Protein 5CH6 (pdb70)

Radius of gyration: 30.31 Å; Cα contacts (8 Å, |Δi|>4): 1042; chains: 3; bounding box: 80×75×81 Å

Secondary structure (DSSP, 8-state):
-GGGGS-HHHHHHHTT-HHHHHHHHHHTTT-HHHHHHHHHHHHHTSS-HHHHHHHHH-HHHHTT---SS--SS--HHHHHHHHHHHHHHTTT-----HHHHHHHHHHHHHHHHHHHHTT-SSS--HHHHHHHHHHHHHH---SS--HHHHHHHHHHT-HHHHHHHHTT-SSHHHHHHHHHHHHHTTT-HHHHHHHHHHTTGGGGS-HHHHHHHHHHHHHHHHHTTSSSS-HHHHHHHHHHHHHHHHHHHHHHHHTT--HHHHHTTS-HHHHHHHHHHHHHHHHHT-/-HHHHHHHHHTT-HHHHHHHHHHGGGSHHHHHHHHHHHGGGSSSHHHHHHHHHHHHHHH----SS------TTHHHHHHHHHHHHHTT-----HHHHHHHHHHHHHHHHHHHHTT-TTS--HHHHHHHHHHHHHH---TT--HHHHHHHHHHT-GGGGHHHHTT-SSHHHHHHHHHHHHHHTT-HHHHHHHHHHTT-TTTTTHHHHHHHHHHHHHHHHHHS-SSS-HHHHHHHHHHHHHHHHHHHHHHHHTT--HHHHT-SS-HHHHHHHHHHHHHHHHHHT---/--HHHHHHHHT-HHHHHHHHHHHTT-HHHHHHHHHHHHHTSSSHHHHHHHTS-STTTSSS--SS-TTT--HHHHHHHHHHHHHHTT------HHHHHHHHHHHHHHHHHHHHTT-SSS--HHHHHHHHHHHHHH---TT--HHHHHHHHHHS-TTTTHHHHTT-SSHHHHHHHHHHHHHHTT-HHHHHHHHHHHT-GGGS-HHHHHHHHHHHHHHHHHHSS---SHHHHHHHHHHHHHHHHHHHHHHHHTT--TTTSSTTS-HHHHHHHHHHHHHHHHHTTS--

Solvent-accessible surface area: 40524 Å² total; per-residue (Å²): 143,89,135,115,99,94,67,113,8,24,81,14,0,32,100,42,113,14,156,22,0,26,141,25,0,52,81,74,24,117,74,34,83,118,1,88,144,69,0,11,53,21,0,120,54,11,89,92,23,6,90,2,0,18,83,1,2,13,156,46,1,16,52,32,66,78,38,22,10,112,23,65,124,54,43,47,26,12,62,0,1,11,9,1,1,7,0,13,12,29,1,92,31,96,172,44,89,76,73,8,47,1,80,1,5,2,6,1,2,12,2,23,88,37,3,67,114,82,62,17,8,59,101,22,36,33,16,3,0,21,0,1,0,0,3,0,1,10,2,4,27,2,21,30,3,115,58,77,2,3,52,9,1,2,100,36,0,25,16,96,95,6,15,109,2,1,90,112,5,128,32,1,59,78,57,3,19,98,4,1,85,37,4,34,161,90,148,48,16,19,72,0,2,31,17,1,21,12,3,32,22,52,170,151,24,60,20,121,141,8,0,4,57,36,0,113,101,64,55,115,102,31,120,184,40,64,138,104,142,31,63,82,125,31,20,83,12,0,1,70,4,1,13,4,0,50,44,1,5,50,11,0,92,66,35,227,34,66,11,28,174,42,2,59,75,45,98,3,76,101,40,15,110,105,2,34,164,43,0,19,96,24,49,186,172,125,96,101,81,102,2,36,94,10,0,20,121,52,130,23,180,23,1,35,99,17,0,44,77,72,34,118,70,42,62,114,9,82,118,46,0,10,51,9,1,126,57,7,84,94,16,3,67,2,0,15,101,2,2,30,162,80,2,18,74,16,30,104,80,23,38,42,20,51,89,48,73,58,40,21,36,0,0,3,9,0,0,5,0,10,11,26,2,83,30,68,154,36,69,71,74,3,41,3,100,1,4,14,10,0,1,23,0,21,71,41,3,72,114,93,60,13,6,57,98,21,22,46,0,8,0,12,0,0,0,0,1,0,0,8,2,5,27,0,17,22,3,106,60,87,2,0,64,10,0,0,104,42,0,46,15,85,108,2,22,79,0,0,93,106,6,98,33,0,55,77,60,0,30,79,5,0,72,30,8,36,139,113,141,48,12,10,70,0,0,29,16,0,30,7,2,28,17,66,161,162,15,71,12,133,136,10,0,5,35,24,0,122,88,50,69,83,82,21,112,166,37,32,142,95,153,34,46,75,139,26,17,60,11,0,0,65,3,0,2,4,0,40,22,0,8,47,8,0,98,84,33,226,26,68,8,63,156,59,2,63,42,49,101,7,78,108,42,8,94,111,2,25,129,36,0,21,86,16,43,154,158,70,112,76,224,197,100,91,13,29,109,11,2,31,109,68,118,29,188,29,2,40,155,42,0,54,84,78,32,122,78,58,67,119,5,101,131,77,0,8,58,20,0,120,65,13,52,121,4,2,79,5,0,15,124,0,10,19,160,51,0,15,58,58,51,10,37,40,55,19,46,62,74,31,59,63,26,7,44,0,0,4,10,0,0,6,0,12,12,32,0,83,31,104,104,39,72,58,64,3,33,5,95,1,0,11,10,0,0,21,2,18,65,14,2,60,116,66,51,18,8,58,101,32,13,22,4,2,0,10,0,2,0,0,4,0,0,9,2,1,28,2,21,21,4,114,64,79,4,0,57,9,1,0,101,32,0,20,15,88,118,5,19,96,3,1,87,105,7,128,30,0,60,78,60,0,22,89,4,0,71,30,6,35,160,93,119,54,13,15,73,1,1,29,17,1,37,8,3,34,9,63,168,127,12,71,15,134,134,10,0,8,51,20,0,122,91,58,46,98,92,25,129,176,45,70,143,65,106,53,50,67,146,31,10,80,18,0,2,61,3,0,5,6,0,35,41,0,12,61,10,0,76,92,38,231,25,69,19,68,155,50,1,68,54,34,101,9,88,113,32,16,94,99,2,34,144,51,0,15,70,12,26,119,153,95,129,84,216

Nearest PDB structures (foldseek):
  5ch6-assembly1_C  TM=1.004E+00  e=2.061E-36  Vitis vinifera
  8rtc-assembly1_A  TM=1.850E-01  e=1.538E+00  Bacillus phage phi3T
  8rtc-assembly2_B  TM=1.924E-01  e=2.571E+00  Bacillus phage phi3T
  8c7d-assembly1_A  TM=2.271E-01  e=5.560E+00  Homo sapiens
  5ch6-assembly1_C  TM=9.792E-01  e=3.132E-30  Vitis vinifera

Foldseek 3Di:
DCVPVDDPLLCCQAVLDLVSNLVVCLVVVVDLVVCLVPNLASLVSYPANLVSLVVNLDPCNLVVNDDDPDDPPPPVSLVSNLSSLLSPLVNLDDDHDPVSLVVLQVSLVSSQVVCVVVPHLLDDQLSSLQNSLSSCLASHHHPPDDLVSVLSSCVSNPLLVSLVSSLSRCSCVVCLVVSLVVCQVVLVQLVSCLSCLSNVNNVVDPNAVRLPVQLVVLVVVLVVQPDPDDLVSNVVSLVSSLVSLVSSVVSCVVSPHHSCVSHNVPCSVVVNVVSVVVVVVSVVVD/DLVQLLCCQLVLPQVSLLVVQLVVPVDVPVVLVRNLVSLLNHPQSLVSLCSNLPDCLLVHQPDPPHDSDDDSSLVSNLSSLLSVLVNLDDDGDVVSLVVLLVSLVSSQVVCVVVPHLLDDALSSLSNSLSSCQASHYHPPQDLVNNVSSCVSNPCQVSQVSSLRRVRCVVVVVVSLVVCVVVPNQLVSVLSCLSNVNVVVDPNLCRLVVQLVVLVVCLVVQDDDPCLPSNLVSLVSNLVSLVSNCVSCVSSPHHCCVSVPVPRRVVVNVVSVVVNVVSVVVVPPD/DDCLLVCQQVLPQVVQLVVQLVVVVDCPVVLVCVLVSLVSHDQSLVSLLVSADACLLDQHDDDVPAPDDDSNLVSNLSSLLSVLVSQDPRDDPVSLVSLQVSLVSSQVNCVVVPHLLDGGLSNLSNSLSSCLARNYHPPDDLVNVVSSCVSVVCQVVAVSSLSRVRCVVCVLVSLVVCLVVLVLLVSLLSCLRNVNPVPDPNLVSLVVQLVVLVVVLVVPPPPPPLVVNLVSLVVSLVSLVSNVVSQVVSPHHCCPSVVVVPSVVVNVVSVVVNVVSVVVPPDD

Sequence (855 aa):
PAQTSVSELGFLCGMMRSRGLRKYIISHLSDVAKLREEVPAALKGAPKPAKLVLECIGRFFLQGSKAFGKATHMVPSRQASLLILEFFLLSDCTEMEPSVKEEADLAAVTWRKRLINEGGVSNASDIDARGLLLLVASFGIPALFRNEDLRNLIRLSCPKEISDALRRSRFLLARVPDVIQGMIKNQMNVEAVDFAYTFGLEEKFPIWKILTSFLREHKEEWKRTREEDSPIRLKKANENYLSAMKSVTRCLEDHRVDPSKLLSGWHIDEKIIQLEKEMADLDKKMSVSELGFLCGMMRSRGLRKYIISHLSDVAKLREEVPAALKGAPKPAKLVLECIGRFFLQGSKAFGKATHMVPSRQASLLILEFFLLSDCTEMEPSVKEEADLAAVTWRKRLINEGGVSNASDIDARGLLLLVASFGIPALFRNEDLRNLIRLSCPKEISDALRRSRFLLARVPDVIQGMIKNQMNVEAVDFAYTFGLEEKFPIWKILTSFLREHKEEWKRTREEDSPIRLKKANENYLSAMKSVTRCLEDHRVDPSKLLSGWHIDEKIIQLEKEMADLDKKMEGKVSELGFLCGMMRSRGLRKYIISHLSDVAKLREEVPAALKGAPKPAKLVLECIGRFFLQGSKAFGKATHMVPSRQASLLILEFFLLSDCTEMEPSVKEEADLAAVTWRKRLINEGGVSNASDIDARGLLLLVASFGIPALFRNEDLRNLIRLSCPKEISDALRRSRFLLARVPDVIQGMIKNQMNVEAVDFAYTFGLEEKFPIWKILTSFLREHKEEWKRTREEDSPIRLKKANENYLSAMKSVTRCLEDHRVDPSKLLSGWHIDEKIIQLEKEMADLDKKMEGK

Structure (mmCIF, N/CA/C/O backbone):
data_5CH6
#
_entry.id   5CH6
#
_cell.length_a   148.884
_cell.length_b   148.884
_cell.length_c   262.326
_cell.angle_alpha   90.00
_cell.angle_beta   90.00
_cell.angle_gamma   90.00
#
_symmetry.space_group_name_H-M   'P 43 21 2'
#
loop_
_atom_site.group_PDB
_atom_site.id
_atom_site.type_symbol
_atom_site.label_atom_id
_atom_site.label_alt_id
_atom_site.label_comp_id
_atom_site.label_asym_id
_atom_site.label_entity_id
_atom_site.label_seq_id
_atom_site.pdbx_PDB_ins_code
_atom_site.Cartn_x
_atom_site.Cartn_y
_atom_site.Cartn_z
_atom_site.occupancy
_atom_site.B_iso_or_equiv
_atom_site.auth_seq_id
_atom_site.auth_comp_id
_atom_site.auth_asym_id
_atom_site.auth_atom_id
_atom_site.pdbx_PDB_model_num
ATOM 1 N N . PRO A 1 1 ? -15.294 -8.540 -6.128 1.00 157.71 106 PRO A N 1
ATOM 2 C CA . PRO A 1 1 ? -16.129 -9.514 -5.397 1.00 148.00 106 PRO A CA 1
ATOM 3 C C . PRO A 1 1 ? -16.575 -9.022 -4.015 1.00 151.26 106 PRO A C 1
ATOM 4 O O . PRO A 1 1 ? -15.757 -8.963 -3.095 1.00 153.20 106 PRO A O 1
ATOM 8 N N . ALA A 1 2 ? -17.841 -8.649 -3.865 1.00 223.11 107 ALA A N 1
ATOM 9 C CA . ALA A 1 2 ? -18.355 -8.228 -2.549 1.00 224.02 107 ALA A CA 1
ATOM 10 C C . ALA A 1 2 ? -18.934 -9.418 -1.780 1.00 235.02 107 ALA A C 1
ATOM 11 O O . ALA A 1 2 ? -19.641 -9.239 -0.791 1.00 233.96 107 ALA A O 1
ATOM 13 N N . GLN A 1 3 ? -18.662 -10.620 -2.303 1.00 177.85 108 GLN A N 1
ATOM 14 C CA . GLN A 1 3 ? -18.887 -11.920 -1.637 1.00 167.81 108 GLN A CA 1
ATOM 15 C C . GLN A 1 3 ? -18.172 -12.066 -0.285 1.00 168.74 108 GLN A C 1
ATOM 16 O O . GLN A 1 3 ? -18.423 -13.015 0.467 1.00 170.24 108 GLN A O 1
ATOM 22 N N . THR A 1 4 ? -17.257 -11.143 0.000 1.00 177.02 109 THR A N 1
ATOM 23 C CA . THR A 1 4 ? -16.541 -11.100 1.281 1.00 175.41 109 THR A CA 1
ATOM 24 C C . THR A 1 4 ? -17.377 -10.332 2.321 1.00 172.62 109 THR A C 1
ATOM 25 O O . THR A 1 4 ? -16.941 -10.022 3.443 1.00 171.93 109 THR A O 1
ATOM 29 N N . SER A 1 5 ? -18.588 -10.015 1.880 1.00 192.13 110 SER A N 1
ATOM 30 C CA . SER A 1 5 ? -19.629 -9.432 2.701 1.00 196.27 110 SER A CA 1
ATOM 31 C C . SER A 1 5 ? -20.209 -10.431 3.705 1.00 196.94 110 SER A C 1
ATOM 32 O O . SER A 1 5 ? -20.981 -10.035 4.574 1.00 193.94 110 SER A O 1
ATOM 35 N N . VAL A 1 6 ? -19.860 -11.715 3.583 1.00 151.05 111 VAL A N 1
ATOM 36 C CA . VAL A 1 6 ? -20.305 -12.722 4.556 1.00 143.92 111 VAL A CA 1
ATOM 37 C C . VAL A 1 6 ? -19.180 -13.088 5.531 1.00 140.17 111 VAL A C 1
ATOM 38 O O . VAL A 1 6 ? -18.033 -12.663 5.349 1.00 134.53 111 VAL A O 1
ATOM 42 N N . SER A 1 7 ? -19.491 -13.901 6.541 1.00 141.72 112 SER A N 1
ATOM 43 C CA . SER A 1 7 ? -18.523 -14.183 7.589 1.00 132.18 112 SER A CA 1
ATOM 44 C C . SER A 1 7 ? -17.786 -15.443 7.203 1.00 130.91 112 SER A C 1
ATOM 45 O O . SER A 1 7 ? -18.210 -16.145 6.294 1.00 133.57 112 SER A O 1
ATOM 48 N N . GLU A 1 8 ? -16.729 -15.780 7.925 1.00 125.25 113 GLU A N 1
ATOM 49 C CA . GLU A 1 8 ? -15.955 -16.948 7.550 1.00 121.83 113 GLU A CA 1
ATOM 50 C C . GLU A 1 8 ? -16.685 -18.182 8.051 1.00 117.52 113 GLU A C 1
ATOM 51 O O . GLU A 1 8 ? -16.613 -19.265 7.458 1.00 113.02 113 GLU A O 1
ATOM 57 N N . LEU A 1 9 ? -17.388 -17.996 9.164 1.00 116.92 114 LEU A N 1
ATOM 58 C CA . LEU A 1 9 ? -18.174 -19.057 9.766 1.00 113.43 114 LEU A CA 1
ATOM 59 C C . LEU A 1 9 ? -19.339 -19.321 8.832 1.00 116.16 114 LEU A C 1
ATOM 60 O O . LEU A 1 9 ? -19.635 -20.472 8.496 1.00 106.80 114 LEU A O 1
ATOM 65 N N . GLY A 1 10 ? -19.982 -18.231 8.409 1.00 133.75 115 GLY A N 1
ATOM 66 C CA . GLY A 1 10 ? -21.115 -18.287 7.507 1.00 126.83 115 GLY A CA 1
ATOM 67 C C . GLY A 1 10 ? -20.750 -18.956 6.201 1.00 123.10 115 GLY A C 1
ATOM 68 O O . GLY A 1 10 ? -21.498 -19.792 5.704 1.00 121.52 115 GLY A O 1
ATOM 69 N N . PHE A 1 11 ? -19.600 -18.585 5.646 1.00 100.77 116 PHE A N 1
ATOM 70 C CA . PHE A 1 11 ? -19.119 -19.198 4.414 1.00 96.78 116 PHE A CA 1
ATOM 71 C C . PHE A 1 11 ? -18.914 -20.669 4.664 1.00 102.69 116 PHE A C 1
ATOM 72 O O . PHE A 1 11 ? -19.375 -21.515 3.903 1.00 103.13 116 PHE A O 1
ATOM 80 N N . LEU A 1 12 ? -18.214 -20.973 5.744 1.00 105.81 117 LEU A N 1
ATOM 81 C CA . LEU A 1 12 ? -17.885 -22.352 6.030 1.00 105.25 117 LEU A CA 1
ATOM 82 C C . LEU A 1 12 ? -19.133 -23.232 6.145 1.00 99.14 117 LEU A C 1
ATOM 83 O O . LEU A 1 12 ? -19.146 -24.354 5.630 1.00 92.48 117 LEU A O 1
ATOM 88 N N . CYS A 1 13 ? -20.178 -22.717 6.789 1.00 95.60 118 CYS A N 1
ATOM 89 C CA . CYS A 1 13 ? -21.417 -23.463 6.952 1.00 101.26 118 CYS A CA 1
ATOM 90 C C . CYS A 1 13 ? -22.181 -23.579 5.643 1.00 109.78 118 CYS A C 1
ATOM 91 O O . CYS A 1 13 ? -22.623 -24.665 5.267 1.00 109.49 118 CYS A O 1
ATOM 94 N N . GLY A 1 14 ? -22.351 -22.452 4.959 1.00 108.63 119 GLY A N 1
ATOM 95 C CA . GLY A 1 14 ? -23.095 -22.422 3.713 1.00 109.18 119 GLY A CA 1
ATOM 96 C C . GLY A 1 14 ? -22.453 -23.285 2.644 1.00 107.92 119 GLY A C 1
ATOM 97 O O . GLY A 1 14 ? -23.141 -24.003 1.923 1.00 111.85 119 GLY A O 1
ATOM 98 N N . MET A 1 15 ? -21.128 -23.215 2.545 1.00 107.42 120 MET A N 1
ATOM 99 C CA . MET A 1 15 ? -20.386 -23.943 1.520 1.00 113.09 120 MET A CA 1
ATOM 100 C C . MET A 1 15 ? -20.288 -25.414 1.859 1.00 114.86 120 MET A C 1
ATOM 101 O O . MET A 1 15 ? -19.907 -26.230 1.010 1.00 122.63 120 MET A O 1
ATOM 106 N N . MET A 1 16 ? -20.631 -25.724 3.111 1.00 115.99 121 MET A N 1
ATOM 107 C CA . MET A 1 16 ? -20.567 -27.067 3.702 1.00 113.92 121 MET A CA 1
ATOM 108 C C . MET A 1 16 ? -19.237 -27.770 3.619 1.00 114.74 121 MET A C 1
ATOM 109 O O . MET A 1 16 ? -19.155 -28.869 3.052 1.00 111.30 121 MET A O 1
ATOM 114 N N . ARG A 1 17 ? -18.212 -27.179 4.228 1.00 109.55 122 ARG A N 1
ATOM 115 C CA . ARG A 1 17 ? -16.951 -27.876 4.337 1.00 120.49 122 ARG A CA 1
ATOM 116 C C . ARG A 1 17 ? -16.868 -28.406 5.758 1.00 127.61 122 ARG A C 1
ATOM 117 O O . ARG A 1 17 ? -16.602 -27.658 6.687 1.00 129.66 122 ARG A O 1
ATOM 125 N N . SER A 1 18 ? -17.082 -29.706 5.928 1.00 128.78 123 SER A N 1
ATOM 126 C CA . SER A 1 18 ? -16.966 -30.306 7.244 1.00 119.61 123 SER A CA 1
ATOM 127 C C . SER A 1 18 ? -15.571 -29.975 7.727 1.00 124.03 123 SER A C 1
ATOM 128 O O . SER A 1 18 ? -15.399 -29.255 8.710 1.00 118.97 123 SER A O 1
ATOM 131 N N . ARG A 1 19 ? -14.578 -30.470 6.995 1.00 133.33 124 ARG A N 1
ATOM 132 C CA . ARG A 1 19 ? -13.180 -30.269 7.350 1.00 135.06 124 ARG A CA 1
ATOM 133 C C . ARG A 1 19 ? -12.865 -28.818 7.707 1.00 131.78 124 ARG A C 1
ATOM 134 O O . ARG A 1 19 ? -12.161 -28.549 8.682 1.00 132.05 124 ARG A O 1
ATOM 142 N N . GLY A 1 20 ? -13.388 -27.884 6.924 1.00 123.99 125 GLY A N 1
ATOM 143 C CA . GLY A 1 20 ? -13.117 -26.476 7.159 1.00 120.02 125 GLY A CA 1
ATOM 144 C C . GLY A 1 20 ? -13.715 -25.958 8.452 1.00 116.61 125 GLY A C 1
ATOM 145 O O . GLY A 1 20 ? -13.093 -25.152 9.144 1.00 117.06 125 GLY A O 1
ATOM 146 N N . LEU A 1 21 ? -14.927 -26.414 8.767 1.00 97.76 126 LEU A N 1
ATOM 147 C CA . LEU A 1 21 ? -15.592 -26.024 10.002 1.00 98.55 126 LEU A CA 1
ATOM 148 C C . LEU A 1 21 ? -14.824 -26.593 11.187 1.00 104.30 126 LEU A C 1
ATOM 149 O O . LEU A 1 21 ? -14.588 -25.886 12.176 1.00 102.71 126 LEU A O 1
ATOM 154 N N . ARG A 1 22 ? -14.427 -27.864 11.097 1.00 110.98 127 ARG A N 1
ATOM 155 C CA . ARG A 1 22 ? -13.588 -28.442 12.144 1.00 104.89 127 ARG A CA 1
ATOM 156 C C . ARG A 1 22 ? -12.321 -27.602 12.331 1.00 105.96 127 ARG A C 1
ATOM 157 O O . ARG A 1 22 ? -12.109 -27.039 13.400 1.00 105.84 127 ARG A O 1
ATOM 165 N N . LYS A 1 23 ? -11.489 -27.491 11.299 1.00 114.78 128 LYS A N 1
ATOM 166 C CA . LYS A 1 23 ? -10.287 -26.674 11.425 1.00 117.99 128 LYS A CA 1
ATOM 167 C C . LYS A 1 23 ? -10.569 -25.294 12.045 1.00 120.21 128 LYS A C 1
ATOM 168 O O . LYS A 1 23 ? -9.838 -24.846 12.935 1.00 120.59 128 LYS A O 1
ATOM 174 N N . TYR A 1 24 ? -11.631 -24.630 11.594 1.00 114.36 129 TYR A N 1
ATOM 175 C CA . TYR A 1 24 ? -11.993 -23.318 12.138 1.00 114.37 129 TYR A CA 1
ATOM 176 C C . TYR A 1 24 ? -12.231 -23.363 13.645 1.00 109.29 129 TYR A C 1
ATOM 177 O O . TYR A 1 24 ? -11.609 -22.599 14.374 1.00 112.16 129 TYR A O 1
ATOM 186 N N . ILE A 1 25 ? -13.117 -24.255 14.102 1.00 105.90 130 ILE A N 1
ATOM 187 C CA . ILE A 1 25 ? -13.432 -24.418 15.534 1.00 109.05 130 ILE A CA 1
ATOM 188 C C . ILE A 1 25 ? -12.214 -24.791 16.387 1.00 107.79 130 ILE A C 1
ATOM 189 O O . ILE A 1 25 ? -11.937 -24.147 17.408 1.00 107.67 130 ILE A O 1
ATOM 194 N N . ILE A 1 26 ? -11.492 -25.827 15.956 1.00 103.64 131 ILE A N 1
ATOM 195 C CA . ILE A 1 26 ? -10.205 -26.197 16.544 1.00 105.08 131 ILE A CA 1
ATOM 196 C C . ILE A 1 26 ? -9.301 -24.976 16.736 1.00 108.57 131 ILE A C 1
ATOM 197 O O . ILE A 1 26 ? -8.712 -24.805 17.797 1.00 111.62 131 ILE A O 1
ATOM 202 N N . SER A 1 27 ? -9.217 -24.120 15.719 1.00 119.97 132 SER A N 1
ATOM 203 C CA . SER A 1 27 ? -8.383 -22.916 15.778 1.00 122.41 132 SER A CA 1
ATOM 204 C C . SER A 1 27 ? -8.855 -21.807 16.734 1.00 122.35 132 SER A C 1
ATOM 205 O O . SER A 1 27 ? -8.038 -21.064 17.276 1.00 130.32 132 SER A O 1
ATOM 208 N N . HIS A 1 28 ? -10.161 -21.674 16.919 1.00 130.63 133 HIS A N 1
ATOM 209 C CA . HIS A 1 28 ? -10.695 -20.643 17.804 1.00 134.11 133 HIS A CA 1
ATOM 210 C C . HIS A 1 28 ? -10.951 -21.164 19.189 1.00 135.66 133 HIS A C 1
ATOM 211 O O . HIS A 1 28 ? -11.577 -20.486 20.005 1.00 139.42 133 HIS A O 1
ATOM 218 N N . LEU A 1 29 ? -10.494 -22.387 19.429 1.00 111.70 134 LEU A N 1
ATOM 219 C CA . LEU A 1 29 ? -10.662 -23.050 20.727 1.00 107.61 134 LEU A CA 1
ATOM 220 C C . LEU A 1 29 ? -10.226 -22.242 21.953 1.00 115.82 134 LEU A C 1
ATOM 221 O O . LEU A 1 29 ? -10.742 -22.466 23.056 1.00 114.40 134 LEU A O 1
ATOM 226 N N . SER A 1 30 ? -9.285 -21.313 21.760 1.00 144.91 135 SER A N 1
ATOM 227 C CA . SER A 1 30 ? -8.840 -20.427 22.833 1.00 142.71 135 SER A CA 1
ATOM 228 C C . SER A 1 30 ? -10.064 -19.808 23.504 1.00 146.03 135 SER A C 1
ATOM 229 O O . SER A 1 30 ? -10.274 -19.982 24.704 1.00 145.15 135 SER A O 1
ATOM 232 N N . ASP A 1 31 ? -10.894 -19.121 22.723 1.00 155.79 136 ASP A N 1
ATOM 233 C CA . ASP A 1 31 ? -12.155 -18.604 23.247 1.00 155.86 136 ASP A CA 1
ATOM 234 C C . ASP A 1 31 ? -13.348 -19.429 22.747 1.00 151.95 136 ASP A C 1
ATOM 235 O O . ASP A 1 31 ? -13.781 -19.286 21.601 1.00 145.29 136 ASP A O 1
ATOM 240 N N . VAL A 1 32 ? -13.887 -20.270 23.631 1.00 123.23 137 VAL A N 1
ATOM 241 C CA . VAL A 1 32 ? -15.062 -21.095 23.337 1.00 117.29 137 VAL A CA 1
ATOM 242 C C . VAL A 1 32 ? -16.383 -20.350 23.599 1.00 119.18 137 VAL A C 1
ATOM 243 O O . VAL A 1 32 ? -17.425 -20.671 23.020 1.00 118.87 137 VAL A O 1
ATOM 247 N N . ALA A 1 33 ? -16.332 -19.331 24.448 1.00 136.10 138 ALA A N 1
ATOM 248 C CA . ALA A 1 33 ? -17.537 -18.594 24.813 1.00 141.03 138 ALA A CA 1
ATOM 249 C C . ALA A 1 33 ? -18.128 -17.863 23.601 1.00 138.81 138 ALA A C 1
ATOM 250 O O . ALA A 1 33 ? -19.345 -17.676 23.506 1.00 133.06 138 ALA A O 1
ATOM 252 N N . LYS A 1 34 ? -17.251 -17.457 22.681 1.00 135.60 139 LYS A N 1
ATOM 253 C CA . LYS A 1 34 ? -17.654 -16.773 21.451 1.00 132.19 139 LYS A CA 1
ATOM 254 C C . LYS A 1 34 ? -18.273 -17.771 20.490 1.00 129.15 139 LYS A C 1
ATOM 255 O O . LYS A 1 34 ? -19.397 -17.576 20.020 1.00 126.12 139 LYS A O 1
ATOM 261 N N . LEU A 1 35 ? -17.540 -18.853 20.223 1.00 124.11 140 LEU A N 1
ATOM 262 C CA . LEU A 1 35 ? -18.050 -19.925 19.376 1.00 120.29 140 LEU A CA 1
ATOM 263 C C . LEU A 1 35 ? -19.457 -20.327 19.826 1.00 120.50 140 LEU A C 1
ATOM 264 O O . LEU A 1 35 ? -20.308 -20.615 18.990 1.00 121.49 140 LEU A O 1
ATOM 269 N N . ARG A 1 36 ? -19.718 -20.345 21.133 1.00 125.77 141 ARG A N 1
ATOM 270 C CA . ARG A 1 36 ? -21.052 -20.740 21.589 1.00 125.07 141 ARG A CA 1
ATOM 271 C C . ARG A 1 36 ? -22.154 -19.780 21.138 1.00 130.97 141 ARG A C 1
ATOM 272 O O . ARG A 1 36 ? -23.266 -20.216 20.870 1.00 129.32 141 ARG A O 1
ATOM 280 N N . GLU A 1 37 ? -21.872 -18.483 21.069 1.00 151.52 142 GLU A N 1
ATOM 281 C CA . GLU A 1 37 ? -22.891 -17.546 20.582 1.00 158.67 142 GLU A CA 1
ATOM 282 C C . GLU A 1 37 ? -22.958 -17.479 19.036 1.00 157.00 142 GLU A C 1
ATOM 283 O O . GLU A 1 37 ? -24.038 -17.323 18.457 1.00 147.33 142 GLU A O 1
ATOM 289 N N . GLU A 1 38 ? -21.803 -17.602 18.381 1.00 130.85 143 GLU A N 1
ATOM 290 C CA . GLU A 1 38 ? -21.706 -17.501 16.916 1.00 128.77 143 GLU A CA 1
ATOM 291 C C . GLU A 1 38 ? -22.083 -18.755 16.081 1.00 125.27 143 GLU A C 1
ATOM 292 O O . GLU A 1 38 ? -22.838 -18.657 15.113 1.00 127.08 143 GLU A O 1
ATOM 298 N N . VAL A 1 39 ? -21.557 -19.921 16.446 1.00 106.04 144 VAL A N 1
ATOM 299 C CA . VAL A 1 39 ? -21.747 -21.135 15.646 1.00 96.22 144 VAL A CA 1
ATOM 300 C C . VAL A 1 39 ? -23.182 -21.668 15.599 1.00 98.51 144 VAL A C 1
ATOM 301 O O . VAL A 1 39 ? -23.629 -22.106 14.549 1.00 99.16 144 VAL A O 1
ATOM 305 N N . PRO A 1 40 ? -23.906 -21.686 16.731 1.00 108.58 145 PRO A N 1
ATOM 306 C CA . PRO A 1 40 ? -25.240 -22.269 16.552 1.00 109.54 145 PRO A CA 1
ATOM 307 C C . PRO A 1 40 ? -26.018 -21.465 15.525 1.00 114.54 145 PRO A C 1
ATOM 308 O O . PRO A 1 40 ? -26.779 -22.041 14.752 1.00 112.28 145 PRO A O 1
ATOM 312 N N . ALA A 1 41 ? -25.812 -20.151 15.514 1.00 127.66 146 ALA A N 1
ATOM 313 C CA . ALA A 1 41 ? -26.410 -19.289 14.502 1.00 122.72 146 ALA A CA 1
ATOM 314 C C . ALA A 1 41 ? -26.015 -19.720 13.092 1.00 121.48 146 ALA A C 1
ATOM 315 O O . ALA A 1 41 ? -26.824 -20.286 12.358 1.00 121.50 146 ALA A O 1
ATOM 317 N N . ALA A 1 42 ? -24.751 -19.508 12.739 1.00 116.11 147 ALA A N 1
ATOM 318 C CA . ALA A 1 42 ? -24.281 -19.774 11.381 1.00 119.83 147 ALA A CA 1
ATOM 319 C C . ALA A 1 42 ? -24.653 -21.180 10.905 1.00 118.39 147 ALA A C 1
ATOM 320 O O . ALA A 1 42 ? -24.679 -21.455 9.709 1.00 119.10 147 ALA A O 1
ATOM 322 N N . LEU A 1 43 ? -24.931 -22.061 11.856 1.00 107.29 148 LEU A N 1
ATOM 323 C CA . LEU A 1 43 ? -25.254 -23.458 11.578 1.00 104.46 148 LEU A CA 1
ATOM 324 C C . LEU A 1 43 ? -26.556 -23.618 10.791 1.00 108.70 148 LEU A C 1
ATOM 325 O O . LEU A 1 43 ? -26.664 -24.492 9.920 1.00 108.04 148 LEU A O 1
ATOM 330 N N . LYS A 1 44 ? -27.553 -22.795 11.106 1.00 124.88 149 LYS A N 1
ATOM 331 C CA . LYS A 1 44 ? -28.834 -22.913 10.422 1.00 131.33 149 LYS A CA 1
ATOM 332 C C . LYS A 1 44 ? -28.739 -22.314 9.017 1.00 129.43 149 LYS A C 1
ATOM 333 O O . LYS A 1 44 ? -29.635 -22.500 8.191 1.00 133.79 149 LYS A O 1
ATOM 339 N N . GLY A 1 45 ? -27.626 -21.634 8.746 1.00 122.74 150 GLY A N 1
ATOM 340 C CA . GLY A 1 45 ? -27.386 -20.996 7.459 1.00 129.45 150 GLY A CA 1
ATOM 341 C C . GLY A 1 45 ? -26.710 -21.913 6.459 1.00 126.36 150 GLY A C 1
ATOM 342 O O . GLY A 1 45 ? -26.046 -21.473 5.515 1.00 126.21 150 GLY A O 1
ATOM 343 N N . ALA A 1 46 ? -26.873 -23.207 6.680 1.00 105.41 151 ALA A N 1
ATOM 344 C CA . ALA A 1 46 ? -26.248 -24.197 5.834 1.00 107.23 151 ALA A CA 1
ATOM 345 C C . ALA A 1 46 ? -27.331 -24.948 5.101 1.00 106.38 151 ALA A C 1
ATOM 346 O O . ALA A 1 46 ? -28.461 -25.026 5.567 1.00 106.76 151 ALA A O 1
ATOM 348 N N . PRO A 1 47 ? -26.996 -25.502 3.943 1.00 101.92 152 PRO A N 1
ATOM 349 C CA . PRO A 1 47 ? -27.985 -26.288 3.213 1.00 107.06 152 PRO A CA 1
ATOM 350 C C . PRO A 1 47 ? -28.573 -27.444 4.024 1.00 110.90 152 PRO A C 1
ATOM 351 O O . PRO A 1 47 ? -29.794 -27.564 4.097 1.00 117.31 152 PRO A O 1
ATOM 355 N N . LYS A 1 48 ? -27.736 -28.265 4.644 1.00 127.97 153 LYS A N 1
ATOM 356 C CA . LYS A 1 48 ? -28.228 -29.420 5.395 1.00 127.28 153 LYS A CA 1
ATOM 357 C C . LYS A 1 48 ? -27.499 -29.570 6.731 1.00 128.46 153 LYS A C 1
ATOM 358 O O . LYS A 1 48 ? -26.506 -30.294 6.809 1.00 128.02 153 LYS A O 1
ATOM 364 N N . PRO A 1 49 ? -27.986 -28.895 7.788 1.00 110.30 154 PRO A N 1
ATOM 365 C CA . PRO A 1 49 ? -27.182 -28.807 9.010 1.00 105.46 154 PRO A CA 1
ATOM 366 C C . PRO A 1 49 ? -26.833 -30.181 9.637 1.00 98.68 154 PRO A C 1
ATOM 367 O O . PRO A 1 49 ? -25.692 -30.387 10.052 1.00 94.29 154 PRO A O 1
ATOM 371 N N . ALA A 1 50 ? -27.776 -31.114 9.688 1.00 106.75 155 ALA A N 1
ATOM 372 C CA . ALA A 1 50 ? -27.484 -32.427 10.257 1.00 104.72 155 ALA A CA 1
ATOM 373 C C . ALA A 1 50 ? -26.416 -33.227 9.487 1.00 106.91 155 ALA A C 1
ATOM 374 O O . ALA A 1 50 ? -25.556 -33.866 10.092 1.00 108.35 155 ALA A O 1
ATOM 376 N N . LYS A 1 51 ? -26.463 -33.203 8.161 1.00 105.82 156 LYS A N 1
ATOM 377 C CA . LYS A 1 51 ? -25.439 -33.894 7.385 1.00 103.62 156 LYS A CA 1
ATOM 378 C C . LYS A 1 51 ? -24.088 -33.236 7.581 1.00 102.71 156 LYS A C 1
ATOM 379 O O . LYS A 1 51 ? -23.056 -33.905 7.519 1.00 108.84 156 LYS A O 1
ATOM 385 N N . LEU A 1 52 ? -24.087 -31.921 7.793 1.00 90.12 157 LEU A N 1
ATOM 386 C CA . LEU A 1 52 ? -22.830 -31.204 8.020 1.00 89.81 157 LEU A CA 1
ATOM 387 C C . LEU A 1 52 ? -22.211 -31.561 9.375 1.00 95.56 157 LEU A C 1
ATOM 388 O O . LEU A 1 52 ? -21.032 -31.924 9.423 1.00 95.77 157 LEU A O 1
ATOM 393 N N . VAL A 1 53 ? -22.978 -31.476 10.470 1.00 87.28 158 VAL A N 1
ATOM 394 C CA . VAL A 1 53 ? -22.402 -31.852 11.764 1.00 83.89 158 VAL A CA 1
ATOM 395 C C . VAL A 1 53 ? -22.032 -33.327 11.764 1.00 84.07 158 VAL A C 1
ATOM 396 O O . VAL A 1 53 ? -21.007 -33.694 12.323 1.00 91.99 158 VAL A O 1
ATOM 400 N N . LEU A 1 54 ? -22.828 -34.179 11.122 1.00 81.44 159 LEU A N 1
ATOM 401 C CA .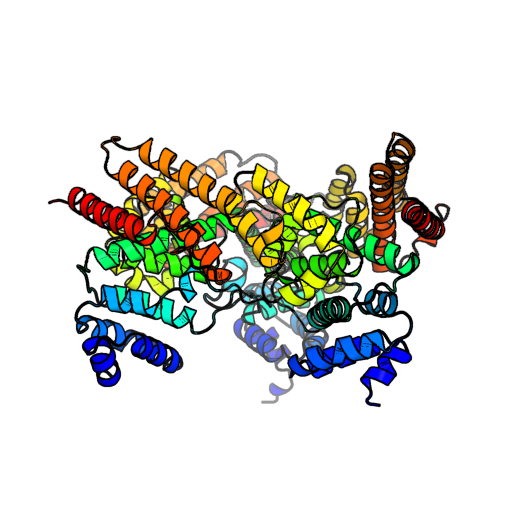 LEU A 1 54 ? -22.417 -35.580 11.014 1.00 80.20 159 LEU A CA 1
ATOM 402 C C . LEU A 1 54 ? -21.096 -35.704 10.240 1.00 90.55 159 LEU A C 1
ATOM 403 O O . LEU A 1 54 ? -20.246 -36.510 10.598 1.00 95.89 159 LEU A O 1
ATOM 408 N N . GLU A 1 55 ? -20.914 -34.906 9.190 1.00 116.28 160 GLU A N 1
ATOM 409 C CA . GLU A 1 55 ? -19.667 -34.942 8.423 1.00 119.74 160 GLU A CA 1
ATOM 410 C C . GLU A 1 55 ? -18.496 -34.433 9.267 1.00 118.85 160 GLU A C 1
ATOM 411 O O . GLU A 1 55 ? -17.341 -34.807 9.073 1.00 120.56 160 GLU A O 1
ATOM 417 N N . CYS A 1 56 ? -18.824 -33.568 10.209 1.00 99.23 161 CYS A N 1
ATOM 418 C CA . CYS A 1 56 ? -17.847 -32.867 11.005 1.00 98.95 161 CYS A CA 1
ATOM 419 C C . CYS A 1 56 ? -17.324 -33.701 12.186 1.00 105.19 161 CYS A C 1
ATOM 420 O O . CYS A 1 56 ? -16.140 -33.657 12.524 1.00 107.39 161 CYS A O 1
ATOM 423 N N . ILE A 1 57 ? -18.230 -34.442 12.821 1.00 104.35 162 ILE A N 1
ATOM 424 C CA . ILE A 1 57 ? -17.890 -35.402 13.862 1.00 100.42 162 ILE A CA 1
ATOM 425 C C . ILE A 1 57 ? -16.747 -36.235 13.360 1.00 115.36 162 ILE A C 1
ATOM 426 O O . ILE A 1 57 ? -15.733 -36.398 14.030 1.00 124.80 162 ILE A O 1
ATOM 431 N N . GLY A 1 58 ? -16.930 -36.770 12.160 1.00 103.20 163 GLY A N 1
ATOM 432 C CA . GLY A 1 58 ? -15.896 -37.529 11.500 1.00 114.05 163 GLY A CA 1
ATOM 433 C C . GLY A 1 58 ? -15.916 -38.995 11.850 1.00 123.41 163 GLY A C 1
ATOM 434 O O . GLY A 1 58 ? -16.514 -39.421 12.843 1.00 116.98 163 GLY A O 1
ATOM 435 N N . ARG A 1 59 ? -15.258 -39.770 10.998 1.00 192.84 164 ARG A N 1
ATOM 436 C CA . ARG A 1 59 ? -15.014 -41.169 11.277 1.00 194.50 164 ARG A CA 1
ATOM 437 C C . ARG A 1 59 ? -14.277 -41.254 12.620 1.00 188.24 164 ARG A C 1
ATOM 438 O O . ARG A 1 59 ? -14.635 -42.057 13.487 1.00 179.52 164 ARG A O 1
ATOM 446 N N . PHE A 1 60 ? -13.280 -40.390 12.808 1.00 194.77 165 PHE A N 1
ATOM 447 C CA . PHE A 1 60 ? -12.367 -40.509 13.950 1.00 197.17 165 PHE A CA 1
ATOM 448 C C . PHE A 1 60 ? -13.038 -40.477 15.324 1.00 187.09 165 PHE A C 1
ATOM 449 O O . PHE A 1 60 ? -12.452 -40.932 16.312 1.00 185.89 165 PHE A O 1
ATOM 457 N N . PHE A 1 61 ? -14.261 -39.961 15.392 1.00 157.74 166 PHE A N 1
ATOM 458 C CA . PHE A 1 61 ? -14.943 -39.889 16.677 1.00 151.70 166 PHE A CA 1
ATOM 459 C C . PHE A 1 61 ? -15.508 -41.244 17.134 1.00 152.35 166 PHE A C 1
ATOM 460 O O . PHE A 1 61 ? -14.976 -41.859 18.061 1.00 154.42 166 PHE A O 1
ATOM 468 N N . LEU A 1 62 ? -16.564 -41.715 16.472 1.00 122.31 167 LEU A N 1
ATOM 469 C CA . LEU A 1 62 ? -17.210 -42.987 16.831 1.00 115.15 167 LEU A CA 1
ATOM 470 C C . LEU A 1 62 ? -16.274 -44.203 16.697 1.00 119.68 167 LEU A C 1
ATOM 471 O O . LEU A 1 62 ? -16.204 -45.043 17.593 1.00 117.61 167 LEU A O 1
ATOM 476 N N . GLN A 1 63 ? -15.537 -44.268 15.594 1.00 263.91 168 GLN A N 1
ATOM 477 C CA . GLN A 1 63 ? -14.777 -45.463 15.244 1.00 269.61 168 GLN A CA 1
ATOM 478 C C . GLN A 1 63 ? -13.820 -45.939 16.312 1.00 277.02 168 GLN A C 1
ATOM 479 O O . GLN A 1 63 ? -13.398 -47.092 16.303 1.00 284.77 168 GLN A O 1
ATOM 485 N N . GLY A 1 64 ? -13.470 -45.057 17.232 1.00 136.67 169 GLY A N 1
ATOM 486 C CA . GLY A 1 64 ? -12.459 -45.401 18.208 1.00 144.70 169 GLY A CA 1
ATOM 487 C C . GLY A 1 64 ? -11.079 -45.290 17.593 1.00 152.12 169 GLY A C 1
ATOM 488 O O . GLY A 1 64 ? -10.229 -46.172 17.765 1.00 148.05 169 GLY A O 1
ATOM 489 N N . SER A 1 65 ? -10.877 -44.201 16.850 1.00 183.30 170 SER A N 1
ATOM 490 C CA . SER A 1 65 ? -9.556 -43.823 16.360 1.00 185.71 170 SER A CA 1
ATOM 491 C C . SER A 1 65 ? -9.021 -42.735 17.270 1.00 189.79 170 SER A C 1
ATOM 492 O O . SER A 1 65 ? -9.479 -41.589 17.228 1.00 186.39 170 SER A O 1
ATOM 495 N N . LYS A 1 66 ? -8.038 -43.106 18.083 1.00 187.79 171 LYS A N 1
ATOM 496 C CA . LYS A 1 66 ? -7.474 -42.223 19.096 1.00 177.98 171 LYS A CA 1
ATOM 497 C C . LYS A 1 66 ? -5.968 -42.113 18.861 1.00 164.93 171 LYS A C 1
ATOM 498 O O . LYS A 1 66 ? -5.305 -43.108 18.566 1.00 160.23 171 LYS A O 1
ATOM 504 N N . ALA A 1 67 ? -5.435 -40.900 18.963 1.00 163.11 172 ALA A N 1
ATOM 505 C CA . ALA A 1 67 ? -4.019 -40.686 18.709 1.00 161.89 172 ALA A CA 1
ATOM 506 C C . ALA A 1 67 ? -3.251 -41.644 19.597 1.00 158.96 172 ALA A C 1
ATOM 507 O O . ALA A 1 67 ? -3.636 -41.847 20.749 1.00 162.58 172 ALA A O 1
ATOM 509 N N . PHE A 1 68 ? -2.186 -42.252 19.073 1.00 124.25 173 PHE A N 1
ATOM 510 C CA . PHE A 1 68 ? -1.516 -43.308 19.825 1.00 114.67 173 PHE A CA 1
ATOM 511 C C . PHE A 1 68 ? -0.971 -42.824 21.140 1.00 111.41 173 PHE A C 1
ATOM 512 O O . PHE A 1 68 ? -1.306 -43.365 22.190 1.00 113.11 173 PHE A O 1
ATOM 520 N N . GLY A 1 69 ? -0.106 -41.819 21.080 1.00 106.11 174 GLY A N 1
ATOM 521 C CA . GLY A 1 69 ? 0.594 -41.355 22.267 1.00 113.36 174 GLY A CA 1
ATOM 522 C C . GLY A 1 69 ? -0.251 -40.491 23.175 1.00 114.87 174 GLY A C 1
ATOM 523 O O . GLY A 1 69 ? -0.207 -40.616 24.391 1.00 108.99 174 GLY A O 1
ATOM 524 N N . LYS A 1 70 ? -1.036 -39.623 22.556 1.00 130.60 175 LYS A N 1
ATOM 525 C CA . LYS A 1 70 ? -1.767 -38.576 23.249 1.00 130.77 175 LYS A CA 1
ATOM 526 C C . LYS A 1 70 ? -2.841 -39.115 24.205 1.00 133.88 175 LYS A C 1
ATOM 527 O O . LYS A 1 70 ? -3.389 -40.201 23.988 1.00 132.65 175 LYS A O 1
ATOM 533 N N . ALA A 1 71 ? -3.126 -38.359 25.268 1.00 144.39 176 ALA A N 1
ATOM 534 C CA . ALA A 1 71 ? -4.227 -38.691 26.170 1.00 146.00 176 ALA A CA 1
ATOM 535 C C . ALA A 1 71 ? -5.463 -37.949 25.699 1.00 154.44 176 ALA A C 1
ATOM 536 O O . ALA A 1 71 ? -5.352 -37.096 24.833 1.00 154.09 176 ALA A O 1
ATOM 538 N N . THR A 1 72 ? -6.611 -38.163 26.335 1.00 173.74 177 THR A N 1
ATOM 539 C CA . THR A 1 72 ? -7.873 -37.643 25.800 1.00 172.00 177 THR A CA 1
ATOM 540 C C . THR A 1 72 ? -7.879 -36.139 26.063 1.00 174.48 177 THR A C 1
ATOM 541 O O . THR A 1 72 ? -8.880 -35.441 25.910 1.00 179.63 177 THR A O 1
ATOM 545 N N . HIS A 1 73 ? -6.686 -35.677 26.429 1.00 189.43 178 HIS A N 1
ATOM 546 C CA . HIS A 1 73 ? -6.351 -34.280 26.652 1.00 191.14 178 HIS A CA 1
ATOM 547 C C . HIS A 1 73 ? -6.743 -33.507 25.431 1.00 196.18 178 HIS A C 1
ATOM 548 O O . HIS A 1 73 ? -6.350 -32.358 25.252 1.00 204.48 178 HIS A O 1
ATOM 555 N N . MET A 1 74 ? -7.468 -34.177 24.554 1.00 194.68 179 MET A N 1
ATOM 556 C CA . MET A 1 74 ? -7.914 -33.507 23.368 1.00 197.05 179 MET A CA 1
ATOM 557 C C . MET A 1 74 ? -6.813 -33.301 22.366 1.00 191.52 179 MET A C 1
ATOM 558 O O . MET A 1 74 ? -6.155 -32.265 22.328 1.00 188.35 179 MET A O 1
ATOM 563 N N . VAL A 1 75 ? -6.535 -34.352 21.613 1.00 172.84 180 VAL A N 1
ATOM 564 C CA . VAL A 1 75 ? -6.162 -34.050 20.259 1.00 171.58 180 VAL A CA 1
ATOM 565 C C . VAL A 1 75 ? -7.372 -33.139 20.037 1.00 171.81 180 VAL A C 1
ATOM 566 O O . VAL A 1 75 ? -8.506 -33.571 20.268 1.00 166.15 180 VAL A O 1
ATOM 570 N N . PRO A 1 76 ? -7.148 -31.863 19.661 1.00 140.34 181 PRO A N 1
ATOM 571 C CA . PRO A 1 76 ? -8.245 -30.885 19.704 1.00 128.34 181 PRO A CA 1
ATOM 572 C C . PRO A 1 76 ? -9.426 -31.286 18.826 1.00 120.15 181 PRO A C 1
ATOM 573 O O . PRO A 1 76 ? -10.509 -30.747 18.979 1.00 117.68 181 PRO A O 1
ATOM 577 N N . SER A 1 77 ? -9.197 -32.232 17.925 1.00 113.26 182 SER A N 1
ATOM 578 C CA . SER A 1 77 ? -10.248 -32.834 17.117 1.00 118.37 182 SER A CA 1
ATOM 579 C C . SER A 1 77 ? -11.456 -33.212 17.969 1.00 118.54 182 SER A C 1
ATOM 580 O O . SER A 1 77 ? -12.558 -32.748 17.706 1.00 117.36 182 SER A O 1
ATOM 583 N N . ARG A 1 78 ? -11.257 -34.075 18.963 1.00 120.83 183 ARG A N 1
ATOM 584 C CA . ARG A 1 78 ? -12.320 -34.448 19.908 1.00 118.10 183 ARG A CA 1
ATOM 585 C C . ARG A 1 78 ? -12.989 -33.275 20.636 1.00 104.96 183 ARG A C 1
ATOM 586 O O . ARG A 1 78 ? -14.216 -33.223 20.759 1.00 103.94 183 ARG A O 1
ATOM 594 N N . GLN A 1 79 ? -12.207 -32.329 21.122 1.00 111.54 184 GLN A N 1
ATOM 595 C CA . GLN A 1 79 ? -12.823 -31.173 21.736 1.00 117.21 184 GLN A CA 1
ATOM 596 C C . GLN A 1 79 ? -13.792 -30.576 20.720 1.00 116.27 184 GLN A C 1
ATOM 597 O O . GLN A 1 79 ? -14.967 -30.338 21.009 1.00 112.40 184 GLN A O 1
ATOM 603 N N . ALA A 1 80 ? -13.295 -30.372 19.507 1.00 111.62 185 ALA A N 1
ATOM 604 C CA . ALA A 1 80 ? -14.089 -29.781 18.439 1.00 102.06 185 ALA A CA 1
ATOM 605 C C . ALA A 1 80 ? -15.380 -30.562 18.194 1.00 94.81 185 ALA A C 1
ATOM 606 O O . ALA A 1 80 ? -16.447 -29.990 18.273 1.00 95.78 185 ALA A O 1
ATOM 608 N N . SER A 1 81 ? -15.293 -31.862 17.925 1.00 79.30 186 SER A N 1
ATOM 609 C CA . SER A 1 81 ? -16.498 -32.671 17.702 1.00 84.02 186 SER A CA 1
ATOM 610 C C . SER A 1 81 ? -17.546 -32.544 18.810 1.00 87.04 186 SER A C 1
ATOM 611 O O . SER A 1 81 ? -18.744 -32.404 18.527 1.00 85.88 186 SER A O 1
ATOM 614 N N . LEU A 1 82 ? -17.112 -32.602 20.069 1.00 95.01 187 LEU A N 1
ATOM 615 C CA . LEU A 1 82 ? -18.054 -32.416 21.179 1.00 87.64 187 LEU A CA 1
ATOM 616 C C . LEU A 1 82 ? -18.710 -31.040 21.112 1.00 94.28 187 LEU A C 1
ATOM 617 O O . LEU A 1 82 ? -19.925 -30.899 21.317 1.00 101.43 187 LEU A O 1
ATOM 622 N N . LEU A 1 83 ? -17.897 -30.031 20.812 1.00 90.75 188 LEU A N 1
ATOM 623 C CA . LEU A 1 83 ? -18.390 -28.666 20.675 1.00 92.68 188 LEU A CA 1
ATOM 624 C C . LEU A 1 83 ? -19.382 -28.472 19.499 1.00 96.85 188 LEU A C 1
ATOM 625 O O . LEU A 1 83 ? -20.348 -27.713 19.606 1.00 94.31 188 LEU A O 1
ATOM 630 N N . ILE A 1 84 ? -19.129 -29.139 18.374 1.00 96.73 189 ILE A N 1
ATOM 631 C CA . ILE A 1 84 ? -20.012 -29.056 17.226 1.00 91.26 189 ILE A CA 1
ATOM 632 C C . ILE A 1 84 ? -21.337 -29.682 17.604 1.00 91.95 189 ILE A C 1
ATOM 633 O O . ILE A 1 84 ? -22.352 -29.009 17.513 1.00 95.45 189 ILE A O 1
ATOM 638 N N . LEU A 1 85 ? -21.332 -30.937 18.072 1.00 86.54 190 LEU A N 1
ATOM 639 C CA . LEU A 1 85 ? -22.576 -31.579 18.547 1.00 83.69 190 LEU A CA 1
ATOM 640 C C . LEU A 1 85 ? -23.354 -30.659 19.497 1.00 92.20 190 LEU A C 1
ATOM 641 O O . LEU A 1 85 ? -24.594 -30.501 19.411 1.00 92.38 190 LEU A O 1
ATOM 646 N N . GLU A 1 86 ? -22.612 -30.034 20.399 1.00 105.20 191 GLU A N 1
ATOM 647 C CA . GLU A 1 86 ? -23.225 -29.177 21.389 1.00 105.95 191 GLU A CA 1
ATOM 648 C C . GLU A 1 86 ? -23.874 -27.958 20.738 1.00 102.96 191 GLU A C 1
ATOM 649 O O . GLU A 1 86 ? -25.041 -27.683 20.975 1.00 103.05 191 GLU A O 1
ATOM 655 N N . PHE A 1 87 ? -23.113 -27.239 19.921 1.00 98.31 192 PHE A N 1
ATOM 656 C CA . PHE A 1 87 ? -23.597 -26.061 19.195 1.00 102.78 192 PHE A CA 1
ATOM 657 C C . PHE A 1 87 ? -24.779 -26.332 18.253 1.00 101.35 192 PHE A C 1
ATOM 658 O O . PHE A 1 87 ? -25.571 -25.432 17.967 1.00 107.21 192 PHE A O 1
ATOM 666 N N . PHE A 1 88 ? -24.860 -27.552 17.727 1.00 89.57 193 PHE A N 1
ATOM 667 C CA . PHE A 1 88 ? -25.931 -27.938 16.811 1.00 95.30 193 PHE A CA 1
ATOM 668 C C . PHE A 1 88 ? -27.210 -28.271 17.569 1.00 98.60 193 PHE A C 1
ATOM 669 O O . PHE A 1 88 ? -28.302 -27.990 17.064 1.00 103.08 193 PHE A O 1
ATOM 677 N N . LEU A 1 89 ? -27.094 -28.864 18.768 1.00 91.29 194 LEU A N 1
ATOM 678 C CA . LEU A 1 89 ? -28.281 -28.960 19.641 1.00 90.70 194 LEU A CA 1
ATOM 679 C C . LEU A 1 89 ? -28.797 -27.552 19.982 1.00 91.80 194 LEU A C 1
ATOM 680 O O . LEU A 1 89 ? -29.999 -27.332 20.162 1.00 93.51 194 LEU A O 1
ATOM 685 N N . LEU A 1 90 ? -27.862 -26.608 20.037 1.00 98.82 195 LEU A N 1
ATOM 686 C CA . LEU A 1 90 ? -28.111 -25.227 20.439 1.00 104.09 195 LEU A CA 1
ATOM 687 C C . LEU A 1 90 ? -28.659 -24.385 19.314 1.00 111.80 195 LEU A C 1
ATOM 688 O O . LEU A 1 90 ? -29.009 -23.225 19.520 1.00 114.97 195 LEU A O 1
ATOM 693 N N . SER A 1 91 ? -28.670 -24.949 18.115 1.00 119.38 196 SER A N 1
ATOM 694 C CA . SER A 1 91 ? -28.992 -24.173 16.932 1.00 120.54 196 SER A CA 1
ATOM 695 C C . SER A 1 91 ? -30.440 -24.341 16.550 1.00 123.98 196 SER A C 1
ATOM 696 O O . SER A 1 91 ? -30.887 -23.761 15.572 1.00 125.14 196 SER A O 1
ATOM 699 N N . ASP A 1 92 ? -31.170 -25.154 17.302 1.00 153.14 197 ASP A N 1
ATOM 700 C CA . ASP A 1 92 ? -32.605 -25.279 17.082 1.00 153.14 197 ASP A CA 1
ATOM 701 C C . ASP A 1 92 ? -32.929 -25.675 15.633 1.00 157.01 197 ASP A C 1
ATOM 702 O O . ASP A 1 92 ? -33.961 -25.287 15.078 1.00 158.45 197 ASP A O 1
ATOM 707 N N . CYS A 1 93 ? -32.036 -26.449 15.027 1.00 130.25 198 CYS A N 1
ATOM 708 C CA . CYS A 1 93 ? -32.283 -26.997 13.702 1.00 127.43 198 CYS A CA 1
ATOM 709 C C . CYS A 1 93 ? -33.002 -28.322 13.797 1.00 135.52 198 CYS A C 1
ATOM 710 O O . CYS A 1 93 ? -32.481 -29.293 14.329 1.00 146.49 198 CYS A O 1
ATOM 713 N N . THR A 1 94 ? -34.200 -28.359 13.246 1.00 161.67 199 THR A N 1
ATOM 714 C CA . THR A 1 94 ? -34.972 -29.583 13.188 1.00 176.91 199 THR A CA 1
ATOM 715 C C . THR A 1 94 ? -35.074 -30.004 11.725 1.00 181.00 199 THR A C 1
ATOM 716 O O . THR A 1 94 ? -34.424 -29.414 10.855 1.00 171.69 199 THR A O 1
ATOM 720 N N . GLU A 1 95 ? -35.865 -31.034 11.448 1.00 183.04 200 GLU A N 1
ATOM 721 C CA . GLU A 1 95 ? -36.057 -31.436 10.065 1.00 175.24 200 GLU A CA 1
ATOM 722 C C . GLU A 1 95 ? -34.738 -31.850 9.420 1.00 166.98 200 GLU A C 1
ATOM 723 O O . GLU A 1 95 ? -34.075 -31.045 8.769 1.00 157.17 200 GLU A O 1
ATOM 729 N N . MET A 1 96 ? -34.309 -33.074 9.705 1.00 124.86 201 MET A N 1
ATOM 730 C CA . MET A 1 96 ? -33.146 -33.645 9.039 1.00 120.33 201 MET A CA 1
ATOM 731 C C . MET A 1 96 ? -33.519 -34.783 8.074 1.00 115.05 201 MET A C 1
ATOM 732 O O . MET A 1 96 ? -34.514 -35.497 8.261 1.00 107.93 201 MET A O 1
ATOM 737 N N . GLU A 1 97 ? -32.696 -34.940 7.045 1.00 135.36 202 GLU A N 1
ATOM 738 C CA . GLU A 1 97 ? -32.872 -35.988 6.053 1.00 135.80 202 GLU A CA 1
ATOM 739 C C . GLU A 1 97 ? -32.651 -37.378 6.636 1.00 128.99 202 GLU A C 1
ATOM 740 O O . GLU A 1 97 ? -31.577 -37.659 7.151 1.00 133.71 202 GLU A O 1
ATOM 746 N N . PRO A 1 98 ? -33.660 -38.260 6.529 1.00 115.38 203 PRO A N 1
ATOM 747 C CA . PRO A 1 98 ? -33.665 -39.658 6.995 1.00 117.30 203 PRO A CA 1
ATOM 748 C C . PRO A 1 98 ? -32.455 -40.524 6.602 1.00 116.55 203 PRO A C 1
ATOM 749 O O . PRO A 1 98 ? -32.124 -41.483 7.310 1.00 120.89 203 PRO A O 1
ATOM 753 N N . SER A 1 99 ? -31.806 -40.197 5.494 1.00 122.46 204 SER A N 1
ATOM 754 C CA . SER A 1 99 ? -30.508 -40.782 5.185 1.00 121.49 204 SER A CA 1
ATOM 755 C C . SER A 1 99 ? -29.541 -40.526 6.347 1.00 124.01 204 SER A C 1
ATOM 756 O O . SER A 1 99 ? -28.967 -41.460 6.922 1.00 128.89 204 SER A O 1
ATOM 759 N N . VAL A 1 100 ? -29.397 -39.246 6.692 1.00 96.83 205 VAL A N 1
ATOM 760 C CA . VAL A 1 100 ? -28.499 -38.783 7.746 1.00 93.76 205 VAL A CA 1
ATOM 761 C C . VAL A 1 100 ? -28.898 -39.312 9.111 1.00 98.72 205 VAL A C 1
ATOM 762 O O . VAL A 1 100 ? -28.047 -39.710 9.913 1.00 101.57 205 VAL A O 1
ATOM 766 N N . LYS A 1 101 ? -30.196 -39.306 9.383 1.00 103.55 206 LYS A N 1
ATOM 767 C CA . LYS A 1 101 ? -30.691 -39.882 10.620 1.00 100.41 206 LYS A CA 1
ATOM 768 C C . LYS A 1 101 ? -30.270 -41.337 10.738 1.00 101.22 206 LYS A C 1
ATOM 769 O O . LYS A 1 101 ? -29.660 -41.694 11.720 1.00 104.92 206 LYS A O 1
ATOM 775 N N . GLU A 1 102 ? -30.561 -42.191 9.763 1.00 107.58 207 GLU A N 1
ATOM 776 C CA . GLU A 1 102 ? -30.189 -43.594 9.969 1.00 112.55 207 GLU A CA 1
ATOM 777 C C . GLU A 1 102 ? -28.676 -43.843 9.921 1.00 110.31 207 GLU A C 1
ATOM 778 O O . GLU A 1 102 ? -28.196 -44.823 10.492 1.00 115.45 207 GLU A O 1
ATOM 784 N N . GLU A 1 103 ? -27.922 -42.956 9.273 1.00 106.44 208 GLU A N 1
ATOM 785 C CA . GLU A 1 103 ? -26.457 -43.076 9.291 1.00 111.33 208 GLU A CA 1
ATOM 786 C C . GLU A 1 103 ? -25.898 -42.799 10.678 1.00 109.32 208 GLU A C 1
ATOM 787 O O . GLU A 1 103 ? -25.126 -43.599 11.234 1.00 101.71 208 GLU A O 1
ATOM 793 N N . ALA A 1 104 ? -26.296 -41.650 11.221 1.00 97.32 209 ALA A N 1
ATOM 794 C CA . ALA A 1 104 ? -25.944 -41.261 12.579 1.00 89.66 209 ALA A CA 1
ATOM 795 C C . ALA A 1 104 ? -26.433 -42.284 13.615 1.00 92.31 209 ALA A C 1
ATOM 796 O O . ALA A 1 104 ? -25.702 -42.668 14.519 1.00 94.09 209 ALA A O 1
ATOM 798 N N . ASP A 1 105 ? -27.676 -42.715 13.482 1.00 106.05 210 ASP A N 1
ATOM 799 C CA . ASP A 1 105 ? -28.207 -43.796 14.285 1.00 103.13 210 ASP A CA 1
ATOM 800 C C . ASP A 1 105 ? -27.222 -44.970 14.256 1.00 99.18 210 ASP A C 1
ATOM 801 O O . ASP A 1 105 ? -26.792 -45.450 15.305 1.00 97.47 210 ASP A O 1
ATOM 806 N N . LEU A 1 106 ? -26.815 -45.417 13.070 1.00 102.64 211 LEU A N 1
ATOM 807 C CA . LEU A 1 106 ? -25.857 -46.532 13.015 1.00 100.78 211 LEU A CA 1
ATOM 808 C C . LEU A 1 106 ? -24.542 -46.214 13.760 1.00 98.47 211 LEU A C 1
ATOM 809 O O . LEU A 1 106 ? -23.976 -47.089 14.430 1.00 95.78 211 LEU A O 1
ATOM 814 N N . ALA A 1 107 ? -24.075 -44.964 13.656 1.00 87.39 212 ALA A N 1
ATOM 815 C CA . ALA A 1 107 ? -22.878 -44.528 14.387 1.00 81.58 212 ALA A CA 1
ATOM 816 C C . ALA A 1 107 ? -23.046 -44.686 15.894 1.00 87.77 212 ALA A C 1
ATOM 817 O O . ALA A 1 107 ? -22.221 -45.320 16.547 1.00 85.28 212 ALA A O 1
ATOM 819 N N . ALA A 1 108 ? -24.104 -44.103 16.451 1.00 96.56 213 ALA A N 1
ATOM 820 C CA . ALA A 1 108 ? -24.406 -44.305 17.859 1.00 94.54 213 ALA A CA 1
ATOM 821 C C . ALA A 1 108 ? -24.453 -45.805 18.216 1.00 98.14 213 ALA A C 1
ATOM 822 O O . ALA A 1 108 ? -23.926 -46.218 19.264 1.00 98.52 213 ALA A O 1
ATOM 824 N N . VAL A 1 109 ? -25.053 -46.630 17.352 1.00 88.88 214 VAL A N 1
ATOM 825 C CA . VAL A 1 109 ? -25.081 -48.076 17.620 1.00 90.28 214 VAL A CA 1
ATOM 826 C C . VAL A 1 109 ? -23.674 -48.692 17.741 1.00 90.65 214 VAL A C 1
ATOM 827 O O . VAL A 1 109 ? -23.388 -49.376 18.738 1.00 91.51 214 VAL A O 1
ATOM 831 N N . THR A 1 110 ? -22.798 -48.454 16.755 1.00 89.36 215 THR A N 1
ATOM 832 C CA . THR A 1 110 ? -21.456 -49.064 16.794 1.00 94.59 215 THR A CA 1
ATOM 833 C C . THR A 1 110 ? -20.584 -48.468 17.920 1.00 94.07 215 THR A C 1
ATOM 834 O O . THR A 1 110 ? -19.721 -49.162 18.491 1.00 93.05 215 THR A O 1
ATOM 838 N N . TRP A 1 111 ? -20.833 -47.198 18.254 1.00 91.63 216 TRP A N 1
ATOM 839 C CA . TRP A 1 111 ? -20.184 -46.550 19.404 1.00 87.50 216 TRP A CA 1
ATOM 840 C C . TRP A 1 111 ? -20.488 -47.355 20.640 1.00 85.16 216 TRP A C 1
ATOM 841 O O . TRP A 1 111 ? -19.584 -47.835 21.296 1.00 89.67 216 TRP A O 1
ATOM 852 N N . ARG A 1 112 ? -21.774 -47.512 20.947 1.00 91.69 217 ARG A N 1
ATOM 853 C CA . ARG A 1 112 ? -22.156 -48.331 22.090 1.00 91.38 217 ARG A CA 1
ATOM 854 C C . ARG A 1 112 ? -21.516 -49.708 22.012 1.00 93.56 217 ARG A C 1
ATOM 855 O O . ARG A 1 112 ? -20.825 -50.105 22.942 1.00 100.04 217 ARG A O 1
ATOM 863 N N . LYS A 1 113 ? -21.724 -50.426 20.906 1.00 107.76 218 LYS A N 1
ATOM 864 C CA . LYS A 1 113 ? -21.216 -51.801 20.773 1.00 111.27 218 LYS A CA 1
ATOM 865 C C . LYS A 1 113 ? -19.747 -51.871 21.206 1.00 112.58 218 LYS A C 1
ATOM 866 O O . LYS A 1 113 ? -19.300 -52.819 21.887 1.00 112.20 218 LYS A O 1
ATOM 872 N N . ARG A 1 114 ? -19.011 -50.837 20.814 1.00 96.38 219 ARG A N 1
ATOM 873 C CA . ARG A 1 114 ? -17.609 -50.690 21.172 1.00 91.29 219 ARG A CA 1
ATOM 874 C C . ARG A 1 114 ? -17.429 -50.422 22.673 1.00 95.09 219 ARG A C 1
ATOM 875 O O . ARG A 1 114 ? -16.650 -51.104 23.331 1.00 99.65 219 ARG A O 1
ATOM 883 N N . LEU A 1 115 ? -18.174 -49.464 23.224 1.00 89.06 220 LEU A N 1
ATOM 884 C CA . LEU A 1 115 ? -18.096 -49.156 24.657 1.00 92.09 220 LEU A CA 1
ATOM 885 C C . LEU A 1 115 ? -18.286 -50.401 25.497 1.00 95.06 220 LEU A C 1
ATOM 886 O O . LEU A 1 115 ? -17.606 -50.590 26.508 1.00 102.56 220 LEU A O 1
ATOM 891 N N . ILE A 1 116 ? -19.223 -51.239 25.067 1.00 87.13 221 ILE A N 1
ATOM 892 C CA . ILE A 1 116 ? -19.511 -52.514 25.713 1.00 87.98 221 ILE A CA 1
ATOM 893 C C . ILE A 1 116 ? -18.351 -53.486 25.569 1.00 95.33 221 ILE A C 1
ATOM 894 O O . ILE A 1 116 ? -18.001 -54.171 26.530 1.00 105.16 221 ILE A O 1
ATOM 899 N N . ASN A 1 117 ? -17.756 -53.580 24.381 1.00 114.54 222 ASN A N 1
ATOM 900 C CA . ASN A 1 117 ? -16.622 -54.498 24.248 1.00 121.18 222 ASN A CA 1
ATOM 901 C C . ASN A 1 117 ? -15.399 -54.052 25.063 1.00 122.96 222 ASN A C 1
ATOM 902 O O . ASN A 1 117 ? -14.464 -54.818 25.265 1.00 123.56 222 ASN A O 1
ATOM 907 N N . GLU A 1 118 ? -15.436 -52.814 25.545 1.00 125.06 223 GLU A N 1
ATOM 908 C CA . GLU A 1 118 ? -14.342 -52.217 26.318 1.00 123.93 223 GLU A CA 1
ATOM 909 C C . GLU A 1 118 ? -14.490 -52.346 27.841 1.00 126.71 223 GLU A C 1
ATOM 910 O O . GLU A 1 118 ? -13.731 -51.742 28.601 1.00 134.41 223 GLU A O 1
ATOM 916 N N . GLY A 1 119 ? -15.459 -53.144 28.276 1.00 124.92 224 GLY A N 1
ATOM 917 C CA . GLY A 1 119 ? -15.761 -53.302 29.689 1.00 126.21 224 GLY A CA 1
ATOM 918 C C . GLY A 1 119 ? -17.104 -52.775 30.157 1.00 132.63 224 GLY A C 1
ATOM 919 O O . GLY A 1 119 ? -17.410 -52.821 31.349 1.00 139.01 224 GLY A O 1
ATOM 920 N N . GLY A 1 120 ? -17.914 -52.300 29.215 1.00 112.94 225 GLY A N 1
ATOM 921 C CA . GLY A 1 120 ? -19.270 -51.858 29.501 1.00 111.80 225 GLY A CA 1
ATOM 922 C C . GLY A 1 120 ? -19.424 -50.355 29.386 1.00 110.34 225 GLY A C 1
ATOM 923 O O . GLY A 1 120 ? -18.429 -49.640 29.310 1.00 117.63 225 GLY A O 1
ATOM 924 N N . VAL A 1 121 ? -20.667 -49.874 29.359 1.00 91.15 226 VAL A N 1
ATOM 925 C CA . VAL A 1 121 ? -20.914 -48.443 29.175 1.00 94.99 226 VAL A CA 1
ATOM 926 C C . VAL A 1 121 ? -20.586 -47.747 30.460 1.00 92.64 226 VAL A C 1
ATOM 927 O O . VAL A 1 121 ? -20.138 -46.601 30.460 1.00 92.98 226 VAL A O 1
ATOM 931 N N . SER A 1 122 ? -20.820 -48.487 31.545 1.00 112.25 227 SER A N 1
ATOM 932 C CA . SER A 1 122 ? -20.617 -48.046 32.922 1.00 109.07 227 SER A CA 1
ATOM 933 C C . SER A 1 122 ? -19.258 -47.402 33.091 1.00 107.98 227 SER A C 1
ATOM 934 O O . SER A 1 122 ? -19.141 -46.365 33.714 1.00 97.71 227 SER A O 1
ATOM 937 N N . ASN A 1 123 ? -18.229 -48.023 32.538 1.00 131.92 228 ASN A N 1
ATOM 938 C CA . ASN A 1 123 ? -16.926 -47.391 32.481 1.00 134.35 228 ASN A CA 1
ATOM 939 C C . ASN A 1 123 ? -16.819 -46.709 31.143 1.00 127.09 228 ASN A C 1
ATOM 940 O O . ASN A 1 123 ? -16.899 -47.364 30.122 1.00 141.47 228 ASN A O 1
ATOM 945 N N . ALA A 1 124 ? -16.687 -45.392 31.137 1.00 97.45 229 ALA A N 1
ATOM 946 C CA . ALA A 1 124 ? -16.607 -44.653 29.882 1.00 90.51 229 ALA A CA 1
ATOM 947 C C . ALA A 1 124 ? -15.791 -43.390 30.092 1.00 89.66 229 ALA A C 1
ATOM 948 O O . ALA A 1 124 ? -15.887 -42.785 31.157 1.00 102.64 229 ALA A O 1
ATOM 950 N N . SER A 1 125 ? -15.006 -42.969 29.102 1.00 88.47 230 SER A N 1
ATOM 951 C CA . SER A 1 125 ? -14.316 -41.677 29.210 1.00 100.50 230 SER A CA 1
ATOM 952 C C . SER A 1 125 ? -15.390 -40.656 29.555 1.00 101.30 230 SER A C 1
ATOM 953 O O . SER A 1 125 ? -16.524 -40.784 29.097 1.00 103.85 230 SER A O 1
ATOM 956 N N . ASP A 1 126 ? -15.095 -39.646 30.360 1.00 110.35 231 ASP A N 1
ATOM 957 C CA . ASP A 1 126 ? -16.087 -38.587 30.421 1.00 114.68 231 ASP A CA 1
ATOM 958 C C . ASP A 1 126 ? -16.314 -38.092 28.988 1.00 115.30 231 ASP A C 1
ATOM 959 O O . ASP A 1 126 ? -17.439 -37.771 28.598 1.00 114.83 231 ASP A O 1
ATOM 964 N N . ILE A 1 127 ? -15.244 -38.088 28.194 1.00 103.49 232 ILE A N 1
ATOM 965 C CA . ILE A 1 127 ? -15.332 -37.729 26.785 1.00 99.57 232 ILE A CA 1
ATOM 966 C C . ILE A 1 127 ? -16.245 -38.648 26.010 1.00 96.23 232 ILE A C 1
ATOM 967 O O . ILE A 1 127 ? -17.169 -38.175 25.384 1.00 96.64 232 ILE A O 1
ATOM 972 N N . ASP A 1 128 ? -15.997 -39.953 26.030 1.00 97.98 233 ASP A N 1
ATOM 973 C CA . ASP A 1 128 ? -16.896 -40.872 25.333 1.00 98.32 233 ASP A CA 1
ATOM 974 C C . ASP A 1 128 ? -18.345 -40.687 25.757 1.00 100.49 233 ASP A C 1
ATOM 975 O O . ASP A 1 128 ? -19.199 -40.483 24.920 1.00 103.06 233 ASP A O 1
ATOM 980 N N . ALA A 1 129 ? -18.637 -40.756 27.048 1.00 97.78 234 ALA A N 1
ATOM 981 C CA . ALA A 1 129 ? -20.019 -40.602 27.491 1.00 93.75 234 ALA A CA 1
ATOM 982 C C . ALA A 1 129 ? -20.662 -39.296 26.994 1.00 92.88 234 ALA A C 1
ATOM 983 O O . ALA A 1 129 ? -21.780 -39.303 26.494 1.00 96.95 234 ALA A O 1
ATOM 985 N N . ARG A 1 130 ? -19.958 -38.179 27.116 1.00 78.91 235 ARG A N 1
ATOM 986 C CA . ARG A 1 130 ? -20.517 -36.923 26.651 1.00 79.26 235 ARG A CA 1
ATOM 987 C C . ARG A 1 130 ? -20.740 -36.966 25.152 1.00 87.23 235 ARG A C 1
ATOM 988 O O . ARG A 1 130 ? -21.764 -36.522 24.661 1.00 87.84 235 ARG A O 1
ATOM 996 N N . GLY A 1 131 ? -19.763 -37.493 24.425 1.00 97.82 236 GLY A N 1
ATOM 997 C CA . GLY A 1 131 ? -19.819 -37.581 22.976 1.00 87.76 236 GLY A CA 1
ATOM 998 C C . GLY A 1 131 ? -21.012 -38.377 22.504 1.00 85.14 236 GLY A C 1
ATOM 999 O O . GLY A 1 131 ? -21.795 -37.885 21.722 1.00 89.69 236 GLY A O 1
ATOM 1000 N N . LEU A 1 132 ? -21.159 -39.606 22.981 1.00 83.21 237 LEU A N 1
ATOM 1001 C CA . LEU A 1 132 ? -22.275 -40.449 22.583 1.00 81.23 237 LEU A CA 1
ATOM 1002 C C . LEU A 1 132 ? -23.592 -39.809 23.010 1.00 84.94 237 LEU A C 1
ATOM 1003 O O . LEU A 1 132 ? -24.549 -39.809 22.234 1.00 88.55 237 LEU A O 1
ATOM 1008 N N . LEU A 1 133 ? -23.654 -39.256 24.227 1.00 88.64 238 LEU A N 1
ATOM 1009 C CA . LEU A 1 133 ? -24.910 -38.656 24.715 1.00 88.10 238 LEU A CA 1
ATOM 1010 C C . LEU A 1 133 ? -25.307 -37.516 23.801 1.00 82.18 238 LEU A C 1
ATOM 1011 O O . LEU A 1 133 ? -26.397 -37.520 23.287 1.00 80.23 238 LEU A O 1
ATOM 1016 N N . LEU A 1 134 ? -24.409 -36.567 23.575 1.00 83.06 239 LEU A N 1
ATOM 1017 C CA . LEU A 1 134 ? -24.617 -35.538 22.567 1.00 83.24 239 LEU A CA 1
ATOM 1018 C C . LEU A 1 134 ? -25.027 -36.098 21.190 1.00 88.97 239 LEU A C 1
ATOM 1019 O O . LEU A 1 134 ? -25.950 -35.571 20.566 1.00 94.62 239 LEU A O 1
ATOM 1024 N N . LEU A 1 135 ? -24.352 -37.143 20.706 1.00 83.18 240 LEU A N 1
ATOM 1025 C CA . LEU A 1 135 ? -24.719 -37.756 19.420 1.00 81.81 240 LEU A CA 1
ATOM 1026 C C . LEU A 1 135 ? -26.190 -38.123 19.422 1.00 80.20 240 LEU A C 1
ATOM 1027 O O . LEU A 1 135 ? -27.007 -37.503 18.743 1.00 85.28 240 LEU A O 1
ATOM 1032 N N . VAL A 1 136 ? -26.528 -39.122 20.216 1.00 82.60 241 VAL A N 1
ATOM 1033 C CA . VAL A 1 136 ? -27.909 -39.520 20.386 1.00 86.93 241 VAL A CA 1
ATOM 1034 C C . VAL A 1 136 ? -28.880 -38.338 20.629 1.00 85.09 241 VAL A C 1
ATOM 1035 O O . VAL A 1 136 ? -29.991 -38.317 20.120 1.00 85.38 241 VAL A O 1
ATOM 1039 N N . ALA A 1 137 ? -28.463 -37.349 21.398 1.00 87.24 242 ALA A N 1
ATOM 1040 C CA . ALA A 1 137 ? -29.341 -36.242 21.746 1.00 92.00 242 ALA A CA 1
ATOM 1041 C C . ALA A 1 137 ? -29.668 -35.394 20.542 1.00 96.19 242 ALA A C 1
ATOM 1042 O O . ALA A 1 137 ? -30.741 -34.793 20.497 1.00 99.50 242 ALA A O 1
ATOM 1044 N N . SER A 1 138 ? -28.711 -35.285 19.614 1.00 94.70 243 SER A N 1
ATOM 1045 C CA . SER A 1 138 ? -28.932 -34.609 18.325 1.00 92.79 243 SER A CA 1
ATOM 1046 C C . SER A 1 138 ? -29.667 -35.424 17.246 1.00 95.19 243 SER A C 1
ATOM 1047 O O . SER A 1 138 ? -30.650 -34.959 16.680 1.00 103.06 243 SER A O 1
ATOM 1050 N N . PHE A 1 139 ? -29.187 -36.633 16.967 1.00 91.71 244 PHE A N 1
ATOM 1051 C CA . PHE A 1 139 ? -29.746 -37.479 15.902 1.00 86.41 244 PHE A CA 1
ATOM 1052 C C . PHE A 1 139 ? -30.692 -38.600 16.339 1.00 85.27 244 PHE A C 1
ATOM 1053 O O . PHE A 1 139 ? -31.105 -39.409 15.523 1.00 89.30 244 PHE A O 1
ATOM 1061 N N . GLY A 1 140 ? -30.980 -38.699 17.627 1.00 102.17 245 GLY A N 1
ATOM 1062 C CA . GLY A 1 140 ? -31.900 -39.716 18.117 1.00 106.06 245 GLY A CA 1
ATOM 1063 C C . GLY A 1 140 ? -31.297 -40.962 18.743 1.00 102.20 245 GLY A C 1
ATOM 1064 O O . GLY A 1 140 ? -30.232 -41.433 18.347 1.00 102.76 245 GLY A O 1
ATOM 1065 N N . ILE A 1 141 ? -32.005 -41.502 19.727 1.00 83.68 246 ILE A N 1
ATOM 1066 C CA . ILE A 1 141 ? -31.575 -42.700 20.426 1.00 85.27 246 ILE A CA 1
ATOM 1067 C C . ILE A 1 141 ? -31.924 -43.899 19.579 1.00 86.58 246 ILE A C 1
ATOM 1068 O O . ILE A 1 141 ? -33.064 -43.997 19.145 1.00 92.28 246 ILE A O 1
ATOM 1073 N N . PRO A 1 142 ? -30.961 -44.821 19.346 1.00 89.71 247 PRO A N 1
ATOM 1074 C CA . PRO A 1 142 ? -31.238 -46.051 18.587 1.00 98.04 247 PRO A CA 1
ATOM 1075 C C . PRO A 1 142 ? -32.108 -47.040 19.347 1.00 106.26 247 PRO A C 1
ATOM 1076 O O . PRO A 1 142 ? -32.374 -46.868 20.538 1.00 109.31 247 PRO A O 1
ATOM 1080 N N . ALA A 1 143 ? -32.505 -48.104 18.663 1.00 97.88 248 ALA A N 1
ATOM 1081 C CA . ALA A 1 143 ? -33.400 -49.077 19.257 1.00 94.88 248 ALA A CA 1
ATOM 1082 C C . ALA A 1 143 ? -32.640 -49.752 20.354 1.00 102.03 248 ALA A C 1
ATOM 1083 O O . ALA A 1 143 ? -33.039 -49.725 21.516 1.00 106.79 248 ALA A O 1
ATOM 1085 N N . LEU A 1 144 ? -31.504 -50.312 19.972 1.00 110.62 249 LEU A N 1
ATOM 1086 C CA . LEU A 1 144 ? -30.717 -51.147 20.855 1.00 108.91 249 LEU A CA 1
ATOM 1087 C C . LEU A 1 144 ? -30.402 -50.515 22.208 1.00 111.39 249 LEU A C 1
ATOM 1088 O O . LEU A 1 144 ? -30.252 -51.235 23.196 1.00 121.03 249 LEU A O 1
ATOM 1093 N N . PHE A 1 145 ? -30.299 -49.186 22.267 1.00 100.69 250 PHE A N 1
ATOM 1094 C CA . PHE A 1 145 ? -29.982 -48.543 23.536 1.00 96.86 250 PHE A CA 1
ATOM 1095 C C . PHE A 1 145 ? -31.032 -48.917 24.566 1.00 105.64 250 PHE A C 1
ATOM 1096 O O . PHE A 1 145 ? -32.233 -48.681 24.362 1.00 111.16 250 PHE A O 1
ATOM 1104 N N . ARG A 1 146 ? -30.555 -49.515 25.660 1.00 124.62 251 ARG A N 1
ATOM 1105 C CA . ARG A 1 146 ? -31.331 -49.774 26.867 1.00 121.78 251 ARG A CA 1
ATOM 1106 C C . ARG A 1 146 ? -31.379 -48.513 27.722 1.00 123.09 251 ARG A C 1
ATOM 1107 O O . ARG A 1 146 ? -30.534 -47.623 27.582 1.00 119.58 251 ARG A O 1
ATOM 1115 N N . ASN A 1 147 ? -32.370 -48.414 28.597 1.00 121.28 252 ASN A N 1
ATOM 1116 C CA . ASN A 1 147 ? -32.388 -47.308 29.545 1.00 120.16 252 ASN A CA 1
ATOM 1117 C C . ASN A 1 147 ? -31.141 -47.236 30.408 1.00 110.97 252 ASN A C 1
ATOM 1118 O O . ASN A 1 147 ? -30.629 -46.157 30.630 1.00 108.90 252 ASN A O 1
ATOM 1123 N N . GLU A 1 148 ? -30.651 -48.374 30.892 1.00 110.22 253 GLU A N 1
ATOM 1124 C CA . GLU A 1 148 ? -29.420 -48.395 31.684 1.00 115.32 253 GLU A CA 1
ATOM 1125 C C . GLU A 1 148 ? -28.257 -47.649 31.010 1.00 115.57 253 GLU A C 1
ATOM 1126 O O . GLU A 1 148 ? -27.627 -46.770 31.608 1.00 107.62 253 GLU A O 1
ATOM 1132 N N . ASP A 1 149 ? -27.987 -48.020 29.759 1.00 106.43 254 ASP A N 1
ATOM 1133 C CA . ASP A 1 149 ? -27.011 -47.362 28.904 1.00 95.88 254 ASP A CA 1
ATOM 1134 C C . ASP A 1 149 ? -27.227 -45.863 28.938 1.00 95.80 254 ASP A C 1
ATOM 1135 O O . ASP A 1 149 ? -26.302 -45.067 29.155 1.00 95.46 254 ASP A O 1
ATOM 1140 N N . LEU A 1 150 ? -28.465 -45.464 28.714 1.00 89.40 255 LEU A N 1
ATOM 1141 C CA . LEU A 1 150 ? -28.783 -44.046 28.760 1.00 92.13 255 LEU A CA 1
ATOM 1142 C C . LEU A 1 150 ? -28.437 -43.399 30.110 1.00 88.63 255 LEU A C 1
ATOM 1143 O O . LEU A 1 150 ? -27.805 -42.341 30.143 1.00 79.99 255 LEU A O 1
ATOM 1148 N N . ARG A 1 151 ? -28.849 -44.040 31.208 1.00 94.91 256 ARG A N 1
ATOM 1149 C CA . ARG A 1 151 ? -28.592 -43.517 32.537 1.00 93.81 256 ARG A CA 1
ATOM 1150 C C . ARG A 1 151 ? -27.104 -43.258 32.661 1.00 100.98 256 ARG A C 1
ATOM 1151 O O . ARG A 1 151 ? -26.690 -42.139 32.975 1.00 96.95 256 ARG A O 1
ATOM 1159 N N . ASN A 1 152 ? -26.302 -44.290 32.393 1.00 103.27 257 ASN A N 1
ATOM 1160 C CA . ASN A 1 152 ? -24.852 -44.187 32.550 1.00 97.52 257 ASN A CA 1
ATOM 1161 C C . ASN A 1 152 ? -24.239 -43.094 31.686 1.00 97.67 257 ASN A C 1
ATOM 1162 O O . ASN A 1 152 ? -23.273 -42.453 32.089 1.00 99.91 257 ASN A O 1
ATOM 1167 N N . LEU A 1 153 ? -24.779 -42.900 30.486 1.00 94.99 258 LEU A N 1
ATOM 1168 C CA . LEU A 1 153 ? -24.323 -41.797 29.650 1.00 95.79 258 LEU A CA 1
ATOM 1169 C C . LEU A 1 153 ? -24.633 -40.436 30.295 1.00 95.67 258 LEU A C 1
ATOM 1170 O O . LEU A 1 153 ? -23.797 -39.519 30.300 1.00 94.50 258 LEU A O 1
ATOM 1175 N N . ILE A 1 154 ? -25.842 -40.321 30.845 1.00 94.07 259 ILE A N 1
ATOM 1176 C CA . ILE A 1 154 ? -26.300 -39.072 31.433 1.00 93.29 259 ILE A CA 1
ATOM 1177 C C . ILE A 1 154 ? -25.469 -38.760 32.657 1.00 98.91 259 ILE A C 1
ATOM 1178 O O . ILE A 1 154 ? -25.084 -37.621 32.861 1.00 99.55 259 ILE A O 1
ATOM 1183 N N . ARG A 1 155 ? -25.175 -39.795 33.443 1.00 108.42 260 ARG A N 1
ATOM 1184 C CA . ARG A 1 155 ? -24.444 -39.688 34.709 1.00 113.61 260 ARG A CA 1
ATOM 1185 C C . ARG A 1 155 ? -22.972 -39.400 34.505 1.00 112.33 260 ARG A C 1
ATOM 1186 O O . ARG A 1 155 ? -22.377 -38.573 35.195 1.00 116.12 260 ARG A O 1
ATOM 1194 N N . LEU A 1 156 ? -22.399 -40.116 33.547 1.00 92.17 261 LEU A N 1
ATOM 1195 C CA . LEU A 1 156 ? -20.974 -40.089 33.253 1.00 84.18 261 LEU A CA 1
ATOM 1196 C C . LEU A 1 156 ? -20.596 -38.897 32.406 1.00 90.95 261 LEU A C 1
ATOM 1197 O O . LEU A 1 156 ? -19.418 -38.659 32.138 1.00 95.12 261 LEU A O 1
ATOM 1202 N N . SER A 1 157 ? -21.619 -38.156 31.993 1.00 104.82 262 SER A N 1
ATOM 1203 C CA . SER A 1 157 ? -21.489 -37.122 30.988 1.00 105.46 262 SER A CA 1
ATOM 1204 C C . SER A 1 157 ? -21.165 -35.715 31.494 1.00 104.60 262 SER A C 1
ATOM 1205 O O . SER A 1 157 ? -20.822 -34.843 30.699 1.00 98.95 262 SER A O 1
ATOM 1208 N N . CYS A 1 158 ? -21.245 -35.521 32.811 1.00 123.89 263 CYS A N 1
ATOM 1209 C CA . CYS A 1 158 ? -21.184 -34.205 33.467 1.00 132.95 263 CYS A CA 1
ATOM 1210 C C . CYS A 1 158 ? -22.241 -33.238 32.947 1.00 128.82 263 CYS A C 1
ATOM 1211 O O . CYS A 1 158 ? -21.931 -32.084 32.668 1.00 128.32 263 CYS A O 1
ATOM 1214 N N . PRO A 1 159 ? -23.498 -33.700 32.851 1.00 96.39 264 PRO A N 1
ATOM 1215 C CA . PRO A 1 159 ? -24.598 -32.987 32.195 1.00 90.92 264 PRO A CA 1
ATOM 1216 C C . PRO A 1 159 ? -24.792 -31.557 32.643 1.00 96.25 264 PRO A C 1
ATOM 1217 O O . PRO A 1 159 ? -25.023 -30.722 31.801 1.00 94.77 264 PRO A O 1
ATOM 1221 N N . LYS A 1 160 ? -24.695 -31.263 33.925 1.00 107.48 265 LYS A N 1
ATOM 1222 C CA . LYS A 1 160 ? -25.073 -29.933 34.379 1.00 114.90 265 LYS A CA 1
ATOM 1223 C C . LYS A 1 160 ? -24.431 -28.779 33.582 1.00 109.23 265 LYS A C 1
ATOM 1224 O O . LYS A 1 160 ? -25.012 -27.693 33.499 1.00 116.54 265 LYS A O 1
ATOM 1230 N N . GLU A 1 161 ? -23.259 -29.011 32.990 1.00 110.86 266 GLU A N 1
ATOM 1231 C CA . GLU A 1 161 ? -22.569 -27.984 32.192 1.00 118.81 266 GLU A CA 1
ATOM 1232 C C . GLU A 1 161 ? -23.180 -27.881 30.796 1.00 128.98 266 GLU A C 1
ATOM 1233 O O . GLU A 1 161 ? -23.233 -26.820 30.165 1.00 134.84 266 GLU A O 1
ATOM 1239 N N . ILE A 1 162 ? -23.604 -29.039 30.323 1.00 99.05 267 ILE A N 1
ATOM 1240 C CA . ILE A 1 162 ? -24.098 -29.253 28.985 1.00 83.26 267 ILE A CA 1
ATOM 1241 C C . ILE A 1 162 ? -25.629 -29.219 28.928 1.00 93.47 267 ILE A C 1
ATOM 1242 O O . ILE A 1 162 ? -26.210 -29.517 27.908 1.00 95.66 267 ILE A O 1
ATOM 1247 N N . SER A 1 163 ? -26.283 -28.862 30.030 1.00 113.10 268 SER A N 1
ATOM 1248 C CA . SER A 1 163 ? -27.736 -29.033 30.161 1.00 109.31 268 SER A CA 1
ATOM 1249 C C . SER A 1 163 ? -28.572 -28.095 29.299 1.00 117.62 268 SER A C 1
ATOM 1250 O O . SER A 1 163 ? -29.618 -28.501 28.793 1.00 114.30 268 SER A O 1
ATOM 1253 N N . ASP A 1 164 ? -28.139 -26.845 29.140 1.00 133.72 269 ASP A N 1
ATOM 1254 C CA . ASP A 1 164 ? -28.896 -25.901 28.312 1.00 131.84 269 ASP A CA 1
ATOM 1255 C C . ASP A 1 164 ? -29.066 -26.480 26.917 1.00 128.23 269 ASP A C 1
ATOM 1256 O O . ASP A 1 164 ? -30.175 -26.563 26.384 1.00 124.52 269 ASP A O 1
ATOM 1261 N N . ALA A 1 165 ? -27.940 -26.902 26.354 1.00 101.27 270 ALA A N 1
ATOM 1262 C CA . ALA A 1 165 ? -27.883 -27.520 25.038 1.00 89.46 270 ALA A CA 1
ATOM 1263 C C . ALA A 1 165 ? -28.502 -28.908 25.043 1.00 88.04 270 ALA A C 1
ATOM 1264 O O . ALA A 1 165 ? -28.930 -29.415 24.023 1.00 90.34 270 ALA A O 1
ATOM 1266 N N . LEU A 1 166 ? -28.524 -29.536 26.201 1.00 98.76 271 LEU A N 1
ATOM 1267 C CA . LEU A 1 166 ? -29.003 -30.901 26.308 1.00 99.73 271 LEU A CA 1
ATOM 1268 C C . LEU A 1 166 ? -30.510 -30.883 26.365 1.00 94.69 271 LEU A C 1
ATOM 1269 O O . LEU A 1 166 ? -31.150 -31.896 26.133 1.00 88.53 271 LEU A O 1
ATOM 1274 N N . ARG A 1 167 ? -31.077 -29.734 26.706 1.00 110.24 272 ARG A N 1
ATOM 1275 C CA . ARG A 1 167 ? -32.492 -29.690 27.017 1.00 114.41 272 ARG A CA 1
ATOM 1276 C C . ARG A 1 167 ? -33.319 -29.521 25.766 1.00 118.13 272 ARG A C 1
ATOM 1277 O O . ARG A 1 167 ? -34.536 -29.711 25.796 1.00 114.92 272 ARG A O 1
ATOM 1285 N N . ARG A 1 168 ? -32.651 -29.184 24.665 1.00 111.38 273 ARG A N 1
ATOM 1286 C CA . ARG A 1 168 ? -33.325 -28.952 23.392 1.00 102.39 273 ARG A CA 1
ATOM 1287 C C . ARG A 1 168 ? -33.602 -30.246 22.619 1.00 103.89 273 ARG A C 1
ATOM 1288 O O . ARG A 1 168 ? -34.188 -30.211 21.534 1.00 116.77 273 ARG A O 1
ATOM 1296 N N . SER A 1 169 ? -33.181 -31.376 23.180 1.00 100.57 274 SER A N 1
ATOM 1297 C CA . SER A 1 169 ? -33.213 -32.641 22.462 1.00 104.83 274 SER A CA 1
ATOM 1298 C C . SER A 1 169 ? -34.583 -33.089 21.971 1.00 104.76 274 SER A C 1
ATOM 1299 O O . SER A 1 169 ? -34.871 -33.004 20.781 1.00 102.56 274 SER A O 1
ATOM 1302 N N . ARG A 1 170 ? -35.445 -33.542 22.869 1.00 123.88 275 ARG A N 1
ATOM 1303 C CA . ARG A 1 170 ? -36.725 -34.125 22.442 1.00 122.39 275 ARG A CA 1
ATOM 1304 C C . ARG A 1 170 ? -36.578 -35.556 21.934 1.00 125.09 275 ARG A C 1
ATOM 1305 O O . ARG A 1 170 ? -37.564 -36.290 21.866 1.00 123.06 275 ARG A O 1
ATOM 1313 N N . PHE A 1 171 ? -35.363 -35.969 21.591 1.00 116.02 276 PHE A N 1
ATOM 1314 C CA . PHE A 1 171 ? -35.095 -37.391 21.505 1.00 108.64 276 PHE A CA 1
ATOM 1315 C C . PHE A 1 171 ? -34.837 -37.787 22.935 1.00 114.41 276 PHE A C 1
ATOM 1316 O O . PHE A 1 171 ? -35.247 -38.864 23.385 1.00 113.22 276 PHE A O 1
ATOM 1324 N N . LEU A 1 172 ? -34.119 -36.898 23.632 1.00 103.36 277 LEU A N 1
ATOM 1325 C CA . LEU A 1 172 ? -33.822 -37.041 25.050 1.00 99.27 277 LEU A CA 1
ATOM 1326 C C . LEU A 1 172 ? -35.070 -36.779 25.874 1.00 99.47 277 LEU A C 1
ATOM 1327 O O . LEU A 1 172 ? -35.517 -37.653 26.614 1.00 97.31 277 LEU A O 1
ATOM 1332 N N . LEU A 1 173 ? -35.674 -35.605 25.702 1.00 92.71 278 LEU A N 1
ATOM 1333 C CA . LEU A 1 173 ? -36.863 -35.278 26.478 1.00 90.32 278 LEU A CA 1
ATOM 1334 C C . LEU A 1 173 ? -37.966 -36.338 26.359 1.00 88.65 278 LEU A C 1
ATOM 1335 O O . LEU A 1 173 ? -38.817 -36.434 27.225 1.00 90.73 278 LEU A O 1
ATOM 1340 N N . ALA A 1 174 ? -37.959 -37.124 25.287 1.00 91.71 279 ALA A N 1
ATOM 1341 C CA . ALA A 1 174 ? -38.968 -38.163 25.100 1.00 89.37 279 ALA A CA 1
ATOM 1342 C C . ALA A 1 174 ? -38.665 -39.438 25.881 1.00 97.69 279 ALA A C 1
ATOM 1343 O O . ALA A 1 174 ? -39.574 -40.103 26.374 1.00 101.02 279 ALA A O 1
ATOM 1345 N N . ARG A 1 175 ? -37.388 -39.808 25.916 1.00 112.73 280 ARG A N 1
ATOM 1346 C CA . ARG A 1 175 ? -36.907 -40.998 26.620 1.00 110.10 280 ARG A CA 1
ATOM 1347 C C . ARG A 1 175 ? -36.585 -40.827 28.125 1.00 111.36 280 ARG A C 1
ATOM 1348 O O . ARG A 1 175 ? -36.833 -41.735 28.915 1.00 114.12 280 ARG A O 1
ATOM 1356 N N . VAL A 1 176 ? -36.038 -39.673 28.513 1.00 96.57 281 VAL A N 1
ATOM 1357 C CA . VAL A 1 176 ? -35.589 -39.423 29.896 1.00 101.97 281 VAL A CA 1
ATOM 1358 C C . VAL A 1 176 ? -36.587 -39.892 30.958 1.00 108.33 281 VAL A C 1
ATOM 1359 O O . VAL A 1 176 ? -36.198 -40.593 31.896 1.00 103.60 281 VAL A O 1
ATOM 1363 N N . PRO A 1 177 ? -37.870 -39.489 30.827 1.00 117.16 282 PRO A N 1
ATOM 1364 C CA . PRO A 1 177 ? -38.903 -39.947 31.754 1.00 113.59 282 PRO A CA 1
ATOM 1365 C C . PRO A 1 177 ? -38.959 -41.454 31.896 1.00 119.69 282 PRO A C 1
ATOM 1366 O O . PRO A 1 177 ? -38.952 -41.954 33.015 1.00 122.85 282 PRO A O 1
ATOM 1370 N N . ASP A 1 178 ? -38.979 -42.175 30.789 1.00 124.01 283 ASP A N 1
ATOM 1371 C CA . ASP A 1 178 ? -39.009 -43.625 30.874 1.00 130.85 283 ASP A CA 1
ATOM 1372 C C . ASP A 1 178 ? -37.825 -44.149 31.696 1.00 127.62 283 ASP A C 1
ATOM 1373 O O . ASP A 1 178 ? -37.938 -45.162 32.393 1.00 122.03 283 ASP A O 1
ATOM 1378 N N . VAL A 1 179 ? -36.695 -43.444 31.603 1.00 114.07 284 VAL A N 1
ATOM 1379 C CA . VAL A 1 179 ? -35.465 -43.818 32.303 1.00 111.57 284 VAL A CA 1
ATOM 1380 C C . VAL A 1 179 ? -35.556 -43.502 33.796 1.00 110.46 284 VAL A C 1
ATOM 1381 O O . VAL A 1 179 ? -35.163 -44.330 34.630 1.00 110.10 284 VAL A O 1
ATOM 1385 N N . ILE A 1 180 ? -36.076 -42.310 34.121 1.00 91.63 285 ILE A N 1
ATOM 1386 C CA . ILE A 1 180 ? -36.282 -41.876 35.513 1.00 84.34 285 ILE A CA 1
ATOM 1387 C C . ILE A 1 180 ? -37.312 -42.780 36.233 1.00 89.17 285 ILE A C 1
ATOM 1388 O O . ILE A 1 180 ? -37.061 -43.266 37.338 1.00 86.42 285 ILE A O 1
ATOM 1393 N N . GLN A 1 181 ? -38.455 -43.037 35.599 1.00 126.14 286 GLN A N 1
ATOM 1394 C CA . GLN A 1 181 ? -39.428 -43.954 36.190 1.00 131.48 286 GLN A CA 1
ATOM 1395 C C . GLN A 1 181 ? -38.724 -45.274 36.461 1.00 134.86 286 GLN A C 1
ATOM 1396 O O . GLN A 1 181 ? -38.996 -45.947 37.452 1.00 141.62 286 GLN A O 1
ATOM 1402 N N . GLY A 1 182 ? -37.802 -45.632 35.575 1.00 114.76 287 GLY A N 1
ATOM 1403 C CA . GLY A 1 182 ? -36.977 -46.800 35.784 1.00 111.22 287 GLY A CA 1
ATOM 1404 C C . GLY A 1 182 ? -36.161 -46.667 37.057 1.00 115.05 287 GLY A C 1
ATOM 1405 O O . GLY A 1 182 ? -36.199 -47.551 37.912 1.00 115.57 287 GLY A O 1
ATOM 1406 N N . MET A 1 183 ? -35.429 -45.562 37.184 1.00 118.76 288 MET A N 1
ATOM 1407 C CA . MET A 1 183 ? -34.556 -45.331 38.337 1.00 115.56 288 MET A CA 1
ATOM 1408 C C . MET A 1 183 ? -35.288 -45.202 39.670 1.00 127.47 288 MET A C 1
ATOM 1409 O O . MET A 1 183 ? -34.746 -45.584 40.709 1.00 130.87 288 MET A O 1
ATOM 1414 N N . ILE A 1 184 ? -36.499 -44.650 39.663 1.00 112.00 289 ILE A N 1
ATOM 1415 C CA . ILE A 1 184 ? -37.261 -44.585 40.902 1.00 106.30 289 ILE A CA 1
ATOM 1416 C C . ILE A 1 184 ? -37.610 -45.998 41.361 1.00 107.63 289 ILE A C 1
ATOM 1417 O O . ILE A 1 184 ? -37.449 -46.328 42.532 1.00 113.04 289 ILE A O 1
ATOM 1422 N N . LYS A 1 185 ? -38.061 -46.842 40.439 1.00 114.02 290 LYS A N 1
ATOM 1423 C CA . LYS A 1 185 ? -38.381 -48.220 40.796 1.00 122.77 290 LYS A CA 1
ATOM 1424 C C . LYS A 1 185 ? -37.132 -48.989 41.215 1.00 124.58 290 LYS A C 1
ATOM 1425 O O . LYS A 1 185 ? -37.213 -50.101 41.728 1.00 123.78 290 LYS A O 1
ATOM 1431 N N . ASN A 1 186 ? -35.975 -48.380 40.997 1.00 133.97 291 ASN A N 1
ATOM 1432 C CA . ASN A 1 186 ? -34.699 -49.010 41.306 1.00 131.07 291 ASN A CA 1
ATOM 1433 C C . ASN A 1 186 ? -34.070 -48.568 42.631 1.00 132.26 291 ASN A C 1
ATOM 1434 O O . ASN A 1 186 ? -32.972 -49.000 42.970 1.00 130.86 291 ASN A O 1
ATOM 1439 N N . GLN A 1 187 ? -34.763 -47.709 43.373 1.00 138.82 292 GLN A N 1
ATOM 1440 C CA . GLN A 1 187 ? -34.256 -47.181 44.647 1.00 141.14 292 GLN A CA 1
ATOM 1441 C C . GLN A 1 187 ? -33.043 -46.263 44.455 1.00 138.74 292 GLN A C 1
ATOM 1442 O O . GLN A 1 187 ? -32.150 -46.194 45.310 1.00 134.36 292 GLN A O 1
ATOM 1448 N N . MET A 1 188 ? -33.064 -45.560 43.320 1.00 124.87 293 MET A N 1
ATOM 1449 C CA . MET A 1 188 ? -32.046 -44.605 42.849 1.00 124.23 293 MET A CA 1
ATOM 1450 C C . MET A 1 188 ? -32.307 -43.156 43.278 1.00 120.82 293 MET A C 1
ATOM 1451 O O . MET A 1 188 ? -31.785 -42.219 42.681 1.00 118.65 293 MET A O 1
ATOM 1456 N N . ASN A 1 189 ? -33.170 -42.991 44.271 1.00 113.73 294 ASN A N 1
ATOM 1457 C CA . ASN A 1 189 ? -33.880 -41.744 44.522 1.00 108.59 294 ASN A CA 1
ATOM 1458 C C . ASN A 1 189 ? -33.117 -40.420 44.377 1.00 104.55 294 ASN A C 1
ATOM 1459 O O . ASN A 1 189 ? -33.410 -39.671 43.452 1.00 103.93 294 ASN A O 1
ATOM 1464 N N . VAL A 1 190 ? -32.158 -40.101 45.242 1.00 96.93 295 VAL A N 1
ATOM 1465 C CA . VAL A 1 190 ? -31.561 -38.764 45.149 1.00 94.41 295 VAL A CA 1
ATOM 1466 C C . VAL A 1 190 ? -31.065 -38.456 43.741 1.00 99.95 295 VAL A C 1
ATOM 1467 O O . VAL A 1 190 ? -31.122 -37.298 43.303 1.00 99.18 295 VAL A O 1
ATOM 1471 N N . GLU A 1 191 ? -30.579 -39.486 43.039 1.00 144.57 296 GLU A N 1
ATOM 1472 C CA . GLU A 1 191 ? -29.993 -39.324 41.699 1.00 147.55 296 GLU A CA 1
ATOM 1473 C C . GLU A 1 191 ? -31.043 -39.203 40.599 1.00 144.48 296 GLU A C 1
ATOM 1474 O O . GLU A 1 191 ? -30.854 -38.459 39.645 1.00 141.44 296 GLU A O 1
ATOM 1480 N N . ALA A 1 192 ? -32.142 -39.942 40.725 1.00 111.37 297 ALA A N 1
ATOM 1481 C CA . ALA A 1 192 ? -33.260 -39.786 39.796 1.00 107.90 297 ALA A CA 1
ATOM 1482 C C . ALA A 1 192 ? -33.877 -38.378 39.922 1.00 105.96 297 ALA A C 1
ATOM 1483 O O . ALA A 1 192 ? -34.274 -37.751 38.927 1.00 104.68 297 ALA A O 1
ATOM 1485 N N . VAL A 1 193 ? -33.938 -37.872 41.150 1.00 101.54 298 VAL A N 1
ATOM 1486 C CA . VAL A 1 193 ? -34.315 -36.480 41.349 1.00 96.53 298 VAL A CA 1
ATOM 1487 C C . VAL A 1 193 ? -33.281 -35.598 40.685 1.00 95.62 298 VAL A C 1
ATOM 1488 O O . VAL A 1 193 ? -33.629 -34.615 40.053 1.00 98.06 298 VAL A O 1
ATOM 1492 N N . ASP A 1 194 ? -32.008 -35.948 40.805 1.00 120.86 299 ASP A N 1
ATOM 1493 C CA . ASP A 1 194 ? -30.987 -35.127 40.171 1.00 122.26 299 ASP A CA 1
ATOM 1494 C C . ASP A 1 194 ? -31.165 -35.059 38.643 1.00 125.11 299 ASP A C 1
ATOM 1495 O O . ASP A 1 194 ? -31.001 -33.986 38.035 1.00 128.83 299 ASP A O 1
ATOM 1500 N N . PHE A 1 195 ? -31.509 -36.192 38.024 1.00 106.88 300 PHE A N 1
ATOM 1501 C CA . PHE A 1 195 ? -31.756 -36.233 36.580 1.00 100.40 300 PHE A CA 1
ATOM 1502 C C . P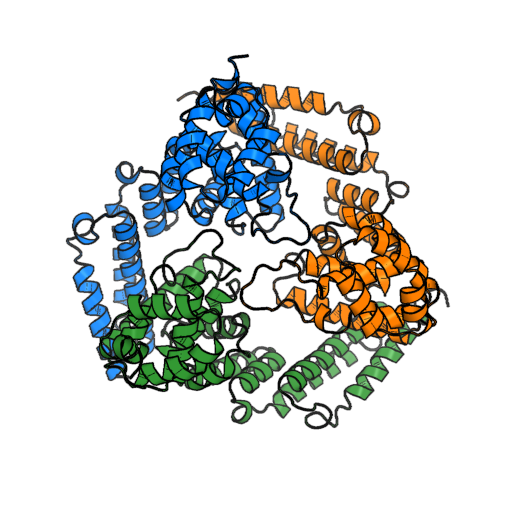HE A 1 195 ? -32.924 -35.348 36.244 1.00 107.27 300 PHE A C 1
ATOM 1503 O O . PHE A 1 195 ? -32.781 -34.388 35.481 1.00 109.79 300 PHE A O 1
ATOM 1511 N N . ALA A 1 196 ? -34.081 -35.657 36.833 1.00 104.52 301 ALA A N 1
ATOM 1512 C CA . ALA A 1 196 ? -35.295 -34.891 36.544 1.00 97.87 301 ALA A CA 1
ATOM 1513 C C . ALA A 1 196 ? -35.088 -33.384 36.721 1.00 93.51 301 ALA A C 1
ATOM 1514 O O . ALA A 1 196 ? -35.638 -32.594 35.983 1.00 101.47 301 ALA A O 1
ATOM 1516 N N . TYR A 1 197 ? -34.275 -32.970 37.675 1.00 99.59 302 TYR A N 1
ATOM 1517 C CA . TYR A 1 197 ? -33.994 -31.550 37.764 1.00 102.25 302 TYR A CA 1
ATOM 1518 C C . TYR A 1 197 ? -33.118 -31.084 36.624 1.00 102.19 302 TYR A C 1
ATOM 1519 O O . TYR A 1 197 ? -33.313 -29.982 36.135 1.00 106.51 302 TYR A O 1
ATOM 1528 N N . THR A 1 198 ? -32.151 -31.897 36.195 1.00 114.33 303 THR A N 1
ATOM 1529 C CA . THR A 1 198 ? -31.227 -31.402 35.163 1.00 120.30 303 THR A CA 1
ATOM 1530 C C . THR A 1 198 ? -31.883 -31.307 33.787 1.00 113.65 303 THR A C 1
ATOM 1531 O O . THR A 1 198 ? -31.520 -30.448 32.987 1.00 107.71 303 THR A O 1
ATOM 1535 N N . PHE A 1 199 ? -32.858 -32.174 33.527 1.00 109.97 304 PHE A N 1
ATOM 1536 C CA . PHE A 1 199 ? -33.582 -32.175 32.253 1.00 111.42 304 PHE A CA 1
ATOM 1537 C C . PHE A 1 199 ? -34.827 -31.279 32.212 1.00 121.28 304 PHE A C 1
ATOM 1538 O O . PHE A 1 199 ? -35.573 -31.300 31.242 1.00 126.63 304 PHE A O 1
ATOM 1546 N N . GLY A 1 200 ? -35.060 -30.506 33.265 1.00 132.64 305 GLY A N 1
ATOM 1547 C CA . GLY A 1 200 ? -36.180 -29.581 33.289 1.00 133.10 305 GLY A CA 1
ATOM 1548 C C . GLY A 1 200 ? -37.491 -30.242 33.663 1.00 122.52 305 GLY A C 1
ATOM 1549 O O . GLY A 1 200 ? -38.509 -29.572 33.804 1.00 130.17 305 GLY A O 1
ATOM 1550 N N . LEU A 1 201 ? -37.447 -31.551 33.877 1.00 91.33 306 LEU A N 1
ATOM 1551 C CA . LEU A 1 201 ? -38.642 -32.369 34.116 1.00 93.38 306 LEU A CA 1
ATOM 1552 C C . LEU A 1 201 ? -39.103 -32.432 35.590 1.00 99.05 306 LEU A C 1
ATOM 1553 O O . LEU A 1 201 ? -39.876 -33.342 35.954 1.00 104.07 306 LEU A O 1
ATOM 1558 N N . GLU A 1 202 ? -38.568 -31.558 36.450 1.00 90.88 307 GLU A N 1
ATOM 1559 C CA . GLU A 1 202 ? -38.923 -31.609 37.873 1.00 90.35 307 GLU A CA 1
ATOM 1560 C C . GLU A 1 202 ? -40.435 -31.731 38.060 1.00 100.47 307 GLU A C 1
ATOM 1561 O O . GLU A 1 202 ? -40.925 -32.555 38.850 1.00 91.52 307 GLU A O 1
ATOM 1567 N N . GLU A 1 203 ? -41.170 -30.929 37.297 1.00 122.32 308 GLU A N 1
ATOM 1568 C CA . GLU A 1 203 ? -42.616 -30.837 37.450 1.00 120.34 308 GLU A CA 1
ATOM 1569 C C . GLU A 1 203 ? -43.351 -32.149 37.143 1.00 115.00 308 GLU A C 1
ATOM 1570 O O . GLU A 1 203 ? -44.466 -32.366 37.615 1.00 113.75 308 GLU A O 1
ATOM 1576 N N . LYS A 1 204 ? -42.723 -33.025 36.366 1.00 122.16 309 LYS A N 1
ATOM 1577 C CA . LYS A 1 204 ? -43.413 -34.210 35.858 1.00 126.99 309 LYS A CA 1
ATOM 1578 C C . LYS A 1 204 ? -43.219 -35.405 36.781 1.00 126.26 309 LYS A C 1
ATOM 1579 O O . LYS A 1 204 ? -43.765 -36.490 36.547 1.00 125.03 309 LYS A O 1
ATOM 1585 N N . PHE A 1 205 ? -42.463 -35.186 37.850 1.00 126.66 310 PHE A N 1
ATOM 1586 C CA . PHE A 1 205 ? -42.226 -36.238 38.836 1.00 129.04 310 PHE A CA 1
ATOM 1587 C C . PHE A 1 205 ? -42.521 -35.841 40.295 1.00 125.60 310 PHE A C 1
ATOM 1588 O O . PHE A 1 205 ? -42.345 -34.670 40.683 1.00 118.72 310 PHE A O 1
ATOM 1596 N N . PRO A 1 206 ? -42.964 -36.830 41.106 1.00 112.67 311 PRO A N 1
ATOM 1597 C CA . PRO A 1 206 ? -43.192 -36.669 42.552 1.00 109.61 311 PRO A CA 1
ATOM 1598 C C . PRO A 1 206 ? -41.893 -36.463 43.335 1.00 105.84 311 PRO A C 1
ATOM 1599 O O . PRO A 1 206 ? -41.485 -37.336 44.096 1.00 106.58 311 PRO A O 1
ATOM 1603 N N . ILE A 1 207 ? -41.255 -35.313 43.133 1.00 101.58 312 ILE A N 1
ATOM 1604 C CA . ILE A 1 207 ? -40.017 -34.976 43.818 1.00 103.29 312 ILE A CA 1
ATOM 1605 C C . ILE A 1 207 ? -40.103 -35.194 45.330 1.00 111.01 312 ILE A C 1
ATOM 1606 O O . ILE A 1 207 ? -39.165 -35.709 45.963 1.00 108.57 312 ILE A O 1
ATOM 1611 N N . TRP A 1 208 ? -41.234 -34.813 45.908 1.00 117.70 313 TRP A N 1
ATOM 1612 C CA . TRP A 1 208 ? -41.405 -34.938 47.344 1.00 108.25 313 TRP A CA 1
ATOM 1613 C C . TRP A 1 208 ? -41.591 -36.390 47.781 1.00 105.21 313 TRP A C 1
ATOM 1614 O O . TRP A 1 208 ? -40.871 -36.859 48.655 1.00 107.65 313 TRP A O 1
ATOM 1625 N N . LYS A 1 209 ? -42.512 -37.126 47.173 1.00 115.66 314 LYS A N 1
ATOM 1626 C CA . LYS A 1 209 ? -42.664 -38.524 47.578 1.00 121.38 314 LYS A CA 1
ATOM 1627 C C . LYS A 1 209 ? -41.326 -39.289 47.492 1.00 127.29 314 LYS A C 1
ATOM 1628 O O . LYS A 1 209 ? -41.076 -40.200 48.287 1.00 129.13 314 LYS A O 1
ATOM 1634 N N . ILE A 1 210 ? -40.502 -38.944 46.495 1.00 119.20 315 ILE A N 1
ATOM 1635 C CA . ILE A 1 210 ? -39.119 -39.445 46.333 1.00 115.18 315 ILE A CA 1
ATOM 1636 C C . ILE A 1 210 ? -38.091 -39.082 47.419 1.00 107.94 315 ILE A C 1
ATOM 1637 O O . ILE A 1 210 ? -37.667 -39.959 48.189 1.00 113.19 315 ILE A O 1
ATOM 1642 N N . LEU A 1 211 ? -37.696 -37.805 47.486 1.00 89.25 316 LEU A N 1
ATOM 1643 C CA . LEU A 1 211 ? -36.736 -37.360 48.512 1.00 94.45 316 LEU A CA 1
ATOM 1644 C C . LEU A 1 211 ? -37.197 -37.797 49.929 1.00 105.36 316 LEU A C 1
ATOM 1645 O O . LEU A 1 211 ? -36.398 -37.995 50.879 1.00 98.80 316 LEU A O 1
ATOM 1650 N N . THR A 1 212 ? -38.507 -37.951 50.057 1.00 121.52 317 THR A N 1
ATOM 1651 C CA . THR A 1 212 ? -39.102 -38.394 51.299 1.00 116.02 317 THR A CA 1
ATOM 1652 C C . THR A 1 212 ? -38.950 -39.888 51.532 1.00 119.43 317 THR A C 1
ATOM 1653 O O . THR A 1 212 ? -38.319 -40.272 52.493 1.00 122.76 317 THR A O 1
ATOM 1657 N N . SER A 1 213 ? -39.498 -40.732 50.662 1.00 131.95 318 SER A N 1
ATOM 1658 C CA . SER A 1 213 ? -39.355 -42.181 50.839 1.00 137.43 318 SER A CA 1
ATOM 1659 C C . SER A 1 213 ? -37.896 -42.496 51.201 1.00 138.33 318 SER A C 1
ATOM 1660 O O . SER A 1 213 ? -37.610 -43.346 52.065 1.00 141.95 318 SER A O 1
ATOM 1663 N N . PHE A 1 214 ? -36.980 -41.791 50.540 1.00 121.47 319 PHE A N 1
ATOM 1664 C CA . PHE A 1 214 ? -35.549 -41.860 50.864 1.00 114.29 319 PHE A CA 1
ATOM 1665 C C . PHE A 1 214 ? -35.203 -41.424 52.306 1.00 113.23 319 PHE A C 1
ATOM 1666 O O . PHE A 1 214 ? -34.852 -42.278 53.127 1.00 118.32 319 PHE A O 1
ATOM 1674 N N . LEU A 1 215 ? -35.325 -40.131 52.633 1.00 94.24 320 LEU A N 1
ATOM 1675 C CA . LEU A 1 215 ? -34.997 -39.668 53.992 1.00 83.20 320 LEU A CA 1
ATOM 1676 C C . LEU A 1 215 ? -35.705 -40.455 55.115 1.00 97.42 320 LEU A C 1
ATOM 1677 O O . LEU A 1 215 ? -35.158 -40.613 56.201 1.00 106.53 320 LEU A O 1
ATOM 1682 N N . ARG A 1 216 ? -36.906 -40.964 54.871 1.00 137.26 321 ARG A N 1
ATOM 1683 C CA . ARG A 1 216 ? -37.587 -41.756 55.893 1.00 145.06 321 ARG A CA 1
ATOM 1684 C C . ARG A 1 216 ? -37.081 -43.193 56.022 1.00 146.81 321 ARG A C 1
ATOM 1685 O O . ARG A 1 216 ? -36.900 -43.668 57.130 1.00 153.90 321 ARG A O 1
ATOM 1693 N N . GLU A 1 217 ? -36.842 -43.891 54.917 1.00 128.39 322 GLU A N 1
ATOM 1694 C CA . GLU A 1 217 ? -36.239 -45.224 55.026 1.00 131.62 322 GLU A CA 1
ATOM 1695 C C . GLU A 1 217 ? -34.856 -45.121 55.673 1.00 131.00 322 GLU A C 1
ATOM 1696 O O . GLU A 1 217 ? -34.367 -46.071 56.302 1.00 130.18 322 GLU A O 1
ATOM 1702 N N . HIS A 1 218 ? -34.236 -43.952 55.512 1.00 133.01 323 HIS A N 1
ATOM 1703 C CA . HIS A 1 218 ? -32.945 -43.656 56.143 1.00 129.52 323 HIS A CA 1
ATOM 1704 C C . HIS A 1 218 ? -33.021 -43.176 57.592 1.00 135.03 323 HIS A C 1
ATOM 1705 O O . HIS A 1 218 ? -32.018 -43.205 58.293 1.00 141.60 323 HIS A O 1
ATOM 1712 N N . LYS A 1 219 ? -34.176 -42.694 58.038 1.00 134.15 324 LYS A N 1
ATOM 1713 C CA . LYS A 1 219 ? -34.364 -42.513 59.481 1.00 131.54 324 LYS A CA 1
ATOM 1714 C C . LYS A 1 219 ? -34.734 -43.849 60.144 1.00 132.60 324 LYS A C 1
ATOM 1715 O O . LYS A 1 219 ? -34.265 -44.156 61.233 1.00 133.33 324 LYS A O 1
ATOM 1721 N N . GLU A 1 220 ? -35.562 -44.641 59.467 1.00 133.19 325 GLU A N 1
ATOM 1722 C CA . GLU A 1 220 ? -35.952 -45.967 59.940 1.00 139.54 325 GLU A CA 1
ATOM 1723 C C . GLU A 1 220 ? -34.760 -46.908 60.100 1.00 146.75 325 GLU A C 1
ATOM 1724 O O . GLU A 1 220 ? -34.719 -47.691 61.048 1.00 149.11 325 GLU A O 1
ATOM 1730 N N . GLU A 1 221 ? -33.800 -46.863 59.177 1.00 161.51 326 GLU A N 1
ATOM 1731 C CA . GLU A 1 221 ? -32.595 -47.671 59.379 1.00 159.64 326 GLU A CA 1
ATOM 1732 C C . GLU A 1 221 ? -31.800 -47.158 60.583 1.00 156.24 326 GLU A C 1
ATOM 1733 O O . GLU A 1 221 ? -31.266 -47.947 61.352 1.00 164.88 326 GLU A O 1
ATOM 1739 N N . TRP A 1 222 ? -31.759 -45.840 60.760 1.00 123.94 327 TRP A N 1
ATOM 1740 C CA . TRP A 1 222 ? -30.915 -45.204 61.780 1.00 123.15 327 TRP A CA 1
ATOM 1741 C C . TRP A 1 222 ? -31.507 -45.160 63.176 1.00 133.61 327 TRP A C 1
ATOM 1742 O O . TRP A 1 222 ? -30.809 -44.818 64.123 1.00 134.14 327 TRP A O 1
ATOM 1753 N N . LYS A 1 223 ? -32.789 -45.472 63.313 1.00 146.91 328 LYS A N 1
ATOM 1754 C CA . LYS A 1 223 ? -33.362 -45.652 64.645 1.00 147.27 328 LYS A CA 1
ATOM 1755 C C . LYS A 1 223 ? -33.038 -47.055 65.169 1.00 149.46 328 LYS A C 1
ATOM 1756 O O . LYS A 1 223 ? -32.730 -47.222 66.350 1.00 152.12 328 LYS A O 1
ATOM 1762 N N . ARG A 1 224 ? -33.093 -48.047 64.277 1.00 149.64 329 ARG A N 1
ATOM 1763 C CA . ARG A 1 224 ? -32.708 -49.427 64.594 1.00 158.55 329 ARG A CA 1
ATOM 1764 C C . ARG A 1 224 ? -31.281 -49.483 65.151 1.00 163.66 329 ARG A C 1
ATOM 1765 O O . ARG A 1 224 ? -30.891 -50.444 65.819 1.00 165.18 329 ARG A O 1
ATOM 1773 N N . THR A 1 225 ? -30.503 -48.460 64.809 1.00 164.34 330 THR A N 1
ATOM 1774 C CA . THR A 1 225 ? -29.098 -48.330 65.194 1.00 161.08 330 THR A CA 1
ATOM 1775 C C . THR A 1 225 ? -28.780 -47.413 66.392 1.00 157.94 330 THR A C 1
ATOM 1776 O O . THR A 1 225 ? -27.629 -47.040 66.602 1.00 161.18 330 THR A O 1
ATOM 1780 N N . ARG A 1 226 ? -29.800 -46.983 67.123 1.00 162.02 331 ARG A N 1
ATOM 1781 C CA . ARG A 1 226 ? -29.591 -46.107 68.290 1.00 166.72 331 ARG A CA 1
ATOM 1782 C C . ARG A 1 226 ? -29.362 -46.848 69.626 1.00 183.13 331 ARG A C 1
ATOM 1783 O O . ARG A 1 226 ? -29.355 -46.257 70.712 1.00 183.14 331 ARG A O 1
ATOM 1791 N N . GLU A 1 227 ? -29.171 -48.155 69.504 1.00 191.43 332 GLU A N 1
ATOM 1792 C CA . GLU A 1 227 ? -28.994 -49.075 70.613 1.00 196.08 332 GLU A CA 1
ATOM 1793 C C . GLU A 1 227 ? -27.960 -50.084 70.138 1.00 200.49 332 GLU A C 1
ATOM 1794 O O . GLU A 1 227 ? -27.218 -49.816 69.197 1.00 198.43 332 GLU A O 1
ATOM 1800 N N . GLU A 1 228 ? -27.868 -51.218 70.813 1.00 205.45 333 GLU A N 1
ATOM 1801 C CA . GLU A 1 228 ? -26.942 -52.278 70.411 1.00 210.68 333 GLU A CA 1
ATOM 1802 C C . GLU A 1 228 ? -25.440 -51.951 70.490 1.00 212.02 333 GLU A C 1
ATOM 1803 O O . GLU A 1 228 ? -24.760 -51.813 69.471 1.00 208.48 333 GLU A O 1
ATOM 1809 N N . ASP A 1 229 ? -24.963 -51.792 71.723 1.00 259.84 334 ASP A N 1
ATOM 1810 C CA . ASP A 1 229 ? -23.605 -52.191 72.144 1.00 256.79 334 ASP A CA 1
ATOM 1811 C C . ASP A 1 229 ? -22.312 -51.389 71.826 1.00 250.90 334 ASP A C 1
ATOM 1812 O O . ASP A 1 229 ? -21.299 -51.627 72.489 1.00 247.83 334 ASP A O 1
ATOM 1817 N N . SER A 1 230 ? -22.300 -50.463 70.867 1.00 169.46 335 SER A N 1
ATOM 1818 C CA . SER A 1 230 ? -21.018 -49.815 70.508 1.00 165.34 335 SER A CA 1
ATOM 1819 C C . SER A 1 230 ? -21.099 -48.296 70.315 1.00 155.92 335 SER A C 1
ATOM 1820 O O . SER A 1 230 ? -22.073 -47.802 69.767 1.00 157.52 335 SER A O 1
ATOM 1823 N N . PRO A 1 231 ? -20.075 -47.546 70.768 1.00 162.06 336 PRO A N 1
ATOM 1824 C CA . PRO A 1 231 ? -19.923 -46.148 70.323 1.00 163.22 336 PRO A CA 1
ATOM 1825 C C . PRO A 1 231 ? -19.452 -46.055 68.860 1.00 164.93 336 PRO A C 1
ATOM 1826 O O . PRO A 1 231 ? -19.721 -45.063 68.165 1.00 172.10 336 PRO A O 1
ATOM 1830 N N . ILE A 1 232 ? -18.751 -47.094 68.407 1.00 156.69 337 ILE A N 1
ATOM 1831 C CA . ILE A 1 232 ? -18.317 -47.194 67.014 1.00 154.92 337 ILE A CA 1
ATOM 1832 C C . ILE A 1 232 ? -19.475 -47.549 66.061 1.00 152.23 337 ILE A C 1
ATOM 1833 O O . ILE A 1 232 ? -19.634 -46.888 65.042 1.00 160.58 337 ILE A O 1
ATOM 1838 N N . ARG A 1 233 ? -20.296 -48.552 66.387 1.00 131.38 338 ARG A N 1
ATOM 1839 C CA . ARG A 1 233 ? -21.472 -48.859 65.554 1.00 127.84 338 ARG A CA 1
ATOM 1840 C C . ARG A 1 233 ? -22.465 -47.695 65.519 1.00 127.49 338 ARG A C 1
ATOM 1841 O O . ARG A 1 233 ? -23.245 -47.541 64.548 1.00 130.60 338 ARG A O 1
ATOM 1849 N N . LEU A 1 234 ? -22.416 -46.881 66.581 1.00 131.42 339 LEU A N 1
ATOM 1850 C CA . LEU A 1 234 ? -23.170 -45.620 66.685 1.00 136.38 339 LEU A CA 1
ATOM 1851 C C . LEU A 1 234 ? -22.637 -44.530 65.742 1.00 128.04 339 LEU A C 1
ATOM 1852 O O . LEU A 1 234 ? -23.409 -43.938 64.975 1.00 125.75 339 LEU A O 1
ATOM 1857 N N . LYS A 1 235 ? -21.331 -44.253 65.802 1.00 134.54 340 LYS A N 1
ATOM 1858 C CA . LYS A 1 235 ? -20.753 -43.290 64.864 1.00 127.28 340 LYS A CA 1
ATOM 1859 C C . LYS A 1 235 ? -20.936 -43.758 63.405 1.00 130.64 340 LYS A C 1
ATOM 1860 O O . LYS A 1 235 ? -21.111 -42.934 62.513 1.00 132.96 340 LYS A O 1
ATOM 1866 N N . LYS A 1 236 ? -20.898 -45.069 63.162 1.00 135.01 341 LYS A N 1
ATOM 1867 C CA . LYS A 1 236 ? -21.234 -45.615 61.841 1.00 129.10 341 LYS A CA 1
ATOM 1868 C C . LYS A 1 236 ? -22.657 -45.287 61.399 1.00 131.26 341 LYS A C 1
ATOM 1869 O O . LYS A 1 236 ? -22.842 -44.540 60.441 1.00 131.11 341 LYS A O 1
ATOM 1875 N N . ALA A 1 237 ? -23.666 -45.836 62.073 1.00 138.09 342 ALA A N 1
ATOM 1876 C CA . ALA A 1 237 ? -25.044 -45.544 61.658 1.00 135.84 342 ALA A CA 1
ATOM 1877 C C . ALA A 1 237 ? -25.310 -44.036 61.541 1.00 126.92 342 ALA A C 1
ATOM 1878 O O . ALA A 1 237 ? -26.072 -43.575 60.665 1.00 124.74 342 ALA A O 1
ATOM 1880 N N . ASN A 1 238 ? -24.663 -43.280 62.424 1.00 116.37 343 ASN A N 1
ATOM 1881 C CA . ASN A 1 238 ? -24.763 -41.821 62.461 1.00 118.37 343 ASN A CA 1
ATOM 1882 C C . ASN A 1 238 ? -24.169 -41.076 61.255 1.00 114.64 343 ASN A C 1
ATOM 1883 O O . ASN A 1 238 ? -24.788 -40.160 60.714 1.00 117.34 343 ASN A O 1
ATOM 1888 N N . GLU A 1 239 ? -22.960 -41.433 60.842 1.00 127.83 344 GLU A N 1
ATOM 1889 C CA . GLU A 1 239 ? -22.422 -40.860 59.615 1.00 122.31 344 GLU A CA 1
ATOM 1890 C C . GLU A 1 239 ? -23.257 -41.309 58.438 1.00 114.33 344 GLU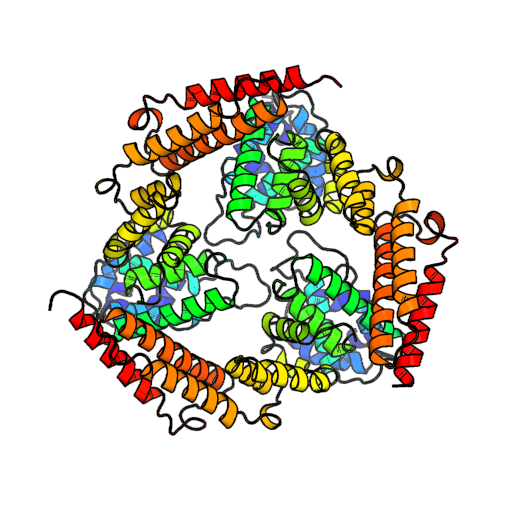 A C 1
ATOM 1891 O O . GLU A 1 239 ? -23.426 -40.558 57.499 1.00 114.32 344 GLU A O 1
ATOM 1897 N N . ASN A 1 240 ? -23.768 -42.535 58.474 1.00 109.64 345 ASN A N 1
ATOM 1898 C CA . ASN A 1 240 ? -24.673 -42.986 57.421 1.00 111.83 345 ASN A CA 1
ATOM 1899 C C . ASN A 1 240 ? -25.825 -42.011 57.208 1.00 116.42 345 ASN A C 1
ATOM 1900 O O . ASN A 1 240 ? -25.923 -41.339 56.156 1.00 114.98 345 ASN A O 1
ATOM 1905 N N . TYR A 1 241 ? -26.690 -41.910 58.211 1.00 123.89 346 TYR A N 1
ATOM 1906 C CA . TYR A 1 241 ? -27.781 -40.946 58.125 1.00 118.37 346 TYR A CA 1
ATOM 1907 C C . TYR A 1 241 ? -27.251 -39.557 57.675 1.00 110.95 346 TYR A C 1
ATOM 1908 O O . TYR A 1 241 ? -27.716 -39.019 56.660 1.00 114.55 346 TYR A O 1
ATOM 1917 N N . LEU A 1 242 ? -26.254 -39.009 58.384 1.00 94.47 347 LEU A N 1
ATOM 1918 C CA . LEU A 1 242 ? -25.728 -37.653 58.101 1.00 96.85 347 LEU A CA 1
ATOM 1919 C C . LEU A 1 242 ? -25.319 -37.417 56.634 1.00 106.94 347 LEU A C 1
ATOM 1920 O O . LEU A 1 242 ? -25.564 -36.336 56.071 1.00 100.54 347 LEU A O 1
ATOM 1925 N N . SER A 1 243 ? -24.663 -38.413 56.035 1.00 134.15 348 SER A N 1
ATOM 1926 C CA . SER A 1 243 ? -24.400 -38.416 54.596 1.00 125.05 348 SER A CA 1
ATOM 1927 C C . SER A 1 243 ? -25.719 -38.345 53.832 1.00 125.24 348 SER A C 1
ATOM 1928 O O . SER A 1 243 ? -25.960 -37.350 53.159 1.00 124.85 348 SER A O 1
ATOM 1931 N N . ALA A 1 244 ? -26.593 -39.352 53.966 1.00 105.00 349 ALA A N 1
ATOM 1932 C CA . ALA A 1 244 ? -27.847 -39.352 53.174 1.00 101.38 349 ALA A CA 1
ATOM 1933 C C . ALA A 1 244 ? -28.531 -37.961 53.158 1.00 104.88 349 ALA A C 1
ATOM 1934 O O . ALA A 1 244 ? -28.874 -37.409 52.086 1.00 104.28 349 ALA A O 1
ATOM 1936 N N . MET A 1 245 ? -28.696 -37.377 54.341 1.00 102.78 350 MET A N 1
ATOM 1937 C CA . MET A 1 245 ? -29.181 -36.003 54.419 1.00 99.64 350 MET A CA 1
ATOM 1938 C C . MET A 1 245 ? -28.305 -35.069 53.588 1.00 102.76 350 MET A C 1
ATOM 1939 O O . MET A 1 245 ? -28.782 -34.462 52.635 1.00 106.72 350 MET A O 1
ATOM 1944 N N . LYS A 1 246 ? -27.030 -34.942 53.931 1.00 110.46 351 LYS A N 1
ATOM 1945 C CA . LYS A 1 246 ? -26.209 -33.960 53.229 1.00 114.35 351 LYS A CA 1
ATOM 1946 C C . LYS A 1 246 ? -26.259 -34.140 51.699 1.00 115.60 351 LYS A C 1
ATOM 1947 O O . LYS A 1 246 ? -25.996 -33.197 50.950 1.00 117.76 351 LYS A O 1
ATOM 1953 N N . SER A 1 247 ? -26.605 -35.341 51.238 1.00 106.34 352 SER A N 1
ATOM 1954 C CA . SER A 1 247 ? -26.714 -35.601 49.805 1.00 102.92 352 SER A CA 1
ATOM 1955 C C . SER A 1 247 ? -28.009 -35.011 49.241 1.00 112.92 352 SER A C 1
ATOM 1956 O O . SER A 1 247 ? -27.988 -34.374 48.181 1.00 109.72 352 SER A O 1
ATOM 1959 N N . VAL A 1 248 ? -29.136 -35.213 49.935 1.00 105.02 353 VAL A N 1
ATOM 1960 C CA . VAL A 1 248 ? -30.356 -34.495 49.530 1.00 94.07 353 VAL A CA 1
ATOM 1961 C C . VAL A 1 248 ? -30.144 -32.971 49.559 1.00 92.33 353 VAL A C 1
ATOM 1962 O O . VAL A 1 248 ? -30.465 -32.271 48.595 1.00 91.70 353 VAL A O 1
ATOM 1966 N N . THR A 1 249 ? -29.570 -32.465 50.648 1.00 89.63 354 THR A N 1
ATOM 1967 C CA . THR A 1 249 ? -29.140 -31.063 50.703 1.00 94.66 354 THR A CA 1
ATOM 1968 C C . THR A 1 249 ? -28.350 -30.600 49.471 1.00 99.69 354 THR A C 1
ATOM 1969 O O . THR A 1 249 ? -28.772 -29.658 48.797 1.00 94.80 354 THR A O 1
ATOM 1973 N N . ARG A 1 250 ? -27.195 -31.212 49.197 1.00 138.38 355 ARG A N 1
ATOM 1974 C CA . ARG A 1 250 ? -26.368 -30.782 48.061 1.00 142.81 355 ARG A CA 1
ATOM 1975 C C . ARG A 1 250 ? -27.089 -30.922 46.726 1.00 143.01 355 ARG A C 1
ATOM 1976 O O . ARG A 1 250 ? -26.926 -30.089 45.830 1.00 136.82 355 ARG A O 1
ATOM 1984 N N . CYS A 1 251 ? -27.899 -31.969 46.597 1.00 116.24 356 CYS A N 1
ATOM 1985 C CA . CYS A 1 251 ? -28.663 -32.178 45.369 1.00 110.75 356 CYS A CA 1
ATOM 1986 C C . CYS A 1 251 ? -29.569 -30.993 45.076 1.00 110.06 356 CYS A C 1
ATOM 1987 O O . CYS A 1 251 ? -29.477 -30.410 43.999 1.00 111.39 356 CYS A O 1
ATOM 1990 N N . LEU A 1 252 ? -30.439 -30.632 46.027 1.00 98.71 357 LEU A N 1
ATOM 1991 C CA . LEU A 1 252 ? -31.302 -29.450 45.834 1.00 89.05 357 LEU A CA 1
ATOM 1992 C C . LEU A 1 252 ? -30.528 -28.114 45.751 1.00 95.06 357 LEU A C 1
ATOM 1993 O O . LEU A 1 252 ? -30.857 -27.286 44.923 1.00 101.11 357 LEU A O 1
ATOM 1998 N N . GLU A 1 253 ? -29.500 -27.883 46.562 1.00 111.10 358 GLU A N 1
ATOM 1999 C CA . GLU A 1 253 ? -28.762 -26.623 46.396 1.00 113.58 358 GLU A CA 1
ATOM 2000 C C . GLU A 1 253 ? -28.051 -26.539 45.045 1.00 116.75 358 GLU A C 1
ATOM 2001 O O . GLU A 1 253 ? -27.684 -25.445 44.602 1.00 110.23 358 GLU A O 1
ATOM 2007 N N . ASP A 1 254 ? -27.841 -27.691 44.406 1.00 130.21 359 ASP A N 1
ATOM 2008 C CA . ASP A 1 254 ? -27.240 -27.733 43.071 1.00 135.53 359 ASP A CA 1
ATOM 2009 C C . ASP A 1 254 ? -28.169 -27.030 42.082 1.00 130.96 359 ASP A C 1
ATOM 2010 O O . ASP A 1 254 ? -27.744 -26.174 41.300 1.00 129.20 359 ASP A O 1
ATOM 2015 N N . HIS A 1 255 ? -29.447 -27.399 42.170 1.00 123.88 360 HIS A N 1
ATOM 2016 C CA . HIS A 1 255 ? -30.537 -26.925 41.306 1.00 125.22 360 HIS A CA 1
ATOM 2017 C C . HIS A 1 255 ? -31.255 -25.662 41.822 1.00 126.40 360 HIS A C 1
ATOM 2018 O O . HIS A 1 255 ? -32.338 -25.311 41.356 1.00 126.20 360 HIS A O 1
ATOM 2025 N N . ARG A 1 256 ? -30.676 -25.047 42.847 1.00 130.14 361 ARG A N 1
ATOM 2026 C CA . ARG A 1 256 ? -31.125 -23.764 43.387 1.00 125.18 361 ARG A CA 1
ATOM 2027 C C . ARG A 1 256 ? -32.538 -23.800 43.969 1.00 118.86 361 ARG A C 1
ATOM 2028 O O . ARG A 1 256 ? -33.152 -22.754 44.196 1.00 136.57 361 ARG A O 1
ATOM 2036 N N . VAL A 1 257 ? -33.008 -25.011 44.262 1.00 79.32 362 VAL A N 1
ATOM 2037 C CA . VAL A 1 257 ? -34.122 -25.242 45.183 1.00 94.49 362 VAL A CA 1
ATOM 2038 C C . VAL A 1 257 ? -33.665 -24.958 46.631 1.00 104.40 362 VAL A C 1
ATOM 2039 O O . VAL A 1 257 ? -32.485 -25.127 46.968 1.00 106.49 362 VAL A O 1
ATOM 2043 N N . ASP A 1 258 ?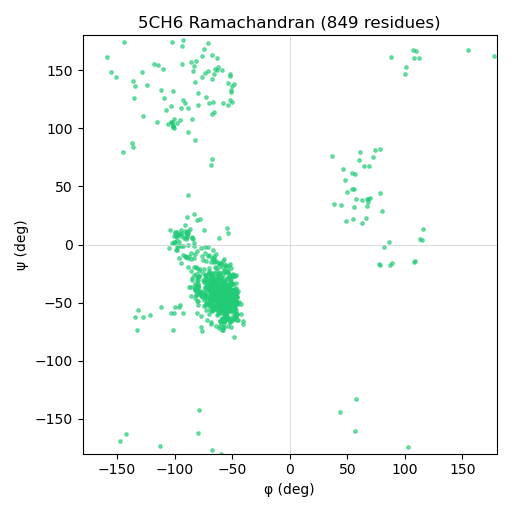 -34.571 -24.507 47.491 1.00 146.04 363 ASP A N 1
ATOM 2044 C CA . ASP A 1 258 ? -34.207 -24.416 48.900 1.00 156.89 363 ASP A CA 1
ATOM 2045 C C . ASP A 1 258 ? -34.595 -25.725 49.560 1.00 154.42 363 ASP A C 1
ATOM 2046 O O . ASP A 1 258 ? -35.762 -26.135 49.512 1.00 146.78 363 ASP A O 1
ATOM 2051 N N . PRO A 1 259 ? -33.602 -26.392 50.159 1.00 135.38 364 PRO A N 1
ATOM 2052 C CA . PRO A 1 259 ? -33.759 -27.685 50.826 1.00 130.88 364 PRO A CA 1
ATOM 2053 C C . PRO A 1 259 ? -34.987 -27.666 51.729 1.00 138.55 364 PRO A C 1
ATOM 2054 O O . PRO A 1 259 ? -35.777 -28.628 51.748 1.00 126.88 364 PRO A O 1
ATOM 2058 N N . SER A 1 260 ? -35.159 -26.546 52.429 1.00 167.02 365 SER A N 1
ATOM 2059 C CA . SER A 1 260 ? -36.233 -26.382 53.396 1.00 162.58 365 SER A CA 1
ATOM 2060 C C . SER A 1 260 ? -37.543 -26.261 52.651 1.00 168.13 365 SER A C 1
ATOM 2061 O O . SER A 1 260 ? -38.382 -27.146 52.743 1.00 167.65 365 SER A O 1
ATOM 2064 N N . LYS A 1 261 ? -37.700 -25.199 51.866 1.00 148.08 366 LYS A N 1
ATOM 2065 C CA . LYS A 1 261 ? -38.964 -24.954 51.169 1.00 144.72 366 LYS A CA 1
ATOM 2066 C C . LYS A 1 261 ? -39.518 -26.253 50.571 1.00 140.87 366 LYS A C 1
ATOM 2067 O O . LYS A 1 261 ? -40.635 -26.649 50.913 1.00 142.65 366 LYS A O 1
ATOM 2073 N N . LEU A 1 262 ? -38.766 -26.902 49.681 1.00 129.87 367 LEU A N 1
ATOM 2074 C CA . LEU A 1 262 ? -39.192 -28.199 49.135 1.00 130.92 367 LEU A CA 1
ATOM 2075 C C . LEU A 1 262 ? -39.480 -29.268 50.203 1.00 132.56 367 LEU A C 1
ATOM 2076 O O . LEU A 1 262 ? -40.554 -29.888 50.202 1.00 117.86 367 LEU A O 1
ATOM 2081 N N . LEU A 1 263 ? -38.511 -29.536 51.078 1.00 139.18 368 LEU A N 1
ATOM 2082 C CA . LEU A 1 263 ? -38.744 -30.547 52.108 1.00 137.53 368 LEU A CA 1
ATOM 2083 C C . LEU A 1 263 ? -39.153 -30.054 53.514 1.00 143.79 368 LEU A C 1
ATOM 2084 O O . LEU A 1 263 ? -39.510 -30.874 54.364 1.00 145.32 368 LEU A O 1
ATOM 2089 N N . SER A 1 264 ? -39.176 -28.739 53.749 1.00 179.43 369 SER A N 1
ATOM 2090 C CA . SER A 1 264 ? -39.385 -28.212 55.113 1.00 186.35 369 SER A CA 1
ATOM 2091 C C . SER A 1 264 ? -40.625 -28.821 55.772 1.00 185.24 369 SER A C 1
ATOM 2092 O O . SER A 1 264 ? -41.617 -29.146 55.111 1.00 177.46 369 SER A O 1
ATOM 2095 N N . GLY A 1 265 ? -40.543 -28.998 57.084 1.00 188.32 370 GLY A N 1
ATOM 2096 C CA . GLY A 1 265 ? -41.462 -29.861 57.798 1.00 190.88 370 GLY A CA 1
ATOM 2097 C C . GLY A 1 265 ? -40.621 -31.050 58.196 1.00 192.31 370 GLY A C 1
ATOM 2098 O O . GLY A 1 265 ? -41.009 -31.879 59.021 1.00 187.91 370 GLY A O 1
ATOM 2099 N N . TRP A 1 266 ? -39.452 -31.111 57.564 1.00 151.17 371 TRP A N 1
ATOM 2100 C CA . TRP A 1 266 ? -38.347 -31.986 57.943 1.00 145.94 371 TRP A CA 1
ATOM 2101 C C . TRP A 1 266 ? -37.377 -31.233 58.813 1.00 150.27 371 TRP A C 1
ATOM 2102 O O . TRP A 1 266 ? -36.983 -31.713 59.869 1.00 149.65 371 TRP A O 1
ATOM 2113 N N . HIS A 1 267 ? -36.946 -30.078 58.324 1.00 176.12 372 HIS A N 1
ATOM 2114 C CA . HIS A 1 267 ? -36.026 -29.246 59.074 1.00 184.31 372 HIS A CA 1
ATOM 2115 C C . HIS A 1 267 ? -34.708 -29.978 59.094 1.00 173.88 372 HIS A C 1
ATOM 2116 O O . HIS A 1 267 ? -34.009 -30.033 60.108 1.00 173.26 372 HIS A O 1
ATOM 2123 N N . ILE A 1 268 ? -34.393 -30.567 57.947 1.00 151.06 373 ILE A N 1
ATOM 2124 C CA . ILE A 1 268 ? -33.126 -31.242 57.765 1.00 146.78 373 ILE A CA 1
ATOM 2125 C C . ILE A 1 268 ? -31.968 -30.295 58.107 1.00 142.40 373 ILE A C 1
ATOM 2126 O O . ILE A 1 268 ? -30.871 -30.742 58.458 1.00 143.24 373 ILE A O 1
ATOM 2131 N N . ASP A 1 269 ? -32.216 -28.990 58.021 1.00 155.53 374 ASP A N 1
ATOM 2132 C CA . ASP A 1 269 ? -31.218 -28.015 58.442 1.00 157.48 374 ASP A CA 1
ATOM 2133 C C . ASP A 1 269 ? -30.902 -28.163 59.935 1.00 163.31 374 ASP A C 1
ATOM 2134 O O . ASP A 1 269 ? -29.737 -28.115 60.341 1.00 159.67 374 ASP A O 1
ATOM 2139 N N . GLU A 1 270 ? -31.937 -28.352 60.748 1.00 164.52 375 GLU A N 1
ATOM 2140 C CA . GLU A 1 270 ? -31.745 -28.595 62.174 1.00 163.57 375 GLU A CA 1
ATOM 2141 C C . GLU A 1 270 ? -31.136 -29.963 62.410 1.00 158.83 375 GLU A C 1
ATOM 2142 O O . GLU A 1 270 ? -30.141 -30.093 63.121 1.00 158.07 375 GLU A O 1
ATOM 2148 N N . LYS A 1 271 ? -31.753 -30.981 61.817 1.00 128.79 376 LYS A N 1
ATOM 2149 C CA . LYS A 1 271 ? -31.293 -32.358 61.959 1.00 123.23 376 LYS A CA 1
ATOM 2150 C C . LYS A 1 271 ? -29.787 -32.523 61.706 1.00 126.47 376 LYS A C 1
ATOM 2151 O O . LYS A 1 271 ? -29.109 -33.247 62.452 1.00 126.77 376 LYS A O 1
ATOM 2157 N N . ILE A 1 272 ? -29.270 -31.857 60.666 1.00 151.88 377 ILE A N 1
ATOM 2158 C CA . ILE A 1 272 ? -27.822 -31.856 60.381 1.00 152.45 377 ILE A CA 1
ATOM 2159 C C . ILE A 1 272 ? -26.987 -31.396 61.592 1.00 155.35 377 ILE A C 1
ATOM 2160 O O . ILE A 1 272 ? -26.178 -32.174 62.123 1.00 156.82 377 ILE A O 1
ATOM 2165 N N . ILE A 1 273 ? -27.172 -30.145 62.024 1.00 157.14 378 ILE A N 1
ATOM 2166 C CA . ILE A 1 273 ? -26.450 -29.624 63.194 1.00 156.86 378 ILE A CA 1
ATOM 2167 C C . ILE A 1 273 ? -26.674 -30.456 64.475 1.00 155.53 378 ILE A C 1
ATOM 2168 O O . ILE A 1 273 ? -25.776 -30.546 65.323 1.00 154.94 378 ILE A O 1
ATOM 2173 N N . GLN A 1 274 ? -27.850 -31.077 64.602 1.00 158.35 379 GLN A N 1
ATOM 2174 C CA . GLN A 1 274 ? -28.138 -31.966 65.735 1.00 158.90 379 GLN A CA 1
ATOM 2175 C C . GLN A 1 274 ? -27.280 -33.234 65.758 1.00 159.17 379 GLN A C 1
ATOM 2176 O O . GLN A 1 274 ? -26.718 -33.577 66.806 1.00 165.31 379 GLN A O 1
ATOM 2182 N N . LEU A 1 275 ? -27.192 -33.935 64.622 1.00 123.88 380 LEU A N 1
ATOM 2183 C CA . LEU A 1 275 ? -26.313 -35.117 64.532 1.00 118.90 380 LEU A CA 1
ATOM 2184 C C . LEU A 1 275 ? -24.798 -34.807 64.487 1.00 121.11 380 LEU A C 1
ATOM 2185 O O . LEU A 1 275 ? -23.985 -35.634 64.916 1.00 120.19 380 LEU A O 1
ATOM 2190 N N . GLU A 1 276 ? -24.415 -33.624 64.004 1.00 153.88 381 GLU A N 1
ATOM 2191 C CA . GLU A 1 276 ? -23.015 -33.191 64.115 1.00 155.44 381 GLU A CA 1
ATOM 2192 C C . GLU A 1 276 ? -22.627 -32.899 65.565 1.00 155.46 381 GLU A C 1
ATOM 2193 O O . GLU A 1 276 ? -21.605 -33.398 66.065 1.00 157.18 381 GLU A O 1
ATOM 2199 N N . LYS A 1 277 ? -23.436 -32.084 66.240 1.00 147.35 382 LYS A N 1
ATOM 2200 C CA . LYS A 1 277 ? -23.232 -31.866 67.668 1.00 149.87 382 LYS A CA 1
ATOM 2201 C C . LYS A 1 277 ? -23.206 -33.208 68.410 1.00 145.53 382 LYS A C 1
ATOM 2202 O O . LYS A 1 277 ? -22.317 -33.447 69.230 1.00 147.35 382 LYS A O 1
ATOM 2208 N N . GLU A 1 278 ? -24.149 -34.093 68.091 1.00 121.83 383 GLU A N 1
ATOM 2209 C CA . GLU A 1 278 ? -24.204 -35.418 68.717 1.00 123.55 383 GLU A CA 1
ATOM 2210 C C . GLU A 1 278 ? -23.004 -36.366 68.489 1.00 125.56 383 GLU A C 1
ATOM 2211 O O . GLU A 1 278 ? -22.674 -37.186 69.365 1.00 124.39 383 GLU A O 1
ATOM 2217 N N . MET A 1 279 ? -22.347 -36.294 67.334 1.00 165.83 384 MET A N 1
ATOM 2218 C CA . MET A 1 279 ? -21.095 -37.053 67.230 1.00 167.41 384 MET A CA 1
ATOM 2219 C C . MET A 1 279 ? -19.856 -36.286 67.727 1.00 170.09 384 MET A C 1
ATOM 2220 O O . MET A 1 279 ? -18.785 -36.881 67.849 1.00 173.16 384 MET A O 1
ATOM 2225 N N . ALA A 1 280 ? -19.983 -34.986 68.009 1.00 153.46 385 ALA A N 1
ATOM 2226 C CA . ALA A 1 280 ? -18.925 -34.294 68.770 1.00 155.61 385 ALA A CA 1
ATOM 2227 C C . ALA A 1 280 ? -18.995 -34.737 70.245 1.00 158.50 385 ALA A C 1
ATOM 2228 O O . ALA A 1 280 ? -17.962 -34.894 70.925 1.00 154.26 385 ALA A O 1
ATOM 2230 N N . ASP A 1 281 ? -20.231 -34.940 70.716 1.00 176.12 386 ASP A N 1
ATOM 2231 C CA . ASP A 1 281 ? -20.500 -35.626 71.988 1.00 171.34 386 ASP A CA 1
ATOM 2232 C C . ASP A 1 281 ? -19.869 -37.011 72.004 1.00 176.28 386 ASP A C 1
ATOM 2233 O O . ASP A 1 281 ? -18.962 -37.265 72.795 1.00 187.30 386 ASP A O 1
ATOM 2238 N N . LEU A 1 282 ? -20.346 -37.911 71.145 1.00 121.87 387 LEU A N 1
ATOM 2239 C CA . LEU A 1 282 ? -19.763 -39.259 71.071 1.00 123.92 387 LEU A CA 1
ATOM 2240 C C . LEU A 1 282 ? -18.263 -39.258 70.741 1.00 132.68 387 LEU A C 1
ATOM 2241 O O . LEU A 1 282 ? -17.603 -40.296 70.862 1.00 134.93 387 LEU A O 1
ATOM 2246 N N . ASP A 1 283 ? -17.738 -38.114 70.286 1.00 200.33 388 ASP A N 1
ATOM 2247 C CA . ASP A 1 283 ? -16.296 -37.965 70.039 1.00 203.52 388 ASP A CA 1
ATOM 2248 C C . ASP A 1 283 ? -15.507 -37.663 71.322 1.00 210.57 388 ASP A C 1
ATOM 2249 O O . ASP A 1 283 ? -14.441 -38.244 71.551 1.00 212.77 388 ASP A O 1
ATOM 2254 N N . LYS A 1 284 ? -16.030 -36.765 72.160 1.00 175.19 389 LYS A N 1
ATOM 2255 C CA . LYS A 1 284 ? -15.414 -36.520 73.471 1.00 173.93 389 LYS A CA 1
ATOM 2256 C C . LYS A 1 284 ? -15.502 -37.749 74.394 1.00 169.82 389 LYS A C 1
ATOM 2257 O O . LYS A 1 284 ? -14.549 -38.074 75.102 1.00 169.72 389 LYS A O 1
ATOM 2263 N N . LYS A 1 285 ? -16.636 -38.444 74.338 1.00 161.84 390 LYS A N 1
ATOM 2264 C CA . LYS A 1 285 ? -16.960 -39.547 75.247 1.00 166.91 390 LYS A CA 1
ATOM 2265 C C . LYS A 1 285 ? -16.378 -40.913 74.824 1.00 169.19 390 LYS A C 1
ATOM 2266 O O . LYS A 1 285 ? -16.686 -41.935 75.436 1.00 166.20 390 LYS A O 1
ATOM 2272 N N . MET A 1 286 ? -15.574 -40.941 73.762 1.00 179.28 391 MET A N 1
ATOM 2273 C CA . MET A 1 286 ? -14.861 -42.163 73.385 1.00 184.57 391 MET A CA 1
ATOM 2274 C C . MET A 1 286 ? -13.386 -42.071 73.754 1.00 197.22 391 MET A C 1
ATOM 2275 O O . MET A 1 286 ? -12.888 -42.872 74.540 1.00 202.09 391 MET A O 1
ATOM 2280 N N . SER B 1 5 ? 25.569 -38.789 10.097 1.00 164.03 110 SER B N 1
ATOM 2281 C CA . SER B 1 5 ? 24.344 -39.466 10.524 1.00 168.17 110 SER B CA 1
ATOM 2282 C C . SER B 1 5 ? 24.562 -40.943 10.791 1.00 168.84 110 SER B C 1
ATOM 2283 O O . SER B 1 5 ? 24.455 -41.382 11.928 1.00 165.84 110 SER B O 1
ATOM 2286 N N . VAL B 1 6 ? 24.869 -41.713 9.752 1.00 189.49 111 VAL B N 1
ATOM 2287 C CA . VAL B 1 6 ? 25.166 -43.135 9.948 1.00 182.36 111 VAL B CA 1
ATOM 2288 C C . VAL B 1 6 ? 26.400 -43.323 10.815 1.00 178.61 111 VAL B C 1
ATOM 2289 O O . VAL B 1 6 ? 26.678 -44.435 11.264 1.00 172.97 111 VAL B O 1
ATOM 2293 N N . SER B 1 7 ? 27.185 -42.261 10.984 1.00 184.07 112 SER B N 1
ATOM 2294 C CA . SER B 1 7 ? 28.371 -42.353 11.835 1.00 174.53 112 SER B CA 1
ATOM 2295 C C . SER B 1 7 ? 28.082 -42.180 13.323 1.00 173.26 112 SER B C 1
ATOM 2296 O O . SER B 1 7 ? 28.534 -43.001 14.108 1.00 175.92 112 SER B O 1
ATOM 2299 N N . GLU B 1 8 ? 27.284 -41.182 13.711 1.00 127.06 113 GLU B N 1
ATOM 2300 C CA . GLU B 1 8 ? 26.940 -41.048 15.124 1.00 120.77 113 GLU B CA 1
ATOM 2301 C C . GLU B 1 8 ? 26.444 -42.420 15.585 1.00 122.67 113 GLU B C 1
ATOM 2302 O O . GLU B 1 8 ? 26.846 -42.947 16.631 1.00 119.60 113 GLU B O 1
ATOM 2308 N N . LEU B 1 9 ? 25.596 -43.009 14.749 1.00 121.45 114 LEU B N 1
ATOM 2309 C CA . LEU B 1 9 ? 24.938 -44.273 15.045 1.00 113.39 114 LEU B CA 1
ATOM 2310 C C . LEU B 1 9 ? 25.791 -45.515 14.835 1.00 107.81 114 LEU B C 1
ATOM 2311 O O . LEU B 1 9 ? 25.558 -46.530 15.482 1.00 116.87 114 LEU B O 1
ATOM 2316 N N . GLY B 1 10 ? 26.773 -45.453 13.943 1.00 107.36 115 GLY B N 1
ATOM 2317 C CA . GLY B 1 10 ? 27.575 -46.628 13.630 1.00 115.16 115 GLY B CA 1
ATOM 2318 C C . GLY B 1 10 ? 28.659 -46.776 14.663 1.00 115.69 115 GLY B C 1
ATOM 2319 O O . GLY B 1 10 ? 29.197 -47.868 14.919 1.00 106.83 115 GLY B O 1
ATOM 2320 N N . PHE B 1 11 ? 28.988 -45.620 15.229 1.00 123.52 116 PHE B N 1
ATOM 2321 C CA . PHE B 1 11 ? 29.815 -45.511 16.423 1.00 124.46 116 PHE B CA 1
ATOM 2322 C C . PHE B 1 11 ? 29.042 -46.014 17.625 1.00 120.44 116 PHE B C 1
ATOM 2323 O O . PHE B 1 11 ? 29.440 -47.002 18.257 1.00 115.49 116 PHE B O 1
ATOM 2331 N N . LEU B 1 12 ? 27.903 -45.363 17.888 1.00 101.37 117 LEU B N 1
ATOM 2332 C CA . LEU B 1 12 ? 27.050 -45.709 19.025 1.00 92.85 117 LEU B CA 1
ATOM 2333 C C . LEU B 1 12 ? 26.795 -47.210 19.103 1.00 96.69 117 LEU B C 1
ATOM 2334 O O . LEU B 1 12 ? 26.985 -47.815 20.150 1.00 94.01 117 LEU B O 1
ATOM 2339 N N . CYS B 1 13 ? 26.384 -47.814 17.998 1.00 117.98 118 CYS B N 1
ATOM 2340 C CA . CYS B 1 13 ? 26.100 -49.235 18.003 1.00 115.13 118 CYS B CA 1
ATOM 2341 C C . CYS B 1 13 ? 27.333 -50.094 17.843 1.00 123.51 118 CYS B C 1
ATOM 2342 O O . CYS B 1 13 ? 27.400 -51.187 18.400 1.00 126.95 118 CYS B O 1
ATOM 2345 N N . GLY B 1 14 ? 28.307 -49.621 17.074 1.00 132.40 119 GLY B N 1
ATOM 2346 C CA . GLY B 1 14 ? 29.528 -50.390 16.910 1.00 138.52 119 GLY B CA 1
ATOM 2347 C C . GLY B 1 14 ? 30.198 -50.491 18.266 1.00 135.97 119 GLY B C 1
ATOM 2348 O O . GLY B 1 14 ? 30.632 -51.570 18.715 1.00 125.99 119 GLY B O 1
ATOM 2349 N N . MET B 1 15 ? 30.226 -49.334 1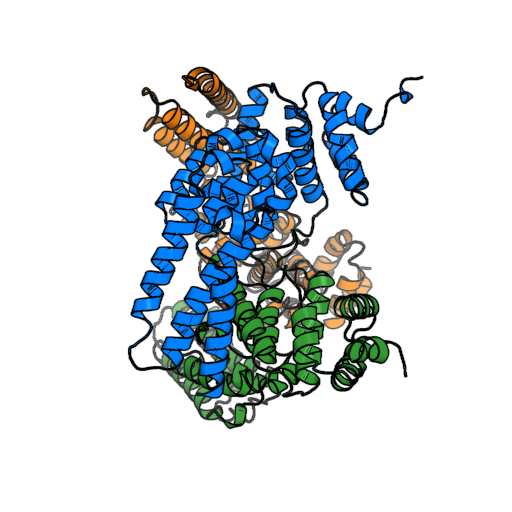8.927 1.00 132.10 120 MET B N 1
ATOM 2350 C CA . MET B 1 15 ? 30.934 -49.130 20.189 1.00 137.60 120 MET B CA 1
ATOM 2351 C C . MET B 1 15 ? 30.050 -49.459 21.400 1.00 135.47 120 MET B C 1
ATOM 2352 O O . MET B 1 15 ? 30.411 -49.186 22.549 1.00 133.99 120 MET B O 1
ATOM 2357 N N . MET B 1 16 ? 28.874 -50.011 21.121 1.00 125.46 121 MET B N 1
ATOM 2358 C CA . MET B 1 16 ? 28.026 -50.595 22.152 1.00 118.00 121 MET B CA 1
ATOM 2359 C C . MET B 1 16 ? 27.663 -49.613 23.232 1.00 114.86 121 MET B C 1
ATOM 2360 O O . MET B 1 16 ? 27.606 -49.984 24.397 1.00 116.66 121 MET B O 1
ATOM 2365 N N . ARG B 1 17 ? 27.395 -48.368 22.863 1.00 103.79 122 ARG B N 1
ATOM 2366 C CA . ARG B 1 17 ? 27.170 -47.374 23.892 1.00 109.82 122 ARG B CA 1
ATOM 2367 C C . ARG B 1 17 ? 25.691 -47.093 24.084 1.00 102.29 122 ARG B C 1
ATOM 2368 O O . ARG B 1 17 ? 25.097 -46.309 23.359 1.00 95.34 122 ARG B O 1
ATOM 2376 N N . SER B 1 18 ? 25.157 -47.689 25.147 1.00 107.62 123 SER B N 1
ATOM 2377 C CA . SER B 1 18 ? 23.740 -47.688 25.502 1.00 98.60 123 SER B CA 1
ATOM 2378 C C . SER B 1 18 ? 23.140 -46.311 25.761 1.00 102.10 123 SER B C 1
ATOM 2379 O O . SER B 1 18 ? 22.238 -45.868 25.034 1.00 104.79 123 SER B O 1
ATOM 2382 N N . ARG B 1 19 ? 23.606 -45.659 26.828 1.00 126.71 124 ARG B N 1
ATOM 2383 C CA . ARG B 1 19 ? 23.103 -44.337 27.215 1.00 129.68 124 ARG B CA 1
ATOM 2384 C C . ARG B 1 19 ? 23.213 -43.358 26.041 1.00 130.09 124 ARG B C 1
ATOM 2385 O O . ARG B 1 19 ? 22.409 -42.428 25.903 1.00 127.34 124 ARG B O 1
ATOM 2393 N N . GLY B 1 20 ? 24.212 -43.589 25.191 1.00 116.85 125 GLY B N 1
ATOM 2394 C CA . GLY B 1 20 ? 24.448 -42.768 24.013 1.00 115.70 125 GLY B CA 1
ATOM 2395 C C . GLY B 1 20 ? 23.393 -42.906 22.937 1.00 117.28 125 GLY B C 1
ATOM 2396 O O . GLY B 1 20 ? 22.795 -41.918 22.535 1.00 113.22 125 GLY B O 1
ATOM 2397 N N . LEU B 1 21 ? 23.182 -44.141 22.478 1.00 101.96 126 LEU B N 1
ATOM 2398 C CA . LEU B 1 21 ? 22.084 -44.484 21.569 1.00 98.31 126 LEU B CA 1
ATOM 2399 C C . LEU B 1 21 ? 20.765 -43.895 22.092 1.00 93.16 126 LEU B C 1
ATOM 2400 O O . LEU B 1 21 ? 20.035 -43.243 21.336 1.00 90.23 126 LEU B O 1
ATOM 2405 N N . ARG B 1 22 ? 20.469 -44.097 23.381 1.00 99.23 127 ARG B N 1
ATOM 2406 C CA . ARG B 1 22 ? 19.219 -43.556 23.912 1.00 100.03 127 ARG B CA 1
ATOM 2407 C C . ARG B 1 22 ? 19.178 -42.032 23.873 1.00 102.80 127 ARG B C 1
ATOM 2408 O O . ARG B 1 22 ? 18.163 -41.449 23.505 1.00 100.05 127 ARG B O 1
ATOM 2416 N N . LYS B 1 23 ? 20.271 -41.375 24.238 1.00 130.33 128 LYS B N 1
ATOM 2417 C CA . LYS B 1 23 ? 20.227 -39.920 24.287 1.00 137.25 128 LYS B CA 1
ATOM 2418 C C . LYS B 1 23 ? 20.129 -39.371 22.868 1.00 133.44 128 LYS B C 1
ATOM 2419 O O . LYS B 1 23 ? 19.450 -38.378 22.609 1.00 129.94 128 LYS B O 1
ATOM 2425 N N . TYR B 1 24 ? 20.792 -40.055 21.947 1.00 103.81 129 TYR B N 1
ATOM 2426 C CA . TYR B 1 24 ? 20.732 -39.724 20.534 1.00 107.77 129 TYR B CA 1
ATOM 2427 C C . TYR B 1 24 ? 19.293 -39.733 20.051 1.00 109.23 129 TYR B C 1
ATOM 2428 O O . TYR B 1 24 ? 18.782 -38.730 19.542 1.00 108.01 129 TYR B O 1
ATOM 2437 N N . ILE B 1 25 ? 18.661 -40.893 20.211 1.00 104.83 130 ILE B N 1
ATOM 2438 C CA . ILE B 1 25 ? 17.283 -41.131 19.795 1.00 93.68 130 ILE B CA 1
ATOM 2439 C C . ILE B 1 25 ? 16.307 -40.146 20.446 1.00 96.13 130 ILE B C 1
ATOM 2440 O O . ILE B 1 25 ? 15.319 -39.742 19.832 1.00 96.88 130 ILE B O 1
ATOM 2445 N N . ILE B 1 26 ? 16.587 -39.755 21.686 1.00 93.51 131 ILE B N 1
ATOM 2446 C CA . ILE B 1 26 ? 15.743 -38.774 22.359 1.00 99.98 131 ILE B CA 1
ATOM 2447 C C . ILE B 1 26 ? 15.978 -37.386 21.771 1.00 107.01 131 ILE B C 1
ATOM 2448 O O . ILE B 1 26 ? 15.093 -36.518 21.801 1.00 102.31 131 ILE B O 1
ATOM 2453 N N . SER B 1 27 ? 17.183 -37.183 21.244 1.00 139.15 132 SER B N 1
ATOM 2454 C CA . SER B 1 27 ? 17.585 -35.892 20.706 1.00 143.36 132 SER B CA 1
ATOM 2455 C C . SER B 1 27 ? 16.888 -35.637 19.379 1.00 146.55 132 SER B C 1
ATOM 2456 O O . SER B 1 27 ? 16.357 -34.547 19.140 1.00 146.11 132 SER B O 1
ATOM 2459 N N . HIS B 1 28 ? 16.859 -36.683 18.554 1.00 135.30 133 HIS B N 1
ATOM 2460 C CA . HIS B 1 28 ? 16.364 -36.647 17.173 1.00 143.69 133 HIS B CA 1
ATOM 2461 C C . HIS B 1 28 ? 14.873 -36.919 17.009 1.00 140.60 133 HIS B C 1
ATOM 2462 O O . HIS B 1 28 ? 14.407 -37.180 15.906 1.00 136.53 133 HIS B O 1
ATOM 2469 N N . LEU B 1 29 ? 14.145 -36.926 18.116 1.00 115.07 134 LEU B N 1
ATOM 2470 C CA . LEU B 1 29 ? 12.694 -36.976 18.067 1.00 113.07 134 LEU B CA 1
ATOM 2471 C C . LEU B 1 29 ? 12.074 -35.946 17.118 1.00 122.03 134 LEU B C 1
ATOM 2472 O O . LEU B 1 29 ? 10.953 -36.144 16.646 1.00 128.26 134 LEU B O 1
ATOM 2477 N N . SER B 1 30 ? 12.776 -34.844 16.857 1.00 137.16 135 SER B N 1
ATOM 2478 C CA . SER B 1 30 ? 12.344 -33.864 15.849 1.00 139.99 135 SER B CA 1
ATOM 2479 C C . SER B 1 30 ? 11.948 -34.517 14.501 1.00 138.70 135 SER B C 1
ATOM 2480 O O . SER B 1 30 ? 10.797 -34.415 14.066 1.00 139.50 135 SER B O 1
ATOM 2483 N N . ASP B 1 31 ? 12.897 -35.167 13.831 1.00 144.23 136 ASP B N 1
ATOM 2484 C CA . ASP B 1 31 ? 12.553 -36.029 12.697 1.00 147.58 136 ASP B CA 1
ATOM 2485 C C . ASP B 1 31 ? 12.622 -37.484 13.135 1.00 138.98 136 ASP B C 1
ATOM 2486 O O . ASP B 1 31 ? 13.713 -38.053 13.258 1.00 138.36 136 ASP B O 1
ATOM 2491 N N . VAL B 1 32 ? 11.463 -38.107 13.328 1.00 108.29 137 VAL B N 1
ATOM 2492 C CA . VAL B 1 32 ? 11.446 -39.507 13.738 1.00 104.75 137 VAL B CA 1
ATOM 2493 C C . VAL B 1 32 ? 11.669 -40.415 12.536 1.00 99.65 137 VAL B C 1
ATOM 2494 O O . VAL B 1 32 ? 12.276 -41.478 12.652 1.00 91.34 137 VAL B O 1
ATOM 2498 N N . ALA B 1 33 ? 11.200 -39.954 11.380 1.00 103.72 138 ALA B N 1
ATOM 2499 C CA . ALA B 1 33 ? 11.172 -40.746 10.162 1.00 106.36 138 ALA B CA 1
ATOM 2500 C C . ALA B 1 33 ? 12.556 -41.214 9.718 1.00 111.80 138 ALA B C 1
ATOM 2501 O O . ALA B 1 33 ? 12.803 -42.420 9.516 1.00 106.11 138 ALA B O 1
ATOM 2503 N N . LYS B 1 34 ? 13.464 -40.262 9.560 1.00 139.57 139 LYS B N 1
ATOM 2504 C CA . LYS B 1 34 ? 14.788 -40.616 9.083 1.00 143.91 139 LYS B CA 1
ATOM 2505 C C . LYS B 1 34 ? 15.508 -41.377 10.189 1.00 131.24 139 LYS B C 1
ATOM 2506 O O . LYS B 1 34 ? 16.385 -42.210 9.938 1.00 127.25 139 LYS B O 1
ATOM 2512 N N . LEU B 1 35 ? 15.078 -41.128 11.418 1.00 109.91 140 LEU B N 1
ATOM 2513 C CA . LEU B 1 35 ? 15.524 -41.930 12.547 1.00 105.68 140 LEU B CA 1
ATOM 2514 C C . LEU B 1 35 ? 15.217 -43.415 12.302 1.00 104.88 140 LEU B C 1
ATOM 2515 O O . LEU B 1 35 ? 16.092 -44.294 12.488 1.00 99.60 140 LEU B O 1
ATOM 2520 N N . ARG B 1 36 ? 13.978 -43.674 11.859 1.00 121.52 141 ARG B N 1
ATOM 2521 C CA . ARG B 1 36 ? 13.490 -45.025 11.539 1.00 117.42 141 ARG B CA 1
ATOM 2522 C C . ARG B 1 36 ? 14.222 -45.604 10.352 1.00 119.01 141 ARG B C 1
ATOM 2523 O O . ARG B 1 36 ? 14.372 -46.822 10.242 1.00 111.89 141 ARG B O 1
ATOM 2531 N N . GLU B 1 37 ? 14.684 -44.738 9.457 1.00 123.53 142 GLU B N 1
ATOM 2532 C CA . GLU B 1 37 ? 15.445 -45.259 8.329 1.00 126.63 142 GLU B CA 1
ATOM 2533 C C . GLU B 1 37 ? 16.896 -45.650 8.634 1.00 122.29 142 GLU B C 1
ATOM 2534 O O . GLU B 1 37 ? 17.366 -46.681 8.141 1.00 115.46 142 GLU B O 1
ATOM 2540 N N . GLU B 1 38 ? 17.599 -44.828 9.419 1.00 129.20 143 GLU B N 1
ATOM 2541 C CA . GLU B 1 38 ? 19.020 -45.063 9.747 1.00 132.18 143 GLU B CA 1
ATOM 2542 C C . GLU B 1 38 ? 19.323 -46.055 10.887 1.00 127.90 143 GLU B C 1
ATOM 2543 O O . GLU B 1 38 ? 20.293 -46.816 10.791 1.00 120.54 143 GLU B O 1
ATOM 2549 N N . VAL B 1 39 ? 18.511 -46.043 11.956 1.00 99.18 144 VAL B N 1
ATOM 2550 C CA . VAL B 1 39 ? 18.831 -46.840 13.164 1.00 92.70 144 VAL B CA 1
ATOM 2551 C C . VAL B 1 39 ? 18.849 -48.380 13.038 1.00 94.65 144 VAL B C 1
ATOM 2552 O O . VAL B 1 39 ? 19.715 -49.030 13.643 1.00 92.38 144 VAL B O 1
ATOM 2556 N N . PRO B 1 40 ? 17.873 -48.973 12.303 1.00 106.61 145 PRO B N 1
ATOM 2557 C CA . PRO B 1 40 ? 17.828 -50.442 12.222 1.00 104.61 145 PRO B CA 1
ATOM 2558 C C . PRO B 1 40 ? 18.996 -50.920 11.404 1.00 111.38 145 PRO B C 1
ATOM 2559 O O . PRO B 1 40 ? 19.481 -52.042 11.583 1.00 108.31 145 PRO B O 1
ATOM 2563 N N . ALA B 1 41 ? 19.417 -50.047 10.493 1.00 117.70 146 ALA B N 1
ATOM 2564 C CA . ALA B 1 41 ? 20.645 -50.204 9.735 1.00 119.37 146 ALA B CA 1
ATOM 2565 C C . ALA B 1 41 ? 21.825 -50.326 10.690 1.00 121.92 146 ALA B C 1
ATOM 2566 O O . ALA B 1 41 ? 22.470 -51.378 10.769 1.00 111.23 146 ALA B O 1
ATOM 2568 N N . ALA B 1 42 ? 22.077 -49.230 11.414 1.00 111.51 147 ALA B N 1
ATOM 2569 C CA . ALA B 1 42 ? 23.146 -49.123 12.410 1.00 107.60 147 ALA B CA 1
ATOM 2570 C C . ALA B 1 42 ? 23.180 -50.327 13.350 1.00 108.38 147 ALA B C 1
ATOM 2571 O O . ALA B 1 42 ? 24.236 -50.853 13.690 1.00 112.60 147 ALA B O 1
ATOM 2573 N N . LEU B 1 43 ? 22.004 -50.771 13.750 1.00 102.46 148 LEU B N 1
ATOM 2574 C CA . LEU B 1 43 ? 21.889 -51.876 14.676 1.00 103.65 148 LEU B CA 1
ATOM 2575 C C . LEU B 1 43 ? 22.472 -53.226 14.203 1.00 114.06 148 LEU B C 1
ATOM 2576 O O . LEU B 1 43 ? 22.742 -54.102 15.037 1.00 112.97 148 LEU B O 1
ATOM 2581 N N . LYS B 1 44 ? 22.665 -53.408 12.893 1.00 128.18 149 LYS B N 1
ATOM 2582 C CA . LYS B 1 44 ? 23.189 -54.687 12.389 1.00 130.17 149 LYS B CA 1
ATOM 2583 C C . LYS B 1 44 ? 24.666 -54.774 12.710 1.00 131.88 149 LYS B C 1
ATOM 2584 O O . LYS B 1 44 ? 25.237 -55.865 12.768 1.00 127.58 149 LYS B O 1
ATOM 2590 N N . GLY B 1 45 ? 25.261 -53.604 12.935 1.00 151.36 150 GLY B N 1
ATOM 2591 C CA . GLY B 1 45 ? 26.688 -53.472 13.170 1.00 153.00 150 GLY B CA 1
ATOM 2592 C C . GLY B 1 45 ? 27.130 -53.571 14.622 1.00 158.23 150 GLY B C 1
ATOM 2593 O O . GLY B 1 45 ? 28.326 -53.663 14.901 1.00 162.94 150 GLY B O 1
ATOM 2594 N N . ALA B 1 46 ? 26.180 -53.543 15.551 1.00 128.24 151 ALA B N 1
ATOM 2595 C CA . ALA B 1 46 ? 26.495 -53.761 16.959 1.00 124.85 151 ALA B CA 1
ATOM 2596 C C . ALA B 1 46 ? 26.932 -55.206 17.158 1.00 125.36 151 ALA B C 1
ATOM 2597 O O . ALA B 1 46 ? 26.395 -56.111 16.518 1.00 125.32 151 ALA B O 1
ATOM 2599 N N . PRO B 1 47 ? 27.923 -55.424 18.037 1.00 139.28 152 PRO B N 1
ATOM 2600 C CA . PRO B 1 47 ? 28.455 -56.760 18.354 1.00 141.46 152 PRO B CA 1
ATOM 2601 C C . PRO B 1 47 ? 27.430 -57.775 18.925 1.00 145.14 152 PRO B C 1
ATOM 2602 O O . PRO B 1 47 ? 27.347 -58.912 18.444 1.00 138.58 152 PRO B O 1
ATOM 2606 N N . LYS B 1 48 ? 26.655 -57.363 19.924 1.00 151.75 153 LYS B N 1
ATOM 2607 C CA . LYS B 1 48 ? 25.556 -58.168 20.460 1.00 149.89 153 LYS B CA 1
ATOM 2608 C C . LYS B 1 48 ? 24.361 -57.244 20.666 1.00 143.88 153 LYS B C 1
ATOM 2609 O O . LYS B 1 48 ? 24.148 -56.736 21.769 1.00 138.47 153 LYS B O 1
ATOM 2615 N N . PRO B 1 49 ? 23.590 -57.014 19.587 1.00 119.31 154 PRO B N 1
ATOM 2616 C CA . PRO B 1 49 ? 22.566 -55.971 19.483 1.00 115.90 154 PRO B CA 1
ATOM 2617 C C . PRO B 1 49 ? 21.366 -56.253 20.380 1.00 112.52 154 PRO B C 1
ATOM 2618 O O . PRO B 1 49 ? 20.741 -55.319 20.888 1.00 109.20 154 PRO B O 1
ATOM 2622 N N . ALA B 1 50 ? 21.045 -57.527 20.569 1.00 100.87 155 ALA B N 1
ATOM 2623 C CA . ALA B 1 50 ? 20.050 -57.895 21.559 1.00 99.06 155 ALA B CA 1
ATOM 2624 C C . ALA B 1 50 ? 20.396 -57.169 22.842 1.00 107.94 155 ALA B C 1
ATOM 2625 O O . ALA B 1 50 ? 19.648 -56.297 23.319 1.00 107.75 155 ALA B O 1
ATOM 2627 N N . LYS B 1 51 ? 21.556 -57.534 23.381 1.00 114.77 156 LYS B N 1
ATOM 2628 C CA . LYS B 1 51 ? 22.073 -56.942 24.604 1.00 108.42 156 LYS B CA 1
ATOM 2629 C C . LYS B 1 51 ? 21.977 -55.414 24.583 1.00 104.55 156 LYS B C 1
ATOM 2630 O O . LYS B 1 51 ? 21.460 -54.819 25.527 1.00 106.34 156 LYS B O 1
ATOM 2636 N N . LEU B 1 52 ? 22.453 -54.779 23.514 1.00 89.78 157 LEU B N 1
ATOM 2637 C CA . LEU B 1 52 ? 22.422 -53.311 23.429 1.00 90.43 157 LEU B CA 1
ATOM 2638 C C . LEU B 1 52 ? 20.981 -52.748 23.556 1.00 94.76 157 LEU B C 1
ATOM 2639 O O . LEU B 1 52 ? 20.758 -51.659 24.114 1.00 87.76 157 LEU B O 1
ATOM 2644 N N . VAL B 1 53 ? 19.997 -53.485 23.045 1.00 105.56 158 VAL B N 1
ATOM 2645 C CA . VAL B 1 53 ? 18.631 -52.978 23.062 1.00 102.65 158 VAL B CA 1
ATOM 2646 C C . VAL B 1 53 ? 18.018 -53.151 24.462 1.00 99.66 158 VAL B C 1
ATOM 2647 O O . VAL B 1 53 ? 17.352 -52.237 25.001 1.00 101.08 158 VAL B O 1
ATOM 2651 N N . LEU B 1 54 ? 18.276 -54.306 25.069 1.00 88.52 159 LEU B N 1
ATOM 2652 C CA . LEU B 1 54 ? 17.881 -54.493 26.458 1.00 86.85 159 LEU B CA 1
ATOM 2653 C C . LEU B 1 54 ? 18.476 -53.377 27.306 1.00 96.75 159 LEU B C 1
ATOM 2654 O O . LEU B 1 54 ? 17.758 -52.699 28.064 1.00 102.55 159 LEU B O 1
ATOM 2659 N N . GLU B 1 55 ? 19.789 -53.187 27.189 1.00 104.02 160 GLU B N 1
ATOM 2660 C CA . GLU B 1 55 ? 20.472 -52.174 27.978 1.00 104.63 160 GLU B CA 1
ATOM 2661 C C . GLU B 1 55 ? 19.811 -50.843 27.715 1.00 100.16 160 GLU B C 1
ATOM 2662 O O . GLU B 1 55 ? 19.702 -49.992 28.592 1.00 108.97 160 GLU B O 1
ATOM 2668 N N . CYS B 1 56 ? 19.328 -50.693 26.49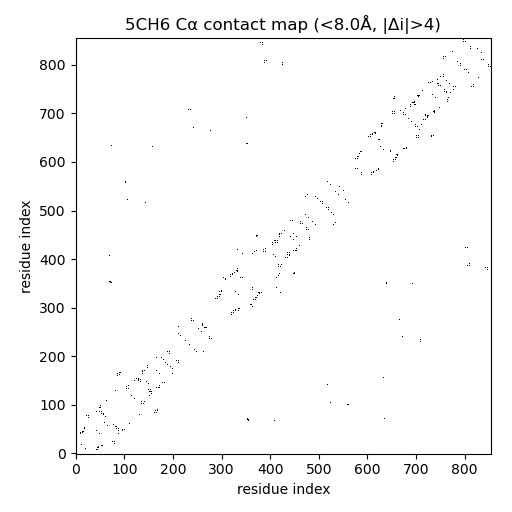6 1.00 99.74 161 CYS B N 1
ATOM 2669 C CA . CYS B 1 56 ? 18.807 -49.418 26.039 1.00 101.94 161 CYS B CA 1
ATOM 2670 C C . CYS B 1 56 ? 17.469 -48.999 26.649 1.00 102.39 161 CYS B C 1
ATOM 2671 O O . CYS B 1 56 ? 17.247 -47.812 26.911 1.00 102.85 161 CYS B O 1
ATOM 2674 N N . ILE B 1 57 ? 16.562 -49.960 26.826 1.00 94.72 162 ILE B N 1
ATOM 2675 C CA . ILE B 1 57 ? 15.281 -49.674 27.495 1.00 93.33 162 ILE B CA 1
ATOM 2676 C C . ILE B 1 57 ? 15.376 -49.674 29.039 1.00 104.40 162 ILE B C 1
ATOM 2677 O O . ILE B 1 57 ? 14.813 -48.794 29.700 1.00 110.21 162 ILE B O 1
ATOM 2682 N N . GLY B 1 58 ? 16.081 -50.652 29.613 1.00 123.57 163 GLY B N 1
ATOM 2683 C CA . GLY B 1 58 ? 16.292 -50.657 31.053 1.00 129.28 163 GLY B CA 1
ATOM 2684 C C . GLY B 1 58 ? 15.021 -50.622 31.892 1.00 142.92 163 GLY B C 1
ATOM 2685 O O . GLY B 1 58 ? 13.934 -50.908 31.405 1.00 138.90 163 GLY B O 1
ATOM 2686 N N . ARG B 1 59 ? 15.160 -50.231 33.155 1.00 160.38 164 ARG B N 1
ATOM 2687 C CA . ARG B 1 59 ? 14.097 -50.391 34.149 1.00 164.00 164 ARG B CA 1
ATOM 2688 C C . ARG B 1 59 ? 12.913 -49.423 34.009 1.00 162.39 164 ARG B C 1
ATOM 2689 O O . ARG B 1 59 ? 11.736 -49.815 34.193 1.00 160.20 164 ARG B O 1
ATOM 2697 N N . PHE B 1 60 ? 13.217 -48.161 33.718 1.00 181.61 165 PHE B N 1
ATOM 2698 C CA . PHE B 1 60 ? 12.200 -47.119 33.793 1.00 183.96 165 PHE B CA 1
ATOM 2699 C C . PHE B 1 60 ? 11.015 -47.434 32.894 1.00 185.83 165 PHE B C 1
ATOM 2700 O O . PHE B 1 60 ? 9.916 -46.914 33.105 1.00 186.27 165 PHE B O 1
ATOM 2708 N N . PHE B 1 61 ? 11.249 -48.269 31.881 1.00 146.58 166 PHE B N 1
ATOM 2709 C CA . PHE B 1 61 ? 10.155 -48.815 31.075 1.00 138.28 166 PHE B CA 1
ATOM 2710 C C . PHE B 1 61 ? 9.174 -49.661 31.856 1.00 130.33 166 PHE B C 1
ATOM 2711 O O . PHE B 1 61 ? 8.039 -49.249 32.089 1.00 129.17 166 PHE B O 1
ATOM 2719 N N . LEU B 1 62 ? 9.621 -50.849 32.255 1.00 118.47 167 LEU B N 1
ATOM 2720 C CA . LEU B 1 62 ? 8.737 -51.802 32.926 1.00 121.77 167 LEU B CA 1
ATOM 2721 C C . LEU B 1 62 ? 8.145 -51.338 34.270 1.00 130.36 167 LEU B C 1
ATOM 2722 O O . LEU B 1 62 ? 7.054 -51.797 34.648 1.00 119.29 167 LEU B O 1
ATOM 2727 N N . GLN B 1 63 ? 8.847 -50.481 35.019 1.00 152.69 168 GLN B N 1
ATOM 2728 C CA . GLN B 1 63 ? 8.214 -49.983 36.254 1.00 156.10 168 GLN B CA 1
ATOM 2729 C C . GLN B 1 63 ? 7.513 -48.622 36.142 1.00 157.72 168 GLN B C 1
ATOM 2730 O O . GLN B 1 63 ? 6.743 -48.242 37.028 1.00 161.17 168 GLN B O 1
ATOM 2736 N N . GLY B 1 64 ? 7.750 -47.920 35.037 1.00 154.41 169 GLY B N 1
ATOM 2737 C CA . GLY B 1 64 ? 7.452 -46.496 34.944 1.00 169.77 169 GLY B CA 1
ATOM 2738 C C . GLY B 1 64 ? 6.026 -46.026 34.684 1.00 180.12 169 GLY B C 1
ATOM 2739 O O . GLY B 1 64 ? 5.056 -46.766 34.875 1.00 170.07 169 GLY B O 1
ATOM 2740 N N . SER B 1 65 ? 5.921 -44.770 34.247 1.00 219.32 170 SER B N 1
ATOM 2741 C CA . SER B 1 65 ? 4.652 -44.098 33.943 1.00 214.56 170 SER B CA 1
ATOM 2742 C C . SER B 1 65 ? 3.736 -43.845 35.144 1.00 216.45 170 SER B C 1
ATOM 2743 O O . SER B 1 65 ? 2.527 -43.653 34.983 1.00 212.83 170 SER B O 1
ATOM 2746 N N . LYS B 1 66 ? 4.318 -43.812 36.338 1.00 183.08 171 LYS B N 1
ATOM 2747 C CA . LYS B 1 66 ? 3.555 -43.567 37.561 1.00 179.58 171 LYS B CA 1
ATOM 2748 C C . LYS B 1 66 ? 3.544 -42.087 37.989 1.00 181.08 171 LYS B C 1
ATOM 2749 O O . LYS B 1 66 ? 3.076 -41.764 39.079 1.00 174.03 171 LYS B O 1
ATOM 2755 N N . ALA B 1 67 ? 4.076 -41.206 37.136 1.00 168.59 172 ALA B N 1
ATOM 2756 C CA . ALA B 1 67 ? 4.087 -39.756 37.394 1.00 160.60 172 ALA B CA 1
ATOM 2757 C C . ALA B 1 67 ? 2.695 -39.218 37.762 1.00 153.95 172 ALA B C 1
ATOM 2758 O O . ALA B 1 67 ? 1.712 -39.500 37.069 1.00 154.59 172 ALA B O 1
ATOM 2760 N N . PHE B 1 68 ? 2.635 -38.440 38.849 1.00 124.45 173 PHE B N 1
ATOM 2761 C CA . PHE B 1 68 ? 1.377 -38.129 39.557 1.00 116.23 173 PHE B CA 1
ATOM 2762 C C . PHE B 1 68 ? 0.213 -37.396 38.869 1.00 125.36 173 PHE B C 1
ATOM 2763 O O . PHE B 1 68 ? -0.875 -37.967 38.764 1.00 134.55 173 PHE B O 1
ATOM 2771 N N . GLY B 1 69 ? 0.383 -36.131 38.477 1.00 124.42 174 GLY B N 1
ATOM 2772 C CA . GLY B 1 69 ? -0.657 -35.507 37.668 1.00 129.20 174 GLY B CA 1
ATOM 2773 C C . GLY B 1 69 ? -0.692 -36.250 36.338 1.00 140.99 174 GLY B C 1
ATOM 2774 O O . GLY B 1 69 ? 0.192 -36.108 35.478 1.00 132.96 174 GLY B O 1
ATOM 2775 N N . LYS B 1 70 ? -1.810 -36.928 36.121 1.00 138.55 175 LYS B N 1
ATOM 2776 C CA . LYS B 1 70 ? -1.903 -38.113 35.241 1.00 145.84 175 LYS B CA 1
ATOM 2777 C C . LYS B 1 70 ? -1.962 -37.764 33.751 1.00 148.36 175 LYS B C 1
ATOM 2778 O O . LYS B 1 70 ? -1.232 -36.877 33.302 1.00 139.97 175 LYS B O 1
ATOM 2784 N N . ALA B 1 71 ? -2.751 -38.514 32.981 1.00 157.16 176 ALA B N 1
ATOM 2785 C CA . ALA B 1 71 ? -2.702 -38.450 31.529 1.00 157.69 176 ALA B CA 1
ATOM 2786 C C . ALA B 1 71 ? -1.528 -39.229 31.003 1.00 152.21 176 ALA B C 1
ATOM 2787 O O . ALA B 1 71 ? -0.463 -38.702 30.710 1.00 149.01 176 ALA B O 1
ATOM 2789 N N . THR B 1 72 ? -1.782 -40.528 30.917 1.00 169.76 177 THR B N 1
ATOM 2790 C CA . THR B 1 72 ? -0.829 -41.555 30.540 1.00 165.38 177 THR B CA 1
ATOM 2791 C C . THR B 1 72 ? -0.160 -41.268 29.197 1.00 163.42 177 THR B C 1
ATOM 2792 O O . THR B 1 72 ? 0.419 -42.168 28.595 1.00 167.60 177 THR B O 1
ATOM 2796 N N . HIS B 1 73 ? -0.296 -40.037 28.701 1.00 155.98 178 HIS B N 1
ATOM 2797 C CA . HIS B 1 73 ? 0.309 -39.652 27.425 1.00 151.57 178 HIS B CA 1
ATOM 2798 C C . HIS B 1 73 ? 1.837 -39.812 27.472 1.00 150.59 178 HIS B C 1
ATOM 2799 O O . HIS B 1 73 ? 2.400 -40.218 28.489 1.00 151.82 178 HIS B O 1
ATOM 2806 N N . MET B 1 74 ? 2.508 -39.492 26.370 1.00 132.19 179 MET B N 1
ATOM 2807 C CA . MET B 1 74 ? 3.856 -40.013 26.148 1.00 124.36 179 MET B CA 1
ATOM 2808 C C . MET B 1 74 ? 5.035 -39.045 26.294 1.00 124.39 179 MET B C 1
ATOM 2809 O O . MET B 1 74 ? 5.182 -38.109 25.522 1.00 125.53 179 MET B O 1
ATOM 2814 N N . VAL B 1 75 ? 5.885 -39.309 27.279 1.00 139.13 180 VAL B N 1
ATOM 2815 C CA . VAL B 1 75 ? 7.140 -38.588 27.461 1.00 132.59 180 VAL B CA 1
ATOM 2816 C C . VAL B 1 75 ? 8.250 -39.219 26.604 1.00 132.36 180 VAL B C 1
ATOM 2817 O O . VAL B 1 75 ? 8.149 -40.383 26.211 1.00 132.14 180 VAL B O 1
ATOM 2821 N N . PRO B 1 76 ? 9.305 -38.456 26.278 1.00 107.08 181 PRO B N 1
ATOM 2822 C CA . PRO B 1 76 ? 10.236 -39.093 25.346 1.00 104.37 181 PRO B CA 1
ATOM 2823 C C . PRO B 1 76 ? 11.325 -39.936 26.003 1.00 102.92 181 PRO B C 1
ATOM 2824 O O . PRO B 1 76 ? 12.448 -39.972 25.510 1.00 102.96 181 PRO B O 1
ATOM 2828 N N . SER B 1 77 ? 10.964 -40.717 27.003 1.00 122.54 182 SER B N 1
ATOM 2829 C CA . SER B 1 77 ? 11.910 -41.553 27.719 1.00 126.67 182 SER B CA 1
ATOM 2830 C C . SER B 1 77 ? 11.437 -42.891 27.287 1.00 130.02 182 SER B C 1
ATOM 2831 O O . SER B 1 77 ? 12.226 -43.735 26.866 1.00 128.20 182 SER B O 1
ATOM 2834 N N . ARG B 1 78 ? 10.134 -43.085 27.515 1.00 131.14 183 ARG B N 1
ATOM 2835 C CA . ARG B 1 78 ? 9.342 -44.171 26.940 1.00 122.08 183 ARG B CA 1
ATOM 2836 C C . ARG B 1 78 ? 9.302 -44.130 25.418 1.00 115.83 183 ARG B C 1
ATOM 2837 O O . ARG B 1 78 ? 9.572 -45.151 24.766 1.00 110.51 183 ARG B O 1
ATOM 2845 N N . GLN B 1 79 ? 9.011 -42.972 24.833 1.00 106.09 184 GLN B N 1
ATOM 2846 C CA . GLN B 1 79 ? 9.002 -42.926 23.369 1.00 106.28 184 GLN B CA 1
ATOM 2847 C C . GLN B 1 79 ? 10.248 -43.622 22.790 1.00 100.88 184 GLN B C 1
ATOM 2848 O O . GLN B 1 79 ? 10.140 -44.589 22.025 1.00 92.86 184 GLN B O 1
ATOM 2854 N N . ALA B 1 80 ? 11.426 -43.124 23.147 1.00 97.76 185 ALA B N 1
ATOM 2855 C CA . ALA B 1 80 ? 12.671 -43.722 22.673 1.00 91.05 185 ALA B CA 1
ATOM 2856 C C . ALA B 1 80 ? 12.749 -45.234 22.889 1.00 92.88 185 ALA B C 1
ATOM 2857 O O . ALA B 1 80 ? 13.351 -45.937 22.086 1.00 87.24 185 ALA B O 1
ATOM 2859 N N . SER B 1 81 ? 12.158 -45.735 23.971 1.00 101.61 186 SER B N 1
ATOM 2860 C CA . SER B 1 81 ? 12.190 -47.171 24.246 1.00 102.33 186 SER B CA 1
ATOM 2861 C C . SER B 1 81 ? 11.370 -47.935 23.205 1.00 103.95 186 SER B C 1
ATOM 2862 O O . SER B 1 81 ? 11.818 -48.955 22.630 1.00 100.46 186 SER B O 1
ATOM 2865 N N . LEU B 1 82 ? 10.169 -47.421 22.946 1.00 95.30 187 LEU B N 1
ATOM 2866 C CA . LEU B 1 82 ? 9.338 -47.979 21.893 1.00 82.26 187 LEU B CA 1
ATOM 2867 C C . LEU B 1 82 ? 10.141 -47.981 20.587 1.00 83.74 187 LEU B C 1
ATOM 2868 O O . LEU B 1 82 ? 10.407 -49.063 20.022 1.00 83.39 187 LEU B O 1
ATOM 2873 N N . LEU B 1 83 ? 10.594 -46.790 20.165 1.00 74.39 188 LEU B N 1
ATOM 2874 C CA . LEU B 1 83 ? 11.412 -46.617 18.951 1.00 69.35 188 LEU B CA 1
ATOM 2875 C C . LEU B 1 83 ? 12.553 -47.636 18.827 1.00 75.05 188 LEU B C 1
ATOM 2876 O O . LEU B 1 83 ? 12.731 -48.261 17.779 1.00 76.19 188 LEU B O 1
ATOM 2881 N N . ILE B 1 84 ? 13.341 -47.802 19.887 1.00 88.42 189 ILE B N 1
ATOM 2882 C CA . ILE B 1 84 ? 14.464 -48.735 19.824 1.00 91.49 189 ILE B CA 1
ATOM 2883 C C . ILE B 1 84 ? 13.954 -50.147 19.583 1.00 88.22 189 ILE B C 1
ATOM 2884 O O . ILE B 1 84 ? 14.537 -50.892 18.806 1.00 89.90 189 ILE B O 1
ATOM 2889 N N . LEU B 1 85 ? 12.857 -50.523 20.229 1.00 87.46 190 LEU B N 1
ATOM 2890 C CA . LEU B 1 85 ? 12.379 -51.884 20.014 1.00 86.43 190 LEU B CA 1
ATOM 2891 C C . LEU B 1 85 ? 11.927 -52.094 18.554 1.00 86.22 190 LEU B C 1
ATOM 2892 O O . LEU B 1 85 ? 12.258 -53.113 17.933 1.00 83.57 190 LEU B O 1
ATOM 2897 N N . GLU B 1 86 ? 11.205 -51.123 17.993 1.00 89.37 191 GLU B N 1
ATOM 2898 C CA . GLU B 1 86 ? 10.778 -51.238 16.598 1.00 90.43 191 GLU B CA 1
ATOM 2899 C C . GLU B 1 86 ? 11.976 -51.376 15.690 1.00 95.57 191 GLU B C 1
ATOM 2900 O O . GLU B 1 86 ? 12.064 -52.332 14.922 1.00 95.93 191 GLU B O 1
ATOM 2906 N N . PHE B 1 87 ? 12.906 -50.427 15.784 1.00 85.37 192 PHE B N 1
ATOM 2907 C CA . PHE B 1 87 ? 14.128 -50.480 14.977 1.00 86.47 192 PHE B CA 1
ATOM 2908 C C . PHE B 1 87 ? 14.868 -51.806 15.134 1.00 87.35 192 PHE B C 1
ATOM 2909 O O . PHE B 1 87 ? 15.418 -52.332 14.171 1.00 95.34 192 PHE B O 1
ATOM 2917 N N . PHE B 1 88 ? 14.889 -52.349 16.343 1.00 82.74 193 PHE B N 1
ATOM 2918 C CA . PHE B 1 88 ? 15.565 -53.618 16.577 1.00 89.54 193 PHE B CA 1
ATOM 2919 C C . PHE B 1 88 ? 14.839 -54.771 15.877 1.00 90.41 193 PHE B C 1
ATOM 2920 O O . PHE B 1 88 ? 15.469 -55.753 15.449 1.00 91.59 193 PHE B O 1
ATOM 2928 N N . LEU B 1 89 ? 13.516 -54.669 15.760 1.00 86.39 194 LEU B N 1
ATOM 2929 C CA . LEU B 1 89 ? 12.788 -55.697 15.015 1.00 86.90 194 LEU B CA 1
ATOM 2930 C C . LEU B 1 89 ? 13.129 -55.556 13.530 1.00 92.05 194 LEU B C 1
ATOM 2931 O O . LEU B 1 89 ? 13.450 -56.554 12.870 1.00 99.42 194 LEU B O 1
ATOM 2936 N N . LEU B 1 90 ? 13.089 -54.311 13.033 1.00 83.74 195 LEU B N 1
ATOM 2937 C CA . LEU B 1 90 ? 13.453 -53.966 11.644 1.00 85.50 195 LEU B CA 1
ATOM 2938 C C . LEU B 1 90 ? 14.872 -54.375 11.234 1.00 98.08 195 LEU B C 1
ATOM 2939 O O . LEU B 1 90 ? 15.110 -54.690 10.080 1.00 108.08 195 LEU B O 1
ATOM 2944 N N . SER B 1 91 ? 15.813 -54.363 12.167 1.00 98.43 196 SER B N 1
ATOM 2945 C CA . SER B 1 91 ? 17.182 -54.721 11.840 1.00 105.08 196 SER B CA 1
ATOM 2946 C C . SER B 1 91 ? 17.339 -56.191 11.428 1.00 103.53 196 SER B C 1
ATOM 2947 O O . SER B 1 91 ? 18.399 -56.587 10.953 1.00 111.86 196 SER B O 1
ATOM 2950 N N . ASP B 1 92 ? 16.314 -57.009 11.637 1.00 119.91 197 ASP B N 1
ATOM 2951 C CA . ASP B 1 92 ? 16.384 -58.431 11.266 1.00 128.92 197 ASP B CA 1
ATOM 2952 C C . ASP B 1 92 ? 17.598 -59.110 11.925 1.00 136.46 197 ASP B C 1
ATOM 2953 O O . ASP B 1 92 ? 18.071 -60.162 11.479 1.00 143.96 197 ASP B O 1
ATOM 2958 N N . CYS B 1 93 ? 18.076 -58.498 13.006 1.00 134.49 198 CYS B N 1
ATOM 2959 C CA . CYS B 1 93 ? 19.167 -59.042 13.798 1.00 136.82 198 CYS B CA 1
ATOM 2960 C C . CYS B 1 93 ? 18.597 -60.064 14.744 1.00 138.09 198 CYS B C 1
ATOM 2961 O O . CYS B 1 93 ? 17.529 -59.860 15.315 1.00 138.34 198 CYS B O 1
ATOM 2964 N N . THR B 1 94 ? 19.317 -61.160 14.923 1.00 141.20 199 THR B N 1
ATOM 2965 C CA . THR B 1 94 ? 18.762 -62.298 15.634 1.00 147.46 199 THR B CA 1
ATOM 2966 C C . THR B 1 94 ? 19.799 -63.092 16.418 1.00 151.12 199 THR B C 1
ATOM 2967 O O . THR B 1 94 ? 20.929 -62.644 16.607 1.00 146.39 199 THR B O 1
ATOM 2971 N N . GLU B 1 95 ? 19.398 -64.260 16.902 1.00 179.01 200 GLU B N 1
ATOM 2972 C CA . GLU B 1 95 ? 20.316 -65.124 17.625 1.00 190.90 200 GLU B CA 1
ATOM 2973 C C . GLU B 1 95 ? 21.131 -64.331 18.661 1.00 184.81 200 GLU B C 1
ATOM 2974 O O . GLU B 1 95 ? 22.343 -64.186 18.539 1.00 187.45 200 GLU B O 1
ATOM 2980 N N . MET B 1 96 ? 20.431 -63.791 19.653 1.00 147.15 201 MET B N 1
ATOM 2981 C CA . MET B 1 96 ? 21.008 -63.173 20.848 1.00 139.04 201 MET B CA 1
ATOM 2982 C C . MET B 1 96 ? 21.506 -64.236 21.829 1.00 135.10 201 MET B C 1
ATOM 2983 O O . MET B 1 96 ? 21.117 -65.396 21.720 1.00 144.15 201 MET B O 1
ATOM 2988 N N . GLU B 1 97 ? 22.359 -63.860 22.781 1.00 151.49 202 GLU B N 1
ATOM 2989 C CA . GLU B 1 97 ? 22.760 -64.799 23.843 1.00 155.59 202 GLU B CA 1
ATOM 2990 C C . GLU B 1 97 ? 21.580 -65.252 24.716 1.00 150.85 202 GLU B C 1
ATOM 2991 O O . GLU B 1 97 ? 20.619 -64.509 24.882 1.00 152.12 202 GLU B O 1
ATOM 2997 N N . PRO B 1 98 ? 21.663 -66.460 25.308 1.00 129.43 203 PRO B N 1
ATOM 2998 C CA . PRO B 1 98 ? 20.569 -66.960 26.149 1.00 133.20 203 PRO B CA 1
ATOM 2999 C C . PRO B 1 98 ? 20.464 -66.146 27.434 1.00 129.11 203 PRO B C 1
ATOM 3000 O O . PRO B 1 98 ? 19.395 -66.074 28.053 1.00 124.93 203 PRO B O 1
ATOM 3004 N N . SER B 1 99 ? 21.579 -65.539 27.823 1.00 129.95 204 SER B N 1
ATOM 3005 C CA . SER B 1 99 ? 21.599 -64.565 28.901 1.00 124.97 204 SER B CA 1
ATOM 3006 C C . SER B 1 99 ? 20.558 -63.440 28.691 1.00 127.35 204 SER B C 1
ATOM 3007 O O . SER B 1 99 ? 19.611 -63.297 29.492 1.00 126.37 204 SER B O 1
ATOM 3010 N N . VAL B 1 100 ? 20.715 -62.647 27.624 1.00 103.37 205 VAL B N 1
ATOM 3011 C CA . VAL B 1 100 ? 19.781 -61.539 27.377 1.00 95.88 205 VAL B CA 1
ATOM 3012 C C . VAL B 1 100 ? 18.362 -62.051 27.174 1.00 99.48 205 VAL B C 1
ATOM 3013 O O . VAL B 1 100 ? 17.407 -61.439 27.665 1.00 95.33 205 VAL B O 1
ATOM 3017 N N . LYS B 1 101 ? 18.220 -63.175 26.470 1.00 111.12 206 LYS B N 1
ATOM 3018 C CA . LYS B 1 101 ? 16.896 -63.756 26.282 1.00 108.40 206 LYS B CA 1
ATOM 3019 C C . LYS B 1 101 ? 16.202 -63.936 27.622 1.00 106.20 206 LYS B C 1
ATOM 3020 O O . LYS B 1 101 ? 15.108 -63.422 27.812 1.00 103.99 206 LYS B O 1
ATOM 3026 N N . GLU B 1 102 ? 16.830 -64.637 28.561 1.00 106.36 207 GLU B N 1
ATOM 3027 C CA . GLU B 1 102 ? 16.143 -64.878 29.828 1.00 110.01 207 GLU B CA 1
ATOM 3028 C C . GLU B 1 102 ? 15.934 -63.613 30.653 1.00 107.44 207 GLU B C 1
ATOM 3029 O O . GLU B 1 102 ? 14.899 -63.472 31.300 1.00 101.84 207 GLU B O 1
ATOM 3035 N N . GLU B 1 103 ? 16.880 -62.679 30.624 1.00 110.80 208 GLU B N 1
ATOM 3036 C CA . GLU B 1 103 ? 16.621 -61.419 31.321 1.00 111.62 208 GLU B CA 1
ATOM 3037 C C . GLU B 1 103 ? 15.366 -60.721 30.792 1.00 110.67 208 GLU B C 1
ATOM 3038 O O . GLU B 1 103 ? 14.480 -60.351 31.563 1.00 109.75 208 GLU B O 1
ATOM 3044 N N . ALA B 1 104 ? 15.295 -60.532 29.478 1.00 100.79 209 ALA B N 1
ATOM 3045 C CA . ALA B 1 104 ? 14.141 -59.872 28.876 1.00 91.38 209 ALA B CA 1
ATOM 3046 C C . ALA B 1 104 ? 12.871 -60.675 29.111 1.00 92.05 209 ALA B C 1
ATOM 3047 O O . ALA B 1 104 ? 11.778 -60.112 29.224 1.00 91.48 209 ALA B O 1
ATOM 3049 N N . ASP B 1 105 ? 13.021 -61.991 29.183 1.00 98.41 210 ASP B N 1
ATOM 3050 C CA . ASP B 1 105 ? 11.908 -62.881 29.467 1.00 98.56 210 ASP B CA 1
ATOM 3051 C C . ASP B 1 105 ? 11.318 -62.577 30.836 1.00 96.04 210 ASP B C 1
ATOM 3052 O O . ASP B 1 105 ? 10.096 -62.438 30.999 1.00 94.68 210 ASP B O 1
ATOM 3057 N N . LEU B 1 106 ? 12.188 -62.475 31.832 1.00 97.77 211 LEU B N 1
ATOM 3058 C CA . LEU B 1 106 ? 11.734 -62.133 33.174 1.00 97.07 211 LEU B CA 1
ATOM 3059 C C . LEU B 1 106 ? 11.116 -60.741 33.179 1.00 93.61 211 LEU B C 1
ATOM 3060 O O . LEU B 1 106 ? 10.060 -60.535 33.775 1.00 90.30 211 LEU B O 1
ATOM 3065 N N . ALA B 1 107 ? 11.774 -59.793 32.509 1.00 86.14 212 ALA B N 1
ATOM 3066 C CA . ALA B 1 107 ? 11.251 -58.428 32.406 1.00 85.92 212 ALA B CA 1
ATOM 3067 C C . ALA B 1 107 ? 9.795 -58.437 31.976 1.00 88.39 212 ALA B C 1
ATOM 3068 O O . ALA B 1 107 ? 8.962 -57.765 32.594 1.00 85.31 212 ALA B O 1
ATOM 3070 N N . ALA B 1 108 ? 9.502 -59.203 30.920 1.00 84.64 213 ALA B N 1
ATOM 3071 C CA . ALA B 1 108 ? 8.130 -59.371 30.437 1.00 76.61 213 ALA B CA 1
ATOM 3072 C C . ALA B 1 108 ? 7.222 -60.000 31.492 1.00 80.55 213 ALA B C 1
ATOM 3073 O O . ALA B 1 108 ? 6.161 -59.449 31.771 1.00 78.48 213 ALA B O 1
ATOM 3075 N N . VAL B 1 109 ? 7.626 -61.132 32.085 1.00 76.07 214 VAL B N 1
ATOM 3076 C CA . VAL B 1 109 ? 6.796 -61.777 33.128 1.00 75.08 214 VAL B CA 1
ATOM 3077 C C . VAL B 1 109 ? 6.381 -60.797 34.223 1.00 69.76 214 VAL B C 1
ATOM 3078 O O . VAL B 1 109 ? 5.227 -60.790 34.689 1.00 65.55 214 VAL B O 1
ATOM 3082 N N . THR B 1 110 ? 7.339 -59.964 34.611 1.00 81.55 215 THR B N 1
ATOM 3083 C CA . THR B 1 110 ? 7.159 -58.967 35.656 1.00 87.17 215 THR B CA 1
ATOM 3084 C C . THR B 1 110 ? 6.219 -57.842 35.235 1.00 88.48 215 THR B C 1
ATOM 3085 O O . THR B 1 110 ? 5.320 -57.433 35.992 1.00 82.43 215 THR B O 1
ATOM 3089 N N . TRP B 1 111 ? 6.444 -57.342 34.023 1.00 83.15 216 TRP B N 1
ATOM 3090 C CA . TRP B 1 111 ? 5.640 -56.264 33.466 1.00 73.87 216 TRP B CA 1
ATOM 3091 C C . TRP B 1 111 ? 4.191 -56.732 33.416 1.00 72.71 216 TRP B C 1
ATOM 3092 O O . TRP B 1 111 ? 3.271 -56.013 33.829 1.00 69.09 216 TRP B O 1
ATOM 3103 N N . ARG B 1 112 ? 3.988 -57.955 32.932 1.00 80.47 217 ARG B N 1
ATOM 3104 C CA . ARG B 1 112 ? 2.642 -58.493 32.855 1.00 83.24 217 ARG B CA 1
ATOM 3105 C C . ARG B 1 112 ? 2.050 -58.526 34.229 1.00 83.83 217 ARG B C 1
ATOM 3106 O O . ARG B 1 112 ? 0.962 -57.997 34.432 1.00 79.11 217 ARG B O 1
ATOM 3114 N N . LYS B 1 113 ? 2.768 -59.144 35.171 1.00 101.19 218 LYS B N 1
ATOM 3115 C CA . LYS B 1 113 ? 2.267 -59.240 36.542 1.00 103.41 218 LYS B CA 1
ATOM 3116 C C . LYS B 1 113 ? 1.764 -57.882 37.022 1.00 102.25 218 LYS B C 1
ATOM 3117 O O . LYS B 1 113 ? 0.641 -57.766 37.531 1.00 102.33 218 LYS B O 1
ATOM 3123 N N . ARG B 1 114 ? 2.578 -56.849 36.825 1.00 81.55 219 ARG B N 1
ATOM 3124 C CA . ARG B 1 114 ? 2.148 -55.494 37.155 1.00 81.91 219 ARG B CA 1
ATOM 3125 C C . ARG B 1 114 ? 0.798 -55.179 36.520 1.00 85.02 219 ARG B C 1
ATOM 3126 O O . ARG B 1 114 ? -0.156 -54.847 37.219 1.00 89.56 219 ARG B O 1
ATOM 3134 N N . LEU B 1 115 ? 0.716 -55.307 35.195 1.00 77.94 220 LEU B N 1
ATOM 3135 C CA . LEU B 1 115 ? -0.523 -55.014 34.473 1.00 77.08 220 LEU B CA 1
ATOM 3136 C C . LEU B 1 115 ? -1.725 -55.721 35.088 1.00 81.61 220 LEU B C 1
ATOM 3137 O O . LEU B 1 115 ? -2.782 -55.108 35.242 1.00 82.81 220 LEU B O 1
ATOM 3142 N N . ILE B 1 116 ? -1.566 -56.999 35.443 1.00 77.83 221 ILE B N 1
ATOM 3143 C CA . ILE B 1 116 ? -2.648 -57.757 36.074 1.00 83.79 221 ILE B CA 1
ATOM 3144 C C . ILE B 1 116 ? -3.035 -57.094 37.398 1.00 91.40 221 ILE B C 1
ATOM 3145 O O . ILE B 1 116 ? -4.218 -56.823 37.640 1.00 90.61 221 ILE B O 1
ATOM 3150 N N . ASN B 1 117 ? -2.033 -56.826 38.240 1.00 107.14 222 ASN B N 1
ATOM 3151 C CA . ASN B 1 117 ? -2.251 -56.178 39.536 1.00 113.06 222 ASN B CA 1
ATOM 3152 C C . ASN B 1 117 ? -2.992 -54.847 39.440 1.00 115.07 222 ASN B C 1
ATOM 3153 O O . ASN B 1 117 ? -3.599 -54.400 40.417 1.00 123.48 222 ASN B O 1
ATOM 3158 N N . GLU B 1 118 ? -2.909 -54.211 38.271 1.00 94.79 223 GLU B N 1
ATOM 3159 C CA . GLU B 1 118 ? -3.519 -52.898 38.013 1.00 99.00 223 GLU B CA 1
ATOM 3160 C C . GLU B 1 118 ? -4.909 -52.951 37.387 1.00 115.30 223 GLU B C 1
ATOM 3161 O O . GLU B 1 118 ? -5.409 -51.933 36.909 1.00 123.66 223 GLU B O 1
ATOM 3167 N N . GLY B 1 119 ? -5.510 -54.140 37.376 1.00 121.16 224 GLY B N 1
ATOM 3168 C CA . GLY B 1 119 ? -6.851 -54.338 36.844 1.00 117.06 224 GLY B CA 1
ATOM 3169 C C . GLY B 1 119 ? -6.974 -55.207 35.613 1.00 119.80 224 GLY B C 1
ATOM 3170 O O . GLY B 1 119 ? -8.067 -55.407 35.100 1.00 127.01 224 GLY B O 1
ATOM 3171 N N . GLY B 1 120 ? -5.857 -55.775 35.180 1.00 107.64 225 GLY B N 1
ATOM 3172 C CA . GLY B 1 120 ? -5.836 -56.688 34.048 1.00 103.10 225 GLY B CA 1
ATOM 3173 C C . GLY B 1 120 ? -5.120 -56.132 32.837 1.00 102.21 225 GLY B C 1
ATOM 3174 O O . GLY B 1 120 ? -4.908 -54.929 32.725 1.00 103.03 225 GLY B O 1
ATOM 3175 N N . VAL B 1 121 ? -4.712 -57.017 31.939 1.00 81.75 226 VAL B N 1
ATOM 3176 C CA . VAL B 1 121 ? -4.080 -56.579 30.707 1.00 75.82 226 VAL B CA 1
ATOM 3177 C C . VAL B 1 121 ? -5.126 -55.893 29.822 1.00 84.71 226 VAL B C 1
ATOM 3178 O O . VAL B 1 121 ? -4.826 -54.930 29.110 1.00 82.45 226 VAL B O 1
ATOM 3182 N N . SER B 1 122 ? -6.359 -56.398 29.898 1.00 102.82 227 SER B N 1
ATOM 3183 C CA . SER B 1 122 ? -7.497 -55.885 29.136 1.00 101.11 227 SER B CA 1
ATOM 3184 C C . SER B 1 122 ? -7.551 -54.369 29.221 1.00 106.34 227 SER B C 1
ATOM 3185 O O . SER B 1 122 ? -7.938 -53.715 28.259 1.00 107.92 227 SER B O 1
ATOM 3188 N N . ASN B 1 123 ? -7.207 -53.825 30.389 1.00 114.02 228 ASN B N 1
ATOM 3189 C CA . ASN B 1 123 ? -7.079 -52.380 30.576 1.00 117.15 228 ASN B CA 1
ATOM 3190 C C . ASN B 1 123 ? -5.651 -51.982 30.894 1.00 112.28 228 ASN B C 1
ATOM 3191 O O . ASN B 1 123 ? -5.167 -52.167 32.000 1.00 133.34 228 ASN B O 1
ATOM 3196 N N . ALA B 1 124 ? -5.000 -51.398 29.907 1.00 81.34 229 ALA B N 1
ATOM 3197 C CA . ALA B 1 124 ? -3.595 -51.066 29.957 1.00 73.94 229 ALA B CA 1
ATOM 3198 C C . ALA B 1 124 ? -3.396 -49.915 28.980 1.00 84.74 229 ALA B C 1
ATOM 3199 O O . ALA B 1 124 ? -4.083 -49.841 27.966 1.00 84.43 229 ALA B O 1
ATOM 3201 N N . SER B 1 125 ? -2.457 -49.020 29.256 1.00 94.34 230 SER B N 1
ATOM 3202 C CA . SER B 1 125 ? -2.218 -47.916 28.339 1.00 90.58 230 SER B CA 1
ATOM 3203 C C . SER B 1 125 ? -1.853 -48.441 26.967 1.00 91.69 230 SER B C 1
ATOM 3204 O O . SER B 1 125 ? -1.281 -49.522 26.821 1.00 85.54 230 SER B O 1
ATOM 3207 N N . ASP B 1 126 ? -2.204 -47.678 25.948 1.00 92.62 231 ASP B N 1
ATOM 3208 C CA . ASP B 1 126 ? -1.643 -47.933 24.641 1.00 92.85 231 ASP B CA 1
ATOM 3209 C C . ASP B 1 126 ? -0.123 -48.026 24.762 1.00 90.43 231 ASP B C 1
ATOM 3210 O O . ASP B 1 126 ? 0.512 -48.856 24.121 1.00 91.65 231 ASP B O 1
ATOM 3215 N N . ILE B 1 127 ? 0.465 -47.190 25.606 1.00 83.04 232 ILE B N 1
ATOM 3216 C CA . ILE B 1 127 ? 1.910 -47.231 25.784 1.00 81.49 232 ILE B CA 1
ATOM 3217 C C . ILE B 1 127 ? 2.378 -48.508 26.486 1.00 79.37 232 ILE B C 1
ATOM 3218 O O . ILE B 1 127 ? 3.399 -49.089 26.109 1.00 76.94 232 ILE B O 1
ATOM 3223 N N . ASP B 1 128 ? 1.653 -48.951 27.505 1.00 81.80 233 ASP B N 1
ATOM 3224 C CA . ASP B 1 128 ? 2.059 -50.170 28.173 1.00 82.19 233 ASP B CA 1
ATOM 3225 C C . ASP B 1 128 ? 1.853 -51.329 27.204 1.00 89.71 233 ASP B C 1
ATOM 3226 O O . ASP B 1 128 ? 2.761 -52.130 26.988 1.00 88.33 233 ASP B O 1
ATOM 3231 N N . ALA B 1 129 ? 0.672 -51.402 26.591 1.00 85.71 234 ALA B N 1
ATOM 3232 C CA . ALA B 1 129 ? 0.362 -52.501 25.686 1.00 77.17 234 ALA B CA 1
ATOM 3233 C C . ALA B 1 129 ? 1.414 -52.579 24.604 1.00 78.25 234 ALA B C 1
ATOM 3234 O O . ALA B 1 129 ? 1.987 -53.633 24.361 1.00 85.03 234 ALA B O 1
ATOM 3236 N N . ARG B 1 130 ? 1.690 -51.462 23.955 1.00 69.49 235 ARG B N 1
ATOM 3237 C CA . ARG B 1 130 ? 2.637 -51.504 22.857 1.00 75.30 235 ARG B CA 1
ATOM 3238 C C . ARG B 1 130 ? 4.067 -51.788 23.313 1.00 79.34 235 ARG B C 1
ATOM 3239 O O . ARG B 1 130 ? 4.860 -52.419 22.603 1.00 72.99 235 ARG B O 1
ATOM 3247 N N . GLY B 1 131 ? 4.404 -51.289 24.491 1.00 81.30 236 GLY B N 1
ATOM 3248 C CA . GLY B 1 131 ? 5.706 -51.561 25.034 1.00 75.82 236 GLY B CA 1
ATOM 3249 C C . GLY B 1 131 ? 5.870 -53.056 25.228 1.00 79.36 236 GLY B C 1
ATOM 3250 O O . GLY B 1 131 ? 6.830 -53.638 24.737 1.00 84.37 236 GLY B O 1
ATOM 3251 N N . LEU B 1 132 ? 4.938 -53.686 25.939 1.00 72.64 237 LEU B N 1
ATOM 3252 C CA . LEU B 1 132 ? 5.102 -55.089 26.294 1.00 68.22 237 LEU B CA 1
ATOM 3253 C C . LEU B 1 132 ? 5.052 -55.923 25.023 1.00 77.94 237 LEU B C 1
ATOM 3254 O O . LEU B 1 132 ? 5.799 -56.920 24.888 1.00 78.31 237 LEU B O 1
ATOM 3259 N N . LEU B 1 133 ? 4.189 -55.515 24.082 1.00 76.96 238 LEU B N 1
ATOM 3260 C CA . LEU B 1 133 ? 4.125 -56.197 22.788 1.00 76.15 238 LEU B CA 1
ATOM 3261 C C . LEU B 1 133 ? 5.508 -56.179 22.154 1.00 73.81 238 LEU B C 1
ATOM 3262 O O . LEU B 1 133 ? 6.039 -57.236 21.846 1.00 73.23 238 LEU B O 1
ATOM 3267 N N . LEU B 1 134 ? 6.090 -54.983 21.993 1.00 72.65 239 LEU B N 1
ATOM 3268 C CA . LEU B 1 134 ? 7.425 -54.821 21.390 1.00 66.45 239 LEU B CA 1
ATOM 3269 C C . LEU B 1 134 ? 8.523 -55.614 22.115 1.00 71.38 239 LEU B C 1
ATOM 3270 O O . LEU B 1 134 ? 9.344 -56.273 21.464 1.00 76.84 239 LEU B O 1
ATOM 3275 N N . LEU B 1 135 ? 8.515 -55.573 23.450 1.00 72.38 240 LEU B N 1
ATOM 3276 C CA . LEU B 1 135 ? 9.388 -56.416 24.264 1.00 73.90 240 LEU B CA 1
ATOM 3277 C C . LEU B 1 135 ? 9.277 -57.883 23.825 1.00 75.79 240 LEU B C 1
ATOM 3278 O O . LEU B 1 135 ? 10.210 -58.406 23.205 1.00 75.59 240 LEU B O 1
ATOM 3283 N N . VAL B 1 136 ? 8.149 -58.547 24.104 1.00 75.69 241 VAL B N 1
ATOM 3284 C CA . VAL B 1 136 ? 8.009 -59.968 23.728 1.00 79.10 241 VAL B CA 1
ATOM 3285 C C . VAL B 1 136 ? 8.308 -60.207 22.240 1.00 78.33 241 VAL B C 1
ATOM 3286 O O . VAL B 1 136 ? 8.952 -61.186 21.878 1.00 77.72 241 VAL B O 1
ATOM 3290 N N . ALA B 1 137 ? 7.857 -59.286 21.397 1.00 74.15 242 ALA B N 1
ATOM 3291 C CA . ALA B 1 137 ? 8.071 -59.315 19.951 1.00 77.35 242 ALA B CA 1
ATOM 3292 C C . ALA B 1 137 ? 9.519 -59.521 19.571 1.00 88.04 242 ALA B C 1
ATOM 3293 O O . ALA B 1 137 ? 9.829 -60.292 18.655 1.00 87.25 242 ALA B O 1
ATOM 3295 N N . SER B 1 138 ? 10.379 -58.775 20.268 1.00 91.52 243 SER B N 1
ATOM 3296 C CA . SER B 1 138 ? 11.828 -58.757 20.059 1.00 87.50 243 SER B CA 1
ATOM 3297 C C . SER B 1 138 ? 12.575 -59.921 20.717 1.00 93.71 243 SER B C 1
ATOM 3298 O O . SER B 1 138 ? 13.302 -60.657 20.042 1.00 98.92 243 SER B O 1
ATOM 3301 N N . PHE B 1 139 ? 12.448 -60.036 22.040 1.00 91.51 244 PHE B N 1
ATOM 3302 C CA . PHE B 1 139 ? 13.201 -61.027 22.821 1.00 92.59 244 PHE B CA 1
ATOM 3303 C C . PHE B 1 139 ? 12.467 -62.343 23.132 1.00 94.39 244 PHE B C 1
ATOM 3304 O O . PHE B 1 139 ? 12.996 -63.201 23.825 1.00 99.86 244 PHE B O 1
ATOM 3312 N N . GLY B 1 140 ? 11.246 -62.509 22.653 1.00 101.92 245 GLY B N 1
ATOM 3313 C CA . GLY B 1 140 ? 10.541 -63.751 22.916 1.00 103.36 245 GLY B CA 1
ATOM 3314 C C . GLY B 1 140 ? 9.399 -63.640 23.898 1.00 99.62 245 GLY B C 1
ATOM 3315 O O . GLY B 1 140 ? 9.315 -62.687 24.670 1.00 97.18 245 GLY B O 1
ATOM 3316 N N . ILE B 1 141 ? 8.513 -64.630 23.855 1.00 89.56 246 ILE B N 1
ATOM 3317 C CA . ILE B 1 141 ? 7.301 -64.633 24.676 1.00 92.06 246 ILE B CA 1
ATOM 3318 C C . ILE B 1 141 ? 7.366 -65.569 25.914 1.00 89.61 246 ILE B C 1
ATOM 3319 O O . ILE B 1 141 ? 7.513 -66.773 25.774 1.00 94.91 246 ILE B O 1
ATOM 3324 N N . PRO B 1 142 ? 7.237 -65.022 27.135 1.00 94.59 247 PRO B N 1
ATOM 3325 C CA . PRO B 1 142 ? 7.371 -65.906 28.308 1.00 96.13 247 PRO B CA 1
ATOM 3326 C C . PRO B 1 142 ? 6.294 -66.983 28.382 1.00 96.21 247 PRO B C 1
ATOM 3327 O O . PRO B 1 142 ? 5.181 -66.759 27.922 1.00 95.83 247 PRO B O 1
ATOM 3331 N N . ALA B 1 143 ? 6.626 -68.130 28.971 1.00 97.01 248 ALA B N 1
ATOM 3332 C CA . ALA B 1 143 ? 5.685 -69.249 29.093 1.00 99.41 248 ALA B CA 1
ATOM 3333 C C . ALA B 1 143 ? 4.350 -68.807 29.656 1.00 92.98 248 ALA B C 1
ATOM 3334 O O . ALA B 1 143 ? 3.292 -69.090 29.092 1.00 98.44 248 ALA B O 1
ATOM 3336 N N . LEU B 1 144 ? 4.420 -68.090 30.766 1.00 90.80 249 LEU B N 1
ATOM 3337 C CA . LEU B 1 144 ? 3.243 -67.637 31.489 1.00 93.51 249 LEU B CA 1
ATOM 3338 C C . LEU B 1 144 ? 2.265 -66.837 30.658 1.00 87.45 249 LEU B C 1
ATOM 3339 O O . LEU B 1 144 ? 1.134 -66.647 31.089 1.00 93.50 249 LEU B O 1
ATOM 3344 N N . PHE B 1 145 ? 2.691 -66.312 29.512 1.00 83.51 250 PHE B N 1
ATOM 3345 C CA . PHE B 1 145 ? 1.795 -65.458 28.732 1.00 87.38 250 PHE B CA 1
ATOM 3346 C C . PHE B 1 145 ? 0.674 -66.285 28.116 1.00 93.26 250 PHE B C 1
ATOM 3347 O O . PHE B 1 145 ? 0.916 -67.238 27.371 1.00 88.68 250 PHE B O 1
ATOM 3355 N N . ARG B 1 146 ? -0.556 -65.920 28.453 1.00 111.72 251 ARG B N 1
ATOM 3356 C CA . ARG B 1 146 ? -1.730 -66.617 27.958 1.00 109.64 251 ARG B CA 1
ATOM 3357 C C . ARG B 1 146 ? -2.080 -66.067 26.590 1.00 114.12 251 ARG B C 1
ATOM 3358 O O . ARG B 1 146 ? -1.830 -64.901 26.315 1.00 110.93 251 ARG B O 1
ATOM 3366 N N . ASN B 1 147 ? -2.654 -66.888 25.720 1.00 109.75 252 ASN B N 1
ATOM 3367 C CA . ASN B 1 147 ? -3.083 -66.363 24.431 1.00 108.20 252 ASN B CA 1
ATOM 3368 C C . ASN B 1 147 ? -3.914 -65.083 24.573 1.00 106.50 252 ASN B C 1
ATOM 3369 O O . ASN B 1 147 ? -3.667 -64.110 23.868 1.00 104.13 252 ASN B O 1
ATOM 3374 N N . GLU B 1 148 ? -4.873 -65.055 25.493 1.00 116.40 253 GLU B N 1
ATOM 3375 C CA . GLU B 1 148 ? -5.738 -63.887 25.566 1.00 119.41 253 GLU B CA 1
ATOM 3376 C C . GLU B 1 148 ? -4.950 -62.632 25.923 1.00 118.21 253 GLU B C 1
ATOM 3377 O O . GLU B 1 148 ? -5.307 -61.524 25.524 1.00 128.68 253 GLU B O 1
ATOM 3383 N N . ASP B 1 149 ? -3.858 -62.809 26.653 1.00 102.01 254 ASP B N 1
ATOM 3384 C CA . ASP B 1 149 ? -2.911 -61.720 26.888 1.00 95.72 254 ASP B CA 1
ATOM 3385 C C . ASP B 1 149 ? -2.406 -61.137 25.560 1.00 98.89 254 ASP B C 1
ATOM 3386 O O . ASP B 1 149 ? -2.596 -59.956 25.268 1.00 98.53 254 ASP B O 1
ATOM 3391 N N . LEU B 1 150 ? -1.737 -61.968 24.767 1.00 81.87 255 LEU B N 1
ATOM 3392 C CA . LEU B 1 150 ? -1.243 -61.532 23.470 1.00 72.90 255 LEU B CA 1
ATOM 3393 C C . LEU B 1 150 ? -2.360 -60.852 22.698 1.00 76.13 255 LEU B C 1
ATOM 3394 O O . LEU B 1 150 ? -2.154 -59.811 22.059 1.00 67.44 255 LEU B O 1
ATOM 3399 N N . ARG B 1 151 ? -3.557 -61.423 22.761 1.00 96.66 256 ARG B N 1
ATOM 3400 C CA . ARG B 1 151 ? -4.662 -60.823 22.035 1.00 95.32 256 ARG B CA 1
ATOM 3401 C C . ARG B 1 151 ? -4.934 -59.385 22.476 1.00 91.32 256 ARG B C 1
ATOM 3402 O O . ARG B 1 151 ? -5.056 -58.501 21.630 1.00 87.94 256 ARG B O 1
ATOM 3410 N N . ASN B 1 152 ? -5.020 -59.134 23.782 1.00 88.71 257 ASN B N 1
ATOM 3411 C CA . ASN B 1 152 ? -5.266 -57.761 24.231 1.00 90.29 257 ASN B CA 1
ATOM 3412 C C . ASN B 1 152 ? -4.098 -56.820 23.942 1.00 87.34 257 ASN B C 1
ATOM 3413 O O . ASN B 1 152 ? -4.284 -55.622 23.715 1.00 83.09 257 ASN B O 1
ATOM 3418 N N . LEU B 1 153 ? -2.881 -57.340 24.012 1.00 84.60 258 LEU B N 1
ATOM 3419 C CA . LEU B 1 153 ? -1.739 -56.479 23.794 1.00 85.10 258 LEU B CA 1
ATOM 3420 C C . LEU B 1 153 ? -1.862 -55.966 22.386 1.00 83.24 258 LEU B C 1
ATOM 3421 O O . LEU B 1 153 ? -1.945 -54.751 22.170 1.00 85.01 258 LEU B O 1
ATOM 3426 N N . ILE B 1 154 ? -1.938 -56.902 21.436 1.00 77.83 259 ILE B N 1
ATOM 3427 C CA . ILE B 1 154 ? -2.053 -56.555 20.022 1.00 75.74 259 ILE B CA 1
ATOM 3428 C C . ILE B 1 154 ? -3.212 -55.592 19.828 1.00 77.89 259 ILE B C 1
ATOM 3429 O O . ILE B 1 154 ? -3.094 -54.576 19.157 1.00 80.60 259 ILE B O 1
ATOM 3434 N N . ARG B 1 155 ? -4.334 -55.914 20.448 1.00 79.08 260 ARG B N 1
ATOM 3435 C CA . ARG B 1 155 ? -5.529 -55.098 20.340 1.00 79.11 260 ARG B CA 1
ATOM 3436 C C . ARG B 1 155 ? -5.304 -53.643 20.740 1.00 87.10 260 ARG B C 1
ATOM 3437 O O . ARG B 1 155 ? -5.784 -52.733 20.071 1.00 85.63 260 ARG B O 1
ATOM 3445 N N . LEU B 1 156 ? -4.578 -53.442 21.843 1.00 88.21 261 LEU B N 1
ATOM 3446 C CA . LEU B 1 156 ? -4.464 -52.144 22.508 1.00 84.15 261 LEU B CA 1
ATOM 3447 C C . LEU B 1 156 ? -3.287 -51.353 22.045 1.00 83.61 261 LEU B C 1
ATOM 3448 O O . LEU B 1 156 ? -3.168 -50.188 22.391 1.00 88.06 261 LEU B O 1
ATOM 3453 N N . SER B 1 157 ? -2.418 -51.984 21.268 1.00 74.53 262 SER B N 1
ATOM 3454 C CA . SER B 1 157 ? -1.176 -51.342 20.873 1.00 73.13 262 SER B CA 1
ATOM 3455 C C . SER B 1 157 ? -1.222 -50.493 19.606 1.00 78.78 262 SER B C 1
ATOM 3456 O O . SER B 1 157 ? -0.211 -49.923 19.237 1.00 83.00 262 SER B O 1
ATOM 3459 N N . CYS B 1 158 ? -2.373 -50.402 18.948 1.00 97.34 263 CYS B N 1
ATOM 3460 C CA . CYS B 1 158 ? -2.483 -49.755 17.625 1.00 111.28 263 CYS B CA 1
ATOM 3461 C C . CYS B 1 158 ? -1.541 -50.294 16.574 1.00 108.78 263 CYS B C 1
ATOM 3462 O O . CYS B 1 158 ? -0.934 -49.499 15.858 1.00 109.90 263 CYS B O 1
ATOM 3465 N N . PRO B 1 159 ? -1.465 -51.630 16.438 1.00 83.90 264 PRO B N 1
ATOM 3466 C CA . PRO B 1 159 ? -0.352 -52.297 15.760 1.00 82.38 264 PRO B CA 1
ATOM 3467 C C . PRO B 1 159 ? -0.263 -51.872 14.318 1.00 90.15 264 PRO B C 1
ATOM 3468 O O . PRO B 1 159 ? 0.780 -52.108 13.701 1.00 91.30 264 PRO B O 1
ATOM 3472 N N . LYS B 1 160 ? -1.317 -51.263 13.781 1.00 106.00 265 LYS B N 1
ATOM 3473 C CA . LYS B 1 160 ? -1.271 -50.887 12.382 1.00 112.40 265 LYS B CA 1
ATOM 3474 C C . LYS B 1 160 ? 0.004 -50.100 12.092 1.00 111.26 265 LYS B C 1
ATOM 3475 O O . LYS B 1 160 ? 0.804 -50.527 11.260 1.00 113.16 265 LYS B O 1
ATOM 3481 N N . GLU B 1 161 ? 0.226 -48.994 12.807 1.00 98.41 266 GLU B N 1
ATOM 3482 C CA . GLU B 1 161 ? 1.400 -48.133 12.563 1.00 100.66 266 GLU B CA 1
ATOM 3483 C C . GLU B 1 161 ? 2.772 -48.785 12.871 1.00 104.96 266 GLU B C 1
ATOM 3484 O O . GLU B 1 161 ? 3.824 -48.284 12.449 1.00 116.28 266 GLU B O 1
ATOM 3490 N N . ILE B 1 162 ? 2.735 -49.901 13.599 1.00 86.99 267 ILE B N 1
ATOM 3491 C CA . ILE B 1 162 ? 3.906 -50.705 13.941 1.00 80.91 267 ILE B CA 1
ATOM 3492 C C . ILE B 1 162 ? 4.080 -51.918 13.010 1.00 88.50 267 ILE B C 1
ATOM 3493 O O . ILE B 1 162 ? 5.094 -52.619 13.071 1.00 87.79 267 ILE B O 1
ATOM 3498 N N . SER B 1 163 ? 3.124 -52.124 12.104 1.00 102.32 268 SER B N 1
ATOM 3499 C CA . SER B 1 163 ? 2.940 -53.425 11.453 1.00 100.23 268 SER B CA 1
ATOM 3500 C C . SER B 1 163 ? 4.186 -54.104 10.872 1.00 104.43 268 SER B C 1
ATOM 3501 O O . SER B 1 163 ? 4.501 -55.223 11.267 1.00 103.66 268 SER B O 1
ATOM 3504 N N . ASP B 1 164 ? 4.911 -53.442 9.971 1.00 117.00 269 ASP B N 1
ATOM 3505 C CA . ASP B 1 164 ? 6.048 -54.092 9.296 1.00 113.86 269 ASP B CA 1
ATOM 3506 C C . ASP B 1 164 ? 7.087 -54.470 10.321 1.00 109.86 269 ASP B C 1
ATOM 3507 O O . ASP B 1 164 ? 7.679 -55.554 10.267 1.00 111.51 269 ASP B O 1
ATOM 3512 N N . ALA B 1 165 ? 7.265 -53.577 11.286 1.00 91.87 270 ALA B N 1
ATOM 3513 C CA . ALA B 1 165 ? 8.090 -53.880 12.443 1.00 89.18 270 ALA B CA 1
ATOM 3514 C C . ALA B 1 165 ? 7.584 -55.136 13.185 1.00 83.77 270 ALA B C 1
ATOM 3515 O O . ALA B 1 165 ? 8.312 -56.135 13.293 1.00 80.57 270 ALA B O 1
ATOM 3517 N N . LEU B 1 166 ? 6.330 -55.126 13.639 1.00 79.40 271 LEU B N 1
ATOM 3518 C CA . LEU B 1 166 ? 5.791 -56.319 14.283 1.00 81.03 271 LEU B CA 1
ATOM 3519 C C . LEU B 1 166 ? 6.035 -57.541 13.385 1.00 86.05 271 LEU B C 1
ATOM 3520 O O . LEU B 1 166 ? 6.285 -58.654 13.875 1.00 72.44 271 LEU B O 1
ATOM 3525 N N . ARG B 1 167 ? 5.994 -57.321 12.066 1.00 100.43 272 ARG B N 1
ATOM 3526 C CA . ARG B 1 167 ? 5.939 -58.436 11.124 1.00 98.08 272 ARG B CA 1
ATOM 3527 C C . ARG B 1 167 ? 7.228 -59.243 11.099 1.00 103.56 272 ARG B C 1
ATOM 3528 O O . ARG B 1 167 ? 7.242 -60.368 10.585 1.00 102.97 272 ARG B O 1
ATOM 3536 N N . ARG B 1 168 ? 8.295 -58.677 11.669 1.00 102.49 273 ARG B N 1
ATOM 3537 C CA . ARG B 1 168 ? 9.619 -59.299 11.582 1.00 104.60 273 ARG B CA 1
ATOM 3538 C C . ARG B 1 168 ? 9.983 -60.248 12.738 1.00 106.58 273 ARG B C 1
ATOM 3539 O O . ARG B 1 168 ? 11.110 -60.770 12.775 1.00 117.29 273 ARG B O 1
ATOM 3547 N N . SER B 1 169 ? 9.038 -60.514 13.645 1.00 99.38 274 SER B N 1
ATOM 3548 C CA . SER B 1 169 ? 9.402 -61.097 14.938 1.00 103.68 274 SER B CA 1
ATOM 3549 C C . SER B 1 169 ? 9.895 -62.538 14.819 1.00 106.26 274 SER B C 1
ATOM 3550 O O . SER B 1 169 ? 11.083 -62.801 14.980 1.00 113.65 274 SER B O 1
ATOM 3553 N N . ARG B 1 170 ? 8.998 -63.445 14.467 1.00 105.81 275 ARG B N 1
ATOM 3554 C CA . ARG B 1 170 ? 9.256 -64.883 14.480 1.00 112.48 275 ARG B CA 1
ATOM 3555 C C . ARG B 1 170 ? 8.964 -65.431 15.840 1.00 111.33 275 ARG B C 1
ATOM 3556 O O . ARG B 1 170 ? 8.788 -66.638 15.994 1.00 125.15 275 ARG B O 1
ATOM 3564 N N . PHE B 1 171 ? 8.903 -64.551 16.832 1.00 103.07 276 PHE B N 1
ATOM 3565 C CA . PHE B 1 171 ? 8.373 -64.922 18.142 1.00 108.27 276 PHE B CA 1
ATOM 3566 C C . PHE B 1 171 ? 6.855 -64.769 18.136 1.00 100.52 276 PHE B C 1
ATOM 3567 O O . PHE B 1 171 ? 6.109 -65.616 18.617 1.00 96.98 276 PHE B O 1
ATOM 3575 N N . LEU B 1 172 ? 6.424 -63.656 17.567 1.00 96.27 277 LEU B N 1
ATOM 3576 C CA . LEU B 1 172 ? 5.029 -63.361 17.366 1.00 95.88 277 LEU B CA 1
ATOM 3577 C C . LEU B 1 172 ? 4.521 -64.143 16.149 1.00 103.41 277 LEU B C 1
ATOM 3578 O O . LEU B 1 172 ? 3.325 -64.345 15.982 1.00 99.80 277 LEU B O 1
ATOM 3583 N N . LEU B 1 173 ? 5.431 -64.559 15.277 1.00 101.50 278 LEU B N 1
ATOM 3584 C CA . LEU B 1 173 ? 5.024 -65.321 14.109 1.00 92.65 278 LEU B CA 1
ATOM 3585 C C . LEU B 1 173 ? 4.803 -66.801 14.376 1.00 98.14 278 LEU B C 1
ATOM 3586 O O . LEU B 1 173 ? 4.050 -67.442 13.666 1.00 104.83 278 LEU B O 1
ATOM 3591 N N . ALA B 1 174 ? 5.448 -67.360 15.386 1.00 99.66 279 ALA B N 1
ATOM 3592 C CA . ALA B 1 174 ? 5.172 -68.753 15.720 1.00 101.44 279 ALA B CA 1
ATOM 3593 C C . ALA B 1 174 ? 3.892 -68.838 16.532 1.00 105.14 279 ALA B C 1
ATOM 3594 O O . ALA B 1 174 ? 3.133 -69.807 16.450 1.00 110.11 279 ALA B O 1
ATOM 3596 N N . ARG B 1 175 ? 3.717 -67.835 17.381 1.00 105.17 280 ARG B N 1
ATOM 3597 C CA . ARG B 1 175 ? 2.614 -67.775 18.328 1.00 107.40 280 ARG B CA 1
ATOM 3598 C C . ARG B 1 175 ? 1.308 -67.157 17.830 1.00 98.43 280 ARG B C 1
ATOM 3599 O O . ARG B 1 175 ? 0.234 -67.585 18.228 1.00 101.00 280 ARG B O 1
ATOM 3607 N N . VAL B 1 176 ? 1.394 -66.127 16.999 1.00 83.69 281 VAL B N 1
ATOM 3608 C CA . VAL B 1 176 ? 0.187 -65.402 16.574 1.00 87.87 281 VAL B CA 1
ATOM 3609 C C . VAL B 1 176 ? -0.869 -66.235 15.808 1.00 93.74 281 VAL B C 1
ATOM 3610 O O . VAL B 1 176 ? -2.076 -66.036 15.996 1.00 88.29 281 VAL B O 1
ATOM 3614 N N . PRO B 1 177 ? -0.420 -67.158 14.938 1.00 106.67 282 PRO B N 1
ATOM 3615 C CA . PRO B 1 177 ? -1.322 -68.141 14.342 1.00 98.76 282 PRO B CA 1
ATOM 3616 C C . PRO B 1 177 ? -2.193 -68.879 15.356 1.00 101.63 282 PRO B C 1
ATOM 3617 O O . PRO B 1 177 ? -3.393 -68.953 15.129 1.00 102.39 282 PRO B O 1
ATOM 3621 N N . ASP B 1 178 ? -1.636 -69.391 16.449 1.00 105.29 283 ASP B N 1
ATOM 3622 C CA . ASP B 1 178 ? -2.457 -70.092 17.437 1.00 110.97 283 ASP B CA 1
ATOM 3623 C C . ASP B 1 178 ? -3.510 -69.150 17.979 1.00 102.45 283 ASP B C 1
ATOM 3624 O O . ASP B 1 178 ? -4.587 -69.554 18.397 1.00 102.92 283 ASP B O 1
ATOM 3629 N N . VAL B 1 179 ? -3.177 -67.873 17.968 1.00 87.83 284 VAL B N 1
ATOM 3630 C CA . VAL B 1 179 ? -4.014 -66.867 18.593 1.00 92.16 284 VAL B CA 1
ATOM 3631 C C . VAL B 1 179 ? -5.200 -66.516 17.705 1.00 94.44 284 VAL B C 1
ATOM 3632 O O . VAL B 1 179 ? -6.315 -66.339 18.196 1.00 86.86 284 VAL B O 1
ATOM 3636 N N . ILE B 1 180 ? -4.960 -66.404 16.400 1.00 95.95 285 ILE B N 1
ATOM 3637 C CA . ILE B 1 180 ? -6.039 -66.131 15.464 1.00 92.66 285 ILE B CA 1
ATOM 3638 C C . ILE B 1 180 ? -6.918 -67.375 15.374 1.00 93.87 285 ILE B C 1
ATOM 3639 O O . ILE B 1 180 ? -8.140 -67.275 15.299 1.00 91.08 285 ILE B O 1
ATOM 3644 N N . GLN B 1 181 ? -6.287 -68.547 15.408 1.00 99.94 286 GLN B N 1
ATOM 3645 C CA . GLN B 1 181 ? -7.018 -69.801 15.404 1.00 103.75 286 GLN B CA 1
ATOM 3646 C C . GLN B 1 181 ? -8.012 -69.826 16.547 1.00 104.76 286 GLN B C 1
ATOM 3647 O O . GLN B 1 181 ? -9.191 -70.057 16.344 1.00 107.59 286 GLN B O 1
ATOM 3653 N N . GLY B 1 182 ? -7.542 -69.558 17.754 1.00 110.24 287 GLY B N 1
ATOM 3654 C CA . GLY B 1 182 ? -8.411 -69.620 18.914 1.00 112.45 287 GLY B CA 1
ATOM 3655 C C . GLY B 1 182 ? -9.510 -68.577 18.877 1.00 111.64 287 GLY B C 1
ATOM 3656 O O . GLY B 1 182 ? -10.578 -68.730 19.516 1.00 111.86 287 GLY B O 1
ATOM 3657 N N . MET B 1 183 ? -9.227 -67.508 18.136 1.00 99.61 288 MET B N 1
ATOM 3658 C CA . MET B 1 183 ? -10.110 -66.363 18.059 1.00 101.24 288 MET B CA 1
ATOM 3659 C C . MET B 1 183 ? -11.220 -66.648 17.086 1.00 104.52 288 MET B C 1
ATOM 3660 O O . MET B 1 183 ? -12.218 -65.947 17.080 1.00 102.46 288 MET B O 1
ATOM 3665 N N . ILE B 1 184 ? -11.026 -67.608 16.192 1.00 111.71 289 ILE B N 1
ATOM 3666 C CA . ILE B 1 184 ? -12.089 -67.926 15.260 1.00 112.62 289 ILE B CA 1
ATOM 3667 C C . ILE B 1 184 ? -13.088 -68.803 15.979 1.00 114.69 289 ILE B C 1
ATOM 3668 O O . ILE B 1 184 ? -14.297 -68.540 15.952 1.00 118.48 289 ILE B O 1
ATOM 3673 N N . LYS B 1 185 ? -12.564 -69.829 16.647 1.00 106.98 290 LYS B N 1
ATOM 3674 C CA . LYS B 1 185 ? -13.389 -70.724 17.427 1.00 102.48 290 LYS B CA 1
ATOM 3675 C C . LYS B 1 185 ? -14.213 -69.966 18.459 1.00 108.37 290 LYS B C 1
ATOM 3676 O O . LYS B 1 185 ? -15.436 -70.023 18.444 1.00 110.37 290 LYS B O 1
ATOM 3682 N N . ASN B 1 186 ? -13.580 -69.258 19.375 1.00 182.33 291 ASN B N 1
ATOM 3683 C CA . ASN B 1 186 ? -14.390 -68.383 20.255 1.00 184.23 291 ASN B CA 1
ATOM 3684 C C . ASN B 1 186 ? -14.827 -67.206 19.349 1.00 187.73 291 ASN B C 1
ATOM 3685 O O . ASN B 1 186 ? -13.894 -66.680 18.752 1.00 186.60 291 ASN B O 1
ATOM 3690 N N . GLN B 1 187 ? -16.088 -66.753 19.156 1.00 202.18 292 GLN B N 1
ATOM 3691 C CA . GLN B 1 187 ? -16.255 -66.102 17.860 1.00 205.31 292 GLN B CA 1
ATOM 3692 C C . GLN B 1 187 ? -15.957 -64.667 17.850 1.00 209.25 292 GLN B C 1
ATOM 3693 O O . GLN B 1 187 ? -16.783 -63.856 18.230 1.00 204.93 292 GLN B O 1
ATOM 3699 N N . MET B 1 188 ? -14.710 -64.438 17.427 1.00 116.25 293 MET B N 1
ATOM 3700 C CA . MET B 1 188 ? -14.053 -63.148 17.186 1.00 103.78 293 MET B CA 1
ATOM 3701 C C . MET B 1 188 ? -13.901 -62.746 15.688 1.00 102.61 293 MET B C 1
ATOM 3702 O O . MET B 1 188 ? -13.133 -61.840 15.369 1.00 102.98 293 MET B O 1
ATOM 3707 N N . ASN B 1 189 ? -14.570 -63.422 14.762 1.00 113.76 294 ASN B N 1
ATOM 3708 C CA . ASN B 1 189 ? -14.044 -63.496 13.406 1.00 100.88 294 ASN B CA 1
ATOM 3709 C C . ASN B 1 189 ? -13.469 -62.212 12.806 1.00 93.21 294 ASN B C 1
ATOM 3710 O O . ASN B 1 189 ? -12.356 -62.226 12.286 1.00 95.03 294 ASN B O 1
ATOM 3715 N N . VAL B 1 190 ? -14.219 -61.116 12.851 1.00 83.32 295 VAL B N 1
ATOM 3716 C CA . VAL B 1 190 ? -13.775 -59.888 12.186 1.00 79.52 295 VAL B CA 1
ATOM 3717 C C . VAL B 1 190 ? -12.384 -59.434 12.625 1.00 88.99 295 VAL B C 1
ATOM 3718 O O . VAL B 1 190 ? -11.567 -58.980 11.808 1.00 83.01 295 VAL B O 1
ATOM 3722 N N . GLU B 1 191 ? -12.155 -59.527 13.935 1.00 105.25 296 GLU B N 1
ATOM 3723 C CA . GLU B 1 191 ? -10.901 -59.183 14.585 1.00 97.17 296 GLU B CA 1
ATOM 3724 C C . GLU B 1 191 ? -9.850 -60.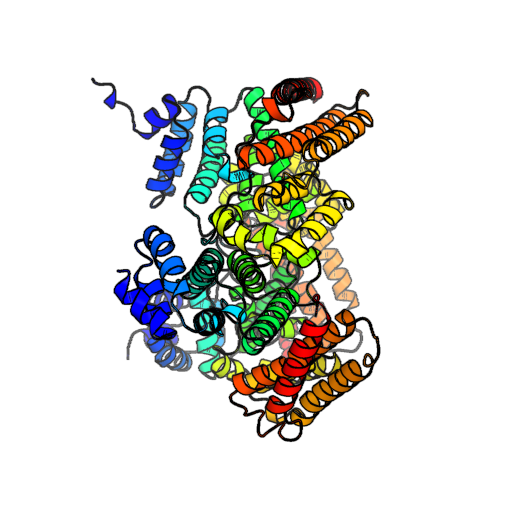237 14.303 1.00 97.93 296 GLU B C 1
ATOM 3725 O O . GLU B 1 191 ? -8.692 -59.920 14.128 1.00 102.07 296 GLU B O 1
ATOM 3731 N N . ALA B 1 192 ? -10.242 -61.497 14.255 1.00 78.31 297 ALA B N 1
ATOM 3732 C CA . ALA B 1 192 ? -9.281 -62.506 13.863 1.00 79.27 297 ALA B CA 1
ATOM 3733 C C . ALA B 1 192 ? -8.743 -62.178 12.467 1.00 73.24 297 ALA B C 1
ATOM 3734 O O . ALA B 1 192 ? -7.576 -62.430 12.167 1.00 72.11 297 ALA B O 1
ATOM 3736 N N . VAL B 1 193 ? -9.576 -61.598 11.609 1.00 83.35 298 VAL B N 1
ATOM 3737 C CA . VAL B 1 193 ? -9.103 -61.269 10.261 1.00 86.86 298 VAL B CA 1
ATOM 3738 C C . VAL B 1 193 ? -8.247 -60.020 10.312 1.00 90.29 298 VAL B C 1
ATOM 3739 O O . VAL B 1 193 ? -7.224 -59.947 9.640 1.00 87.38 298 VAL B O 1
ATOM 3743 N N . ASP B 1 194 ? -8.667 -59.042 11.116 1.00 92.26 299 ASP B N 1
ATOM 3744 C CA . ASP B 1 194 ? -7.857 -57.846 11.324 1.00 93.13 299 ASP B CA 1
ATOM 3745 C C . ASP B 1 194 ? -6.425 -58.208 11.729 1.00 93.54 299 ASP B C 1
ATOM 3746 O O . ASP B 1 194 ? -5.471 -57.667 11.178 1.00 92.48 299 ASP B O 1
ATOM 3751 N N . PHE B 1 195 ? -6.283 -59.118 12.694 1.00 84.14 300 PHE B N 1
ATOM 3752 C CA . PHE B 1 195 ? -4.971 -59.634 13.101 1.00 77.91 300 PHE B CA 1
ATOM 3753 C C . PHE B 1 195 ? -4.289 -60.297 11.935 1.00 83.32 300 PHE B C 1
ATOM 3754 O O . PHE B 1 195 ? -3.150 -59.978 11.600 1.00 88.26 300 PHE B O 1
ATOM 3762 N N . ALA B 1 196 ? -4.992 -61.233 11.320 1.00 87.79 301 ALA B N 1
ATOM 3763 C CA . ALA B 1 196 ? -4.434 -61.957 10.200 1.00 87.94 301 ALA B CA 1
ATOM 3764 C C . ALA B 1 196 ? -3.771 -60.999 9.213 1.00 84.47 301 ALA B C 1
ATOM 3765 O O . ALA B 1 196 ? -2.596 -61.128 8.925 1.00 88.89 301 ALA B O 1
ATOM 3767 N N . TYR B 1 197 ? -4.545 -60.069 8.669 1.00 79.55 302 TYR B N 1
ATOM 3768 C CA . TYR B 1 197 ? -4.049 -59.045 7.747 1.00 86.11 302 TYR B CA 1
ATOM 3769 C C . TYR B 1 197 ? -2.920 -58.191 8.313 1.00 91.38 302 TYR B C 1
ATOM 3770 O O . TYR B 1 197 ? -1.985 -57.839 7.595 1.00 96.34 302 TYR B O 1
ATOM 3779 N N . THR B 1 198 ? -3.038 -57.831 9.590 1.00 91.74 303 THR B N 1
ATOM 3780 C CA . THR B 1 198 ? -2.074 -56.959 10.257 1.00 88.15 303 THR B CA 1
ATOM 3781 C C . THR B 1 198 ? -0.668 -57.567 10.265 1.00 87.52 303 THR B C 1
ATOM 3782 O O . THR B 1 198 ? 0.297 -56.865 10.008 1.00 87.86 303 THR B O 1
ATOM 3786 N N . PHE B 1 199 ? -0.552 -58.869 10.523 1.00 81.72 304 PHE B N 1
ATOM 3787 C CA . PHE B 1 199 ? 0.753 -59.553 10.487 1.00 84.71 304 PHE B CA 1
ATOM 3788 C C . PHE B 1 199 ? 1.126 -60.128 9.113 1.00 91.35 304 PHE B C 1
ATOM 3789 O O . PHE B 1 199 ? 2.128 -60.831 9.001 1.00 95.95 304 PHE B O 1
ATOM 3797 N N . GLY B 1 200 ? 0.311 -59.871 8.089 1.00 106.06 305 GLY B N 1
ATOM 3798 C CA . GLY B 1 200 ? 0.543 -60.417 6.756 1.00 107.65 305 GLY B CA 1
ATOM 3799 C C . GLY B 1 200 ? 0.373 -61.925 6.672 1.00 109.28 305 GLY B C 1
ATOM 3800 O O . GLY B 1 200 ? 1.113 -62.622 5.979 1.00 118.52 305 GLY B O 1
ATOM 3801 N N . LEU B 1 201 ? -0.594 -62.429 7.422 1.00 91.94 306 LEU B N 1
ATOM 3802 C CA . LEU B 1 201 ? -0.905 -63.849 7.448 1.00 95.68 306 LEU B CA 1
ATOM 3803 C C . LEU B 1 201 ? -2.088 -64.253 6.561 1.00 97.50 306 LEU B C 1
ATOM 3804 O O . LEU B 1 201 ? -2.538 -65.397 6.629 1.00 99.35 306 LEU B O 1
ATOM 3809 N N . GLU B 1 202 ? -2.611 -63.321 5.759 1.00 108.51 307 GLU B N 1
ATOM 3810 C CA . GLU B 1 202 ? -3.787 -63.594 4.920 1.00 102.03 307 GLU B CA 1
ATOM 3811 C C . GLU B 1 202 ? -3.648 -64.868 4.079 1.00 115.93 307 GLU B C 1
ATOM 3812 O O . GLU B 1 202 ? -4.647 -65.495 3.701 1.00 112.34 307 GLU B O 1
ATOM 3818 N N . GLU B 1 203 ? -2.409 -65.226 3.760 1.00 133.45 308 GLU B N 1
ATOM 3819 C CA . GLU B 1 203 ? -2.137 -66.458 3.042 1.00 131.25 308 GLU B CA 1
ATOM 3820 C C . GLU B 1 203 ? -2.572 -67.659 3.853 1.00 130.74 308 GLU B C 1
ATOM 3821 O O . GLU B 1 203 ? -3.411 -68.436 3.410 1.00 139.28 308 GLU B O 1
ATOM 3827 N N . LYS B 1 204 ? -2.022 -67.796 5.052 1.00 108.06 309 LYS B N 1
ATOM 3828 C CA . LYS B 1 204 ? -2.302 -68.958 5.891 1.00 108.18 309 LYS B CA 1
ATOM 3829 C C . LYS B 1 204 ? -3.751 -69.038 6.406 1.00 104.06 309 LYS B C 1
ATOM 3830 O O . LYS B 1 204 ? -4.157 -70.050 6.973 1.00 108.37 309 LYS B O 1
ATOM 3836 N N . PHE B 1 205 ? -4.511 -67.962 6.250 1.00 103.12 310 PHE B N 1
ATOM 3837 C CA . PHE B 1 205 ? -5.933 -67.950 6.631 1.00 105.65 310 PHE B CA 1
ATOM 3838 C C . PHE B 1 205 ? -6.967 -67.846 5.490 1.00 111.30 310 PHE B C 1
ATOM 3839 O O . PHE B 1 205 ? -6.811 -67.035 4.560 1.00 115.71 310 PHE B O 1
ATOM 3847 N N . PRO B 1 206 ? -8.000 -68.703 5.536 1.00 97.87 311 PRO B N 1
ATOM 3848 C CA . PRO B 1 206 ? -9.158 -68.560 4.651 1.00 92.06 311 PRO B CA 1
ATOM 3849 C C . PRO B 1 206 ? -9.948 -67.294 5.009 1.00 92.73 311 PRO B C 1
ATOM 3850 O O . PRO B 1 206 ? -11.020 -67.395 5.602 1.00 89.32 311 PRO B O 1
ATOM 3854 N N . ILE B 1 207 ? -9.425 -66.117 4.670 1.00 94.37 312 ILE B N 1
ATOM 3855 C CA . ILE B 1 207 ? -10.071 -64.872 5.070 1.00 92.34 312 ILE B CA 1
ATOM 3856 C C . ILE B 1 207 ? -11.504 -64.777 4.557 1.00 98.01 312 ILE B C 1
ATOM 3857 O O . ILE B 1 207 ? -12.407 -64.288 5.273 1.00 90.18 312 ILE B O 1
ATOM 3862 N N . TRP B 1 208 ? -11.721 -65.242 3.323 1.00 107.65 313 TRP B N 1
ATOM 3863 C CA . TRP B 1 208 ? -13.050 -65.127 2.738 1.00 100.42 313 TRP B CA 1
ATOM 3864 C C . TRP B 1 208 ? -14.036 -66.018 3.497 1.00 103.58 313 TRP B C 1
ATOM 3865 O O . TRP B 1 208 ? -15.137 -65.586 3.867 1.00 100.73 313 TRP B O 1
ATOM 3876 N N . LYS B 1 209 ? -13.633 -67.258 3.744 1.00 95.94 314 LYS B N 1
ATOM 3877 C CA . LYS B 1 209 ? -14.459 -68.146 4.537 1.00 94.77 314 LYS B CA 1
ATOM 3878 C C . LYS B 1 209 ? -14.872 -67.486 5.851 1.00 98.97 314 LYS B C 1
ATOM 3879 O O . LYS B 1 209 ? -16.030 -67.599 6.257 1.00 95.21 314 LYS B O 1
ATOM 3885 N N . ILE B 1 210 ? -13.921 -66.816 6.518 1.00 85.95 315 ILE B N 1
ATOM 3886 C CA . ILE B 1 210 ? -14.131 -66.318 7.883 1.00 80.70 315 ILE B CA 1
ATOM 3887 C C . ILE B 1 210 ? -15.049 -65.104 7.901 1.00 79.55 315 ILE B C 1
ATOM 3888 O O . ILE B 1 210 ? -16.048 -65.068 8.633 1.00 76.28 315 ILE B O 1
ATOM 3893 N N . LEU B 1 211 ? -14.727 -64.109 7.085 1.00 81.42 316 LEU B N 1
ATOM 3894 C CA . LEU B 1 211 ? -15.615 -62.960 6.990 1.00 83.05 316 LEU B CA 1
ATOM 3895 C C . LEU B 1 211 ? -17.024 -63.439 6.600 1.00 89.86 316 LEU B C 1
ATOM 3896 O O . LEU B 1 211 ? -18.038 -63.051 7.206 1.00 82.72 316 LEU B O 1
ATOM 3901 N N . THR B 1 212 ? -17.073 -64.306 5.589 1.00 103.79 317 THR B N 1
ATOM 3902 C CA . THR B 1 212 ? -18.339 -64.748 5.028 1.00 99.70 317 THR B CA 1
ATOM 3903 C C . THR B 1 212 ? -19.156 -65.429 6.104 1.00 99.15 317 THR B C 1
ATOM 3904 O O . THR B 1 212 ? -20.241 -64.980 6.461 1.00 90.27 317 THR B O 1
ATOM 3908 N N . SER B 1 213 ? -18.589 -66.484 6.663 1.00 99.71 318 SER B N 1
ATOM 3909 C CA . SER B 1 213 ? -19.233 -67.208 7.734 1.00 98.87 318 SER B CA 1
ATOM 3910 C C . SER B 1 213 ? -19.761 -66.246 8.805 1.00 97.76 318 SER B C 1
ATOM 3911 O O . SER B 1 213 ? -20.889 -66.399 9.293 1.00 99.08 318 SER B O 1
ATOM 3914 N N . PHE B 1 214 ? -18.953 -65.254 9.169 1.00 91.01 319 PHE B N 1
ATOM 3915 C CA . PHE B 1 214 ? -19.411 -64.242 10.117 1.00 87.11 319 PHE B CA 1
ATOM 3916 C C . PHE B 1 214 ? -20.721 -63.577 9.639 1.00 89.37 319 PHE B C 1
ATOM 3917 O O . PHE B 1 214 ? -21.746 -63.540 10.371 1.00 88.23 319 PHE B O 1
ATOM 3925 N N . LEU B 1 215 ? -20.704 -63.073 8.407 1.00 89.23 320 LEU B N 1
ATOM 3926 C CA . LEU B 1 215 ? -21.886 -62.419 7.860 1.00 88.41 320 LEU B CA 1
ATOM 3927 C C . LEU B 1 215 ? -23.094 -63.361 7.795 1.00 95.34 320 LEU B C 1
ATOM 3928 O O . LEU B 1 215 ? -24.230 -62.930 8.014 1.00 94.71 320 LEU B O 1
ATOM 3933 N N . ARG B 1 216 ? -22.844 -64.636 7.486 1.00 99.34 321 ARG B N 1
ATOM 3934 C CA . ARG B 1 216 ? -23.885 -65.653 7.456 1.00 97.41 321 ARG B CA 1
ATOM 3935 C C . ARG B 1 216 ? -24.584 -65.672 8.792 1.00 108.93 321 ARG B C 1
ATOM 3936 O O . ARG B 1 216 ? -25.775 -65.343 8.885 1.00 106.64 321 ARG B O 1
ATOM 3944 N N . GLU B 1 217 ? -23.831 -66.029 9.832 1.00 105.54 322 GLU B N 1
ATOM 3945 C CA . GLU B 1 217 ? -24.397 -66.068 11.170 1.00 98.03 322 GLU B CA 1
ATOM 3946 C C . GLU B 1 217 ? -25.206 -64.804 11.453 1.00 95.55 322 GLU B C 1
ATOM 3947 O O . GLU B 1 217 ? -26.337 -64.889 11.942 1.00 105.29 322 GLU B O 1
ATOM 3953 N N . HIS B 1 218 ? -24.692 -63.627 11.119 1.00 99.75 323 HIS B N 1
ATOM 3954 C CA . HIS B 1 218 ? -25.518 -62.441 11.405 1.00 100.15 323 HIS B CA 1
ATOM 3955 C C . HIS B 1 218 ? -26.785 -62.290 10.573 1.00 108.33 323 HIS B C 1
ATOM 3956 O O . HIS B 1 218 ? -27.750 -61.670 11.033 1.00 108.47 323 HIS B O 1
ATOM 3963 N N . LYS B 1 219 ? -26.774 -62.856 9.362 1.00 112.94 324 LYS B N 1
ATOM 3964 C CA . LYS B 1 219 ? -27.922 -62.793 8.456 1.00 107.50 324 LYS B CA 1
ATOM 3965 C C . LYS B 1 219 ? -29.030 -63.659 9.005 1.00 110.51 324 LYS B C 1
ATOM 3966 O O . LYS B 1 219 ? -30.181 -63.224 9.106 1.00 116.97 324 LYS B O 1
ATOM 3972 N N . GLU B 1 220 ? -28.677 -64.887 9.370 1.00 103.32 325 GLU B N 1
ATOM 3973 C CA . GLU B 1 220 ? -29.638 -65.762 10.036 1.00 111.59 325 GLU B CA 1
ATOM 3974 C C . GLU B 1 220 ? -30.190 -65.166 11.321 1.00 117.68 325 GLU B C 1
ATOM 3975 O O . GLU B 1 220 ? -31.400 -65.020 11.453 1.00 129.90 325 GLU B O 1
ATOM 3981 N N . GLU B 1 221 ? -29.327 -64.818 12.272 1.00 117.74 326 GLU B N 1
ATOM 3982 C CA . GLU B 1 221 ? -29.850 -64.243 13.508 1.00 119.21 326 GLU B CA 1
ATOM 3983 C C . GLU B 1 221 ? -30.635 -62.965 13.206 1.00 119.13 326 GLU B C 1
ATOM 3984 O O . GLU B 1 221 ? -31.422 -62.475 14.033 1.00 125.35 326 GLU B O 1
ATOM 3990 N N . TRP B 1 222 ? -30.412 -62.426 12.014 1.00 115.22 327 TRP B N 1
ATOM 3991 C CA . TRP B 1 222 ? -31.211 -61.312 11.543 1.00 115.45 327 TRP B CA 1
ATOM 3992 C C . TRP B 1 222 ? -32.606 -61.793 11.163 1.00 127.59 327 TRP B C 1
ATOM 3993 O O . TRP B 1 222 ? -33.584 -61.053 11.308 1.00 138.64 327 TRP B O 1
ATOM 4004 N N . LYS B 1 223 ? -32.696 -63.024 10.651 1.00 137.20 328 LYS B N 1
ATOM 4005 C CA . LYS B 1 223 ? -33.997 -63.615 10.299 1.00 157.44 328 LYS B CA 1
ATOM 4006 C C . LYS B 1 223 ? -34.801 -64.209 11.480 1.00 165.81 328 LYS B C 1
ATOM 4007 O O . LYS B 1 223 ? -36.035 -64.215 11.427 1.00 161.18 328 LYS B O 1
ATOM 4013 N N . ARG B 1 224 ? -34.125 -64.680 12.538 1.00 169.88 329 ARG B N 1
ATOM 4014 C CA . ARG B 1 224 ? -34.837 -65.257 13.689 1.00 175.80 329 ARG B CA 1
ATOM 4015 C C . ARG B 1 224 ? -35.913 -64.263 14.012 1.00 195.49 329 ARG B C 1
ATOM 4016 O O . ARG B 1 224 ? -37.107 -64.577 14.027 1.00 207.40 329 ARG B O 1
ATOM 4024 N N . THR B 1 225 ? -35.462 -63.037 14.236 1.00 151.91 330 THR B N 1
ATOM 4025 C CA . THR B 1 225 ? -36.359 -61.940 14.500 1.00 158.32 330 THR B CA 1
ATOM 4026 C C . THR B 1 225 ? -36.469 -61.143 13.193 1.00 145.81 330 THR B C 1
ATOM 4027 O O . THR B 1 225 ? -35.592 -60.350 12.862 1.00 134.97 330 THR B O 1
ATOM 4031 N N . ARG B 1 226 ? -37.558 -61.326 12.452 1.00 204.97 331 ARG B N 1
ATOM 4032 C CA . ARG B 1 226 ? -37.635 -60.667 11.148 1.00 204.97 331 ARG B CA 1
ATOM 4033 C C . ARG B 1 226 ? -38.935 -59.929 10.808 1.00 204.97 331 ARG B C 1
ATOM 4034 O O . ARG B 1 226 ? -38.967 -58.699 10.824 1.00 204.97 331 ARG B O 1
ATOM 4042 N N . GLU B 1 227 ? -40.002 -60.678 10.520 1.00 203.85 332 GLU B N 1
ATOM 4043 C CA . GLU B 1 227 ? -41.176 -60.112 9.830 1.00 202.02 332 GLU B CA 1
ATOM 4044 C C . GLU B 1 227 ? -42.384 -59.686 10.678 1.00 203.39 332 GLU B C 1
ATOM 4045 O O . GLU B 1 227 ? -43.355 -59.158 10.133 1.00 201.88 332 GLU B O 1
ATOM 4051 N N . GLU B 1 228 ? -42.331 -59.883 11.994 1.00 176.00 333 GLU B N 1
ATOM 4052 C CA . GLU B 1 228 ? -43.563 -59.824 12.783 1.00 175.34 333 GLU B CA 1
ATOM 4053 C C . GLU B 1 228 ? -43.815 -58.543 13.589 1.00 172.56 333 GLU B C 1
ATOM 4054 O O . GLU B 1 228 ? -43.153 -58.296 14.601 1.00 167.86 333 GLU B O 1
ATOM 4060 N N . ASP B 1 229 ? -44.745 -57.721 13.097 1.00 210.46 334 ASP B N 1
ATOM 4061 C CA . ASP B 1 229 ? -45.567 -56.811 13.907 1.00 205.79 334 ASP B CA 1
ATOM 4062 C C . ASP B 1 229 ? -44.849 -56.132 15.061 1.00 200.91 334 ASP B C 1
ATOM 4063 O O . ASP B 1 229 ? -45.456 -55.895 16.105 1.00 204.86 334 ASP B O 1
ATOM 4068 N N . SER B 1 230 ? -43.577 -55.805 14.887 1.00 181.16 335 SER B N 1
ATOM 4069 C CA . SER B 1 230 ? -42.787 -55.313 16.007 1.00 170.63 335 SER B CA 1
ATOM 4070 C C . SER B 1 230 ? -41.789 -54.267 15.536 1.00 166.33 335 SER B C 1
ATOM 4071 O O . SER B 1 230 ? -40.620 -54.586 15.343 1.00 164.83 335 SER B O 1
ATOM 4074 N N . PRO B 1 231 ? -42.239 -53.018 15.328 1.00 168.99 336 PRO B N 1
ATOM 4075 C CA . PRO B 1 231 ? -41.296 -52.036 14.777 1.00 163.02 336 PRO B CA 1
ATOM 4076 C C . PRO B 1 231 ? -40.005 -52.020 15.591 1.00 159.61 336 PRO B C 1
ATOM 4077 O O . PRO B 1 231 ? -38.917 -51.925 15.021 1.00 154.13 336 PRO B O 1
ATOM 4081 N N . ILE B 1 232 ? -40.135 -52.135 16.912 1.00 143.61 337 ILE B N 1
ATOM 4082 C CA . ILE B 1 232 ? -38.986 -52.149 17.814 1.00 133.38 337 ILE B CA 1
ATOM 4083 C C . ILE B 1 232 ? -38.077 -53.378 17.617 1.00 131.45 337 ILE B C 1
ATOM 4084 O O . ILE B 1 232 ? -36.877 -53.211 17.398 1.00 128.78 337 ILE B O 1
ATOM 4089 N N . ARG B 1 233 ? -38.629 -54.596 17.675 1.00 135.65 338 ARG B N 1
ATOM 4090 C CA . ARG B 1 233 ? -37.839 -55.821 17.439 1.00 133.23 338 ARG B CA 1
ATOM 4091 C C . ARG B 1 233 ? -37.198 -55.800 16.041 1.00 130.83 338 ARG B C 1
ATOM 4092 O O . ARG B 1 233 ? -36.048 -56.235 15.849 1.00 132.58 338 ARG B O 1
ATOM 4100 N N . LEU B 1 234 ? -37.951 -55.288 15.071 1.00 130.24 339 LEU B N 1
ATOM 4101 C CA . LEU B 1 234 ? -37.465 -55.117 13.702 1.00 128.72 339 LEU B CA 1
ATOM 4102 C C . LEU B 1 234 ? -36.227 -54.216 13.625 1.00 121.46 339 LEU B C 1
ATOM 4103 O O . LEU B 1 234 ? -35.141 -54.667 13.230 1.00 113.51 339 LEU B O 1
ATOM 4108 N N . LYS B 1 235 ? -36.403 -52.945 13.995 1.00 128.42 340 LYS B N 1
ATOM 4109 C CA . LYS B 1 235 ? -35.296 -51.990 14.036 1.00 121.70 340 LYS B CA 1
ATOM 4110 C C . LYS B 1 235 ? -34.103 -52.560 14.806 1.00 116.15 340 LYS B C 1
ATOM 4111 O O . LYS B 1 235 ? -32.971 -52.450 14.356 1.00 112.96 340 LYS B O 1
ATOM 4117 N N . LYS B 1 236 ? -34.350 -53.177 15.957 1.00 121.28 341 LYS B N 1
ATOM 4118 C CA . LYS B 1 236 ? -33.253 -53.763 16.722 1.00 119.67 341 LYS B CA 1
ATOM 4119 C C . LYS B 1 236 ? -32.446 -54.795 15.918 1.00 118.01 341 LYS B C 1
ATOM 4120 O O . LYS B 1 236 ? -31.224 -54.644 15.761 1.00 116.05 341 LYS B O 1
ATOM 4126 N N . ALA B 1 237 ? -33.103 -55.826 15.391 1.00 112.87 342 ALA B N 1
ATOM 4127 C CA . ALA B 1 237 ? -32.353 -56.853 14.652 1.00 112.35 342 ALA B CA 1
ATOM 4128 C C . ALA B 1 237 ? -31.685 -56.283 13.399 1.00 103.84 342 ALA B C 1
ATOM 4129 O O . ALA B 1 237 ? -30.639 -56.780 12.928 1.00 99.92 342 ALA B O 1
ATOM 4131 N N . ASN B 1 238 ? -32.299 -55.221 12.890 1.00 100.97 343 ASN B N 1
ATOM 4132 C CA . ASN B 1 238 ? -31.751 -54.450 11.790 1.00 100.13 343 ASN B CA 1
ATOM 4133 C C . ASN B 1 238 ? -30.447 -53.736 12.118 1.00 97.77 343 ASN B C 1
ATOM 4134 O O . ASN B 1 238 ? -29.517 -53.760 11.321 1.00 93.19 343 ASN B O 1
ATOM 4139 N N . GLU B 1 239 ? -30.385 -53.087 13.282 1.00 104.60 344 GLU B N 1
ATOM 4140 C CA . GLU B 1 239 ? -29.157 -52.444 13.747 1.00 95.53 344 GLU B CA 1
ATOM 4141 C C . GLU B 1 239 ? -28.068 -53.458 14.050 1.00 93.15 344 GLU B C 1
ATOM 4142 O O . GLU B 1 239 ? -26.948 -53.305 13.586 1.00 91.52 344 GLU B O 1
ATOM 4148 N N . ASN B 1 240 ? -28.377 -54.514 14.792 1.00 90.93 345 ASN B N 1
ATOM 4149 C CA . ASN B 1 240 ? -27.368 -55.558 14.933 1.00 93.80 345 ASN B CA 1
ATOM 4150 C C . ASN B 1 240 ? -26.783 -55.946 13.568 1.00 99.67 345 ASN B C 1
ATOM 4151 O O . ASN B 1 240 ? -25.561 -55.907 13.371 1.00 101.62 345 ASN B O 1
ATOM 4156 N N . TYR B 1 241 ? -27.644 -56.305 12.617 1.00 99.31 346 TYR B N 1
ATOM 4157 C CA . TYR B 1 241 ? -27.143 -56.707 11.302 1.00 93.57 346 TYR B CA 1
ATOM 4158 C C . TYR B 1 241 ? -26.305 -55.616 10.616 1.00 95.17 346 TYR B C 1
ATOM 4159 O O . TYR B 1 241 ? -25.150 -55.853 10.226 1.00 90.47 346 TYR B O 1
ATOM 4168 N N . LEU B 1 242 ? -26.878 -54.420 10.477 1.00 93.39 347 LEU B N 1
ATOM 4169 C CA . LEU B 1 242 ? -26.159 -53.288 9.897 1.00 91.93 347 LEU B CA 1
ATOM 4170 C C . LEU B 1 242 ? -24.766 -53.222 10.492 1.00 92.48 347 LEU B C 1
ATOM 4171 O O . LEU B 1 242 ? -23.773 -53.418 9.797 1.00 86.32 347 LEU B O 1
ATOM 4176 N N . SER B 1 243 ? -24.698 -52.969 11.793 1.00 98.11 348 SER B N 1
ATOM 4177 C CA . SER B 1 243 ? -23.422 -52.910 12.490 1.00 94.67 348 S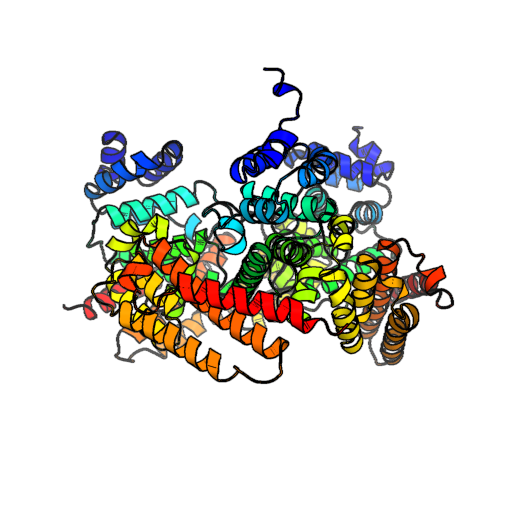ER B CA 1
ATOM 4178 C C . SER B 1 243 ? -22.442 -54.076 12.209 1.00 93.95 348 SER B C 1
ATOM 4179 O O . SER B 1 243 ? -21.283 -53.825 11.944 1.00 95.92 348 SER B O 1
ATOM 4182 N N . ALA B 1 244 ? -22.861 -55.338 12.254 1.00 85.55 349 ALA B N 1
ATOM 4183 C CA . ALA B 1 244 ? -21.897 -56.406 11.911 1.00 79.55 349 ALA B CA 1
ATOM 4184 C C . ALA B 1 244 ? -21.335 -56.192 10.521 1.00 79.03 349 ALA B C 1
ATOM 4185 O O . ALA B 1 244 ? -20.157 -56.466 10.252 1.00 77.68 349 ALA B O 1
ATOM 4187 N N . MET B 1 245 ? -22.189 -55.701 9.631 1.00 88.38 350 MET B N 1
ATOM 4188 C CA . MET B 1 245 ? -21.749 -55.455 8.268 1.00 86.73 350 MET B CA 1
ATOM 4189 C C . MET B 1 245 ? -20.751 -54.309 8.202 1.00 86.10 350 MET B C 1
ATOM 4190 O O . MET B 1 245 ? -19.714 -54.434 7.565 1.00 84.79 350 MET B O 1
ATOM 4195 N N . LYS B 1 246 ? -21.041 -53.192 8.860 1.00 83.65 351 LYS B N 1
ATOM 4196 C CA . LYS B 1 246 ? -20.100 -52.077 8.830 1.00 82.75 351 LYS B CA 1
ATOM 4197 C C . LYS B 1 246 ? -18.785 -52.477 9.509 1.00 77.95 351 LYS B C 1
ATOM 4198 O O . LYS B 1 246 ? -17.715 -52.023 9.134 1.00 71.71 351 LYS B O 1
ATOM 4204 N N . SER B 1 247 ? -18.872 -53.365 10.489 1.00 79.78 352 SER B N 1
ATOM 4205 C CA . SER B 1 247 ? -17.699 -53.935 11.122 1.00 73.70 352 SER B CA 1
ATOM 4206 C C . SER B 1 247 ? -16.824 -54.578 10.066 1.00 74.32 352 SER B C 1
ATOM 4207 O O . SER B 1 247 ? -15.619 -54.326 10.001 1.00 76.75 352 SER B O 1
ATOM 4210 N N . VAL B 1 248 ? -17.429 -55.418 9.229 1.00 83.68 353 VAL B N 1
ATOM 4211 C CA . VAL B 1 248 ? -16.665 -55.973 8.108 1.00 79.66 353 VAL B CA 1
ATOM 4212 C C . VAL B 1 248 ? -16.143 -54.904 7.120 1.00 78.94 353 VAL B C 1
ATOM 4213 O O . VAL B 1 248 ? -14.968 -54.952 6.744 1.00 76.42 353 VAL B O 1
ATOM 4217 N N . THR B 1 249 ? -16.971 -53.937 6.703 1.00 80.11 354 THR B N 1
ATOM 4218 C CA . THR B 1 249 ? -16.478 -52.949 5.723 1.00 82.11 354 THR B CA 1
ATOM 4219 C C . THR B 1 249 ? -15.323 -52.093 6.249 1.00 92.00 354 THR B C 1
ATOM 4220 O O . THR B 1 249 ? -14.370 -51.833 5.503 1.00 85.48 354 THR B O 1
ATOM 4224 N N . ARG B 1 250 ? -15.383 -51.669 7.516 1.00 102.72 355 ARG B N 1
ATOM 4225 C CA . ARG B 1 250 ? -14.284 -50.892 8.077 1.00 98.29 355 ARG B CA 1
ATOM 4226 C C . ARG B 1 250 ? -13.075 -51.800 8.203 1.00 92.70 355 ARG B C 1
ATOM 4227 O O . ARG B 1 250 ? -11.998 -51.429 7.769 1.00 99.19 355 ARG B O 1
ATOM 4235 N N . CYS B 1 251 ? -13.233 -53.008 8.730 1.00 76.04 356 CYS B N 1
ATOM 4236 C CA . CYS B 1 251 ? -12.048 -53.873 8.838 1.00 80.67 356 CYS B CA 1
ATOM 4237 C C . CYS B 1 251 ? -11.335 -54.124 7.508 1.00 79.30 356 CYS B C 1
ATOM 4238 O O . CYS B 1 251 ? -10.112 -54.103 7.441 1.00 77.53 356 CYS B O 1
ATOM 4241 N N . LEU B 1 252 ? -12.084 -54.397 6.449 1.00 89.60 357 LEU B N 1
ATOM 4242 C CA . LEU B 1 252 ? -11.432 -54.592 5.156 1.00 88.32 357 LEU B CA 1
ATOM 4243 C C . LEU B 1 252 ? -10.812 -53.277 4.665 1.00 87.47 357 LEU B C 1
ATOM 4244 O O . LEU B 1 252 ? -9.634 -53.241 4.310 1.00 86.49 357 LEU B O 1
ATOM 4249 N N . GLU B 1 253 ? -11.576 -52.190 4.685 1.00 87.45 358 GLU B N 1
ATOM 4250 C CA . GLU B 1 253 ? -11.019 -50.935 4.231 1.00 92.22 358 GLU B CA 1
ATOM 4251 C C . GLU B 1 253 ? -9.719 -50.546 4.951 1.00 97.91 358 GLU B C 1
ATOM 4252 O O . GLU B 1 253 ? -8.813 -50.028 4.320 1.00 94.14 358 GLU B O 1
ATOM 4258 N N . ASP B 1 254 ? -9.605 -50.824 6.248 1.00 103.45 359 ASP B N 1
ATOM 4259 C CA . ASP B 1 254 ? -8.402 -50.450 7.015 1.00 101.34 359 ASP B CA 1
ATOM 4260 C C . ASP B 1 254 ? -7.143 -51.047 6.435 1.00 99.10 359 ASP B C 1
ATOM 4261 O O . ASP B 1 254 ? -6.064 -50.485 6.566 1.00 107.93 359 ASP B O 1
ATOM 4266 N N . HIS B 1 255 ? -7.289 -52.221 5.845 1.00 79.65 360 HIS B N 1
ATOM 4267 C CA . HIS B 1 255 ? -6.195 -52.898 5.167 1.00 80.51 360 HIS B CA 1
ATOM 4268 C C . HIS B 1 255 ? -6.162 -52.691 3.653 1.00 82.10 360 HIS B C 1
ATOM 4269 O O . HIS B 1 255 ? -5.425 -53.372 2.927 1.00 78.19 360 HIS B O 1
ATOM 4276 N N . ARG B 1 256 ? -7.002 -51.784 3.176 1.00 94.00 361 ARG B N 1
ATOM 4277 C CA . ARG B 1 256 ? -6.948 -51.387 1.779 1.00 103.43 361 ARG B CA 1
ATOM 4278 C C . ARG B 1 256 ? -7.255 -52.603 0.913 1.00 110.93 361 ARG B C 1
ATOM 4279 O O . ARG B 1 256 ? -6.650 -52.831 -0.135 1.00 110.47 361 ARG B O 1
ATOM 4287 N N . VAL B 1 257 ? -8.198 -53.391 1.418 1.00 95.99 362 VAL B N 1
ATOM 4288 C CA . VAL B 1 257 ? -8.856 -54.458 0.697 1.00 90.54 362 VAL B CA 1
ATOM 4289 C C . VAL B 1 257 ? -10.204 -53.877 0.303 1.00 94.93 362 VAL B C 1
ATOM 4290 O O . VAL B 1 257 ? -10.875 -53.274 1.141 1.00 87.11 362 VAL B O 1
ATOM 4294 N N . ASP B 1 258 ? -10.602 -54.024 -0.959 1.00 103.34 363 ASP B N 1
ATOM 4295 C CA . ASP B 1 258 ? -11.906 -53.522 -1.374 1.00 90.80 363 ASP B CA 1
ATOM 4296 C C . ASP B 1 258 ? -12.926 -54.544 -0.916 1.00 95.91 363 ASP B C 1
ATOM 4297 O O . ASP B 1 258 ? -12.827 -55.698 -1.301 1.00 100.30 363 ASP B O 1
ATOM 4302 N N . PRO B 1 259 ? -13.883 -54.157 -0.053 1.00 98.86 364 PRO B N 1
ATOM 4303 C CA . PRO B 1 259 ? -14.867 -55.184 0.285 1.00 97.44 364 PRO B CA 1
ATOM 4304 C C . PRO B 1 259 ? -15.771 -55.516 -0.933 1.00 102.52 364 PRO B C 1
ATOM 4305 O O . PRO B 1 259 ? -16.172 -56.670 -1.105 1.00 98.59 364 PRO B O 1
ATOM 4309 N N . SER B 1 260 ? -16.048 -54.540 -1.798 1.00 113.40 365 SER B N 1
ATOM 4310 C CA . SER B 1 260 ? -16.843 -54.807 -3.008 1.00 111.82 365 SER B CA 1
ATOM 4311 C C . SER B 1 260 ? -16.139 -55.646 -4.108 1.00 110.74 365 SER B C 1
ATOM 4312 O O . SER B 1 260 ? -16.736 -55.910 -5.142 1.00 115.72 365 SER B O 1
ATOM 4315 N N . LYS B 1 261 ? -14.874 -56.024 -3.908 1.00 81.31 366 LYS B N 1
ATOM 4316 C CA . LYS B 1 261 ? -14.247 -57.070 -4.730 1.00 77.56 366 LYS B CA 1
ATOM 4317 C C . LYS B 1 261 ? -14.239 -58.362 -3.915 1.00 83.29 366 LYS B C 1
ATOM 4318 O O . LYS B 1 261 ? -15.011 -59.288 -4.181 1.00 95.61 366 LYS B O 1
ATOM 4324 N N . LEU B 1 262 ? -13.366 -58.417 -2.917 1.00 83.06 367 LEU B N 1
ATOM 4325 C CA . LEU B 1 262 ? -13.167 -59.614 -2.093 1.00 87.50 367 LEU B CA 1
ATOM 4326 C C . LEU B 1 262 ? -14.450 -60.215 -1.494 1.00 85.39 367 LEU B C 1
ATOM 4327 O O . LEU B 1 262 ? -14.627 -61.427 -1.463 1.00 83.76 367 LEU B O 1
ATOM 4332 N N . LEU B 1 263 ? -15.311 -59.364 -0.966 1.00 83.69 368 LEU B N 1
ATOM 4333 C CA . LEU B 1 263 ? -16.622 -59.781 -0.494 1.00 80.98 368 LEU B CA 1
ATOM 4334 C C . LEU B 1 263 ? -17.750 -59.545 -1.480 1.00 86.59 368 LEU B C 1
ATOM 4335 O O . LEU B 1 263 ? -18.910 -59.570 -1.074 1.00 85.37 368 LEU B O 1
ATOM 4340 N N . SER B 1 264 ? -17.447 -59.201 -2.732 1.00 121.60 369 SER B N 1
ATOM 4341 C CA . SER B 1 264 ? -18.523 -59.161 -3.720 1.00 120.75 369 SER B CA 1
ATOM 4342 C C . SER B 1 264 ? -18.973 -60.534 -4.116 1.00 121.03 369 SER B C 1
ATOM 4343 O O . SER B 1 264 ? -18.175 -61.473 -4.260 1.00 114.02 369 SER B O 1
ATOM 4346 N N . GLY B 1 265 ? -20.264 -60.571 -4.403 1.00 116.34 370 GLY B N 1
ATOM 4347 C CA . GLY B 1 265 ? -21.148 -61.598 -3.898 1.00 113.77 370 GLY B CA 1
ATOM 4348 C C . GLY B 1 265 ? -21.723 -60.669 -2.872 1.00 111.84 370 GLY B C 1
ATOM 4349 O O . GLY B 1 265 ? -21.416 -59.481 -2.956 1.00 111.00 370 GLY B O 1
ATOM 4350 N N . TRP B 1 266 ? -22.574 -61.139 -1.972 1.00 93.11 371 TRP B N 1
ATOM 4351 C CA . TRP B 1 266 ? -22.784 -60.424 -0.699 1.00 93.81 371 TRP B CA 1
ATOM 4352 C C . TRP B 1 266 ? -22.944 -58.927 -0.765 1.00 93.35 371 TRP B C 1
ATOM 4353 O O . TRP B 1 266 ? -22.497 -58.263 0.146 1.00 94.82 371 TRP B O 1
ATOM 4364 N N . HIS B 1 267 ? -23.554 -58.371 -1.800 1.00 134.24 372 HIS B N 1
ATOM 4365 C CA . HIS B 1 267 ? -23.312 -56.950 -2.054 1.00 140.76 372 HIS B CA 1
ATOM 4366 C C . HIS B 1 267 ? -23.607 -56.171 -0.772 1.00 136.17 372 HIS B C 1
ATOM 4367 O O . HIS B 1 267 ? -24.736 -56.197 -0.277 1.00 129.79 372 HIS B O 1
ATOM 4374 N N . ILE B 1 268 ? -22.602 -55.462 -0.243 1.00 103.93 373 ILE B N 1
ATOM 4375 C CA . ILE B 1 268 ? -22.750 -54.905 1.110 1.00 92.76 373 ILE B CA 1
ATOM 4376 C C . ILE B 1 268 ? -23.289 -53.499 1.108 1.00 97.03 373 ILE B C 1
ATOM 4377 O O . ILE B 1 268 ? -24.297 -53.237 1.738 1.00 98.02 373 ILE B O 1
ATOM 4382 N N . ASP B 1 269 ? -22.596 -52.583 0.451 1.00 118.82 374 ASP B N 1
ATOM 4383 C CA . ASP B 1 269 ? -23.057 -51.206 0.418 1.00 124.60 374 ASP B CA 1
ATOM 4384 C C . ASP B 1 269 ? -24.533 -51.205 0.022 1.00 122.25 374 ASP B C 1
ATOM 4385 O O . ASP B 1 269 ? -25.336 -50.394 0.506 1.00 118.48 374 ASP B O 1
ATOM 4390 N N . GLU B 1 270 ? -24.880 -52.158 -0.836 1.00 125.49 375 GLU B N 1
ATOM 4391 C CA . GLU B 1 270 ? -26.257 -52.393 -1.252 1.00 124.05 375 GLU B CA 1
ATOM 4392 C C . GLU B 1 270 ? -27.176 -52.702 -0.077 1.00 123.04 375 GLU B C 1
ATOM 4393 O O . GLU B 1 270 ? -28.109 -51.946 0.199 1.00 123.49 375 GLU B O 1
ATOM 4399 N N . LYS B 1 271 ? -26.919 -53.827 0.596 1.00 104.01 376 LYS B N 1
ATOM 4400 C CA . LYS B 1 271 ? -27.719 -54.256 1.754 1.00 102.71 376 LYS B CA 1
ATOM 4401 C C . LYS B 1 271 ? -27.802 -53.177 2.836 1.00 103.57 376 LYS B C 1
ATOM 4402 O O . LYS B 1 271 ? -28.778 -53.107 3.595 1.00 102.62 376 LYS B O 1
ATOM 4408 N N . ILE B 1 272 ? -26.763 -52.349 2.904 1.00 101.74 377 ILE B N 1
ATOM 4409 C CA . ILE B 1 272 ? -26.671 -51.293 3.904 1.00 99.87 377 ILE B CA 1
ATOM 4410 C C . ILE B 1 272 ? -27.654 -50.196 3.532 1.00 101.00 377 ILE B C 1
ATOM 4411 O O . ILE B 1 272 ? -28.389 -49.710 4.394 1.00 104.25 377 ILE B O 1
ATOM 4416 N N . ILE B 1 273 ? -27.708 -49.819 2.254 1.00 101.16 378 ILE B N 1
ATOM 4417 C CA . ILE B 1 273 ? -28.702 -48.815 1.888 1.00 104.18 378 ILE B CA 1
ATOM 4418 C C . ILE B 1 273 ? -30.115 -49.381 2.017 1.00 107.19 378 ILE B C 1
ATOM 4419 O O . ILE B 1 273 ? -31.015 -48.683 2.481 1.00 111.81 378 ILE B O 1
ATOM 4424 N N . GLN B 1 274 ? -30.314 -50.642 1.630 1.00 117.75 379 GLN B N 1
ATOM 4425 C CA . GLN B 1 274 ? -31.650 -51.239 1.740 1.00 117.04 379 GLN B CA 1
ATOM 4426 C C . GLN B 1 274 ? -32.097 -51.196 3.187 1.00 116.79 379 GLN B C 1
ATOM 4427 O O . GLN B 1 274 ? -33.200 -50.748 3.499 1.00 115.65 379 GLN B O 1
ATOM 4433 N N . LEU B 1 275 ? -31.212 -51.644 4.068 1.00 96.75 380 LEU B N 1
ATOM 4434 C CA . LEU B 1 275 ? -31.509 -51.740 5.490 1.00 93.16 380 LEU B CA 1
ATOM 4435 C C . LEU B 1 275 ? -31.696 -50.389 6.190 1.00 97.59 380 LEU B C 1
ATOM 4436 O O . LEU B 1 275 ? -32.581 -50.256 7.032 1.00 96.64 380 LEU B O 1
ATOM 4441 N N . GLU B 1 276 ? -30.877 -49.395 5.857 1.00 116.54 381 GLU B N 1
ATOM 4442 C CA . GLU B 1 276 ? -31.060 -48.069 6.434 1.00 120.70 381 GLU B CA 1
ATOM 4443 C C . GLU B 1 276 ? -32.344 -47.426 5.905 1.00 129.20 381 GLU B C 1
ATOM 4444 O O . GLU B 1 276 ? -32.991 -46.638 6.610 1.00 133.19 381 GLU B O 1
ATOM 4450 N N . LYS B 1 277 ? -32.728 -47.780 4.677 1.00 127.88 382 LYS B N 1
ATOM 4451 C CA . LYS B 1 277 ? -34.034 -47.382 4.153 1.00 124.61 382 LYS B CA 1
ATOM 4452 C C . LYS B 1 277 ? -35.176 -48.034 4.948 1.00 128.76 382 LYS B C 1
ATOM 4453 O O . LYS B 1 277 ? -36.055 -47.331 5.462 1.00 124.12 382 LYS B O 1
ATOM 4459 N N . GLU B 1 278 ? -35.157 -49.365 5.063 1.00 111.79 383 GLU B N 1
ATOM 4460 C CA . GLU B 1 278 ? -36.148 -50.085 5.872 1.00 112.69 383 GLU B CA 1
ATOM 4461 C C . GLU B 1 278 ? -36.278 -49.419 7.232 1.00 118.08 383 GLU B C 1
ATOM 4462 O O . GLU B 1 278 ? -37.387 -49.180 7.734 1.00 123.40 383 GLU B O 1
ATOM 4468 N N . MET B 1 279 ? -35.131 -49.104 7.821 1.00 126.13 384 MET B N 1
ATOM 4469 C CA . MET B 1 279 ? -35.120 -48.427 9.100 1.00 125.22 384 MET B CA 1
ATOM 4470 C C . MET B 1 279 ? -35.891 -47.103 9.047 1.00 129.47 384 MET B C 1
ATOM 4471 O O . MET B 1 279 ? -36.851 -46.942 9.789 1.00 131.94 384 MET B O 1
ATOM 4476 N N . ALA B 1 280 ? -35.518 -46.175 8.163 1.00 126.67 385 ALA B N 1
ATOM 4477 C CA . ALA B 1 280 ? -36.273 -44.909 8.073 1.00 127.02 385 ALA B CA 1
ATOM 4478 C C . ALA B 1 280 ? -37.789 -45.135 7.917 1.00 131.76 385 ALA B C 1
ATOM 4479 O O . ALA B 1 280 ? -38.610 -44.406 8.496 1.00 127.09 385 ALA B O 1
ATOM 4481 N N . ASP B 1 281 ? -38.146 -46.154 7.136 1.00 164.72 386 ASP B N 1
ATOM 4482 C CA . ASP B 1 281 ? -39.534 -46.601 7.023 1.00 163.50 386 ASP B CA 1
ATOM 4483 C C . ASP B 1 281 ? -40.152 -46.821 8.394 1.00 165.54 386 ASP B C 1
ATOM 4484 O O . ASP B 1 281 ? -41.092 -46.125 8.779 1.00 171.63 386 ASP B O 1
ATOM 4489 N N . LEU B 1 282 ? -39.626 -47.798 9.128 1.00 110.56 387 LEU B N 1
ATOM 4490 C CA . LEU B 1 282 ? -40.096 -48.038 10.495 1.00 107.98 387 LEU B CA 1
ATOM 4491 C C . LEU B 1 282 ? -40.067 -46.773 11.363 1.00 118.22 387 LEU B C 1
ATOM 4492 O O . LEU B 1 282 ? -40.838 -46.653 12.303 1.00 126.88 387 LEU B O 1
ATOM 4497 N N . ASP B 1 283 ? -39.184 -45.828 11.064 1.00 174.75 388 ASP B N 1
ATOM 4498 C CA . ASP B 1 283 ? -39.101 -44.632 11.896 1.00 177.45 388 ASP B CA 1
ATOM 4499 C C . ASP B 1 283 ? -40.277 -43.710 11.638 1.00 180.80 388 ASP B C 1
ATOM 4500 O O . ASP B 1 283 ? -40.733 -43.013 12.541 1.00 183.12 388 ASP B O 1
ATOM 4505 N N . LYS B 1 284 ? -40.775 -43.712 10.407 1.00 165.89 389 LYS B N 1
ATOM 4506 C CA . LYS B 1 284 ? -42.002 -42.971 10.120 1.00 171.07 389 LYS B CA 1
ATOM 4507 C C . LYS B 1 284 ? -43.265 -43.736 10.562 1.00 174.87 389 LYS B C 1
ATOM 4508 O O . LYS B 1 284 ? -44.223 -43.131 11.049 1.00 179.41 389 LYS B O 1
ATOM 4514 N N . LYS B 1 285 ? -43.255 -45.061 10.411 1.00 162.13 390 LYS B N 1
ATOM 4515 C CA . LYS B 1 285 ? -44.431 -45.891 10.719 1.00 167.84 390 LYS B CA 1
ATOM 4516 C C . LYS B 1 285 ? -44.652 -46.190 12.215 1.00 172.91 390 LYS B C 1
ATOM 4517 O O . LYS B 1 285 ? -45.769 -46.497 12.632 1.00 176.15 390 LYS B O 1
ATOM 4523 N N . MET B 1 286 ? -43.591 -46.110 13.012 1.00 187.83 391 MET B N 1
ATOM 4524 C CA . MET B 1 286 ? -43.667 -46.442 14.435 1.00 187.15 391 MET B CA 1
ATOM 4525 C C . MET B 1 286 ? -44.394 -45.375 15.250 1.00 195.21 391 MET B C 1
ATOM 4526 O O . MET B 1 286 ? -44.559 -45.530 16.461 1.00 199.98 391 MET B O 1
ATOM 4531 N N . GLU B 1 287 ? -44.806 -44.291 14.590 1.00 187.46 392 GLU B N 1
ATOM 4532 C CA . GLU B 1 287 ? -45.312 -43.104 15.284 1.00 195.60 392 GLU B CA 1
ATOM 4533 C C . GLU B 1 287 ? -46.355 -43.419 16.365 1.00 204.77 392 GLU B C 1
ATOM 4534 O O . GLU B 1 287 ? -46.023 -43.468 17.551 1.00 206.12 392 GLU B O 1
ATOM 4540 N N . GLY B 1 288 ? -47.599 -43.660 15.956 1.00 231.98 393 GLY B N 1
ATOM 4541 C CA . GLY B 1 288 ? -48.645 -44.107 16.865 1.00 228.64 393 GLY B CA 1
ATOM 4542 C C . GLY B 1 288 ? -48.808 -43.319 18.162 1.00 237.84 393 GLY B C 1
ATOM 4543 O O . GLY B 1 288 ? -49.403 -43.829 19.113 1.00 238.35 393 GLY B O 1
ATOM 4544 N N . LYS B 1 289 ? -48.313 -42.081 18.205 1.00 195.53 394 LYS B N 1
ATOM 4545 C CA . LYS B 1 289 ? -48.268 -41.299 19.454 1.00 192.04 394 LYS B CA 1
ATOM 4546 C C . LYS B 1 289 ? -48.295 -39.779 19.224 1.00 186.44 394 LYS B C 1
ATOM 4547 O O . LYS B 1 289 ? -47.425 -39.210 18.556 1.00 179.26 394 LYS B O 1
ATOM 4553 N N . VAL C 1 6 ? 6.218 -8.484 58.377 1.00 182.07 111 VAL C N 1
ATOM 4554 C CA . VAL C 1 6 ? 6.225 -9.856 57.859 1.00 191.76 111 VAL C CA 1
ATOM 4555 C C . VAL C 1 6 ? 5.419 -9.994 56.534 1.00 191.81 111 VAL C C 1
ATOM 4556 O O . VAL C 1 6 ? 4.385 -9.339 56.366 1.00 191.39 111 VAL C O 1
ATOM 4560 N N . SER C 1 7 ? 5.905 -10.830 55.602 1.00 193.92 112 SER C N 1
ATOM 4561 C CA . SER C 1 7 ? 5.358 -10.918 54.227 1.00 195.15 112 SER C CA 1
ATOM 4562 C C . SER C 1 7 ? 3.932 -11.501 54.107 1.00 199.62 112 SER C C 1
ATOM 4563 O O . SER C 1 7 ? 3.421 -12.137 55.034 1.00 195.01 112 SER C O 1
ATOM 4566 N N . GLU C 1 8 ? 3.303 -11.260 52.956 1.00 197.59 113 GLU C N 1
ATOM 4567 C CA . GLU C 1 8 ? 1.848 -11.379 52.805 1.00 191.58 113 GLU C CA 1
ATOM 4568 C C . GLU C 1 8 ? 1.176 -12.654 53.311 1.00 189.71 113 GLU C C 1
ATOM 4569 O O . GLU C 1 8 ? 0.027 -12.614 53.753 1.00 187.57 113 GLU C O 1
ATOM 4575 N N . LEU C 1 9 ? 1.866 -13.784 53.214 1.00 182.35 114 LEU C N 1
ATOM 4576 C CA . LEU C 1 9 ? 1.288 -15.057 53.641 1.00 179.71 114 LEU C CA 1
ATOM 4577 C C . LEU C 1 9 ? 0.795 -14.981 55.086 1.00 182.67 114 LEU C C 1
ATOM 4578 O O . LEU C 1 9 ? -0.270 -15.514 55.411 1.00 180.65 114 LEU C O 1
ATOM 4583 N N . GLY C 1 10 ? 1.570 -14.317 55.945 1.00 157.71 115 GLY C N 1
ATOM 4584 C CA . GLY C 1 10 ? 1.172 -14.102 57.327 1.00 156.99 115 GLY C CA 1
ATOM 4585 C C . GLY C 1 10 ? -0.129 -13.323 57.402 1.00 158.12 115 GLY C C 1
ATOM 4586 O O . GLY C 1 10 ? -1.067 -13.724 58.106 1.00 152.05 115 GLY C O 1
ATOM 4587 N N . PHE C 1 11 ? -0.182 -12.215 56.657 1.00 197.58 116 PHE C N 1
ATOM 4588 C CA . PHE C 1 11 ? -1.384 -11.381 56.535 1.00 201.07 116 PHE C CA 1
ATOM 4589 C C . PHE C 1 11 ? -2.586 -12.289 56.253 1.00 201.22 116 PHE C C 1
ATOM 4590 O O . PHE C 1 11 ? -3.591 -12.258 56.984 1.00 195.39 116 PHE C O 1
ATOM 4598 N N . LEU C 1 12 ? -2.440 -13.143 55.237 1.00 163.67 117 LEU C N 1
ATOM 4599 C CA . LEU C 1 12 ? -3.477 -14.104 54.856 1.00 156.76 117 LEU C CA 1
ATOM 4600 C C . LEU C 1 12 ? -3.911 -14.987 56.034 1.00 154.57 117 LEU C C 1
ATOM 4601 O O . LEU C 1 12 ? -5.094 -15.010 56.399 1.00 145.88 117 LEU C O 1
ATOM 4606 N N . CYS C 1 13 ? -2.941 -15.689 56.626 1.00 182.08 118 CYS C N 1
ATOM 4607 C CA . CYS C 1 13 ? -3.201 -16.699 57.658 1.00 178.12 118 CYS C CA 1
ATOM 4608 C C . CYS C 1 13 ? -3.893 -16.126 58.887 1.00 184.20 118 CYS C C 1
ATOM 4609 O O . CYS C 1 13 ? -4.943 -16.619 59.315 1.00 177.46 118 CYS C O 1
ATOM 4612 N N . GLY C 1 14 ? -3.282 -15.091 59.458 1.00 187.02 119 GLY C N 1
ATOM 4613 C CA . GLY C 1 14 ? -3.802 -14.456 60.654 1.00 183.88 119 GLY C CA 1
ATOM 4614 C C . GLY C 1 14 ? -5.108 -13.737 60.400 1.00 186.21 119 GLY C C 1
ATOM 4615 O O . GLY C 1 14 ? -5.923 -13.579 61.312 1.00 184.18 119 GLY C O 1
ATOM 4616 N N . MET C 1 15 ? -5.303 -13.294 59.160 1.00 223.21 120 MET C N 1
ATOM 4617 C CA . MET C 1 15 ? -6.561 -12.665 58.774 1.00 221.95 120 MET C CA 1
ATOM 4618 C C . MET C 1 15 ? -7.623 -13.682 58.348 1.00 216.37 120 MET C C 1
ATOM 4619 O O . MET C 1 15 ? -8.779 -13.318 58.130 1.00 219.58 120 MET C O 1
ATOM 4624 N N . MET C 1 16 ? -7.229 -14.950 58.246 1.00 169.19 121 MET C N 1
ATOM 4625 C CA . MET C 1 16 ? -8.180 -16.042 58.037 1.00 162.90 121 MET C CA 1
ATOM 4626 C C . MET C 1 16 ? -8.881 -16.045 56.666 1.00 156.77 121 MET C C 1
ATOM 4627 O O . MET C 1 16 ? -10.070 -16.386 56.573 1.00 153.15 121 MET C O 1
ATOM 4632 N N . ARG C 1 17 ? -8.150 -15.716 55.599 1.00 153.69 122 ARG C N 1
ATOM 4633 C CA . ARG C 1 17 ? -8.789 -15.623 54.286 1.00 158.09 122 ARG C CA 1
ATOM 4634 C C . ARG C 1 17 ? -8.586 -16.896 53.476 1.00 150.27 122 ARG C C 1
ATOM 4635 O O . ARG C 1 17 ? -7.516 -17.123 52.898 1.00 144.37 122 ARG C O 1
ATOM 4643 N N . SER C 1 18 ? -9.656 -17.685 53.391 1.00 142.81 123 SER C N 1
ATOM 4644 C CA . SER C 1 18 ? -9.633 -18.958 52.687 1.00 135.29 123 SER C CA 1
ATOM 4645 C C . SER C 1 18 ? -9.239 -18.769 51.228 1.00 131.93 123 SER C C 1
ATOM 4646 O O . SER C 1 18 ? -8.096 -19.064 50.825 1.00 129.25 123 SER C O 1
ATOM 4649 N N . ARG C 1 19 ? -10.171 -18.225 50.449 1.00 158.96 124 ARG C N 1
ATOM 4650 C CA . ARG C 1 19 ? -9.967 -18.082 49.013 1.00 164.21 124 ARG C CA 1
ATOM 4651 C C . ARG C 1 19 ? -8.758 -17.207 48.680 1.00 164.65 124 ARG C C 1
ATOM 4652 O O . ARG C 1 19 ? -8.165 -17.339 47.601 1.00 160.15 124 ARG C O 1
ATOM 4660 N N . GLY C 1 20 ? -8.385 -16.328 49.609 1.00 154.27 125 GLY C N 1
ATOM 4661 C CA . GLY C 1 20 ? -7.179 -15.532 49.452 1.00 152.82 125 GLY C CA 1
ATOM 4662 C C . GLY C 1 20 ? -5.931 -16.403 49.390 1.00 151.47 125 GLY C C 1
ATOM 4663 O O . GLY C 1 20 ? -5.092 -16.256 48.488 1.00 147.00 125 GLY C O 1
ATOM 4664 N N . LEU C 1 21 ? -5.818 -17.312 50.358 1.00 136.39 126 LEU C N 1
ATOM 4665 C CA . LEU C 1 21 ? -4.737 -18.301 50.410 1.00 138.46 126 LEU C CA 1
ATOM 4666 C C . LEU C 1 21 ? -4.733 -19.242 49.198 1.00 134.77 126 LEU C C 1
ATOM 4667 O O . LEU C 1 21 ? -3.675 -19.475 48.585 1.00 125.88 126 LEU C O 1
ATOM 4672 N N . ARG C 1 22 ? -5.914 -19.780 48.869 1.00 134.02 127 ARG C N 1
ATOM 4673 C CA . ARG C 1 22 ? -6.083 -20.574 47.644 1.00 125.28 127 ARG C CA 1
ATOM 4674 C C . ARG C 1 22 ? -5.444 -19.857 46.455 1.00 128.51 127 ARG C C 1
ATOM 4675 O O . ARG C 1 22 ? -4.501 -20.367 45.840 1.00 124.70 127 ARG C O 1
ATOM 4683 N N . LYS C 1 23 ? -5.969 -18.673 46.133 1.00 155.74 128 LYS C N 1
ATOM 4684 C CA . LYS C 1 23 ? -5.433 -17.880 45.025 1.00 155.95 128 LYS C CA 1
ATOM 4685 C C . LYS C 1 23 ? -3.929 -17.689 45.164 1.00 160.12 128 LYS C C 1
ATOM 4686 O O . LYS C 1 23 ? -3.193 -17.748 44.173 1.00 156.08 128 LYS C O 1
ATOM 4692 N N . TYR C 1 24 ? -3.482 -17.480 46.400 1.00 160.52 129 TYR C N 1
ATOM 4693 C CA . TYR C 1 24 ? -2.074 -17.227 46.685 1.00 160.10 129 TYR C CA 1
ATOM 4694 C C . TYR C 1 24 ? -1.162 -18.368 46.214 1.00 155.55 129 TYR C C 1
ATOM 4695 O O . TYR C 1 24 ? -0.193 -18.164 45.457 1.00 149.75 129 TYR C O 1
ATOM 4704 N N . ILE C 1 25 ? -1.479 -19.573 46.666 1.00 159.51 130 ILE C N 1
ATOM 4705 C CA . ILE C 1 25 ? -0.720 -20.757 46.277 1.00 161.70 130 ILE C CA 1
ATOM 4706 C C . ILE C 1 25 ? -0.830 -21.005 44.769 1.00 160.92 130 ILE C C 1
ATOM 4707 O O . ILE C 1 25 ? 0.198 -21.132 44.059 1.00 158.35 130 ILE C O 1
ATOM 4712 N N . ILE C 1 26 ? -2.075 -21.040 44.280 1.00 133.38 131 ILE C N 1
ATOM 4713 C CA . ILE C 1 26 ? -2.327 -21.300 42.863 1.00 130.64 131 ILE C CA 1
ATOM 4714 C C . ILE C 1 26 ? -1.458 -20.347 42.054 1.00 135.77 131 ILE C C 1
ATOM 4715 O O . ILE C 1 26 ? -1.059 -20.651 40.927 1.00 139.97 131 ILE C O 1
ATOM 4720 N N . SER C 1 27 ? -1.156 -19.202 42.667 1.00 152.14 132 SER C N 1
ATOM 4721 C CA . SER C 1 27 ? -0.317 -18.169 42.072 1.00 152.54 132 SER C CA 1
ATOM 4722 C C . SER C 1 27 ? 1.170 -18.530 42.129 1.00 156.01 132 SER C C 1
ATOM 4723 O O . SER C 1 27 ? 1.901 -18.352 41.151 1.00 153.34 132 SER C O 1
ATOM 4726 N N . HIS C 1 28 ? 1.612 -19.059 43.265 1.00 170.63 133 HIS C N 1
ATOM 4727 C CA . HIS C 1 28 ? 3.032 -19.366 43.434 1.00 172.79 133 HIS C CA 1
ATOM 4728 C C . HIS C 1 28 ? 3.483 -20.712 42.887 1.00 179.65 133 HIS C C 1
ATOM 4729 O O . HIS C 1 28 ? 4.635 -21.095 43.085 1.00 178.72 133 HIS C O 1
ATOM 4736 N N . LEU C 1 29 ? 2.590 -21.433 42.214 1.00 130.67 134 LEU C N 1
ATOM 4737 C CA . LEU C 1 29 ? 2.942 -22.764 41.691 1.00 124.59 134 LEU C CA 1
ATOM 4738 C C . LEU C 1 29 ? 4.206 -22.873 40.812 1.00 127.01 134 LEU C C 1
ATOM 4739 O O . LEU C 1 29 ? 4.721 -23.974 40.632 1.00 127.51 134 LEU C O 1
ATOM 4744 N N . SER C 1 30 ? 4.701 -21.767 40.257 1.00 167.94 135 SER C N 1
ATOM 4745 C CA . SER C 1 30 ? 5.916 -21.825 39.426 1.00 171.93 135 SER C CA 1
ATOM 4746 C C . SER C 1 30 ? 7.100 -22.503 40.131 1.00 174.06 135 SER C C 1
ATOM 4747 O O . SER C 1 30 ? 7.844 -23.265 39.509 1.00 169.26 135 SER C O 1
ATOM 4750 N N . ASP C 1 31 ? 7.279 -22.205 41.419 1.00 196.87 136 ASP C N 1
ATOM 4751 C CA . ASP C 1 31 ? 8.223 -22.934 42.272 1.00 197.27 136 ASP C CA 1
ATOM 4752 C C . ASP C 1 31 ? 7.477 -23.399 43.529 1.00 192.91 136 ASP C C 1
ATOM 4753 O O . ASP C 1 31 ? 7.110 -22.591 44.389 1.00 186.89 136 ASP C O 1
ATOM 4758 N N . VAL C 1 32 ? 7.271 -24.711 43.626 1.00 143.69 137 VAL C N 1
ATOM 4759 C CA . VAL C 1 32 ? 6.516 -25.316 44.724 1.00 141.20 137 VAL C CA 1
ATOM 4760 C C . VAL C 1 32 ? 7.392 -25.438 45.971 1.00 135.21 137 VAL C C 1
ATOM 4761 O O . VAL C 1 32 ? 6.892 -25.402 47.092 1.00 128.03 137 VAL C O 1
ATOM 4765 N N . ALA C 1 33 ? 8.703 -25.556 45.747 1.00 140.30 138 ALA C N 1
ATOM 4766 C CA . ALA C 1 33 ? 9.720 -25.625 46.804 1.00 138.02 138 ALA C CA 1
ATOM 4767 C C . ALA C 1 33 ? 9.491 -24.561 47.866 1.00 143.88 138 ALA C C 1
ATOM 4768 O O . ALA C 1 33 ? 9.332 -24.863 49.060 1.00 140.71 138 ALA C O 1
ATOM 4770 N N . LYS C 1 34 ? 9.517 -23.307 47.424 1.00 175.37 139 LYS C N 1
ATOM 4771 C CA . LYS C 1 34 ? 9.218 -22.181 48.296 1.00 179.34 139 LYS C CA 1
ATOM 4772 C C . LYS C 1 34 ? 7.955 -22.457 49.122 1.00 173.86 139 LYS C C 1
ATOM 4773 O O . LYS C 1 34 ? 7.969 -22.326 50.343 1.00 177.39 139 LYS C O 1
ATOM 4779 N N . LEU C 1 35 ? 6.878 -22.868 48.457 1.00 147.67 140 LEU C N 1
ATOM 4780 C CA . LEU C 1 35 ? 5.627 -23.176 49.143 1.00 142.10 140 LEU C CA 1
ATOM 4781 C C . LEU C 1 35 ? 5.797 -24.215 50.245 1.00 140.05 140 LEU C C 1
ATOM 4782 O O . LEU C 1 35 ? 5.195 -24.100 51.311 1.00 135.34 140 LEU C O 1
ATOM 4787 N N . ARG C 1 36 ? 6.606 -25.239 49.987 1.00 169.12 141 ARG C N 1
ATOM 4788 C CA . ARG C 1 36 ? 6.848 -26.276 50.986 1.00 166.19 141 ARG C CA 1
ATOM 4789 C C . ARG C 1 36 ? 7.520 -25.638 52.182 1.00 167.85 141 ARG C C 1
ATOM 4790 O O . ARG C 1 36 ? 7.071 -25.790 53.322 1.00 166.89 141 ARG C O 1
ATOM 4798 N N . GLU C 1 37 ? 8.596 -24.908 51.911 1.00 163.89 142 GLU C N 1
ATOM 4799 C CA . GLU C 1 37 ? 9.318 -24.212 52.961 1.00 166.71 142 GLU C CA 1
ATOM 4800 C C . GLU C 1 37 ? 8.410 -23.319 53.840 1.00 167.82 142 GLU C C 1
ATOM 4801 O O . GLU C 1 37 ? 8.248 -23.575 55.040 1.00 165.65 142 GLU C O 1
ATOM 4807 N N . GLU C 1 38 ? 7.831 -22.277 53.238 1.00 159.03 143 GLU C N 1
ATOM 4808 C CA . GLU C 1 38 ? 7.106 -21.240 53.989 1.00 158.23 143 GLU C CA 1
ATOM 4809 C C . GLU C 1 38 ? 5.599 -21.416 54.289 1.00 154.29 143 GLU C C 1
ATOM 4810 O O . GLU C 1 38 ? 5.086 -20.763 55.199 1.00 154.21 143 GLU C O 1
ATOM 4816 N N . VAL C 1 39 ? 4.892 -22.282 53.565 1.00 136.27 144 VAL C N 1
ATOM 4817 C CA . VAL C 1 39 ? 3.431 -22.367 53.739 1.00 136.20 144 VAL C CA 1
ATOM 4818 C C . VAL C 1 39 ? 3.028 -22.905 55.115 1.00 135.22 144 VAL C C 1
ATOM 4819 O O . VAL C 1 39 ? 2.221 -22.285 55.810 1.00 134.51 144 VAL C O 1
ATOM 4823 N N . PRO C 1 40 ? 3.587 -24.065 55.510 1.00 166.77 145 PRO C N 1
ATOM 4824 C CA . PRO C 1 40 ? 3.232 -24.679 56.797 1.00 164.70 145 PRO C CA 1
ATOM 4825 C C . PRO C 1 40 ? 3.752 -23.853 57.977 1.00 169.10 145 PRO C C 1
ATOM 4826 O O . PRO C 1 40 ? 3.185 -23.908 59.074 1.00 164.18 145 PRO C O 1
ATOM 4830 N N . ALA C 1 41 ? 4.832 -23.106 57.741 1.00 161.68 146 ALA C N 1
ATOM 4831 C CA . ALA C 1 41 ? 5.336 -22.135 58.704 1.00 157.95 146 ALA C CA 1
ATOM 4832 C C . ALA C 1 41 ? 4.226 -21.135 59.028 1.00 157.92 146 ALA C C 1
ATOM 4833 O O . ALA C 1 41 ? 3.724 -21.085 60.155 1.00 154.26 146 ALA C O 1
ATOM 4835 N N . ALA C 1 42 ? 3.839 -20.363 58.013 1.00 145.52 147 ALA C N 1
ATOM 4836 C CA . ALA C 1 42 ? 2.771 -19.372 58.124 1.00 146.34 147 ALA C CA 1
ATOM 4837 C C . ALA C 1 42 ? 1.504 -19.955 58.739 1.00 150.39 147 ALA C C 1
ATOM 4838 O O . ALA C 1 42 ? 0.828 -19.301 59.532 1.00 156.80 147 ALA C O 1
ATOM 4840 N N . LEU C 1 43 ? 1.187 -21.189 58.364 1.00 134.32 148 LEU C N 1
ATOM 4841 C CA . LEU C 1 43 ? -0.033 -21.849 58.821 1.00 134.18 148 LEU C CA 1
ATOM 4842 C C . LEU C 1 43 ? -0.122 -21.975 60.349 1.00 136.49 148 LEU C C 1
ATOM 4843 O O . LEU C 1 43 ? -1.228 -21.953 60.915 1.00 132.83 148 LEU C O 1
ATOM 4848 N N . LYS C 1 44 ? 1.040 -22.122 60.998 1.00 174.24 149 LYS C N 1
ATOM 4849 C CA . LYS C 1 44 ? 1.137 -22.204 62.461 1.00 178.78 149 LYS C CA 1
ATOM 4850 C C . LYS C 1 44 ? 0.858 -20.843 63.075 1.00 182.88 149 LYS C C 1
ATOM 4851 O O . LYS C 1 44 ? 0.238 -20.737 64.136 1.00 181.93 149 LYS C O 1
ATOM 4857 N N . GLY C 1 45 ? 1.311 -19.804 62.378 1.00 157.89 150 GLY C N 1
ATOM 4858 C CA . GLY C 1 45 ? 1.194 -18.428 62.828 1.00 174.16 150 GLY C CA 1
ATOM 4859 C C . GLY C 1 45 ? -0.187 -17.868 62.548 1.00 186.17 150 GLY C C 1
ATOM 4860 O O . GLY C 1 45 ? -0.371 -16.656 62.444 1.00 194.23 150 GLY C O 1
ATOM 4861 N N . ALA C 1 46 ? -1.147 -18.773 62.382 1.00 162.06 151 ALA C N 1
ATOM 4862 C CA . ALA C 1 46 ? -2.542 -18.417 62.150 1.00 165.12 151 ALA C CA 1
ATOM 4863 C C . ALA C 1 46 ? -3.464 -18.925 63.271 1.00 158.25 151 ALA C C 1
ATOM 4864 O O . ALA C 1 46 ? -3.150 -19.893 63.960 1.00 162.84 151 ALA C O 1
ATOM 4866 N N . PRO C 1 47 ? -4.615 -18.259 63.440 1.00 197.29 152 PRO C N 1
ATOM 4867 C CA . PRO C 1 47 ? -5.649 -18.403 64.476 1.00 192.83 152 PRO C CA 1
ATOM 4868 C C . PRO C 1 47 ? -6.670 -19.528 64.254 1.00 182.25 152 PRO C C 1
ATOM 4869 O O . PRO C 1 47 ? -7.713 -19.254 63.671 1.00 178.79 152 PRO C O 1
ATOM 4873 N N . LYS C 1 48 ? -6.401 -20.742 64.739 1.00 204.43 153 LYS C N 1
ATOM 4874 C CA . LYS C 1 48 ? -7.237 -21.931 64.463 1.00 204.79 153 LYS C CA 1
ATOM 4875 C C . LYS C 1 48 ? -7.203 -22.457 63.019 1.00 200.42 153 LYS C C 1
ATOM 4876 O O . LYS C 1 48 ? -8.215 -22.414 62.320 1.00 199.00 153 LYS C O 1
ATOM 4882 N N . PRO C 1 49 ? -6.039 -22.991 62.591 1.00 166.40 154 PRO C N 1
ATOM 4883 C CA . PRO C 1 49 ? -5.694 -23.355 61.210 1.00 158.35 154 PRO C CA 1
ATOM 4884 C C . PRO C 1 49 ? -6.454 -24.569 60.676 1.00 157.11 154 PRO C C 1
ATOM 4885 O O . PRO C 1 49 ? -6.545 -24.737 59.457 1.00 163.74 154 PRO C O 1
ATOM 4889 N N . ALA C 1 50 ? -6.990 -25.396 61.566 1.00 174.00 155 ALA C N 1
ATOM 4890 C CA . ALA C 1 50 ? -7.734 -26.571 61.136 1.00 165.95 155 ALA C CA 1
ATOM 4891 C C . ALA C 1 50 ? -8.942 -26.153 60.322 1.00 164.71 155 ALA C C 1
ATOM 4892 O O . ALA C 1 50 ? -9.177 -26.685 59.235 1.00 171.34 155 ALA C O 1
ATOM 4894 N N . LYS C 1 51 ? -9.709 -25.195 60.833 1.00 152.03 156 LYS C N 1
ATOM 4895 C CA . LYS C 1 51 ? -10.885 -24.735 60.091 1.00 160.85 156 LYS C CA 1
ATOM 4896 C C . LYS C 1 51 ? -10.563 -23.826 58.886 1.00 159.98 156 LYS C C 1
ATOM 4897 O O . LYS C 1 51 ? -11.288 -23.845 57.881 1.00 154.65 156 LYS C O 1
ATOM 4903 N N . LEU C 1 52 ? -9.474 -23.059 58.969 1.00 122.99 157 LEU C N 1
ATOM 4904 C CA . LEU C 1 52 ? -8.978 -22.329 57.798 1.00 118.51 157 LEU C CA 1
ATOM 4905 C C . LEU C 1 52 ? -8.773 -23.317 56.666 1.00 122.79 157 LEU C C 1
ATOM 4906 O O . LEU C 1 52 ? -9.244 -23.102 55.550 1.00 125.06 157 LEU C O 1
ATOM 4911 N N . VAL C 1 53 ? -8.044 -24.391 56.954 1.00 134.69 158 VAL C N 1
ATOM 4912 C CA . VAL C 1 53 ? -7.709 -25.375 55.937 1.00 124.00 158 VAL C CA 1
ATOM 4913 C C . VAL C 1 53 ? -8.932 -26.142 55.451 1.00 119.10 158 VAL C C 1
ATOM 4914 O O . VAL C 1 53 ? -9.057 -26.393 54.256 1.00 126.37 158 VAL C O 1
ATOM 4918 N N . LEU C 1 54 ? -9.839 -26.491 56.364 1.00 113.17 159 LEU C N 1
ATOM 4919 C CA . LEU C 1 54 ? -11.081 -27.192 55.986 1.00 118.81 159 LEU C CA 1
ATOM 4920 C C . LEU C 1 54 ? -12.025 -26.377 55.071 1.00 132.23 159 LEU C C 1
ATOM 4921 O O . LEU C 1 54 ? -12.550 -26.906 54.081 1.00 129.39 159 LEU C O 1
ATOM 4926 N N . GLU C 1 55 ? -12.267 -25.111 55.414 1.00 184.59 160 GLU C N 1
ATOM 4927 C CA . GLU C 1 55 ? -13.031 -24.215 54.536 1.00 185.91 160 GLU C CA 1
ATOM 4928 C C . GLU C 1 55 ? -12.239 -23.984 53.249 1.00 181.31 160 GLU C C 1
ATOM 4929 O O . GLU C 1 55 ? -12.793 -23.912 52.150 1.00 181.46 160 GLU C O 1
ATOM 4935 N N . CYS C 1 56 ? -10.926 -23.883 53.421 1.00 127.31 161 CYS C N 1
ATOM 4936 C CA . CYS C 1 56 ? -9.985 -23.556 52.367 1.00 120.35 161 CYS C CA 1
ATOM 4937 C C . CYS C 1 56 ? -9.914 -24.655 51.316 1.00 121.99 161 CYS C C 1
ATOM 4938 O O . CYS C 1 56 ? -9.216 -24.515 50.304 1.00 113.92 161 CYS C O 1
ATOM 4941 N N . ILE C 1 57 ? -10.620 -25.757 51.564 1.00 141.43 162 ILE C N 1
ATOM 4942 C CA . ILE C 1 57 ? -10.399 -26.973 50.783 1.00 143.71 162 ILE C CA 1
ATOM 4943 C C . ILE C 1 57 ? -11.020 -26.924 49.375 1.00 146.42 162 ILE C C 1
ATOM 4944 O O . ILE C 1 57 ? -10.308 -26.760 48.369 1.00 146.45 162 ILE C O 1
ATOM 4949 N N . GLY C 1 58 ? -12.340 -27.045 49.311 1.00 169.49 163 GLY C N 1
ATOM 4950 C CA . GLY C 1 58 ? -13.064 -26.926 48.066 1.00 179.47 163 GLY C CA 1
ATOM 4951 C C . GLY C 1 58 ? -14.364 -27.683 48.162 1.00 185.31 163 GLY C C 1
ATOM 4952 O O . GLY C 1 58 ? -14.565 -28.500 49.066 1.00 177.71 163 GLY C O 1
ATOM 4953 N N . ARG C 1 59 ? -15.228 -27.444 47.189 1.00 190.18 164 ARG C N 1
ATOM 4954 C CA . ARG C 1 59 ? -16.524 -28.098 47.142 1.00 190.64 164 ARG C CA 1
ATOM 4955 C C . ARG C 1 59 ? -16.459 -29.247 46.142 1.00 189.36 164 ARG C C 1
ATOM 4956 O O . ARG C 1 59 ? -16.693 -30.403 46.505 1.00 186.51 164 ARG C O 1
ATOM 4964 N N . PHE C 1 60 ? -16.128 -28.927 44.890 1.00 195.04 165 PHE C N 1
ATOM 4965 C CA . PHE C 1 60 ? -16.073 -29.926 43.814 1.00 193.97 165 PHE C CA 1
ATOM 4966 C C . PHE C 1 60 ? -15.215 -31.115 44.199 1.00 185.51 165 PHE C C 1
ATOM 4967 O O . PHE C 1 60 ? -15.291 -32.164 43.555 1.00 185.79 165 PHE C O 1
ATOM 4975 N N . PHE C 1 61 ? -14.389 -30.944 45.235 1.00 150.12 166 PHE C N 1
ATOM 4976 C CA . PHE C 1 61 ? -13.584 -32.053 45.751 1.00 138.41 166 PHE C CA 1
ATOM 4977 C C . PHE C 1 61 ? -14.417 -33.178 46.393 1.00 124.38 166 PHE C C 1
ATOM 4978 O O . PHE C 1 61 ? -14.292 -34.334 45.994 1.00 118.06 166 PHE C O 1
ATOM 4986 N N . LEU C 1 62 ? -15.274 -32.861 47.360 1.00 142.46 167 LEU C N 1
ATOM 4987 C CA . LEU C 1 62 ? -16.166 -33.900 47.890 1.00 148.04 167 LEU C CA 1
ATOM 4988 C C . LEU C 1 62 ? -17.485 -34.004 47.103 1.00 157.99 167 LEU C C 1
ATOM 4989 O O . LEU C 1 62 ? -18.213 -34.983 47.237 1.00 158.82 167 LEU C O 1
ATOM 4994 N N . GLN C 1 63 ? -17.756 -33.027 46.243 1.00 147.73 168 GLN C N 1
ATOM 4995 C CA . GLN C 1 63 ? -19.017 -32.954 45.504 1.00 154.51 168 GLN C CA 1
ATOM 4996 C C . GLN C 1 63 ? -19.223 -34.142 44.544 1.00 159.20 168 GLN C C 1
ATOM 4997 O O . GLN C 1 63 ? -18.264 -34.818 44.178 1.00 157.79 168 GLN C O 1
ATOM 5003 N N . GLY C 1 64 ? -20.475 -34.382 44.146 1.00 146.21 169 GLY C N 1
ATOM 5004 C CA . GLY C 1 64 ? -20.907 -35.599 43.453 1.00 137.67 169 GLY C CA 1
ATOM 5005 C C . GLY C 1 64 ? -20.274 -36.092 42.149 1.00 146.49 169 GLY C C 1
ATOM 5006 O O . GLY C 1 64 ? -20.479 -37.248 41.759 1.00 145.11 169 GLY C O 1
ATOM 5007 N N . SER C 1 65 ? -19.560 -35.213 41.450 1.00 177.68 170 SER C N 1
ATOM 5008 C CA . SER C 1 65 ? -18.655 -35.585 40.356 1.00 173.05 170 SER C CA 1
ATOM 5009 C C . SER C 1 65 ? -18.139 -34.262 39.829 1.00 182.67 170 SER C C 1
ATOM 5010 O O . SER C 1 65 ? -18.742 -33.224 40.113 1.00 186.47 170 SER C O 1
ATOM 5013 N N . LYS C 1 66 ? -17.040 -34.246 39.082 1.00 154.28 171 LYS C N 1
ATOM 5014 C CA . LYS C 1 66 ? -16.511 -32.921 38.735 1.00 162.56 171 LYS C CA 1
ATOM 5015 C C . LYS C 1 66 ? -15.860 -32.642 37.360 1.00 154.15 171 LYS C C 1
ATOM 5016 O O . LYS C 1 66 ? -15.712 -33.522 36.496 1.00 146.02 171 LYS C O 1
ATOM 5022 N N . ALA C 1 67 ? -15.550 -31.356 37.186 1.00 228.68 172 ALA C N 1
ATOM 5023 C CA . ALA C 1 67 ? -14.862 -30.794 36.027 1.00 225.07 172 ALA C CA 1
ATOM 5024 C C . ALA C 1 67 ? -15.402 -31.354 34.729 1.00 220.05 172 ALA C C 1
ATOM 5025 O O . ALA C 1 67 ? -16.590 -31.645 34.593 1.00 218.27 172 ALA C O 1
ATOM 5027 N N . PHE C 1 68 ? -14.499 -31.528 33.781 1.00 145.41 173 PHE C N 1
ATOM 5028 C CA . PHE C 1 68 ? -14.759 -32.363 32.635 1.00 132.83 173 PHE C CA 1
ATOM 5029 C C . PHE C 1 68 ? -13.540 -33.247 32.422 1.00 136.17 173 PHE C C 1
ATOM 5030 O O . PHE C 1 68 ? -13.626 -34.469 32.532 1.00 136.43 173 PHE C O 1
ATOM 5038 N N . GLY C 1 69 ? -12.399 -32.613 32.153 1.00 135.41 174 GLY C N 1
ATOM 5039 C CA . GLY C 1 69 ? -11.130 -33.308 32.006 1.00 138.74 174 GLY C CA 1
ATOM 5040 C C . GLY C 1 69 ? -10.590 -33.659 33.388 1.00 153.65 174 GLY C C 1
ATOM 5041 O O . GLY C 1 69 ? -9.391 -33.883 33.559 1.00 152.36 174 GLY C O 1
ATOM 5042 N N . LYS C 1 70 ? -11.508 -33.702 34.362 1.00 179.64 175 LYS C N 1
ATOM 5043 C CA . LYS C 1 70 ? -11.248 -33.891 35.797 1.00 171.55 175 LYS C CA 1
ATOM 5044 C C . LYS C 1 70 ? -10.319 -35.036 36.188 1.00 180.69 175 LYS C C 1
ATOM 5045 O O . LYS C 1 70 ? -9.295 -34.807 36.833 1.00 186.99 175 LYS C O 1
ATOM 5051 N N . ALA C 1 71 ? -10.671 -36.260 35.802 1.00 154.65 176 ALA C N 1
ATOM 5052 C CA . ALA C 1 71 ? -9.939 -37.441 36.258 1.00 154.36 176 ALA C CA 1
ATOM 5053 C C . ALA C 1 71 ? -8.612 -37.598 35.515 1.00 159.67 176 ALA C C 1
ATOM 5054 O O . ALA C 1 71 ? -8.508 -37.289 34.325 1.00 156.74 176 ALA C O 1
ATOM 5056 N N . THR C 1 72 ? -7.601 -38.074 36.231 1.00 175.09 177 THR C N 1
ATOM 5057 C CA . THR C 1 72 ? -6.267 -38.243 35.676 1.00 175.36 177 THR C CA 1
ATOM 5058 C C . THR C 1 72 ? -5.742 -37.006 34.949 1.00 176.58 177 THR C C 1
ATOM 5059 O O . THR C 1 72 ? -5.242 -37.122 33.832 1.00 180.35 177 THR C O 1
ATOM 5063 N N . HIS C 1 73 ? -5.901 -35.822 35.540 1.00 167.35 178 HIS C N 1
ATOM 5064 C CA . HIS C 1 73 ? -5.130 -34.649 35.087 1.00 165.64 178 HIS C CA 1
ATOM 5065 C C . HIS C 1 73 ? -4.418 -33.777 36.145 1.00 156.12 178 HIS C C 1
ATOM 5066 O O . HIS C 1 73 ? -3.191 -33.610 36.087 1.00 149.51 178 HIS C O 1
ATOM 5073 N N . MET C 1 74 ? -5.168 -33.253 37.119 1.00 155.47 179 MET C N 1
ATOM 5074 C CA . MET C 1 74 ? -4.665 -32.202 38.024 1.00 146.57 179 MET C CA 1
ATOM 5075 C C . MET C 1 74 ? -4.485 -30.779 37.465 1.00 142.29 179 MET C C 1
ATOM 5076 O O . MET C 1 74 ? -3.373 -30.325 37.165 1.00 140.06 179 MET C O 1
ATOM 5081 N N . VAL C 1 75 ? -5.627 -30.119 37.300 1.00 137.38 180 VAL C N 1
ATOM 5082 C CA . VAL C 1 75 ? -5.722 -28.667 37.208 1.00 132.38 180 VAL C CA 1
ATOM 5083 C C . VAL C 1 75 ? -5.325 -28.001 38.534 1.00 132.99 180 VAL C C 1
ATOM 5084 O O . VAL C 1 75 ? -5.594 -28.544 39.603 1.00 137.37 180 VAL C O 1
ATOM 5088 N N . PRO C 1 76 ? -4.710 -26.807 38.472 1.00 122.33 181 PRO C N 1
ATOM 5089 C CA . PRO C 1 76 ? -4.310 -26.008 39.642 1.00 116.78 181 PRO C CA 1
ATOM 5090 C C . PRO C 1 76 ? -5.339 -25.799 40.769 1.00 117.53 181 PRO C C 1
ATOM 5091 O O . PRO C 1 76 ? -4.901 -25.579 41.885 1.00 120.36 181 PRO C O 1
ATOM 5095 N N . SER C 1 77 ? -6.642 -25.828 40.523 1.00 152.69 182 SER C N 1
ATOM 5096 C CA . SER C 1 77 ? -7.574 -25.855 41.651 1.00 149.69 182 SER C CA 1
ATOM 5097 C C . SER C 1 77 ? -7.301 -27.073 42.555 1.00 158.75 182 SER C C 1
ATOM 5098 O O . SER C 1 77 ? -6.871 -26.928 43.722 1.00 166.87 182 SER C O 1
ATOM 5101 N N . ARG C 1 78 ? -7.531 -28.270 42.009 1.00 138.35 183 ARG C N 1
ATOM 5102 C CA . ARG C 1 78 ? -7.310 -29.524 42.736 1.00 134.75 183 ARG C CA 1
ATOM 5103 C C . ARG C 1 78 ? -5.943 -29.528 43.398 1.00 127.15 183 ARG C C 1
ATOM 5104 O O . ARG C 1 78 ? -5.818 -29.789 44.588 1.00 124.82 183 ARG C O 1
ATOM 5112 N N . GLN C 1 79 ? -4.922 -29.226 42.609 1.00 108.42 184 GLN C N 1
ATOM 5113 C CA . GLN C 1 79 ? -3.549 -29.167 43.079 1.00 101.14 184 GLN C CA 1
ATOM 5114 C C . GLN C 1 79 ? -3.368 -28.284 44.306 1.00 106.70 184 GLN C C 1
ATOM 5115 O O . GLN C 1 79 ? -2.838 -28.727 45.327 1.00 110.11 184 GLN C O 1
ATOM 5121 N N . ALA C 1 80 ? -3.797 -27.031 44.215 1.00 129.96 185 ALA C N 1
ATOM 5122 C CA . ALA C 1 80 ? -3.677 -26.135 45.362 1.00 129.20 185 ALA C CA 1
ATOM 5123 C C . ALA C 1 80 ? -4.299 -26.777 46.580 1.00 122.67 185 ALA C C 1
ATOM 5124 O O . ALA C 1 80 ? -3.723 -26.710 47.664 1.00 125.16 185 ALA C O 1
ATOM 5126 N N . SER C 1 81 ? -5.464 -27.409 46.416 1.00 107.33 186 SER C N 1
ATOM 5127 C CA . SER C 1 81 ? -6.093 -28.023 47.597 1.00 117.18 186 SER C CA 1
ATOM 5128 C C . SER C 1 81 ? -5.336 -29.264 48.171 1.00 117.57 186 SER C C 1
ATOM 5129 O O . SER C 1 81 ? -5.141 -29.367 49.399 1.00 114.26 186 SER C O 1
ATOM 5132 N N . LEU C 1 82 ? -4.881 -30.173 47.299 1.00 102.40 187 LEU C N 1
ATOM 5133 C CA . LEU C 1 82 ? -3.955 -31.237 47.711 1.00 91.53 187 LEU C CA 1
ATOM 5134 C C . LEU C 1 82 ? -2.796 -30.654 48.531 1.00 103.75 187 LEU C C 1
ATOM 5135 O O . LEU C 1 82 ? -2.637 -30.968 49.730 1.00 105.99 187 LEU C O 1
ATOM 5140 N N . LEU C 1 83 ? -1.995 -29.804 47.881 1.00 103.82 188 LEU C N 1
ATOM 5141 C CA . LEU C 1 83 ? -0.871 -29.111 48.527 1.00 103.34 188 LEU C CA 1
ATOM 5142 C C . LEU C 1 83 ? -1.194 -28.440 49.886 1.00 107.15 188 LEU C C 1
ATOM 5143 O O . LEU C 1 83 ? -0.361 -28.436 50.806 1.00 104.69 188 LEU C O 1
ATOM 5148 N N . ILE C 1 84 ? -2.377 -27.843 50.014 1.00 119.01 189 ILE C N 1
ATOM 5149 C CA . ILE C 1 84 ? -2.716 -27.232 51.287 1.00 119.60 189 ILE C CA 1
ATOM 5150 C C . ILE C 1 84 ? -2.841 -28.342 52.287 1.00 118.89 189 ILE C C 1
ATOM 5151 O O . ILE C 1 84 ? -2.284 -28.264 53.377 1.00 124.39 189 ILE C O 1
ATOM 5156 N N . LEU C 1 85 ? -3.550 -29.397 51.915 1.00 108.68 190 LEU C N 1
ATOM 5157 C CA . LEU C 1 85 ? -3.643 -30.519 52.836 1.00 106.80 190 LEU C CA 1
ATOM 5158 C C . LEU C 1 85 ? -2.243 -30.988 53.302 1.00 111.71 190 LEU C C 1
ATOM 5159 O O . LEU C 1 85 ? -1.997 -31.074 54.510 1.00 111.03 190 LEU C O 1
ATOM 5164 N N . GLU C 1 86 ? -1.321 -31.253 52.372 1.00 119.98 191 GLU C N 1
ATOM 5165 C CA . GLU C 1 86 ? 0.023 -31.676 52.773 1.00 113.48 191 GLU C CA 1
ATOM 5166 C C . GLU C 1 86 ? 0.665 -30.703 53.741 1.00 124.48 191 GLU C C 1
ATOM 5167 O O . GLU C 1 86 ? 1.129 -31.095 54.814 1.00 130.98 191 GLU C O 1
ATOM 5173 N N . PHE C 1 87 ? 0.717 -29.435 53.343 1.00 113.30 192 PHE C N 1
ATOM 5174 C CA . PHE C 1 87 ? 1.323 -28.386 54.172 1.00 115.89 192 PHE C CA 1
ATOM 5175 C C . PHE C 1 87 ? 0.748 -28.319 55.589 1.00 115.60 192 PHE C C 1
ATOM 5176 O O . PHE C 1 87 ? 1.489 -28.128 56.551 1.00 119.61 192 PHE C O 1
ATOM 5184 N N . PHE C 1 88 ? -0.568 -28.468 55.709 1.00 104.08 193 PHE C N 1
ATOM 5185 C CA . PHE C 1 88 ? -1.219 -28.487 57.007 1.00 102.56 193 PHE C CA 1
ATOM 5186 C C . PHE C 1 88 ? -0.833 -29.721 57.819 1.00 112.72 193 PHE C C 1
ATOM 5187 O O . PHE C 1 88 ? -0.658 -29.620 59.043 1.00 116.76 193 PHE C O 1
ATOM 5195 N N . LEU C 1 89 ? -0.717 -30.884 57.157 1.00 116.38 194 LEU C N 1
ATOM 5196 C CA . LEU C 1 89 ? -0.222 -32.090 57.848 1.00 113.35 194 LEU C CA 1
ATOM 5197 C C . LEU C 1 89 ? 1.137 -31.752 58.420 1.00 114.69 194 LEU C C 1
ATOM 5198 O O . LEU C 1 89 ? 1.376 -31.935 59.617 1.00 117.65 194 LEU C O 1
ATOM 5203 N N . LEU C 1 90 ? 2.001 -31.193 57.578 1.00 100.68 195 LEU C N 1
ATOM 5204 C CA . LEU C 1 90 ? 3.396 -31.021 57.953 1.00 105.28 195 LEU C CA 1
ATOM 5205 C C . LEU C 1 90 ? 3.715 -29.701 58.692 1.00 117.46 195 LEU C C 1
ATOM 5206 O O . LEU C 1 90 ? 4.885 -29.344 58.888 1.00 123.88 195 LEU C O 1
ATOM 5211 N N . SER C 1 91 ? 2.664 -28.976 59.073 1.00 138.71 196 SER C N 1
ATOM 5212 C CA . SER C 1 91 ? 2.791 -27.845 59.995 1.00 144.11 196 SER C CA 1
ATOM 5213 C C . SER C 1 91 ? 2.608 -28.255 61.460 1.00 149.52 196 SER C C 1
ATOM 5214 O O . SER C 1 91 ? 2.844 -27.457 62.362 1.00 152.20 196 SER C O 1
ATOM 5217 N N . ASP C 1 92 ? 2.174 -29.492 61.695 1.00 159.25 197 ASP C N 1
ATOM 5218 C CA . ASP C 1 92 ? 2.120 -30.051 63.055 1.00 164.63 197 ASP C CA 1
ATOM 5219 C C . ASP C 1 92 ? 1.235 -29.295 64.057 1.00 167.29 197 ASP C C 1
ATOM 5220 O O . ASP C 1 92 ? 1.744 -28.619 64.947 1.00 175.71 197 ASP C O 1
ATOM 5225 N N . CYS C 1 93 ? -0.082 -29.405 63.910 1.00 149.84 198 CYS C N 1
ATOM 5226 C CA . CYS C 1 93 ? -1.008 -28.729 64.819 1.00 156.45 198 CYS C CA 1
ATOM 5227 C C . CYS C 1 93 ? -2.152 -29.633 65.270 1.00 154.37 198 CYS C C 1
ATOM 5228 O O . CYS C 1 93 ? -2.868 -30.184 64.449 1.00 148.38 198 CYS C O 1
ATOM 5231 N N . THR C 1 94 ? -2.347 -29.756 66.576 1.00 181.50 199 THR C N 1
ATOM 5232 C CA . THR C 1 94 ? -3.415 -30.595 67.122 1.00 190.89 199 THR C CA 1
ATOM 5233 C C . THR C 1 94 ? -4.703 -29.779 67.263 1.00 190.93 199 THR C C 1
ATOM 5234 O O . THR C 1 94 ? -5.683 -30.222 67.862 1.00 188.44 199 THR C O 1
ATOM 5238 N N . GLU C 1 95 ? -4.666 -28.572 66.710 1.00 181.22 200 GLU C N 1
ATOM 5239 C CA . GLU C 1 95 ? -5.609 -27.498 67.024 1.00 179.77 200 GLU C CA 1
ATOM 5240 C C . GLU C 1 95 ? -7.133 -27.724 66.926 1.00 176.24 200 GLU C C 1
ATOM 5241 O O . GLU C 1 95 ? -7.872 -27.247 67.775 1.00 180.40 200 GLU C O 1
ATOM 5247 N N . MET C 1 96 ? -7.608 -28.442 65.919 1.00 161.25 201 MET C N 1
ATOM 5248 C CA . MET C 1 96 ? -9.048 -28.475 65.612 1.00 160.79 201 MET C CA 1
ATOM 5249 C C . MET C 1 96 ? -10.024 -28.781 66.776 1.00 156.95 201 MET C C 1
ATOM 5250 O O . MET C 1 96 ? -9.799 -29.708 67.564 1.00 150.46 201 MET C O 1
ATOM 5255 N N . GLU C 1 97 ? -11.088 -27.973 66.883 1.00 147.28 202 GLU C N 1
ATOM 5256 C CA . GLU C 1 97 ? -12.237 -28.251 67.768 1.00 145.11 202 GLU C CA 1
ATOM 5257 C C . GLU C 1 97 ? -13.356 -28.990 67.035 1.00 142.25 202 GLU C C 1
ATOM 5258 O O . GLU C 1 97 ? -13.498 -28.833 65.826 1.00 142.42 202 GLU C O 1
ATOM 5264 N N . PRO C 1 98 ? -14.197 -29.742 67.776 1.00 143.03 203 PRO C N 1
ATOM 5265 C CA . PRO C 1 98 ? -15.182 -30.679 67.210 1.00 142.53 203 PRO C CA 1
ATOM 5266 C C . PRO C 1 98 ? -16.047 -30.183 66.040 1.00 144.43 203 PRO C C 1
ATOM 5267 O O . PRO C 1 98 ? -16.499 -31.026 65.260 1.00 141.94 203 PRO C O 1
ATOM 5271 N N . SER C 1 99 ? -16.288 -28.882 65.906 1.00 177.64 204 SER C N 1
ATOM 5272 C CA . SER C 1 99 ? -16.959 -28.400 64.701 1.00 176.61 204 SER C CA 1
ATOM 5273 C C . SER C 1 99 ? -16.153 -28.836 63.467 1.00 171.01 204 SER C C 1
ATOM 5274 O O . SER C 1 99 ? -16.599 -29.697 62.688 1.00 165.05 204 SER C O 1
ATOM 5277 N N . VAL C 1 100 ? -14.952 -28.270 63.323 1.00 119.88 205 VAL C N 1
ATOM 5278 C CA . VAL C 1 100 ? -14.044 -28.581 62.210 1.00 116.71 205 VAL C CA 1
ATOM 5279 C C . VAL C 1 100 ? -13.903 -30.101 61.984 1.00 117.33 205 VAL C C 1
ATOM 5280 O O . VAL C 1 100 ? -13.961 -30.588 60.842 1.00 110.50 205 VAL C O 1
ATOM 5284 N N . LYS C 1 101 ? -13.711 -30.840 63.079 1.00 156.11 206 LYS C N 1
ATOM 5285 C CA . LYS C 1 101 ? -13.596 -32.295 63.018 1.00 152.56 206 LYS C CA 1
ATOM 5286 C C . LYS C 1 101 ? -14.825 -32.909 62.371 1.00 148.38 206 LYS C C 1
ATOM 5287 O O . LYS C 1 101 ? -14.727 -33.533 61.323 1.00 147.02 206 LYS C O 1
ATOM 5293 N N . GLU C 1 102 ? -15.982 -32.739 62.994 1.00 148.71 207 GLU C N 1
ATOM 5294 C CA . GLU C 1 102 ? -17.204 -33.309 62.446 1.00 152.20 207 GLU C CA 1
ATOM 5295 C C . GLU C 1 102 ? -17.429 -32.968 60.973 1.00 152.21 207 GLU C C 1
ATOM 5296 O O . GLU C 1 102 ? -17.873 -33.820 60.186 1.00 143.87 207 GLU C O 1
ATOM 5302 N N . GLU C 1 103 ? -17.122 -31.729 60.595 1.00 148.99 208 GLU C N 1
ATOM 5303 C CA . GLU C 1 103 ? -17.245 -31.349 59.192 1.00 144.17 208 GLU C CA 1
ATOM 5304 C C . GLU C 1 103 ? -16.311 -32.139 58.303 1.00 137.63 208 GLU C C 1
ATOM 5305 O O . GLU C 1 103 ? -16.769 -32.852 57.420 1.00 136.00 208 GLU C O 1
ATOM 5311 N N . ALA C 1 104 ? -15.007 -32.031 58.546 1.00 128.60 209 ALA C N 1
ATOM 5312 C CA . ALA C 1 104 ? -14.035 -32.746 57.727 1.00 124.57 209 ALA C CA 1
ATOM 5313 C C . ALA C 1 104 ? -14.414 -34.227 57.648 1.00 112.15 209 ALA C C 1
ATOM 5314 O O . ALA C 1 104 ? -14.219 -34.883 56.625 1.00 115.35 209 ALA C O 1
ATOM 5316 N N . ASP C 1 105 ? -14.998 -34.734 58.722 1.00 112.13 210 ASP C N 1
ATOM 5317 C CA . ASP C 1 105 ? -15.469 -36.108 58.773 1.00 119.35 210 ASP C CA 1
ATOM 5318 C C . ASP C 1 105 ? -16.584 -36.368 57.764 1.00 119.43 210 ASP C C 1
ATOM 5319 O O . ASP C 1 105 ? -16.495 -37.290 56.949 1.00 118.08 210 ASP C O 1
ATOM 5324 N N . LEU C 1 106 ? -17.641 -35.564 57.817 1.00 142.47 211 LEU C N 1
ATOM 5325 C CA . LEU C 1 106 ? -18.710 -35.736 56.840 1.00 143.55 211 LEU C CA 1
ATOM 5326 C C . LEU C 1 106 ? -18.144 -35.593 55.426 1.00 135.80 211 LEU C C 1
ATOM 5327 O O . LEU C 1 106 ? -18.468 -36.372 54.535 1.00 131.27 211 LEU C O 1
ATOM 5332 N N . ALA C 1 107 ? -17.277 -34.606 55.238 1.00 110.65 212 ALA C N 1
ATOM 5333 C CA . ALA C 1 107 ? -16.579 -34.423 53.978 1.00 105.96 212 ALA C CA 1
ATOM 5334 C C . ALA C 1 107 ? -16.028 -35.759 53.460 1.00 109.57 212 ALA C C 1
ATOM 5335 O O . ALA C 1 107 ? -16.457 -36.261 52.399 1.00 113.10 212 ALA C O 1
ATOM 5337 N N . ALA C 1 108 ? -15.081 -36.335 54.202 1.00 98.66 213 ALA C N 1
ATOM 5338 C CA . ALA C 1 108 ? -14.507 -37.610 53.795 1.00 91.23 213 ALA C CA 1
ATOM 5339 C C . ALA C 1 108 ? -15.559 -38.691 53.591 1.00 97.52 213 ALA C C 1
ATOM 5340 O O . ALA C 1 108 ? -15.407 -39.517 52.697 1.00 106.69 213 ALA C O 1
ATOM 5342 N N . VAL C 1 109 ? -16.620 -38.706 54.395 1.00 88.93 214 VAL C N 1
ATOM 5343 C CA . VAL C 1 109 ? -17.620 -39.770 54.224 1.00 95.87 214 VAL C CA 1
ATOM 5344 C C . VAL C 1 109 ? -18.333 -39.673 52.886 1.00 101.33 214 VAL C C 1
ATOM 5345 O O . VAL C 1 109 ? -18.497 -40.690 52.194 1.00 100.24 214 VAL C O 1
ATOM 5349 N N . THR C 1 110 ? -18.779 -38.454 52.560 1.00 121.46 215 THR C N 1
ATOM 5350 C CA . THR C 1 110 ? -19.490 -38.151 51.313 1.00 125.66 215 THR C CA 1
ATOM 5351 C C . THR C 1 110 ? -18.591 -38.521 50.136 1.00 122.92 215 THR C C 1
ATOM 5352 O O . THR C 1 110 ? -18.999 -39.236 49.209 1.00 120.82 215 THR C O 1
ATOM 5356 N N . TRP C 1 111 ? -17.351 -38.040 50.216 1.00 94.40 216 TRP C N 1
ATOM 5357 C CA . TRP C 1 111 ? -16.311 -38.365 49.249 1.00 96.28 216 TRP C CA 1
ATOM 5358 C C . TRP C 1 111 ? -16.197 -39.883 48.978 1.00 90.55 216 TRP C C 1
ATOM 5359 O O . TRP C 1 111 ? -16.280 -40.342 47.836 1.00 89.85 216 TRP C O 1
ATOM 5370 N N . ARG C 1 112 ? -16.006 -40.655 50.041 1.00 102.81 217 ARG C N 1
ATOM 5371 C CA . ARG C 1 112 ? -15.964 -42.101 49.911 1.00 106.08 217 ARG C CA 1
ATOM 5372 C C . ARG C 1 112 ? -17.217 -42.623 49.229 1.00 111.58 217 ARG C C 1
ATOM 5373 O O . ARG C 1 112 ? -17.125 -43.487 48.369 1.00 111.56 217 ARG C O 1
ATOM 5381 N N . LYS C 1 113 ? -18.389 -42.114 49.605 1.00 125.65 218 LYS C N 1
ATOM 5382 C CA . LYS C 1 113 ? -19.615 -42.603 48.974 1.00 119.47 218 LYS C CA 1
ATOM 5383 C C . LYS C 1 113 ? -19.487 -42.416 47.482 1.00 118.21 218 LYS C C 1
ATOM 5384 O O . LYS C 1 113 ? -19.672 -43.369 46.697 1.00 118.36 218 LYS C O 1
ATOM 5390 N N . ARG C 1 114 ? -19.136 -41.184 47.104 1.00 96.53 219 ARG C N 1
ATOM 5391 C CA . ARG C 1 114 ? -18.935 -40.825 45.693 1.00 98.58 219 ARG C CA 1
ATOM 5392 C C . ARG C 1 114 ? -18.033 -41.824 44.963 1.00 100.30 219 ARG C C 1
ATOM 5393 O O . ARG C 1 114 ? -18.472 -42.452 43.998 1.00 101.91 219 ARG C O 1
ATOM 5401 N N . LEU C 1 115 ? -16.786 -41.959 45.424 1.00 100.28 220 LEU C N 1
ATOM 5402 C CA . LEU C 1 115 ? -15.858 -42.969 44.903 1.00 91.29 220 LEU C CA 1
ATOM 5403 C C . LEU C 1 115 ? -16.425 -44.385 44.839 1.00 96.94 220 LEU C C 1
ATOM 5404 O O . LEU C 1 115 ? -16.045 -45.149 43.945 1.00 96.06 220 LEU C O 1
ATOM 5409 N N . ILE C 1 116 ? -17.303 -44.747 45.782 1.00 93.74 221 ILE C N 1
ATOM 5410 C CA . ILE C 1 116 ? -17.840 -46.111 45.827 1.00 101.74 221 ILE C CA 1
ATOM 5411 C C . ILE C 1 116 ? -18.815 -46.309 44.698 1.00 102.90 221 ILE C C 1
ATOM 5412 O O . ILE C 1 116 ? -18.876 -47.404 44.129 1.00 96.77 221 ILE C O 1
ATOM 5417 N N . ASN C 1 117 ? -19.571 -45.248 44.386 1.00 129.77 222 ASN C N 1
ATOM 5418 C CA . ASN C 1 117 ? -20.485 -45.236 43.230 1.00 134.62 222 ASN C CA 1
ATOM 5419 C C . ASN C 1 117 ? -19.764 -45.242 41.864 1.00 135.28 222 ASN C C 1
ATOM 5420 O O . ASN C 1 117 ? -20.148 -45.984 40.955 1.00 141.99 222 ASN C O 1
ATOM 5425 N N . GLU C 1 118 ? -18.697 -44.448 41.754 1.00 119.90 223 GLU C N 1
ATOM 5426 C CA . GLU C 1 118 ? -17.854 -44.349 40.555 1.00 129.16 223 GLU C CA 1
ATOM 5427 C C . GLU C 1 118 ? -17.197 -45.684 40.220 1.00 137.89 223 GLU C C 1
ATOM 5428 O O . GLU C 1 118 ? -16.363 -45.765 39.317 1.00 148.33 223 GLU C O 1
ATOM 5434 N N . GLY C 1 119 ? -17.574 -46.718 40.975 1.00 125.40 224 GLY C N 1
ATOM 5435 C CA . GLY C 1 119 ? -17.079 -48.077 40.787 1.00 117.68 224 GLY C CA 1
ATOM 5436 C C . GLY C 1 119 ? -16.243 -48.750 41.866 1.00 115.64 224 GLY C C 1
ATOM 5437 O O . GLY C 1 119 ? -15.648 -49.798 41.623 1.00 118.62 224 GLY C O 1
ATOM 5438 N N . GLY C 1 120 ? -16.216 -48.165 43.058 1.00 120.50 225 GLY C N 1
ATOM 5439 C CA . GLY C 1 120 ? -15.473 -48.733 44.167 1.00 136.01 225 GLY C CA 1
ATOM 5440 C C . GLY C 1 120 ? -14.247 -47.878 44.400 1.00 120.50 225 GLY C C 1
ATOM 5441 O O . GLY C 1 120 ? -13.936 -47.041 43.552 1.00 114.06 225 GLY C O 1
ATOM 5442 N N . VAL C 1 121 ? -13.558 -48.057 45.529 1.00 90.17 226 VAL C N 1
ATOM 5443 C CA . VAL C 1 121 ? -12.424 -47.189 45.826 1.00 83.34 226 VAL C CA 1
ATOM 5444 C C . VAL C 1 121 ? -11.237 -47.659 45.019 1.00 86.66 226 VAL C C 1
ATOM 5445 O O . VAL C 1 121 ? -10.357 -46.863 44.683 1.00 87.41 226 VAL C O 1
ATOM 5449 N N . SER C 1 122 ? -11.237 -48.959 44.710 1.00 106.37 227 SER C N 1
ATOM 5450 C CA . SER C 1 122 ? -10.177 -49.625 43.941 1.00 108.91 227 SER C CA 1
ATOM 5451 C C . SER C 1 122 ? -9.845 -48.880 42.655 1.00 110.81 227 SER C C 1
ATOM 5452 O O . SER C 1 122 ? -8.671 -48.676 42.332 1.00 113.73 227 SER C O 1
ATOM 5455 N N . ASN C 1 123 ? -10.889 -48.499 41.915 1.00 126.33 228 ASN C N 1
ATOM 5456 C CA . ASN C 1 123 ? -10.748 -47.645 40.742 1.00 133.94 228 ASN C CA 1
ATOM 5457 C C . ASN C 1 123 ? -10.989 -46.216 41.180 1.00 125.66 228 ASN C C 1
ATOM 5458 O O . ASN C 1 123 ? -12.107 -45.807 41.455 1.00 136.97 228 ASN C O 1
ATOM 5463 N N . ALA C 1 124 ? -9.915 -45.456 41.232 1.00 87.57 229 ALA C N 1
ATOM 5464 C CA . ALA C 1 124 ? -9.952 -44.106 41.755 1.00 86.14 229 ALA C CA 1
ATOM 5465 C C . ALA C 1 124 ? -8.730 -43.409 41.176 1.00 87.49 229 ALA C C 1
ATOM 5466 O O . ALA C 1 124 ? -7.811 -44.064 40.679 1.00 86.07 229 ALA C O 1
ATOM 5468 N N . SER C 1 125 ? -8.727 -42.087 41.189 1.00 104.68 230 SER C N 1
ATOM 5469 C CA . SER C 1 125 ? -7.648 -41.355 40.551 1.00 109.45 230 SER C CA 1
ATOM 5470 C C . SER C 1 125 ? -6.468 -41.255 41.471 1.00 102.21 230 SER C C 1
ATOM 5471 O O . SER C 1 125 ? -6.633 -41.278 42.680 1.00 101.00 230 SER C O 1
ATOM 5474 N N . ASP C 1 126 ? -5.282 -41.118 40.898 1.00 95.13 231 ASP C N 1
ATOM 5475 C CA . ASP C 1 126 ? -4.140 -40.742 41.689 1.00 95.83 231 ASP C CA 1
ATOM 5476 C C . ASP C 1 126 ? -4.625 -39.560 42.508 1.00 98.29 231 ASP C C 1
ATOM 5477 O O . ASP C 1 126 ? -4.600 -39.591 43.740 1.00 100.79 231 ASP C O 1
ATOM 5482 N N . ILE C 1 127 ? -5.128 -38.540 41.821 1.00 107.74 232 ILE C N 1
ATOM 5483 C CA . ILE C 1 127 ? -5.588 -37.313 42.472 1.00 107.68 232 ILE C CA 1
ATOM 5484 C C . ILE C 1 127 ? -6.673 -37.544 43.531 1.00 102.65 232 ILE C C 1
ATOM 5485 O O . ILE C 1 127 ? -6.591 -36.999 44.635 1.00 98.92 232 ILE C O 1
ATOM 5490 N N . ASP C 1 128 ? -7.692 -38.338 43.212 1.00 107.47 233 ASP C N 1
ATOM 5491 C CA . ASP C 1 128 ? -8.756 -38.572 44.183 1.00 111.18 233 ASP C CA 1
ATOM 5492 C C . ASP C 1 128 ? -8.204 -39.301 45.402 1.00 110.78 233 ASP C C 1
ATOM 5493 O O . ASP C 1 128 ? -8.338 -38.812 46.523 1.00 109.10 233 ASP C O 1
ATOM 5498 N N . ALA C 1 129 ? -7.571 -40.454 45.179 1.00 95.69 234 ALA C N 1
ATOM 5499 C CA . ALA C 1 129 ? -7.013 -41.253 46.272 1.00 83.13 234 ALA C CA 1
ATOM 5500 C C . ALA C 1 129 ? -6.165 -40.383 47.179 1.00 89.80 234 ALA C C 1
ATOM 5501 O O . ALA C 1 129 ? -6.500 -40.175 48.334 1.00 89.59 234 ALA C O 1
ATOM 5503 N N . ARG C 1 130 ? -5.067 -39.856 46.660 1.00 84.65 235 ARG C N 1
ATOM 5504 C CA . ARG C 1 130 ? -4.211 -39.031 47.503 1.00 85.13 235 ARG C CA 1
ATOM 5505 C C . ARG C 1 130 ? -4.975 -37.848 48.114 1.00 88.07 235 ARG C C 1
ATOM 5506 O O . ARG C 1 130 ? -4.577 -37.285 49.132 1.00 89.82 235 ARG C O 1
ATOM 5514 N N . GLY C 1 131 ? -6.069 -37.463 47.470 1.00 105.11 236 GLY C N 1
ATOM 5515 C CA . GLY C 1 131 ? -6.905 -36.398 47.982 1.00 99.43 236 GLY C CA 1
ATOM 5516 C C . GLY C 1 131 ? -7.573 -36.785 49.283 1.00 103.01 236 GLY C C 1
ATOM 5517 O O . GLY C 1 131 ? -7.414 -36.096 50.281 1.00 101.75 236 GLY C O 1
ATOM 5518 N N . LEU C 1 132 ? -8.315 -37.890 49.272 1.00 80.19 237 LEU C N 1
ATOM 5519 C CA . LEU C 1 132 ? -9.017 -38.369 50.461 1.00 78.28 237 LEU C CA 1
ATOM 5520 C C . LEU C 1 132 ? -8.015 -38.825 51.526 1.00 86.59 237 LEU C C 1
ATOM 5521 O O . LEU C 1 132 ? -8.262 -38.659 52.730 1.00 81.57 237 LEU C O 1
ATOM 5526 N N . LEU C 1 133 ? -6.901 -39.422 51.080 1.00 99.60 238 LEU C N 1
ATOM 5527 C CA . LEU C 1 133 ? -5.833 -39.839 51.987 1.00 100.78 238 LEU C CA 1
ATOM 5528 C C . LEU C 1 133 ? -5.417 -38.601 52.751 1.00 99.93 238 LEU C C 1
ATOM 5529 O O . LEU C 1 133 ? -5.645 -38.530 53.947 1.00 102.30 238 LEU C O 1
ATOM 5534 N N . LEU C 1 134 ? -4.865 -37.614 52.039 1.00 86.95 239 LEU C N 1
ATOM 5535 C CA . LEU C 1 134 ? -4.491 -36.327 52.634 1.00 86.85 239 LEU C CA 1
ATOM 5536 C C . LEU C 1 134 ? -5.600 -35.761 53.554 1.00 91.69 239 LEU C C 1
ATOM 5537 O O . LEU C 1 134 ? -5.318 -35.289 54.668 1.00 90.51 239 LEU C O 1
ATOM 5542 N N . LEU C 1 135 ? -6.854 -35.808 53.098 1.00 97.61 240 LEU C N 1
ATOM 5543 C CA . LEU C 1 135 ? -7.986 -35.273 53.870 1.00 98.87 240 LEU C CA 1
ATOM 5544 C C . LEU C 1 135 ? -8.071 -35.951 55.229 1.00 100.97 240 LEU C C 1
ATOM 5545 O O . LEU C 1 135 ? -7.776 -35.356 56.270 1.00 103.61 240 LEU C O 1
ATOM 5550 N N . VAL C 1 136 ? -8.472 -37.214 55.185 1.00 90.46 241 VAL C N 1
ATOM 5551 C CA . VAL C 1 136 ? -8.625 -38.074 56.340 1.00 90.85 241 VAL C CA 1
ATOM 5552 C C . VAL C 1 136 ? -7.369 -38.046 57.263 1.00 93.01 241 VAL C C 1
ATOM 5553 O O . VAL C 1 136 ? -7.476 -37.935 58.493 1.00 84.68 241 VAL C O 1
ATOM 5557 N N . ALA C 1 137 ? -6.189 -38.089 56.644 1.00 92.74 242 ALA C N 1
ATOM 5558 C CA . ALA C 1 137 ? -4.899 -37.997 57.322 1.00 92.52 242 ALA C CA 1
ATOM 5559 C C . ALA C 1 137 ? -4.797 -36.763 58.170 1.00 99.01 242 ALA C C 1
ATOM 5560 O O . ALA C 1 137 ? -4.319 -36.838 59.293 1.00 103.77 242 ALA C O 1
ATOM 5562 N N . SER C 1 138 ? -5.219 -35.627 57.622 1.00 104.82 243 SER C N 1
ATOM 5563 C CA . SER C 1 138 ? -5.225 -34.368 58.372 1.00 102.75 243 SER C CA 1
ATOM 5564 C C . SER C 1 138 ? -6.309 -34.281 59.465 1.00 104.08 243 SER C C 1
ATOM 5565 O O . SER C 1 138 ? -6.027 -33.886 60.594 1.00 104.94 243 SER C O 1
ATOM 5568 N N . PHE C 1 139 ? -7.552 -34.582 59.095 1.00 100.47 244 PHE C N 1
ATOM 5569 C CA . PHE C 1 139 ? -8.721 -34.428 59.975 1.00 104.86 244 PHE C CA 1
ATOM 5570 C C . PHE C 1 139 ? -9.284 -35.696 60.619 1.00 106.30 244 PHE C C 1
ATOM 5571 O O . PHE C 1 139 ? -10.297 -35.656 61.314 1.00 111.22 244 PHE C O 1
ATOM 5579 N N . GLY C 1 140 ? -8.673 -36.834 60.359 1.00 115.15 245 GLY C N 1
ATOM 5580 C CA . GLY C 1 140 ? -9.178 -38.038 60.981 1.00 110.04 245 GLY C CA 1
ATOM 5581 C C . GLY C 1 140 ? -10.042 -38.919 60.112 1.00 98.36 245 GLY C C 1
ATOM 5582 O O . GLY C 1 140 ? -10.706 -38.471 59.181 1.00 113.37 245 GLY C O 1
ATOM 5583 N N . ILE C 1 141 ? -10.033 -40.198 60.444 1.00 90.08 246 ILE C N 1
ATOM 5584 C CA . ILE C 1 141 ? -10.710 -41.195 59.646 1.00 98.35 246 ILE C CA 1
ATOM 5585 C C . ILE C 1 141 ? -12.142 -41.476 60.111 1.00 98.59 246 ILE C C 1
ATOM 5586 O O . ILE C 1 141 ? -12.387 -41.807 61.266 1.00 99.80 246 ILE C O 1
ATOM 5591 N N . PRO C 1 142 ? -13.096 -41.334 59.194 1.00 107.68 247 PRO C N 1
ATOM 5592 C CA . PRO C 1 142 ? -14.493 -41.727 59.386 1.00 111.51 247 PRO C CA 1
ATOM 5593 C C . PRO C 1 142 ? -14.642 -43.143 59.914 1.00 101.63 247 PRO C C 1
ATOM 5594 O O . PRO C 1 142 ? -13.980 -44.053 59.446 1.00 93.67 247 PRO C O 1
ATOM 5598 N N . ALA C 1 143 ? -15.532 -43.324 60.876 1.00 100.34 248 ALA C N 1
ATOM 5599 C CA . ALA C 1 143 ? -15.838 -44.650 61.402 1.00 113.32 248 ALA C CA 1
ATOM 5600 C C . ALA C 1 143 ? -16.092 -45.624 60.272 1.00 101.41 248 ALA C C 1
ATOM 5601 O O . ALA C 1 143 ? -15.520 -46.718 60.206 1.00 112.71 248 ALA C O 1
ATOM 5603 N N . LEU C 1 144 ? -16.965 -45.193 59.377 1.00 121.77 249 LEU C N 1
ATOM 5604 C CA . LEU C 1 144 ? -17.414 -46.007 58.270 1.00 132.64 249 LEU C CA 1
ATOM 5605 C C . LEU C 1 144 ? -16.292 -46.639 57.464 1.00 133.31 249 LEU C C 1
ATOM 5606 O O . LEU C 1 144 ? -16.418 -47.806 57.079 1.00 137.08 249 LEU C O 1
ATOM 5611 N N . PHE C 1 145 ? -15.204 -45.890 57.226 1.00 114.88 250 PHE C N 1
ATOM 5612 C CA . PHE C 1 145 ? -14.135 -46.341 56.325 1.00 112.85 250 PHE C CA 1
ATOM 5613 C C . PHE C 1 145 ? -13.713 -47.725 56.751 1.00 112.21 250 PHE C C 1
ATOM 5614 O O . PHE C 1 145 ? -13.333 -47.932 57.906 1.00 110.86 250 PHE C O 1
ATOM 5622 N N . ARG C 1 146 ? -13.774 -48.666 55.816 1.00 97.83 251 ARG C N 1
ATOM 5623 C CA . ARG C 1 146 ? -13.274 -50.029 56.014 1.00 104.27 251 ARG C CA 1
ATOM 5624 C C . ARG C 1 146 ? -11.741 -50.046 55.972 1.00 105.44 251 ARG C C 1
ATOM 5625 O O . ARG C 1 146 ? -11.103 -49.028 55.677 1.00 107.20 251 ARG C O 1
ATOM 5633 N N . ASN C 1 147 ? -11.135 -51.158 56.363 1.00 126.47 252 ASN C N 1
ATOM 5634 C CA . ASN C 1 147 ? -9.704 -51.267 56.163 1.00 114.81 252 ASN C CA 1
ATOM 5635 C C . ASN C 1 147 ? -9.328 -51.333 54.703 1.00 111.03 252 ASN C C 1
ATOM 5636 O O . ASN C 1 147 ? -8.507 -50.543 54.256 1.00 106.09 252 ASN C O 1
ATOM 5641 N N . GLU C 1 148 ? -9.948 -52.235 53.950 1.00 113.53 253 GLU C N 1
ATOM 5642 C CA . GLU C 1 148 ? -9.595 -52.370 52.539 1.00 118.83 253 GLU C CA 1
ATOM 5643 C C . GLU C 1 148 ? -9.623 -51.028 51.800 1.00 118.92 253 GLU C C 1
ATOM 5644 O O . GLU C 1 148 ? -8.835 -50.791 50.882 1.00 118.93 253 GLU C O 1
ATOM 5650 N N . ASP C 1 149 ? -10.526 -50.146 52.208 1.00 111.03 254 ASP C N 1
ATOM 5651 C CA . ASP C 1 149 ? -10.565 -48.791 51.668 1.00 106.64 254 ASP C CA 1
ATOM 5652 C C . ASP C 1 149 ? -9.228 -48.096 51.851 1.00 104.20 254 ASP C C 1
ATOM 5653 O O . ASP C 1 149 ? -8.576 -47.734 50.882 1.00 100.28 254 ASP C O 1
ATOM 5658 N N . LEU C 1 150 ? -8.834 -47.895 53.104 1.00 96.92 255 LEU C N 1
ATOM 5659 C CA . LEU C 1 150 ? -7.559 -47.267 53.406 1.00 88.21 255 LEU C CA 1
ATOM 5660 C C . LEU C 1 150 ? -6.405 -47.966 52.686 1.00 88.23 255 LEU C C 1
ATOM 5661 O O . LEU C 1 150 ? -5.441 -47.322 52.236 1.00 81.90 255 LEU C O 1
ATOM 5666 N N . ARG C 1 151 ? -6.493 -49.288 52.570 1.00 91.32 256 ARG C N 1
ATOM 5667 C CA . ARG C 1 151 ? -5.455 -49.985 51.853 1.00 87.31 256 ARG C CA 1
ATOM 5668 C C . ARG C 1 151 ? -5.376 -49.404 50.457 1.00 93.32 256 ARG C C 1
ATOM 5669 O O . ARG C 1 151 ? -4.304 -48.978 50.027 1.00 88.40 256 ARG C O 1
ATOM 5677 N N . ASN C 1 152 ? -6.523 -49.378 49.766 1.00 90.52 257 ASN C N 1
ATOM 5678 C CA . ASN C 1 152 ? -6.615 -48.869 48.391 1.00 83.79 257 ASN C CA 1
ATOM 5679 C C . ASN C 1 152 ? -6.222 -47.397 48.263 1.00 78.25 257 ASN C C 1
ATOM 5680 O O . ASN C 1 152 ? -5.546 -47.011 47.321 1.00 74.66 257 ASN C O 1
ATOM 5685 N N . LEU C 1 153 ? -6.616 -46.567 49.217 1.00 76.61 258 LEU C N 1
ATOM 5686 C CA . LEU C 1 153 ? -6.151 -45.195 49.201 1.00 83.26 258 LEU C CA 1
ATOM 5687 C C . LEU C 1 153 ? -4.622 -45.161 49.180 1.00 88.09 258 LEU C C 1
ATOM 5688 O O . LEU C 1 153 ? -4.026 -44.671 48.217 1.00 84.73 258 LEU C O 1
ATOM 5693 N N . ILE C 1 154 ? -3.989 -45.737 50.204 1.00 96.48 259 ILE C N 1
ATOM 5694 C CA . ILE C 1 154 ? -2.528 -45.814 50.256 1.00 88.15 259 ILE C CA 1
ATOM 5695 C C . ILE C 1 154 ? -1.930 -46.359 48.950 1.00 88.24 259 ILE C C 1
ATOM 5696 O O . ILE C 1 154 ? -0.886 -45.904 48.488 1.00 85.56 259 ILE C O 1
ATOM 5701 N N . ARG C 1 155 ? -2.589 -47.349 48.369 1.00 86.68 260 ARG C N 1
ATOM 5702 C CA . ARG C 1 155 ? -2.034 -48.038 47.225 1.00 85.09 260 ARG C CA 1
ATOM 5703 C C . ARG C 1 155 ? -2.011 -47.134 46.024 1.00 90.76 260 ARG C C 1
ATOM 5704 O O . ARG C 1 155 ? -1.076 -47.167 45.234 1.00 94.99 260 ARG C O 1
ATOM 5712 N N . LEU C 1 156 ? -3.087 -46.369 45.866 1.00 91.67 261 LEU C N 1
ATOM 5713 C CA . LEU C 1 156 ? -3.273 -45.499 44.706 1.00 88.03 261 LEU C CA 1
ATOM 5714 C C . LEU C 1 156 ? -2.614 -44.134 44.808 1.00 87.63 261 LEU C C 1
ATOM 5715 O O . LEU C 1 156 ? -2.209 -43.581 43.802 1.00 94.11 261 LEU C O 1
ATOM 5720 N N . SER C 1 157 ? -2.502 -43.593 46.012 1.00 84.74 262 SER C N 1
ATOM 5721 C CA . SER C 1 157 ? -2.049 -42.214 46.189 1.00 85.35 262 SER C CA 1
ATOM 5722 C C . SER C 1 157 ? -0.616 -41.883 45.747 1.00 91.15 262 SER C C 1
ATOM 5723 O O . SER C 1 157 ? -0.240 -40.707 45.733 1.00 89.76 262 SER C O 1
ATOM 5726 N N . CYS C 1 158 ? 0.165 -42.904 45.386 1.00 112.27 263 CYS C N 1
ATOM 5727 C CA . CYS C 1 158 ? 1.604 -42.755 45.124 1.00 118.00 263 CYS C CA 1
ATOM 5728 C C . CYS C 1 158 ? 2.271 -42.175 46.351 1.00 114.13 263 CYS C C 1
ATOM 5729 O O . CYS C 1 158 ? 2.871 -41.107 46.275 1.00 113.57 263 CYS C O 1
ATOM 5732 N N . PRO C 1 159 ? 2.174 -42.897 47.485 1.00 90.54 264 PRO C N 1
ATOM 5733 C CA . PRO C 1 159 ? 2.295 -42.336 48.835 1.00 82.88 264 PRO C CA 1
ATOM 5734 C C . PRO C 1 159 ? 3.719 -41.952 49.187 1.00 88.16 264 PRO C C 1
ATOM 5735 O O . PRO C 1 159 ? 3.905 -41.260 50.180 1.00 89.02 264 PRO C O 1
ATOM 5739 N N . LYS C 1 160 ? 4.695 -42.412 48.402 1.00 98.31 265 LYS C N 1
ATOM 5740 C CA . LYS C 1 160 ? 6.107 -42.311 48.764 1.00 98.11 265 LYS C CA 1
ATOM 5741 C C . LYS C 1 160 ? 6.671 -40.905 48.648 1.00 107.36 265 LYS C C 1
ATOM 5742 O O . LYS C 1 160 ? 7.383 -40.447 49.542 1.00 115.67 265 LYS C O 1
ATOM 5748 N N . GLU C 1 161 ? 6.364 -40.228 47.547 1.00 106.63 266 GLU C N 1
ATOM 5749 C CA . GLU C 1 161 ? 6.743 -38.827 47.381 1.00 107.50 266 GLU C CA 1
ATOM 5750 C C . GLU C 1 161 ? 5.913 -37.963 48.339 1.00 101.74 266 GLU C C 1
ATOM 5751 O O . GLU C 1 161 ? 6.154 -36.768 48.492 1.00 108.74 266 GLU C O 1
ATOM 5757 N N . ILE C 1 162 ? 4.917 -38.587 48.961 1.00 95.38 267 ILE C N 1
ATOM 5758 C CA . ILE C 1 162 ? 4.105 -37.964 50.015 1.00 101.54 267 ILE C CA 1
ATOM 5759 C C . ILE C 1 162 ? 4.488 -38.354 51.477 1.00 108.58 267 ILE C C 1
ATOM 5760 O O . ILE C 1 162 ? 3.873 -37.890 52.445 1.00 104.11 267 ILE C O 1
ATOM 5765 N N . SER C 1 163 ? 5.526 -39.184 51.623 1.00 111.69 268 SER C N 1
ATOM 5766 C CA . SER C 1 163 ? 5.791 -39.868 52.895 1.00 108.20 268 SER C CA 1
ATOM 5767 C C . SER C 1 163 ? 5.968 -38.925 54.078 1.00 109.95 268 SER C C 1
ATOM 5768 O O . SER C 1 163 ? 5.178 -38.973 55.013 1.00 105.73 268 SER C O 1
ATOM 5771 N N . ASP C 1 164 ? 6.951 -38.029 54.017 1.00 139.02 269 ASP C N 1
ATOM 5772 C CA . ASP C 1 164 ? 7.278 -37.211 55.183 1.00 129.07 269 ASP C CA 1
ATOM 5773 C C . ASP C 1 164 ? 6.002 -36.646 55.776 1.00 128.81 269 ASP C C 1
ATOM 5774 O O . ASP C 1 164 ? 5.734 -36.776 56.972 1.00 131.48 269 ASP C O 1
ATOM 5779 N N . ALA C 1 165 ? 5.202 -36.033 54.919 1.00 105.63 270 ALA C N 1
ATOM 5780 C CA . ALA C 1 165 ? 4.029 -35.308 55.364 1.00 101.02 270 ALA C CA 1
ATOM 5781 C C . ALA C 1 165 ? 2.943 -36.287 55.754 1.00 97.61 270 ALA C C 1
ATOM 5782 O O . ALA C 1 165 ? 2.060 -35.969 56.546 1.00 96.12 270 ALA C O 1
ATOM 5784 N N . LEU C 1 166 ? 3.009 -37.482 55.186 1.00 98.79 271 LEU C N 1
ATOM 5785 C CA . LEU C 1 166 ? 2.007 -38.491 55.473 1.00 99.57 271 LEU C CA 1
ATOM 5786 C C . LEU C 1 166 ? 2.231 -39.074 56.871 1.00 96.16 271 LEU C C 1
ATOM 5787 O O . LEU C 1 166 ? 1.282 -39.284 57.636 1.00 94.29 271 LEU C O 1
ATOM 5792 N N . ARG C 1 167 ? 3.491 -39.311 57.218 1.00 107.26 272 ARG C N 1
ATOM 5793 C CA . ARG C 1 167 ? 3.793 -40.030 58.450 1.00 106.22 272 ARG C CA 1
ATOM 5794 C C . ARG C 1 167 ? 3.781 -39.082 59.645 1.00 112.26 272 ARG C C 1
ATOM 5795 O O . ARG C 1 167 ? 4.010 -39.478 60.789 1.00 119.28 272 ARG C O 1
ATOM 5803 N N . ARG C 1 168 ? 3.486 -37.825 59.352 1.00 107.44 273 ARG C N 1
ATOM 5804 C CA . ARG C 1 168 ? 3.211 -36.819 60.361 1.00 100.59 273 ARG C CA 1
ATOM 5805 C C . ARG C 1 168 ? 1.791 -36.967 60.952 1.00 98.72 273 ARG C C 1
ATOM 5806 O O . ARG C 1 168 ? 1.415 -36.234 61.881 1.00 102.58 273 ARG C O 1
ATOM 5814 N N . SER C 1 169 ? 1.019 -37.927 60.433 1.00 108.33 274 SER C N 1
ATOM 5815 C CA . SER C 1 169 ? -0.438 -37.873 60.523 1.00 110.02 274 SER C CA 1
ATOM 5816 C C . SER C 1 169 ? -0.938 -38.044 61.933 1.00 116.61 274 SER C C 1
ATOM 5817 O O . SER C 1 169 ? -1.459 -37.099 62.517 1.00 121.61 274 SER C O 1
ATOM 5820 N N . ARG C 1 170 ? -0.751 -39.226 62.495 1.00 111.33 275 ARG C N 1
ATOM 5821 C CA . ARG C 1 170 ? -1.245 -39.496 63.834 1.00 121.89 275 ARG C CA 1
ATOM 5822 C C . ARG C 1 170 ? -2.676 -40.031 63.875 1.00 117.08 275 ARG C C 1
ATOM 5823 O O . ARG C 1 170 ? -3.088 -40.645 64.856 1.00 124.81 275 ARG C O 1
ATOM 5831 N N . PHE C 1 171 ? -3.409 -39.894 62.788 1.00 106.11 276 PHE C N 1
ATOM 5832 C CA . PHE C 1 171 ? -4.711 -40.549 62.689 1.00 108.50 276 PHE C CA 1
ATOM 5833 C C . PHE C 1 171 ? -4.409 -41.762 61.885 1.00 104.37 276 PHE C C 1
ATOM 5834 O O . PHE C 1 171 ? -4.815 -42.877 62.213 1.00 93.92 276 PHE C O 1
ATOM 5842 N N . LEU C 1 172 ? -3.795 -41.479 60.745 1.00 106.29 277 LEU C N 1
ATOM 5843 C CA . LEU C 1 172 ? -3.110 -42.466 59.939 1.00 105.50 277 LEU C CA 1
ATOM 5844 C C . LEU C 1 172 ? -2.178 -43.348 60.787 1.00 99.75 277 LEU C C 1
ATOM 5845 O O . LEU C 1 172 ? -2.356 -44.564 60.816 1.00 89.10 277 LEU C O 1
ATOM 5850 N N . LEU C 1 173 ? -1.179 -42.762 61.455 1.00 97.40 278 LEU C N 1
ATOM 5851 C CA . LEU C 1 173 ? -0.230 -43.581 62.232 1.00 98.66 278 LEU C CA 1
ATOM 5852 C C . LEU C 1 173 ? -0.900 -44.611 63.158 1.00 98.00 278 LEU C C 1
ATOM 5853 O O . LEU C 1 173 ? -0.428 -45.729 63.283 1.00 97.21 278 LEU C O 1
ATOM 5858 N N . ALA C 1 174 ? -2.006 -44.231 63.786 1.00 101.29 279 ALA C N 1
ATOM 5859 C CA . ALA C 1 174 ? -2.791 -45.145 64.612 1.00 95.34 279 ALA C CA 1
ATOM 5860 C C . ALA C 1 174 ? -3.495 -46.280 63.834 1.00 101.28 279 ALA C C 1
ATOM 5861 O O . ALA C 1 174 ? -3.538 -47.441 64.274 1.00 97.95 279 ALA C O 1
ATOM 5863 N N . ARG C 1 175 ? -4.105 -45.925 62.709 1.00 101.09 280 ARG C N 1
ATOM 5864 C CA . ARG C 1 175 ? -4.911 -46.873 61.959 1.00 90.50 280 ARG C CA 1
ATOM 5865 C C . ARG C 1 175 ? -4.141 -47.753 60.991 1.00 90.94 280 ARG C C 1
ATOM 5866 O O . ARG C 1 175 ? -4.568 -48.864 60.721 1.00 88.04 280 ARG C O 1
ATOM 5874 N N . VAL C 1 176 ? -3.022 -47.251 60.464 1.00 91.67 281 VAL C N 1
ATOM 5875 C CA . VAL C 1 176 ? -2.295 -47.920 59.375 1.00 94.62 281 VAL C CA 1
ATOM 5876 C C . VAL C 1 176 ? -1.726 -49.266 59.778 1.00 96.37 281 VAL C C 1
ATOM 5877 O O . VAL C 1 176 ? -1.783 -50.213 58.988 1.00 88.92 281 VAL C O 1
ATOM 5881 N N . PRO C 1 177 ? -1.165 -49.360 61.003 1.00 106.00 282 PRO C N 1
ATOM 5882 C CA . PRO C 1 177 ? -0.555 -50.623 61.427 1.00 94.72 282 PRO C CA 1
ATOM 5883 C C . PRO C 1 177 ? -1.634 -51.662 61.370 1.00 95.64 282 PRO C C 1
ATOM 5884 O O . PRO C 1 177 ? -1.465 -52.737 60.807 1.00 93.24 282 PRO C O 1
ATOM 5888 N N . ASP C 1 178 ? -2.776 -51.304 61.925 1.00 92.41 283 ASP C N 1
ATOM 5889 C CA . ASP C 1 178 ? -3.905 -52.196 61.900 1.00 99.32 283 ASP C CA 1
ATOM 5890 C C . ASP C 1 178 ? -4.167 -52.687 60.466 1.00 92.90 283 ASP C C 1
ATOM 5891 O O . ASP C 1 178 ? -4.402 -53.877 60.247 1.00 92.70 283 ASP C O 1
ATOM 5896 N N . VAL C 1 179 ? -4.100 -51.782 59.487 1.00 87.80 284 VAL C N 1
ATOM 5897 C CA . VAL C 1 179 ? -4.445 -52.149 58.103 1.00 86.11 284 VAL C CA 1
ATOM 5898 C C . VAL C 1 179 ? -3.383 -53.022 57.443 1.00 87.25 284 VAL C C 1
ATOM 5899 O O . VAL C 1 179 ? -3.709 -53.830 56.563 1.00 85.41 284 VAL C O 1
ATOM 5903 N N . ILE C 1 180 ? -2.122 -52.848 57.867 1.00 86.98 285 ILE C N 1
ATOM 5904 C CA . ILE C 1 180 ? -1.009 -53.680 57.407 1.00 79.19 285 ILE C CA 1
ATOM 5905 C C . ILE C 1 180 ? -1.121 -55.099 57.975 1.00 83.66 285 ILE C C 1
ATOM 5906 O O . ILE C 1 180 ? -0.834 -56.075 57.280 1.00 78.77 285 ILE C O 1
ATOM 5911 N N . GLN C 1 181 ? -1.540 -55.217 59.235 1.00 97.45 286 GLN C N 1
ATOM 5912 C CA . GLN C 1 181 ? -1.773 -56.536 59.822 1.00 104.28 286 GLN C CA 1
ATOM 5913 C C . GLN C 1 181 ? -2.773 -57.262 58.939 1.00 103.40 286 GLN C C 1
ATOM 5914 O O . GLN C 1 181 ? -2.599 -58.427 58.585 1.00 105.02 286 GLN C O 1
ATOM 5920 N N . GLY C 1 182 ? -3.827 -56.549 58.574 1.00 97.75 287 GLY C N 1
ATOM 5921 C CA . GLY C 1 182 ? -4.824 -57.110 57.691 1.00 102.11 287 GLY C CA 1
ATOM 5922 C C . GLY C 1 182 ? -4.174 -57.667 56.444 1.00 96.80 287 GLY C C 1
ATOM 5923 O O . GLY C 1 182 ? -4.378 -58.831 56.104 1.00 95.01 287 GLY C O 1
ATOM 5924 N N . MET C 1 183 ? -3.377 -56.832 55.779 1.00 94.40 288 MET C N 1
ATOM 5925 C CA . MET C 1 183 ? -2.738 -57.203 54.525 1.00 96.34 288 MET C CA 1
ATOM 5926 C C . MET C 1 183 ? -1.856 -58.419 54.722 1.00 104.05 288 MET C C 1
ATOM 5927 O O . MET C 1 183 ? -1.731 -59.268 53.833 1.00 102.14 288 MET C O 1
ATOM 5932 N N . ILE C 1 184 ? -1.233 -58.490 55.896 1.00 100.44 289 ILE C N 1
ATOM 5933 C CA . ILE C 1 184 ? -0.310 -59.574 56.198 1.00 96.74 289 ILE C CA 1
ATOM 5934 C C . ILE C 1 184 ? -1.067 -60.888 56.267 1.00 102.18 289 ILE C C 1
ATOM 5935 O O . ILE C 1 184 ? -0.617 -61.900 55.724 1.00 107.45 289 ILE C O 1
ATOM 5940 N N . LYS C 1 185 ? -2.233 -60.855 56.911 1.00 105.64 290 LYS C N 1
ATOM 5941 C CA . LYS C 1 185 ? -3.078 -62.040 57.041 1.00 104.44 290 LYS C CA 1
ATOM 5942 C C . LYS C 1 185 ? -3.648 -62.531 55.697 1.00 111.87 290 LYS C C 1
ATOM 5943 O O . LYS C 1 185 ? -4.151 -63.647 55.597 1.00 113.53 290 LYS C O 1
ATOM 5949 N N . ASN C 1 186 ? -3.570 -61.693 54.669 1.00 121.28 291 ASN C N 1
ATOM 5950 C CA . ASN C 1 186 ? -4.143 -62.019 53.362 1.00 124.18 291 ASN C CA 1
ATOM 5951 C C . ASN C 1 186 ? -3.244 -62.523 52.224 1.00 127.74 291 ASN C C 1
ATOM 5952 O O . ASN C 1 186 ? -3.709 -62.633 51.089 1.00 133.49 291 ASN C O 1
ATOM 5957 N N . GLN C 1 187 ? -1.969 -62.791 52.509 1.00 147.35 292 GLN C N 1
ATOM 5958 C CA . GLN C 1 187 ? -1.032 -63.273 51.479 1.00 159.59 292 GLN C CA 1
ATOM 5959 C C . GLN C 1 187 ? -0.395 -62.110 50.715 1.00 156.03 292 GLN C C 1
ATOM 5960 O O . GLN C 1 187 ? 0.399 -62.283 49.788 1.00 154.18 292 GLN C O 1
ATOM 5966 N N . MET C 1 188 ? -0.774 -60.922 51.162 1.00 118.16 293 MET C N 1
ATOM 5967 C CA . MET C 1 188 ? -0.329 -59.627 50.672 1.00 112.69 293 MET C CA 1
ATOM 5968 C C . MET C 1 188 ? 0.992 -59.217 51.303 1.00 109.54 293 MET C C 1
ATOM 5969 O O . MET C 1 188 ? 1.214 -58.035 51.549 1.00 107.07 293 MET C O 1
ATOM 5974 N N . ASN C 1 189 ? 1.778 -60.206 51.723 1.00 105.79 294 ASN C N 1
ATOM 5975 C CA . ASN C 1 189 ? 3.037 -59.977 52.426 1.00 91.61 294 ASN C CA 1
ATOM 5976 C C . ASN C 1 189 ? 3.871 -58.822 51.882 1.00 87.29 294 ASN C C 1
ATOM 5977 O O . ASN C 1 189 ? 4.096 -57.825 52.580 1.00 87.01 294 ASN C O 1
ATOM 5982 N N . VAL C 1 190 ? 4.358 -58.964 50.653 1.00 81.80 295 VAL C N 1
ATOM 5983 C CA . VAL C 1 190 ? 5.334 -58.017 50.120 1.00 75.87 295 VAL C CA 1
ATOM 5984 C C . VAL C 1 190 ? 4.845 -56.587 50.220 1.00 86.32 295 VAL C C 1
ATOM 5985 O O . VAL C 1 190 ? 5.599 -55.674 50.590 1.00 80.58 295 VAL C O 1
ATOM 5989 N N . GLU C 1 191 ? 3.570 -56.409 49.895 1.00 102.04 296 GLU C N 1
ATOM 5990 C CA . GLU C 1 191 ? 2.920 -55.112 49.931 1.00 98.61 296 GLU C CA 1
ATOM 5991 C C . GLU C 1 191 ? 2.808 -54.595 51.353 1.00 99.68 296 GLU C C 1
ATOM 5992 O O . GLU C 1 191 ? 2.931 -53.402 51.581 1.00 100.27 296 GLU C O 1
ATOM 5998 N N . ALA C 1 192 ? 2.582 -55.487 52.314 1.00 79.55 297 ALA C N 1
ATOM 5999 C CA . ALA C 1 192 ? 2.515 -55.060 53.705 1.00 75.29 297 ALA C CA 1
ATOM 6000 C C . ALA C 1 192 ? 3.881 -54.548 54.114 1.00 71.73 297 ALA C C 1
ATOM 6001 O O . ALA C 1 192 ? 3.995 -53.500 54.769 1.00 69.52 297 ALA C O 1
ATOM 6003 N N . VAL C 1 193 ? 4.927 -55.268 53.710 1.00 75.38 298 VAL C N 1
ATOM 6004 C CA . VAL C 1 193 ? 6.277 -54.782 53.970 1.00 78.66 298 VAL C CA 1
ATOM 6005 C C . VAL C 1 193 ? 6.452 -53.401 53.337 1.00 84.85 298 VAL C C 1
ATOM 6006 O O . VAL C 1 193 ? 7.036 -52.511 53.951 1.00 79.59 298 VAL C O 1
ATOM 6010 N N . ASP C 1 194 ? 5.919 -53.206 52.131 1.00 88.64 299 ASP C N 1
ATOM 6011 C CA . ASP C 1 194 ? 5.996 -51.887 51.503 1.00 84.69 299 ASP C CA 1
ATOM 6012 C C . ASP C 1 194 ? 5.285 -50.800 52.318 1.00 86.11 299 ASP C C 1
ATOM 6013 O O . ASP C 1 194 ? 5.841 -49.742 52.546 1.00 82.54 299 ASP C O 1
ATOM 6018 N N . PHE C 1 195 ? 4.054 -51.049 52.743 1.00 89.92 300 PHE C N 1
ATOM 6019 C CA . PHE C 1 195 ? 3.297 -50.036 53.480 1.00 92.51 300 PHE C CA 1
ATOM 6020 C C . PHE C 1 195 ? 4.009 -49.676 54.766 1.00 90.23 300 PHE C C 1
ATOM 6021 O O . PHE C 1 195 ? 4.178 -48.484 55.104 1.00 83.10 300 PHE C O 1
ATOM 6029 N N . ALA C 1 196 ? 4.397 -50.726 55.488 1.00 85.09 301 ALA C N 1
ATOM 6030 C CA . ALA C 1 196 ? 5.162 -50.585 56.702 1.00 77.62 301 ALA C CA 1
ATOM 6031 C C . ALA C 1 196 ? 6.363 -49.701 56.422 1.00 83.41 301 ALA C C 1
ATOM 6032 O O . ALA C 1 196 ? 6.463 -48.617 56.980 1.00 85.86 301 ALA C O 1
ATOM 6034 N N . TYR C 1 197 ? 7.271 -50.142 55.553 1.00 72.60 302 TYR C N 1
ATOM 6035 C CA . TYR C 1 197 ? 8.472 -49.353 55.276 1.00 72.06 302 TYR C CA 1
ATOM 6036 C C . TYR C 1 197 ? 8.127 -47.917 54.905 1.00 80.43 302 TYR C C 1
ATOM 6037 O O . TYR C 1 197 ? 8.852 -47.000 55.252 1.00 84.38 302 TYR C O 1
ATOM 6046 N N . THR C 1 198 ? 7.008 -47.719 54.218 1.00 91.89 303 THR C N 1
ATOM 6047 C CA . THR C 1 198 ? 6.646 -46.400 53.703 1.00 95.06 303 THR C CA 1
ATOM 6048 C C . THR C 1 198 ? 6.199 -45.424 54.775 1.00 93.10 303 THR C C 1
ATOM 6049 O O . THR C 1 198 ? 6.409 -44.229 54.626 1.00 94.52 303 THR C O 1
ATOM 6053 N N . PHE C 1 199 ? 5.559 -45.915 55.833 1.00 89.56 304 PHE C N 1
ATOM 6054 C CA . PHE C 1 199 ? 5.153 -45.025 56.934 1.00 92.06 304 PHE C CA 1
ATOM 6055 C C . PHE C 1 199 ? 6.135 -44.938 58.113 1.00 104.90 304 PHE C C 1
ATOM 6056 O O . PHE C 1 199 ? 5.884 -44.209 59.072 1.00 104.60 304 PHE C O 1
ATOM 6064 N N . GLY C 1 200 ? 7.236 -45.688 58.049 1.00 112.83 305 GLY C N 1
ATOM 6065 C CA . GLY C 1 200 ? 8.208 -45.719 59.129 1.00 104.08 305 GLY C CA 1
ATOM 6066 C C . GLY C 1 200 ? 7.759 -46.620 60.256 1.00 111.78 305 GLY C C 1
ATOM 6067 O O . GLY C 1 200 ? 8.057 -46.390 61.426 1.00 125.75 305 GLY C O 1
ATOM 6068 N N . LEU C 1 201 ? 6.985 -47.624 59.879 1.00 94.74 306 LEU C N 1
ATOM 6069 C CA . LEU C 1 201 ? 6.438 -48.621 60.788 1.00 89.74 306 LEU C CA 1
ATOM 6070 C C . LEU C 1 201 ? 7.204 -49.934 60.813 1.00 95.83 306 LEU C C 1
ATOM 6071 O O . LEU C 1 201 ? 6.670 -50.928 61.306 1.00 97.69 306 LEU C O 1
ATOM 6076 N N . GLU C 1 202 ? 8.382 -49.994 60.193 1.00 101.21 307 GLU C N 1
ATOM 6077 C CA . GLU C 1 202 ? 9.133 -51.253 60.180 1.00 103.78 307 GLU C CA 1
ATOM 6078 C C . GLU C 1 202 ? 9.176 -51.850 61.592 1.00 104.44 307 GLU C C 1
ATOM 6079 O O . GLU C 1 202 ? 8.915 -53.042 61.791 1.00 97.89 307 GLU C O 1
ATOM 6085 N N . GLU C 1 203 ? 9.447 -50.990 62.570 1.00 107.74 308 GLU C N 1
ATOM 6086 C CA . GLU C 1 203 ? 9.561 -51.376 63.961 1.00 100.07 308 GLU C CA 1
ATOM 6087 C C . GLU C 1 203 ? 8.405 -52.235 64.476 1.00 103.00 308 GLU C C 1
ATOM 6088 O O . GLU C 1 203 ? 8.586 -52.985 65.424 1.00 111.67 308 GLU C O 1
ATOM 6094 N N . LYS C 1 204 ? 7.218 -52.117 63.887 1.00 85.47 309 LYS C N 1
ATOM 6095 C CA . LYS C 1 204 ? 6.038 -52.827 64.402 1.00 86.01 309 LYS C CA 1
ATOM 6096 C C . LYS C 1 204 ? 5.672 -54.131 63.711 1.00 86.55 309 LYS C C 1
ATOM 6097 O O . LYS C 1 204 ? 4.612 -54.716 64.022 1.00 86.38 309 LYS C O 1
ATOM 6103 N N . PHE C 1 205 ? 6.483 -54.569 62.749 1.00 77.44 310 PHE C N 1
ATOM 6104 C CA . PHE C 1 205 ? 6.164 -55.837 62.073 1.00 82.03 310 PHE C CA 1
ATOM 6105 C C . PHE C 1 205 ? 7.341 -56.774 61.902 1.00 87.46 310 PHE C C 1
ATOM 6106 O O . PHE C 1 205 ? 8.447 -56.358 61.512 1.00 87.35 310 PHE C O 1
ATOM 6114 N N . PRO C 1 206 ? 7.101 -58.065 62.170 1.00 93.29 311 PRO C N 1
ATOM 6115 C CA . PRO C 1 206 ? 8.241 -58.920 61.880 1.00 100.21 311 PRO C CA 1
ATOM 6116 C C . PRO C 1 206 ? 8.366 -58.857 60.400 1.00 101.38 311 PRO C C 1
ATOM 6117 O O . PRO C 1 206 ? 7.570 -59.495 59.715 1.00 106.79 311 PRO C O 1
ATOM 6121 N N . ILE C 1 207 ? 9.425 -58.250 59.901 1.00 91.92 312 ILE C N 1
ATOM 6122 C CA . ILE C 1 207 ? 9.480 -57.989 58.467 1.00 93.50 312 ILE C CA 1
ATOM 6123 C C . ILE C 1 207 ? 10.271 -59.124 57.885 1.00 94.09 312 ILE C C 1
ATOM 6124 O O . ILE C 1 207 ? 9.858 -59.777 56.926 1.00 93.11 312 ILE C O 1
ATOM 6129 N N . TRP C 1 208 ? 11.455 -59.300 58.449 1.00 106.51 313 TRP C N 1
ATOM 6130 C CA . TRP C 1 208 ? 12.266 -60.428 58.111 1.00 100.00 313 TRP C CA 1
ATOM 6131 C C . TRP C 1 208 ? 11.417 -61.695 58.117 1.00 96.72 313 TRP C C 1
ATOM 6132 O O . TRP C 1 208 ? 11.535 -62.524 57.212 1.00 94.45 313 TRP C O 1
ATOM 6143 N N . LYS C 1 209 ? 10.529 -61.831 59.100 1.00 101.69 314 LYS C N 1
ATOM 6144 C CA . LYS C 1 209 ? 9.647 -63.004 59.140 1.00 102.52 314 LYS C CA 1
ATOM 6145 C C . LYS C 1 209 ? 8.710 -63.064 57.942 1.00 103.22 314 LYS C C 1
ATOM 6146 O O . LYS C 1 209 ? 8.664 -64.066 57.236 1.00 102.54 314 LYS C O 1
ATOM 6152 N N . ILE C 1 210 ? 7.981 -61.975 57.713 1.00 89.59 315 ILE C N 1
ATOM 6153 C CA . ILE C 1 210 ? 7.041 -61.873 56.602 1.00 83.53 315 ILE C CA 1
ATOM 6154 C C . ILE C 1 210 ? 7.666 -62.181 55.234 1.00 83.53 315 ILE C C 1
ATOM 6155 O O . ILE C 1 210 ? 7.200 -63.091 54.534 1.00 84.64 315 ILE C O 1
ATOM 6160 N N . LEU C 1 211 ? 8.714 -61.440 54.854 1.00 75.11 316 LEU C N 1
ATOM 6161 C CA . LEU C 1 211 ? 9.450 -61.730 53.617 1.00 70.90 316 LEU C CA 1
ATOM 6162 C C . LEU C 1 211 ? 9.928 -63.182 53.557 1.00 82.91 316 LEU C C 1
ATOM 6163 O O . LEU C 1 211 ? 9.801 -63.854 52.519 1.00 79.14 316 LEU C O 1
ATOM 6168 N N . THR C 1 212 ? 10.480 -63.668 54.671 1.00 97.16 317 THR C N 1
ATOM 6169 C CA . THR C 1 212 ? 11.008 -65.029 54.705 1.00 94.73 317 THR C CA 1
ATOM 6170 C C . THR C 1 212 ? 9.930 -66.053 54.443 1.00 95.42 317 THR C C 1
ATOM 6171 O O . THR C 1 212 ? 10.134 -66.984 53.677 1.00 94.37 317 THR C O 1
ATOM 6175 N N . SER C 1 213 ? 8.778 -65.870 55.070 1.00 98.28 318 SER C N 1
ATOM 6176 C CA . SER C 1 213 ? 7.641 -66.734 54.827 1.00 100.36 318 SER C CA 1
ATOM 6177 C C . SER C 1 213 ? 7.229 -66.717 53.379 1.00 106.77 318 SER C C 1
ATOM 6178 O O . SER C 1 213 ? 6.954 -67.766 52.797 1.00 103.60 318 SER C O 1
ATOM 6181 N N . PHE C 1 214 ? 7.150 -65.513 52.813 1.00 99.52 319 PHE C N 1
ATOM 6182 C CA . PHE C 1 214 ? 6.801 -65.346 51.405 1.00 97.63 319 PHE C CA 1
ATOM 6183 C C . PHE C 1 214 ? 7.729 -66.201 50.528 1.00 97.51 319 PHE C C 1
ATOM 6184 O O . PHE C 1 214 ? 7.302 -67.149 49.835 1.00 96.47 319 PHE C O 1
ATOM 6192 N N . LEU C 1 215 ? 9.012 -65.872 50.581 1.00 90.65 320 LEU C N 1
ATOM 6193 C CA . LEU C 1 215 ? 10.009 -66.642 49.867 1.00 87.79 320 LEU C CA 1
ATOM 6194 C C . LEU C 1 215 ? 9.869 -68.148 50.118 1.00 94.48 320 LEU C C 1
ATOM 6195 O O . LEU C 1 215 ? 9.976 -68.938 49.189 1.00 98.09 320 LEU C O 1
ATOM 6200 N N . ARG C 1 216 ? 9.621 -68.560 51.358 1.00 100.35 321 ARG C N 1
ATOM 6201 C CA . ARG C 1 216 ? 9.517 -69.989 51.636 1.00 103.84 321 ARG C CA 1
ATOM 6202 C C . ARG C 1 216 ? 8.347 -70.608 50.891 1.00 108.32 321 ARG C C 1
ATOM 6203 O O . ARG C 1 216 ? 8.521 -71.594 50.186 1.00 106.42 321 ARG C O 1
ATOM 6211 N N . GLU C 1 217 ? 7.162 -70.025 51.036 1.00 107.19 322 GLU C N 1
ATOM 6212 C CA . GLU C 1 217 ? 5.996 -70.531 50.331 1.00 107.20 322 GLU C CA 1
ATOM 6213 C C . GLU C 1 217 ? 6.279 -70.681 48.855 1.00 112.97 322 GLU C C 1
ATOM 6214 O O . GLU C 1 217 ? 5.986 -71.720 48.272 1.00 117.55 322 GLU C O 1
ATOM 6220 N N . HIS C 1 218 ? 6.848 -69.655 48.232 1.00 112.65 323 HIS C N 1
ATOM 6221 C CA . HIS C 1 218 ? 7.119 -69.792 46.801 1.00 108.63 323 HIS C CA 1
ATOM 6222 C C . HIS C 1 218 ? 8.194 -70.837 46.484 1.00 112.08 323 HIS C C 1
ATOM 6223 O O . HIS C 1 218 ? 8.153 -71.457 45.424 1.00 119.15 323 HIS C O 1
ATOM 6230 N N . LYS C 1 219 ? 9.141 -71.042 47.398 1.00 108.20 324 LYS C N 1
ATOM 6231 C CA . LYS C 1 219 ? 10.154 -72.083 47.230 1.00 107.06 324 LYS C CA 1
ATOM 6232 C C . LYS C 1 219 ? 9.436 -73.437 47.207 1.00 115.41 324 LYS C C 1
ATOM 6233 O O . LYS C 1 219 ? 9.704 -74.284 46.349 1.00 118.90 324 LYS C O 1
ATOM 6239 N N . GLU C 1 220 ? 8.481 -73.622 48.112 1.00 120.64 325 GLU C N 1
ATOM 6240 C CA . GLU C 1 220 ? 7.731 -74.871 48.155 1.00 125.83 325 GLU C CA 1
ATOM 6241 C C . GLU C 1 220 ? 6.790 -75.058 46.969 1.00 130.46 325 GLU C C 1
ATOM 6242 O O . GLU C 1 220 ? 6.600 -76.179 46.513 1.00 134.95 325 GLU C O 1
ATOM 6248 N N . GLU C 1 221 ? 6.194 -73.976 46.474 1.00 121.06 326 GLU C N 1
ATOM 6249 C CA . GLU C 1 221 ? 5.344 -74.068 45.285 1.00 124.24 326 GLU C CA 1
ATOM 6250 C C . GLU C 1 221 ? 6.191 -74.506 44.108 1.00 117.63 326 GLU C C 1
ATOM 6251 O O . GLU C 1 221 ? 5.785 -75.339 43.299 1.00 119.41 326 GLU C O 1
ATOM 6257 N N . TRP C 1 222 ? 7.383 -73.931 44.035 1.00 123.15 327 TRP C N 1
ATOM 6258 C CA . TRP C 1 222 ? 8.302 -74.185 42.940 1.00 123.69 327 TRP C CA 1
ATOM 6259 C C . TRP C 1 222 ? 8.807 -75.616 42.948 1.00 132.60 327 TRP C C 1
ATOM 6260 O O . TRP C 1 222 ? 8.937 -76.230 41.889 1.00 134.92 327 TRP C O 1
ATOM 6271 N N . LYS C 1 223 ? 9.099 -76.141 44.138 1.00 135.12 328 LYS C N 1
ATOM 6272 C CA . LYS C 1 223 ? 9.463 -77.553 44.277 1.00 135.60 328 LYS C CA 1
ATOM 6273 C C . LYS C 1 223 ? 8.282 -78.477 43.955 1.00 136.00 328 LYS C C 1
ATOM 6274 O O . LYS C 1 223 ? 8.465 -79.518 43.322 1.00 132.69 328 LYS C O 1
ATOM 6280 N N . ARG C 1 224 ? 7.076 -78.079 44.372 1.00 155.45 329 ARG C N 1
ATOM 6281 C CA . ARG C 1 224 ? 5.859 -78.874 44.164 1.00 157.12 329 ARG C CA 1
ATOM 6282 C C . ARG C 1 224 ? 5.762 -79.375 42.735 1.00 160.95 329 ARG C C 1
ATOM 6283 O O . ARG C 1 224 ? 5.515 -80.557 42.508 1.00 161.66 329 ARG C O 1
ATOM 6291 N N . THR C 1 225 ? 5.959 -78.479 41.771 1.00 141.81 330 THR C N 1
ATOM 6292 C CA . THR C 1 225 ? 6.013 -78.903 40.380 1.00 146.34 330 THR C CA 1
ATOM 6293 C C . THR C 1 225 ? 7.484 -78.963 39.978 1.00 140.28 330 THR C C 1
ATOM 6294 O O . THR C 1 225 ? 8.089 -77.950 39.606 1.00 130.14 330 THR C O 1
ATOM 6298 N N . ARG C 1 226 ? 8.028 -80.177 39.973 1.00 155.69 331 ARG C N 1
ATOM 6299 C CA . ARG C 1 226 ? 9.470 -80.360 39.837 1.00 161.07 331 ARG C CA 1
ATOM 6300 C C . ARG C 1 226 ? 9.771 -81.332 38.720 1.00 172.72 331 ARG C C 1
ATOM 6301 O O . ARG C 1 226 ? 10.427 -80.965 37.744 1.00 177.60 331 ARG C O 1
ATOM 6309 N N . GLU C 1 227 ? 9.316 -82.576 38.846 1.00 179.53 332 GLU C N 1
ATOM 6310 C CA . GLU C 1 227 ? 9.166 -83.334 37.621 1.00 187.26 332 GLU C CA 1
ATOM 6311 C C . GLU C 1 227 ? 7.690 -83.294 37.290 1.00 186.08 332 GLU C C 1
ATOM 6312 O O . GLU C 1 227 ? 6.862 -83.961 37.917 1.00 181.62 332 GLU C O 1
ATOM 6318 N N . GLU C 1 228 ? 7.383 -82.419 36.340 1.00 167.97 333 GLU C N 1
ATOM 6319 C CA . GLU C 1 228 ? 6.156 -82.449 35.577 1.00 173.53 333 GLU C CA 1
ATOM 6320 C C . GLU C 1 228 ? 6.415 -82.977 34.163 1.00 182.33 333 GLU C C 1
ATOM 6321 O O . GLU C 1 228 ? 5.480 -83.125 33.370 1.00 183.96 333 GLU C O 1
ATOM 6327 N N . ASP C 1 229 ? 7.682 -83.259 33.851 1.00 200.38 334 ASP C N 1
ATOM 6328 C CA . ASP C 1 229 ? 8.105 -83.449 32.462 1.00 199.26 334 ASP C CA 1
ATOM 6329 C C . ASP C 1 229 ? 7.746 -82.170 31.706 1.00 192.15 334 ASP C C 1
ATOM 6330 O O . ASP C 1 229 ? 8.078 -81.076 32.164 1.00 186.27 334 ASP C O 1
ATOM 6335 N N . SER C 1 230 ? 7.118 -82.299 30.537 1.00 192.74 335 SER C N 1
ATOM 6336 C CA . SER C 1 230 ? 6.381 -81.178 29.932 1.00 184.31 335 SER C CA 1
ATOM 6337 C C . SER C 1 230 ? 7.064 -79.828 30.160 1.00 174.98 335 SER C C 1
ATOM 6338 O O . SER C 1 230 ? 6.616 -79.049 31.001 1.00 173.17 335 SER C O 1
ATOM 6341 N N . PRO C 1 231 ? 8.151 -79.552 29.422 1.00 158.35 336 PRO C N 1
ATOM 6342 C CA . PRO C 1 231 ? 9.074 -78.461 29.763 1.00 150.84 336 PRO C CA 1
ATOM 6343 C C . PRO C 1 231 ? 8.357 -77.150 30.098 1.00 145.14 336 PRO C C 1
ATOM 6344 O O . PRO C 1 231 ? 8.832 -76.392 30.948 1.00 137.35 336 PRO C O 1
ATOM 6348 N N . ILE C 1 232 ? 7.221 -76.902 29.447 1.00 133.17 337 ILE C N 1
ATOM 6349 C CA . ILE C 1 232 ? 6.490 -75.640 29.593 1.00 124.23 337 ILE C CA 1
ATOM 6350 C C . ILE C 1 232 ? 5.952 -75.384 31.010 1.00 121.43 337 ILE C C 1
ATOM 6351 O O . ILE C 1 232 ? 5.989 -74.246 31.471 1.00 116.68 337 ILE C O 1
ATOM 6356 N N . ARG C 1 233 ? 5.468 -76.421 31.700 1.00 134.26 338 ARG C N 1
ATOM 6357 C CA . ARG C 1 233 ? 5.071 -76.272 33.108 1.00 134.11 338 ARG C CA 1
ATOM 6358 C C . ARG C 1 233 ? 6.285 -75.930 33.965 1.00 125.87 338 ARG C C 1
ATOM 6359 O O . ARG C 1 233 ? 6.198 -75.136 34.913 1.00 120.86 338 ARG C O 1
ATOM 6367 N N . LEU C 1 234 ? 7.417 -76.534 33.620 1.00 119.61 339 LEU C N 1
ATOM 6368 C CA . LEU C 1 234 ? 8.684 -76.238 34.277 1.00 119.83 339 LEU C CA 1
ATOM 6369 C C . LEU C 1 234 ? 9.054 -74.750 34.144 1.00 113.80 339 LEU C C 1
ATOM 6370 O O . LEU C 1 234 ? 9.272 -74.059 35.152 1.00 108.61 339 LEU C O 1
ATOM 6375 N N . LYS C 1 235 ? 9.106 -74.260 32.904 1.00 120.80 340 LYS C N 1
ATOM 6376 C CA . LYS C 1 235 ? 9.379 -72.846 32.648 1.00 114.41 340 LYS C CA 1
ATOM 6377 C C . LYS C 1 235 ? 8.359 -71.928 33.336 1.00 112.22 340 LYS C C 1
ATOM 6378 O O . LYS C 1 235 ? 8.741 -70.943 33.953 1.00 114.32 340 LYS C O 1
ATOM 6384 N N . LYS C 1 236 ? 7.068 -72.240 33.240 1.00 112.38 341 LYS C N 1
ATOM 6385 C CA . LYS C 1 236 ? 6.056 -71.438 33.930 1.00 110.70 341 LYS C CA 1
ATOM 6386 C C . LYS C 1 236 ? 6.366 -71.310 35.434 1.00 111.01 341 LYS C C 1
ATOM 6387 O O . LYS C 1 236 ? 6.403 -70.198 35.974 1.00 108.51 341 LYS C O 1
ATOM 6393 N N . ALA C 1 237 ? 6.593 -72.431 36.120 1.00 114.63 342 ALA C N 1
ATOM 6394 C CA . ALA C 1 237 ? 6.858 -72.340 37.558 1.00 115.01 342 ALA C CA 1
ATOM 6395 C C . ALA C 1 237 ? 8.178 -71.607 37.872 1.00 108.47 342 ALA C C 1
ATOM 6396 O O . ALA C 1 237 ? 8.297 -70.934 38.905 1.00 107.06 342 ALA C O 1
ATOM 6398 N N . ASN C 1 238 ? 9.160 -71.716 36.977 1.00 100.75 343 ASN C N 1
ATOM 6399 C CA . ASN C 1 238 ? 10.389 -70.928 37.112 1.00 100.94 343 ASN C CA 1
ATOM 6400 C C . ASN C 1 238 ? 10.119 -69.431 37.022 1.00 97.66 343 ASN C C 1
ATOM 6401 O O . ASN C 1 238 ? 10.552 -68.654 37.869 1.00 98.51 343 ASN C O 1
ATOM 6406 N N . GLU C 1 239 ? 9.416 -69.020 35.978 1.00 105.02 344 GLU C N 1
ATOM 6407 C CA . GLU C 1 239 ? 9.074 -67.620 35.827 1.00 100.07 344 GLU C CA 1
ATOM 6408 C C . GLU C 1 239 ? 8.361 -67.137 37.070 1.00 98.87 344 GLU C C 1
ATOM 6409 O O . GLU C 1 239 ? 8.688 -66.086 37.601 1.00 101.58 344 GLU C O 1
ATOM 6415 N N . ASN C 1 240 ? 7.385 -67.906 37.538 1.00 99.92 345 ASN C N 1
ATOM 6416 C CA . ASN C 1 240 ? 6.638 -67.506 38.728 1.00 106.72 345 ASN C CA 1
ATOM 6417 C C . ASN C 1 240 ? 7.537 -67.265 39.933 1.00 108.40 345 ASN C C 1
ATOM 6418 O O . ASN C 1 240 ? 7.448 -66.226 40.604 1.00 110.81 345 ASN C O 1
ATOM 6423 N N . TYR C 1 241 ? 8.406 -68.233 40.202 1.00 91.49 346 TYR C N 1
ATOM 6424 C CA . TYR C 1 241 ? 9.297 -68.148 41.342 1.00 91.01 346 TYR C CA 1
ATOM 6425 C C . TYR C 1 241 ? 10.160 -66.885 41.232 1.00 90.92 346 TYR C C 1
ATOM 6426 O O . TYR C 1 241 ? 10.179 -66.053 42.147 1.00 86.55 346 TYR C O 1
ATOM 6435 N N . LEU C 1 242 ? 10.852 -66.737 40.100 1.00 91.99 347 LEU C N 1
ATOM 6436 C CA . LEU C 1 242 ? 11.712 -65.575 39.855 1.00 89.60 347 LEU C CA 1
ATOM 6437 C C . LEU C 1 242 ? 10.947 -64.296 40.070 1.00 91.66 347 LEU C C 1
ATOM 6438 O O . LEU C 1 242 ? 11.419 -63.394 40.727 1.00 93.30 347 LEU C O 1
ATOM 6443 N N . SER C 1 243 ? 9.767 -64.203 39.485 1.00 101.35 348 SER C N 1
ATOM 6444 C CA . SER C 1 243 ? 8.961 -63.032 39.708 1.00 97.35 348 SER C CA 1
ATOM 6445 C C . SER C 1 243 ? 8.820 -62.777 41.212 1.00 96.42 348 SER C C 1
ATOM 6446 O O . SER C 1 243 ? 9.051 -61.665 41.647 1.00 97.06 348 SER C O 1
ATOM 6449 N N . ALA C 1 244 ? 8.469 -63.788 42.014 1.00 82.73 349 ALA C N 1
ATOM 6450 C CA . ALA C 1 244 ? 8.344 -63.582 43.478 1.00 82.72 349 ALA C CA 1
ATOM 6451 C C . ALA C 1 244 ? 9.630 -63.054 44.123 1.00 79.89 349 ALA C C 1
ATOM 6452 O O . ALA C 1 244 ? 9.614 -62.084 44.906 1.00 75.66 349 ALA C O 1
ATOM 6454 N N . MET C 1 245 ? 10.746 -63.696 43.792 1.00 80.62 350 MET C N 1
ATOM 6455 C CA . MET C 1 245 ? 12.039 -63.194 44.222 1.00 78.31 350 MET C CA 1
ATOM 6456 C C . MET C 1 245 ? 12.226 -61.721 43.871 1.00 83.79 350 MET C C 1
ATOM 6457 O O . MET C 1 245 ? 12.280 -60.870 44.762 1.00 82.99 350 MET C O 1
ATOM 6462 N N . LYS C 1 246 ? 12.301 -61.410 42.581 1.00 89.79 351 LYS C N 1
ATOM 6463 C CA . LYS C 1 246 ? 12.510 -60.033 42.151 1.00 89.72 351 LYS C CA 1
ATOM 6464 C C . LYS C 1 246 ? 11.500 -59.103 42.827 1.00 95.55 351 LYS C C 1
ATOM 6465 O O . LYS C 1 246 ? 11.794 -57.950 43.092 1.00 98.85 351 LYS C O 1
ATOM 6471 N N . SER C 1 247 ? 10.327 -59.624 43.147 1.00 81.49 352 SER C N 1
ATOM 6472 C CA . SER C 1 247 ? 9.300 -58.854 43.820 1.00 76.14 352 SER C CA 1
ATOM 6473 C C . SER C 1 247 ? 9.778 -58.355 45.170 1.00 81.47 352 SER C C 1
ATOM 6474 O O . SER C 1 247 ? 9.641 -57.157 45.491 1.00 74.47 352 SER C O 1
ATOM 6477 N N . VAL C 1 248 ? 10.307 -59.289 45.969 1.00 85.97 353 VAL C N 1
ATOM 6478 C CA . VAL C 1 248 ? 10.895 -58.945 47.265 1.00 79.83 353 VAL C CA 1
ATOM 6479 C C . VAL C 1 248 ? 12.133 -58.074 47.097 1.00 82.56 353 VAL C C 1
ATOM 6480 O O . VAL C 1 248 ? 12.278 -57.060 47.778 1.00 79.27 353 VAL C O 1
ATOM 6484 N N . THR C 1 249 ? 12.996 -58.449 46.155 1.00 78.15 354 THR C N 1
ATOM 6485 C CA . THR C 1 249 ? 14.162 -57.656 45.774 1.00 79.45 354 THR C CA 1
ATOM 6486 C C . THR C 1 249 ? 13.833 -56.173 45.573 1.00 86.56 354 THR C C 1
ATOM 6487 O O . THR C 1 249 ? 14.414 -55.311 46.225 1.00 84.69 354 THR C O 1
ATOM 6491 N N . ARG C 1 250 ? 12.879 -55.879 44.693 1.00 92.04 355 ARG C N 1
ATOM 6492 C CA . ARG C 1 250 ? 12.446 -54.507 44.456 1.00 94.11 355 ARG C CA 1
ATOM 6493 C C . ARG C 1 250 ? 11.823 -53.876 45.679 1.00 92.42 355 ARG C C 1
ATOM 6494 O O . ARG C 1 250 ? 12.211 -52.783 46.060 1.00 90.26 355 ARG C O 1
ATOM 6502 N N . CYS C 1 251 ? 10.858 -54.536 46.306 1.00 92.30 356 CYS C N 1
ATOM 6503 C CA . CYS C 1 251 ? 10.270 -53.900 47.469 1.00 85.80 356 CYS C CA 1
ATOM 6504 C C . CYS C 1 251 ? 11.357 -53.417 48.411 1.00 90.88 356 CYS C C 1
ATOM 6505 O O . CYS C 1 251 ? 11.263 -52.305 48.947 1.00 84.72 356 CYS C O 1
ATOM 6508 N N . LEU C 1 252 ? 12.378 -54.252 48.631 1.00 92.30 357 LEU C N 1
ATOM 6509 C CA . LEU C 1 252 ? 13.476 -53.872 49.538 1.00 86.10 357 LEU C CA 1
ATOM 6510 C C . LEU C 1 252 ? 14.320 -52.724 48.991 1.00 89.52 357 LEU C C 1
ATOM 6511 O O . LEU C 1 252 ? 14.414 -51.687 49.641 1.00 89.42 357 LEU C O 1
ATOM 6516 N N . GLU C 1 253 ? 14.905 -52.866 47.799 1.00 104.46 358 GLU C N 1
ATOM 6517 C CA . GLU C 1 253 ? 15.823 -51.816 47.338 1.00 103.70 358 GLU C CA 1
ATOM 6518 C C . GLU C 1 253 ? 15.134 -50.466 47.114 1.00 102.89 358 GLU C C 1
ATOM 6519 O O . GLU C 1 253 ? 15.785 -49.424 47.134 1.00 102.08 358 GLU C O 1
ATOM 6525 N N . ASP C 1 254 ? 13.813 -50.497 46.950 1.00 99.09 359 ASP C N 1
ATOM 6526 C CA . ASP C 1 254 ? 12.991 -49.288 46.869 1.00 102.69 359 ASP C CA 1
ATOM 6527 C C . ASP C 1 254 ? 13.147 -48.459 48.114 1.00 100.44 359 ASP C C 1
ATOM 6528 O O . ASP C 1 254 ? 13.283 -47.247 48.058 1.00 116.25 359 ASP C O 1
ATOM 6533 N N . HIS C 1 255 ? 13.097 -49.143 49.246 1.00 85.54 360 HIS C N 1
ATOM 6534 C CA . HIS C 1 255 ? 13.236 -48.539 50.563 1.00 86.44 360 HIS C CA 1
ATOM 6535 C C . HIS C 1 255 ? 14.677 -48.475 51.048 1.00 94.49 360 HIS C C 1
ATOM 6536 O O . HIS C 1 255 ? 14.923 -48.228 52.219 1.00 95.40 360 HIS C O 1
ATOM 6543 N N . ARG C 1 256 ? 15.617 -48.763 50.154 1.00 108.80 361 ARG C N 1
ATOM 6544 C CA . ARG C 1 256 ? 17.037 -48.673 50.463 1.00 104.49 361 ARG C CA 1
ATOM 6545 C C . ARG C 1 256 ? 17.442 -49.727 51.488 1.00 104.97 361 ARG C C 1
ATOM 6546 O O . ARG C 1 256 ? 18.234 -49.468 52.390 1.00 113.16 361 ARG C O 1
ATOM 6554 N N . VAL C 1 257 ? 16.876 -50.916 51.349 1.00 81.68 362 VAL C N 1
ATOM 6555 C CA . VAL C 1 257 ? 17.267 -52.060 52.156 1.00 84.55 362 VAL C CA 1
ATOM 6556 C C . VAL C 1 257 ? 18.025 -53.039 51.247 1.00 87.79 362 VAL C C 1
ATOM 6557 O O . VAL C 1 257 ? 17.508 -53.444 50.214 1.00 87.23 362 VAL C O 1
ATOM 6561 N N . ASP C 1 258 ? 19.237 -53.432 51.621 1.00 112.17 363 ASP C N 1
ATOM 6562 C CA . ASP C 1 258 ? 20.025 -54.326 50.776 1.00 113.33 363 ASP C CA 1
ATOM 6563 C C . ASP C 1 258 ? 19.642 -55.777 51.065 1.00 113.96 363 ASP C C 1
ATOM 6564 O O . ASP C 1 258 ? 19.967 -56.318 52.118 1.00 117.40 363 ASP C O 1
ATOM 6569 N N . PRO C 1 259 ? 18.941 -56.413 50.122 1.00 94.65 364 PRO C N 1
ATOM 6570 C CA . PRO C 1 259 ? 18.499 -57.803 50.218 1.00 93.69 364 PRO C CA 1
ATOM 6571 C C . PRO C 1 259 ? 19.675 -58.764 50.269 1.00 101.48 364 PRO C C 1
ATOM 6572 O O . PRO C 1 259 ? 19.475 -59.936 50.575 1.00 101.04 364 PRO C O 1
ATOM 6576 N N . SER C 1 260 ? 20.870 -58.287 49.931 1.00 125.74 365 SER C N 1
ATOM 6577 C CA . SER C 1 260 ? 22.073 -59.112 49.973 1.00 128.29 365 SER C CA 1
ATOM 6578 C C . SER C 1 260 ? 22.464 -59.305 51.438 1.00 130.10 365 SER C C 1
ATOM 6579 O O . SER C 1 260 ? 23.361 -60.082 51.759 1.00 130.68 365 SER C O 1
ATOM 6582 N N . LYS C 1 261 ? 21.762 -58.590 52.319 1.00 112.27 366 LYS C N 1
ATOM 6583 C CA . LYS C 1 261 ? 22.044 -58.573 53.752 1.00 105.49 366 LYS C CA 1
ATOM 6584 C C . LYS C 1 261 ? 20.856 -59.035 54.592 1.00 109.33 366 LYS C C 1
ATOM 6585 O O . LYS C 1 261 ? 20.955 -60.005 55.351 1.00 115.04 366 LYS C O 1
ATOM 6591 N N . LEU C 1 262 ? 19.746 -58.317 54.482 1.00 90.17 367 LEU C N 1
ATOM 6592 C CA . LEU C 1 262 ? 18.525 -58.632 55.235 1.00 82.53 367 LEU C CA 1
ATOM 6593 C C . LEU C 1 262 ? 17.990 -60.023 54.931 1.00 83.64 367 LEU C C 1
ATOM 6594 O O . LEU C 1 262 ? 17.604 -60.751 55.830 1.00 88.96 367 LEU C O 1
ATOM 6599 N N . LEU C 1 263 ? 17.941 -60.373 53.655 1.00 104.32 368 LEU C N 1
ATOM 6600 C CA . LEU C 1 263 ? 17.607 -61.728 53.245 1.00 106.42 368 LEU C CA 1
ATOM 6601 C C . LEU C 1 263 ? 18.817 -62.597 52.940 1.00 112.53 368 LEU C C 1
ATOM 6602 O O . LEU C 1 263 ? 18.658 -63.684 52.391 1.00 123.89 368 LEU C O 1
ATOM 6607 N N . SER C 1 264 ? 20.025 -62.114 53.223 1.00 121.49 369 SER C N 1
ATOM 6608 C CA . SER C 1 264 ? 21.213 -62.929 52.984 1.00 122.51 369 SER C CA 1
ATOM 6609 C C . SER C 1 264 ? 20.960 -64.295 53.593 1.00 129.72 369 SER C C 1
ATOM 6610 O O . SER C 1 264 ? 20.386 -64.425 54.687 1.00 121.34 369 SER C O 1
ATOM 6613 N N . GLY C 1 265 ? 21.351 -65.331 52.879 1.00 104.54 370 GLY C N 1
ATOM 6614 C CA . GLY C 1 265 ? 21.027 -66.655 53.358 1.00 98.07 370 GLY C CA 1
ATOM 6615 C C . GLY C 1 265 ? 19.948 -67.304 52.521 1.00 101.61 370 GLY C C 1
ATOM 6616 O O . GLY C 1 265 ? 19.705 -68.510 52.648 1.00 100.53 370 GLY C O 1
ATOM 6617 N N . TRP C 1 266 ? 19.257 -66.503 51.709 1.00 115.42 371 TRP C N 1
ATOM 6618 C CA . TRP C 1 266 ? 18.487 -67.044 50.588 1.00 109.72 371 TRP C CA 1
ATOM 6619 C C . TRP C 1 266 ? 19.331 -67.009 49.332 1.00 113.24 371 TRP C C 1
ATOM 6620 O O . TRP C 1 266 ? 19.049 -67.696 48.352 1.00 110.78 371 TRP C O 1
ATOM 6631 N N . HIS C 1 267 ? 20.403 -66.231 49.396 1.00 130.25 372 HIS C N 1
ATOM 6632 C CA . HIS C 1 267 ? 21.293 -66.097 48.265 1.00 133.32 372 HIS C CA 1
ATOM 6633 C C . HIS C 1 267 ? 20.447 -65.828 47.035 1.00 129.59 372 HIS C C 1
ATOM 6634 O O . HIS C 1 267 ? 20.497 -66.568 46.057 1.00 128.54 372 HIS C O 1
ATOM 6641 N N . ILE C 1 268 ? 19.626 -64.789 47.110 1.00 118.03 373 ILE C N 1
ATOM 6642 C CA . ILE C 1 268 ? 18.707 -64.486 46.017 1.00 112.24 373 ILE C CA 1
ATOM 6643 C C . ILE C 1 268 ? 19.419 -64.259 44.682 1.00 114.31 373 ILE C C 1
ATOM 6644 O O . ILE C 1 268 ? 19.082 -64.907 43.704 1.00 119.07 373 ILE C O 1
ATOM 6649 N N . ASP C 1 269 ? 20.406 -63.369 44.638 1.00 135.07 374 ASP C N 1
ATOM 6650 C CA . ASP C 1 269 ? 21.092 -63.091 43.380 1.00 138.26 374 ASP C CA 1
ATOM 6651 C C . ASP C 1 269 ? 21.509 -64.408 42.731 1.00 141.67 374 ASP C C 1
ATOM 6652 O O . ASP C 1 269 ? 21.303 -64.642 41.528 1.00 141.61 374 ASP C O 1
ATOM 6657 N N . GLU C 1 270 ? 22.063 -65.289 43.552 1.00 140.17 375 GLU C N 1
ATOM 6658 C CA . GLU C 1 270 ? 22.566 -66.564 43.073 1.00 136.44 375 GLU C CA 1
ATOM 6659 C C . GLU C 1 270 ? 21.448 -67.501 42.598 1.00 137.02 375 GLU C C 1
ATOM 6660 O O . GLU C 1 270 ? 21.576 -68.139 41.554 1.00 140.62 375 GLU C O 1
ATOM 6666 N N . LYS C 1 271 ? 20.347 -67.573 43.340 1.00 114.88 376 LYS C N 1
ATOM 6667 C CA . LYS C 1 271 ? 19.236 -68.431 42.935 1.00 115.37 376 LYS C CA 1
ATOM 6668 C C . LYS C 1 271 ? 18.590 -67.914 41.662 1.00 111.89 376 LYS C C 1
ATOM 6669 O O . LYS C 1 271 ? 17.967 -68.663 40.911 1.00 115.92 376 LYS C O 1
ATOM 6675 N N . ILE C 1 272 ? 18.736 -66.622 41.424 1.00 101.76 377 ILE C N 1
ATOM 6676 C CA . ILE C 1 272 ? 18.195 -66.024 40.222 1.00 97.81 377 ILE C CA 1
ATOM 6677 C C . ILE C 1 272 ? 19.065 -66.438 39.061 1.00 99.60 377 ILE C C 1
ATOM 6678 O O . ILE C 1 272 ? 18.539 -66.835 38.026 1.00 102.90 377 ILE C O 1
ATOM 6683 N N . ILE C 1 273 ? 20.392 -66.362 39.209 1.00 108.72 378 ILE C N 1
ATOM 6684 C CA . ILE C 1 273 ? 21.232 -66.801 38.091 1.00 109.03 378 ILE C CA 1
ATOM 6685 C C . ILE C 1 273 ? 21.005 -68.282 37.834 1.00 109.69 378 ILE C C 1
ATOM 6686 O O . ILE C 1 273 ? 20.965 -68.713 36.691 1.00 110.40 378 ILE C O 1
ATOM 6691 N N . GLN C 1 274 ? 20.827 -69.062 38.890 1.00 120.36 379 GLN C N 1
ATOM 6692 C CA . GLN C 1 274 ? 20.592 -70.490 38.708 1.00 124.07 379 GLN C CA 1
ATOM 6693 C C . GLN C 1 274 ? 19.296 -70.754 37.941 1.00 122.98 379 GLN C C 1
ATOM 6694 O O . GLN C 1 274 ? 19.275 -71.532 36.983 1.00 130.93 379 GLN C O 1
ATOM 6700 N N . LEU C 1 275 ? 18.214 -70.106 38.360 1.00 93.44 380 LEU C N 1
ATOM 6701 C CA . LEU C 1 275 ? 16.931 -70.302 37.694 1.00 90.34 380 LEU C CA 1
ATOM 6702 C C . LEU C 1 275 ? 16.954 -69.809 36.252 1.00 99.65 380 LEU C C 1
ATOM 6703 O O . LEU C 1 275 ? 16.341 -70.423 35.380 1.00 105.28 380 LEU C O 1
ATOM 6708 N N . GLU C 1 276 ? 17.652 -68.714 35.977 1.00 109.66 381 GLU C N 1
ATOM 6709 C CA . GLU C 1 276 ? 17.705 -68.239 34.603 1.00 110.40 381 GLU C CA 1
ATOM 6710 C C . GLU C 1 276 ? 18.544 -69.173 33.720 1.00 118.10 381 GLU C C 1
ATOM 6711 O O . GLU C 1 276 ? 18.145 -69.501 32.598 1.00 120.71 381 GLU C O 1
ATOM 6717 N N . LYS C 1 277 ? 19.692 -69.621 34.227 1.00 126.84 382 LYS C N 1
ATOM 6718 C CA . LYS C 1 277 ? 20.497 -70.586 33.480 1.00 127.14 382 LYS C CA 1
ATOM 6719 C C . LYS C 1 277 ? 19.642 -71.819 33.178 1.00 123.44 382 LYS C C 1
ATOM 6720 O O . LYS C 1 277 ? 19.463 -72.189 32.018 1.00 129.25 382 LYS C O 1
ATOM 6726 N N . GLU C 1 278 ? 19.076 -72.426 34.215 1.00 111.27 383 GLU C N 1
ATOM 6727 C CA . GLU C 1 278 ? 18.179 -73.562 34.027 1.00 114.33 383 GLU C CA 1
ATOM 6728 C C . GLU C 1 278 ? 17.042 -73.273 33.046 1.00 121.66 383 GLU C C 1
ATOM 6729 O O . GLU C 1 278 ? 16.478 -74.183 32.426 1.00 125.74 383 GLU C O 1
ATOM 6735 N N . MET C 1 279 ? 16.688 -72.003 32.917 1.00 123.94 384 MET C N 1
ATOM 6736 C CA . MET C 1 279 ? 15.636 -71.631 31.983 1.00 125.60 384 MET C CA 1
ATOM 6737 C C . MET C 1 279 ? 16.136 -71.649 30.533 1.00 125.65 384 MET C C 1
ATOM 6738 O O . MET C 1 279 ? 15.454 -72.175 29.659 1.00 131.86 384 MET C O 1
ATOM 6743 N N . ALA C 1 280 ? 17.322 -71.096 30.276 1.00 119.23 385 ALA C N 1
ATOM 6744 C CA . ALA C 1 280 ? 17.910 -71.163 28.934 1.00 120.54 385 ALA C CA 1
ATOM 6745 C C . ALA C 1 280 ? 18.160 -72.621 28.524 1.00 127.26 385 ALA C C 1
ATOM 6746 O O . ALA C 1 280 ? 17.914 -73.011 27.373 1.00 131.79 385 ALA C O 1
ATOM 6748 N N . ASP C 1 281 ? 18.646 -73.417 29.478 1.00 141.99 386 ASP C N 1
ATOM 6749 C CA . ASP C 1 281 ? 18.769 -74.865 29.311 1.00 145.07 386 ASP C CA 1
ATOM 6750 C C . ASP C 1 281 ? 17.450 -75.450 28.845 1.00 147.37 386 ASP C C 1
ATOM 6751 O O . ASP C 1 281 ? 17.377 -76.155 27.840 1.00 153.70 386 ASP C O 1
ATOM 6756 N N . LEU C 1 282 ? 16.413 -75.155 29.620 1.00 115.28 387 LEU C N 1
ATOM 6757 C CA . LEU C 1 282 ? 15.057 -75.612 29.362 1.00 114.39 387 LEU C CA 1
ATOM 6758 C C . LEU C 1 282 ? 14.549 -75.166 27.982 1.00 124.88 387 LEU C C 1
ATOM 6759 O O . LEU C 1 282 ? 13.665 -75.802 27.412 1.00 133.26 387 LEU C O 1
ATOM 6764 N N . ASP C 1 283 ? 15.087 -74.059 27.464 1.00 158.72 388 ASP C N 1
ATOM 6765 C CA . ASP C 1 283 ? 14.715 -73.555 26.133 1.00 164.66 388 ASP C CA 1
ATOM 6766 C C . ASP C 1 283 ? 15.447 -74.250 24.989 1.00 170.71 388 ASP C C 1
ATOM 6767 O O . ASP C 1 283 ? 14.875 -74.481 23.925 1.00 174.22 388 ASP C O 1
ATOM 6772 N N . LYS C 1 284 ? 16.718 -74.569 25.201 1.00 147.16 389 LYS C N 1
ATOM 6773 C CA . LYS C 1 284 ? 17.465 -75.349 24.222 1.00 149.27 389 LYS C CA 1
ATOM 6774 C C . LYS C 1 284 ? 16.800 -76.720 24.030 1.00 155.58 389 LYS C C 1
ATOM 6775 O O . LYS C 1 284 ? 16.942 -77.345 22.981 1.00 171.13 389 LYS C O 1
ATOM 6781 N N . LYS C 1 285 ? 16.069 -77.165 25.053 1.00 155.02 390 LYS C N 1
ATOM 6782 C CA . LYS C 1 285 ? 15.398 -78.472 25.066 1.00 158.34 390 LYS C CA 1
ATOM 6783 C C . LYS C 1 285 ? 13.970 -78.389 24.514 1.00 162.15 390 LYS C C 1
ATOM 6784 O O . LYS C 1 285 ? 13.201 -79.348 24.597 1.00 160.12 390 LYS C O 1
ATOM 6790 N N . MET C 1 286 ? 13.605 -77.226 23.988 1.00 168.40 391 MET C N 1
ATOM 6791 C CA . MET C 1 286 ? 12.295 -77.049 23.361 1.00 172.37 391 MET C CA 1
ATOM 6792 C C . MET C 1 286 ? 12.375 -77.061 21.831 1.00 183.35 391 MET C C 1
ATOM 6793 O O . MET C 1 286 ? 11.737 -77.891 21.181 1.00 189.85 391 MET C O 1
ATOM 6798 N N . GLU C 1 287 ? 13.148 -76.145 21.255 1.00 178.27 392 GLU C N 1
ATOM 6799 C CA . GLU C 1 287 ? 13.323 -76.123 19.807 1.00 192.13 392 GLU C CA 1
ATOM 6800 C C . GLU C 1 287 ? 14.110 -77.370 19.370 1.00 206.97 392 GLU C C 1
ATOM 6801 O O . GLU C 1 287 ? 14.431 -78.213 20.211 1.00 201.76 392 GLU C O 1
ATOM 6807 N N . GLY C 1 288 ? 14.443 -77.516 18.083 1.00 309.72 393 GLY C N 1
ATOM 6808 C CA . GLY C 1 288 ? 14.991 -78.771 17.536 1.00 290.59 393 GLY C CA 1
ATOM 6809 C C . GLY C 1 288 ? 16.130 -79.509 18.238 1.00 292.68 393 GLY C C 1
ATOM 6810 O O . GLY C 1 288 ? 16.030 -80.718 18.457 1.00 296.98 393 GLY C O 1
ATOM 6811 N N . LYS C 1 289 ? 17.210 -78.808 18.581 1.00 204.95 394 LYS C N 1
ATOM 6812 C CA . LYS C 1 289 ? 18.338 -79.437 19.280 1.00 198.68 394 LYS C CA 1
ATOM 6813 C C . LYS C 1 289 ? 18.869 -78.597 20.451 1.00 182.05 394 LYS C C 1
ATOM 6814 O O . LYS C 1 289 ? 18.688 -77.377 20.503 1.00 182.88 394 LYS C O 1
#

InterPro domains:
  IPR012474 Frigida-like [PF07899] (5-286)

Organism: Vitis vinifera (NCBI:txid29760)

B-factor: mean 121.43, std 33.13, range [58.81, 309.72]